Protein AF-A0A225DPH6-F1 (afdb_monomer)

Secondary structure (DSSP, 8-state):
----S--S-S-HHHHHHHHHHHHHS---------S---HHHHHHH-SEEEEEEEEEEETTTTEEEEEEEEEEES--S-SEEEEE-S--HHHHHTTHHHHHHHH--TT-EEEEEEEEETTEEEEEEEETTEEEEEEEEEPTTSS-EEEEEEEE-SS-TTT--S-HHHHHHHHHHHHTTSSPPPPP-TTSPS---PPPPPPS-------------------------S-TT--THHHHHHHH-HHHHHHHHHH-GGGHHHHHHHHHHHHHHHHHHHHTTTS-SSGGGSHHHHHHHHHHHHHHHHHHHHHHHHHHTTT-HHHHSPPPHHHHHHHHHHHHHHHHHHHHHHHHH-TTGGGSTTHHHHHHHHHHHHHHHHHHHHHHHHGGGGB-TTSPBPP---PPPHHHHHHHHHHHHHHHHHHHHS---------TT---S----TT-SS-EEEEEEEEEEETTSSB--SPPEEETTEEEEEEEEEETTEEEEEEEEEETTT--EEEEE-GGGT-----SPPEEETTEEEEE---TT--S-EEEEEETTT--B-SSS-EE-SS---SPPEEETTEEEEEEBTTEEEEEETTT--EEEEEETGGGT-BB-SPPEEETTEEEEEE-BSS-EEEEEETTT--EEEEEE-SSB--SPPEEETTEEEEEEESS-SS-SS-SSPPTTSPPP-S--EEEEEEETTT--EEEEEEESS---S--EE-SSEEEEE-TTSEEEEEETTT--EEEEEE-SS---S--EEEE-TTSSSEEEEEEE-TTSEEEEE-TTT--EEEEEETHHHHSSEEE--SPPEEEESSSSSSEEEEEEEEEEE-TTT--EEEEEEEEEEE---

Nearest PDB structures (foldseek):
  8orr-assembly1_AAA  TM=7.450E-01  e=8.567E-19  Klebsiella pneumoniae
  4xga-assembly1_A  TM=7.742E-01  e=5.014E-17  Escherichia coli K-12
  3q7o-assembly1_A  TM=6.954E-01  e=1.881E-17  Escherichia coli
  5d0o-assembly1_B  TM=7.122E-01  e=1.797E-15  Escherichia coli
  2yms-assembly1_A  TM=8.476E-01  e=2.116E-06  Escherichia coli BL21

Organism: NCBI:txid1908690

pLDDT: mean 80.36, std 19.6, range [22.89, 98.69]

InterPro domains:
  IPR002372 Pyrrolo-quinoline quinone repeat domain [PF13360] (489-618)
  IPR002372 Pyrrolo-quinoline quinone repeat domain [PF13360] (685-810)
  IPR011047 Quinoprotein alcohol dehydrogenase-like superfamily [SSF50998] (460-528)
  IPR011047 Quinoprotein alcohol dehydrogenase-like superfamily [SSF50998] (509-755)
  IPR015943 WD40/YVTN repeat-like-containing domain superfamily [G3DSA:2.130.10.10] (453-668)
  IPR015943 WD40/YVTN repeat-like-containing domain superfamily [G3DSA:2.130.10.10] (679-824)
  IPR018391 Pyrrolo-quinoline quinone beta-propeller repeat [SM00564] (468-506)
  IPR018391 Pyrrolo-quinoline quinone beta-propeller repeat [SM00564] (518-554)
  IPR018391 Pyrrolo-quinoline quinone beta-propeller repeat [SM00564] (564-596)
  IPR018391 Pyrrolo-quinoline quinone beta-propeller repeat [SM00564] (607-641)
  IPR018391 Pyrrolo-quinoline quinone beta-propeller repeat [SM00564] (651-703)
  IPR018391 Pyrrolo-quinoline quinone beta-propeller repeat [SM00564] (712-743)

Sequence (846 aa):
MPRTFLRPGRPAGLVLLAAFATLLVAGPAAAVIKALIPLKEVLNGEEFIFIAQVDAVDAAKPSVVFTFAENLKGKAPFERIAVNLTGDSFAKKDNHTKEMLDRLAAKRQLVFFSSKVGKDYSAFGYMDGTWFQLRGVTDPDGKTVRWAFLHCEPYFRRTFKGTTDELKTVVTECLAGKRKPPEPDEKEPPGYGTKPEKPADGKNSRVVPSGSVPGAASPALFGVIPSFVLIGPLAIIAALFPGVFARLAVGMKRWRAFLTVASTNSTLALAYFWLRSYLPDTFWFSAQAFAIYLLAGTLVGLLWAGRRYRQAAALEPDVSAPPARTEILGLLGVTALTAVSVALTGWWAGWGEVIQMPWKEFTGIGVGLAAATAYALYRAATQRIDVGSDSKPLPIRLSLAGEAVGLSALAVFSATVLTVTWPREHGPVDLAGEVGEAVSTEGDSGPKLVDAKLFFETPDFHEIMSSANVTGDKIYFGASKTTGFRGSGAVFCLDRATGAEAWRFTDDGGLMPVFATPAVAGGQVFAGEGLHTDVERRLFRLDAATGKPSWPAPVATTSHTEGSPRVANGKVYFSAGDDGLFCVNTETGKEAWHLKGSEQKLHIDTPPAVAKGMVFLGSGYLTFAMLGLNAETGAEVWRTPAPYRSFGAPLVIGDKVVYGLGTGNLTTDLATESEPGIPTETKPAGAVVCLEAATGKEVWRYDTPKSVHTATAADARTVYAACRDGFVYALDRKTGKLRWKRSLGSALTAGPAVAAYAGGALSLAVYAVSSEGLVACLSPADGKVLWTRDLRSQTGREVQVLSTPVVVSGDGSGTTRHVFIGSMLTNKNNAAKTAALFRIEDTVGE

Foldseek 3Di:
DDDDDDDPDDDVVVVVVVVVVCVVVVDDPDDQDLDADAVVNLLVVFQWKFKWFWADADPVQGKTKTAGDGTQHHDDLDGIAIERLPAAPVCVVVVQSVVVNLQHDGGDMKMKTWDDDPLKMWIWIDAQQKIFIKIWDQPPVSRDTHIYTYGIFSVCSQNDRGHRVVVVVLSNCVSVVNDPGDGGHPPDDTDGHDGDDDPPDDDDDDDDDDDDDDDDDDDDDDDDDDPCLADDPSSVVCVVPVVLVVCVSVQPPLQSLLSNLLRVLLRLLVVLVVCVVVDDPDPCSDPLVNLVVSLVSLVVSLVVSVVVLVVCVVPPVVNLAQRDPSNLVSLVVVLVVLVVVLVVCCVPVNNVVCCDTPNVSSVLLSQLSVQLNVLSVVSVVCVVVQADPPRDGDDRDPDPRSNSRSSVSSSVSSVVSSVVPPPPPPDPPPPVPPPDPKDQPPPDFAWDFDDKAFQDWDLVFFWFQAAWDDDDQKIWGKTWHDDPPAIFIKIFIAGNPRRHTQDIDGPVVPFGGFNAHWDDDPQKTWTWGDDQPDFFTFIFIARNNYRHTQEPDTHTFGAGFNAHWDDDDQWIWTAGFQQGIFIAGNRHRHTQDGDGNVVVQFTWQEHWDDDDQWIWGFGAARFGWTFIAGNRYRHTQDIDGDPFGFNAHWDDDPQKIKTWGWADALVDQHPPDDHPPDDGDDAAWIKIWMAGNRYRHTQEMDIDRHTQHYYWDDAPFWIWTFAQVQKIFTAGPRHRHTPEIDGPNGGFLAYKDWDDPPVRNGTRWIWGAHQFAWIFTADNRHRDTSIIDRPCVNPVFTKGFNHHWDWDAPPVNNQKIKIKTWIWTADPPPRRIMTTIMIIMIGRDD

Mean predicted aligned error: 20.02 Å

Solvent-accessible surface area (backbone atoms only — not comparable to full-atom values): 44836 Å² total; per-residue (Å²): 132,84,86,83,86,85,83,95,84,72,68,62,69,57,53,49,52,47,47,53,48,46,66,76,61,58,66,86,78,79,78,78,67,79,66,85,57,42,42,58,54,53,66,68,70,35,57,23,30,33,34,31,24,30,67,47,67,39,80,91,62,46,28,38,30,32,36,67,72,46,74,77,35,57,78,67,99,65,67,63,48,52,30,40,34,72,34,38,73,63,9,57,75,73,46,32,42,59,58,48,60,72,60,62,50,74,69,42,69,33,47,35,39,27,31,76,56,88,80,27,34,44,32,40,40,36,46,35,18,27,35,30,39,36,40,28,45,48,42,96,81,74,77,49,60,50,31,35,34,34,36,60,46,74,49,44,31,27,27,56,59,57,45,45,68,55,49,51,51,51,50,54,34,33,77,69,68,76,40,80,64,63,79,50,43,88,82,52,70,75,52,70,35,75,75,68,84,77,78,93,71,94,80,87,77,83,89,80,87,90,83,90,83,84,89,76,94,77,85,89,87,86,90,80,85,69,59,77,46,33,43,48,71,53,32,57,53,34,69,77,39,49,74,64,44,54,52,47,65,70,59,37,73,74,38,50,44,36,41,28,38,48,20,51,45,53,28,52,42,49,51,46,67,72,42,54,89,76,50,66,98,43,68,85,63,30,74,64,40,48,48,49,49,47,35,50,50,33,51,52,31,33,53,47,34,54,52,51,48,60,55,33,63,75,76,38,72,78,72,69,46,67,64,51,71,69,40,50,52,50,40,48,50,55,36,50,51,43,53,51,51,53,49,50,44,24,72,76,65,34,64,72,50,43,70,32,90,54,39,32,60,55,50,34,46,40,51,8,42,45,48,24,37,53,47,40,52,51,43,55,72,46,51,72,75,61,54,52,98,78,83,53,83,60,82,78,73,85,69,77,53,49,30,39,49,12,29,47,46,28,34,50,43,42,48,52,50,47,62,72,68,41,82,69,84,73,61,86,81,80,66,87,81,72,90,63,79,70,50,65,60,87,88,66,92,54,57,39,80,72,50,72,44,85,48,38,74,42,73,91,28,31,21,16,45,7,27,58,35,78,55,93,64,34,34,31,28,14,24,24,28,77,58,90,97,45,60,30,22,33,43,42,33,24,34,60,88,77,42,47,77,74,40,70,33,30,69,96,71,71,28,35,23,12,46,9,28,38,29,76,57,96,66,28,32,34,40,29,19,23,46,99,88,37,61,58,23,37,38,40,44,21,32,60,88,70,47,45,75,67,44,100,61,61,42,74,48,71,16,13,12,41,10,28,40,35,78,57,94,68,29,35,33,34,16,20,24,46,46,10,41,42,31,22,33,66,82,74,54,47,75,74,37,66,41,55,8,63,88,66,48,31,21,17,49,10,18,48,30,76,56,98,63,29,33,29,37,27,12,46,41,87,36,40,28,38,40,33,22,35,57,86,68,50,47,75,73,31,74,32,82,37,99,38,26,19,45,17,30,37,34,77,56,93,66,28,32,34,37,22,16,12,35,35,57,81,88,37,57,46,59,92,69,92,53,86,95,51,81,83,69,87,65,56,28,19,30,42,39,31,22,32,55,88,64,46,48,79,75,33,65,36,81,38,76,24,20,16,52,28,29,46,30,67,60,98,59,33,33,34,37,22,20,45,75,9,31,41,37,33,20,31,61,90,66,37,46,80,75,37,69,38,76,56,87,35,35,21,41,15,18,38,30,73,44,54,43,91,87,68,80,46,74,56,32,32,37,42,41,14,29,60,28,41,33,37,36,22,36,71,88,68,48,47,71,36,26,46,46,55,55,29,79,76,68,80,28,51,37,41,30,43,15,28,52,36,79,46,60,64,72,80,78,59,40,36,31,36,36,36,34,23,16,25,36,32,37,87,89,76,66,52,45,22,18,29,33,34,40,33,32,33,34,39,81,133

Radius of gyration: 41.12 Å; Cα contacts (8 Å, |Δi|>4): 1858; chains: 1; bounding box: 83×79×124 Å

Structure (mmCIF, N/CA/C/O backbone):
data_AF-A0A225DPH6-F1
#
_entry.id   AF-A0A225DPH6-F1
#
loop_
_atom_site.group_PDB
_atom_site.id
_atom_site.type_symbol
_atom_site.label_atom_id
_atom_site.label_alt_id
_atom_site.label_comp_id
_atom_site.label_asym_id
_atom_site.label_entity_id
_atom_site.label_seq_id
_atom_site.pdbx_PDB_ins_code
_atom_site.Cartn_x
_atom_site.Cartn_y
_atom_site.Cartn_z
_atom_site.occupancy
_atom_site.B_iso_or_equiv
_atom_site.auth_seq_id
_atom_site.auth_comp_id
_atom_site.auth_asym_id
_atom_site.auth_atom_id
_atom_site.pdbx_PDB_model_num
ATOM 1 N N . MET A 1 1 ? -10.779 -12.320 -20.821 1.00 30.81 1 MET A N 1
ATOM 2 C CA . MET A 1 1 ? -9.894 -13.321 -21.481 1.00 30.81 1 MET A CA 1
ATOM 3 C C . MET A 1 1 ? -10.050 -13.185 -22.995 1.00 30.81 1 MET A C 1
ATOM 5 O O . MET A 1 1 ? -11.077 -12.631 -23.369 1.00 30.81 1 MET A O 1
ATOM 9 N N . PRO A 1 2 ? -9.100 -13.637 -23.846 1.00 36.00 2 PRO A N 1
ATOM 10 C CA . PRO A 1 2 ? -7.947 -14.521 -23.575 1.00 36.00 2 PRO A CA 1
ATOM 11 C C . PRO A 1 2 ? -6.628 -13.713 -23.536 1.00 36.00 2 PRO A C 1
ATOM 13 O O . PRO A 1 2 ? -6.382 -12.898 -24.410 1.00 36.00 2 PRO A O 1
ATOM 16 N N . ARG A 1 3 ? -5.779 -13.707 -22.494 1.00 38.22 3 ARG A N 1
ATOM 17 C CA . ARG A 1 3 ? -4.947 -14.785 -21.909 1.00 38.22 3 ARG A CA 1
ATOM 18 C C . ARG A 1 3 ? -4.668 -15.954 -22.847 1.00 38.22 3 ARG A C 1
ATOM 20 O O . ARG A 1 3 ? -5.475 -16.865 -22.896 1.00 38.22 3 ARG A O 1
ATOM 27 N N . THR A 1 4 ? -3.506 -15.908 -23.496 1.00 37.56 4 THR A N 1
ATOM 28 C CA . THR A 1 4 ? -2.378 -16.858 -23.368 1.00 37.56 4 THR A CA 1
ATOM 29 C C . THR A 1 4 ? -1.464 -16.649 -24.564 1.00 37.56 4 THR A C 1
ATOM 31 O O . THR A 1 4 ? -1.930 -16.856 -25.667 1.00 37.56 4 THR A O 1
ATOM 34 N N . PHE A 1 5 ? -0.194 -16.297 -24.363 1.00 29.27 5 PHE A N 1
ATOM 35 C CA . PHE A 1 5 ? 0.938 -16.900 -25.075 1.00 29.27 5 PHE A CA 1
ATOM 36 C C . PHE A 1 5 ? 2.228 -16.515 -24.334 1.00 29.27 5 PHE A C 1
ATOM 38 O O . PHE A 1 5 ? 2.439 -15.350 -24.016 1.00 29.27 5 PHE A O 1
ATOM 45 N N . LEU A 1 6 ? 3.058 -17.534 -24.084 1.00 28.00 6 LEU A N 1
ATOM 46 C CA . LEU A 1 6 ? 4.392 -17.540 -23.460 1.00 28.00 6 LEU A CA 1
ATOM 47 C C . LEU A 1 6 ? 4.434 -17.690 -21.922 1.00 28.00 6 LEU A C 1
ATOM 49 O O . LEU A 1 6 ? 4.186 -16.773 -21.146 1.00 28.00 6 LEU A O 1
ATOM 53 N N . ARG A 1 7 ? 4.788 -18.915 -21.504 1.00 29.47 7 ARG A N 1
ATOM 54 C CA . ARG A 1 7 ? 5.154 -19.312 -20.134 1.00 29.47 7 ARG A CA 1
ATOM 55 C C . ARG A 1 7 ? 6.448 -18.595 -19.688 1.00 29.47 7 ARG A C 1
ATOM 57 O O . ARG A 1 7 ? 7.356 -18.466 -20.510 1.00 29.47 7 ARG A O 1
ATOM 64 N N . PRO A 1 8 ? 6.595 -18.202 -18.408 1.00 33.22 8 PRO A N 1
ATOM 65 C CA . PRO A 1 8 ? 7.823 -17.605 -17.896 1.00 33.22 8 PRO A CA 1
ATOM 66 C C . PRO A 1 8 ? 8.813 -18.712 -17.518 1.00 33.22 8 PRO A C 1
ATOM 68 O O . PRO A 1 8 ? 8.580 -19.488 -16.597 1.00 33.22 8 PRO A O 1
ATOM 71 N N . GLY A 1 9 ? 9.911 -18.815 -18.260 1.00 36.34 9 GLY A N 1
ATOM 72 C CA . GLY A 1 9 ? 10.931 -19.827 -17.995 1.00 36.34 9 GLY A CA 1
ATOM 73 C C . GLY A 1 9 ? 12.013 -19.872 -19.063 1.00 36.34 9 GLY A C 1
ATOM 74 O O . GLY A 1 9 ? 12.207 -20.917 -19.672 1.00 36.34 9 GLY A O 1
ATOM 75 N N . ARG A 1 10 ? 12.653 -18.729 -19.349 1.00 37.41 10 ARG A N 1
ATOM 76 C CA . ARG A 1 10 ? 13.943 -18.581 -20.062 1.00 37.41 10 ARG A CA 1
ATOM 77 C C . ARG A 1 10 ? 14.361 -17.098 -20.070 1.00 37.41 10 ARG A C 1
ATOM 79 O O . ARG A 1 10 ? 13.487 -16.238 -19.961 1.00 37.41 10 ARG A O 1
ATOM 86 N N . PRO A 1 11 ? 15.666 -16.769 -20.138 1.00 41.19 11 PRO A N 1
ATOM 87 C CA . PRO A 1 11 ? 16.167 -15.447 -19.776 1.00 41.19 11 PRO A CA 1
ATOM 88 C C . PRO A 1 11 ? 15.852 -14.425 -20.875 1.00 41.19 11 PRO A C 1
ATOM 90 O O . PRO A 1 11 ? 16.607 -14.265 -21.831 1.00 41.19 11 PRO A O 1
ATOM 93 N N . ALA A 1 12 ? 14.745 -13.696 -20.723 1.00 43.38 12 ALA A N 1
ATOM 94 C CA . ALA A 1 12 ? 14.370 -12.592 -21.611 1.00 43.38 12 ALA A CA 1
ATOM 95 C C . ALA A 1 12 ? 15.456 -11.497 -21.680 1.00 43.38 12 ALA A C 1
ATOM 97 O O . ALA A 1 12 ? 15.640 -10.873 -22.722 1.00 43.38 12 ALA A O 1
ATOM 98 N N . GLY A 1 13 ? 16.247 -11.333 -20.611 1.00 41.59 13 GLY A N 1
ATOM 99 C CA . GLY A 1 13 ? 17.402 -10.430 -20.586 1.00 41.59 13 GLY A CA 1
ATOM 100 C C . GLY A 1 13 ? 18.502 -10.811 -21.580 1.00 41.59 13 GLY A C 1
ATOM 101 O O . GLY A 1 13 ? 19.115 -9.928 -22.169 1.00 41.59 13 GLY A O 1
ATOM 102 N N . LEU A 1 14 ? 18.699 -12.108 -21.843 1.00 43.53 14 LEU A N 1
ATOM 103 C CA . LEU A 1 14 ? 19.676 -12.596 -22.821 1.00 43.53 14 LEU A CA 1
ATOM 104 C C . LEU A 1 14 ? 19.153 -12.445 -24.253 1.00 43.53 14 LEU A C 1
ATOM 106 O O . LEU A 1 14 ? 19.941 -12.212 -25.157 1.00 43.53 14 LEU A O 1
ATOM 110 N N . VAL A 1 15 ? 17.831 -12.503 -24.451 1.00 45.12 15 VAL A N 1
ATOM 111 C CA . VAL A 1 15 ? 17.179 -12.252 -25.748 1.00 45.12 15 VAL A CA 1
ATOM 112 C C . VAL A 1 15 ? 17.226 -10.771 -26.115 1.00 45.12 15 VAL A C 1
ATOM 114 O O . VAL A 1 15 ? 17.441 -10.459 -27.276 1.00 45.12 15 VAL A O 1
ATOM 117 N N . LEU A 1 16 ? 17.089 -9.856 -25.150 1.00 42.56 16 LEU A N 1
ATOM 118 C CA . LEU A 1 16 ? 17.218 -8.414 -25.385 1.00 42.56 16 LEU A CA 1
ATOM 119 C C . LEU A 1 16 ? 18.674 -7.968 -25.540 1.00 42.56 16 LEU A C 1
ATOM 121 O O . LEU A 1 16 ? 18.941 -7.175 -26.430 1.00 42.56 16 LEU A O 1
ATOM 125 N N . LEU A 1 17 ? 19.619 -8.515 -24.766 1.00 46.34 17 LEU A N 1
ATOM 126 C CA . LEU A 1 17 ? 21.057 -8.311 -25.004 1.00 46.34 17 LEU A CA 1
ATOM 127 C C . LEU A 1 17 ? 21.501 -8.921 -26.335 1.00 46.34 17 LEU A C 1
ATOM 129 O O . LEU A 1 17 ? 22.262 -8.286 -27.057 1.00 46.34 17 LEU A O 1
ATOM 133 N N . ALA A 1 18 ? 20.984 -10.098 -26.700 1.00 43.34 18 ALA A N 1
ATOM 134 C CA . ALA A 1 18 ? 21.195 -10.679 -28.019 1.00 43.34 18 ALA A CA 1
ATOM 135 C C . ALA A 1 18 ? 20.525 -9.842 -29.108 1.00 43.34 18 ALA A C 1
ATOM 137 O O . ALA A 1 18 ? 21.163 -9.639 -30.122 1.00 43.34 18 ALA A O 1
ATOM 138 N N . ALA A 1 19 ? 19.324 -9.288 -28.898 1.00 39.81 19 ALA A N 1
ATOM 139 C CA . ALA A 1 19 ? 18.645 -8.404 -29.849 1.00 39.81 19 ALA A CA 1
ATOM 140 C C . ALA A 1 19 ? 19.410 -7.086 -30.048 1.00 39.81 19 ALA A C 1
ATOM 142 O O . ALA A 1 19 ? 19.613 -6.661 -31.183 1.00 39.81 19 ALA A O 1
ATOM 143 N N . PHE A 1 20 ? 19.893 -6.478 -28.960 1.00 42.22 20 PHE A N 1
ATOM 144 C CA . PHE A 1 20 ? 20.705 -5.258 -28.954 1.00 42.22 20 PHE A CA 1
ATOM 145 C C . PHE A 1 20 ? 22.072 -5.503 -29.609 1.00 42.22 20 PHE A C 1
ATOM 147 O O . PHE A 1 20 ? 22.499 -4.723 -30.456 1.00 42.22 20 PHE A O 1
ATOM 154 N N . ALA A 1 21 ? 22.714 -6.637 -29.305 1.00 45.72 21 ALA A N 1
ATOM 155 C CA . ALA A 1 21 ? 23.944 -7.071 -29.958 1.00 45.72 21 ALA A CA 1
ATOM 156 C C . ALA A 1 21 ? 23.712 -7.430 -31.433 1.00 45.72 21 ALA A C 1
ATOM 158 O O . ALA A 1 21 ? 24.509 -7.038 -32.269 1.00 45.72 21 ALA A O 1
ATOM 159 N N . THR A 1 22 ? 22.607 -8.081 -31.806 1.00 40.72 22 THR A N 1
ATOM 160 C CA . THR A 1 22 ? 22.278 -8.367 -33.212 1.00 40.72 22 THR A CA 1
ATOM 161 C C . THR A 1 22 ? 21.868 -7.124 -33.989 1.00 40.72 22 THR A C 1
ATOM 163 O O . THR A 1 22 ? 22.067 -7.114 -35.191 1.00 40.72 22 THR A O 1
ATOM 166 N N . LEU A 1 23 ? 21.345 -6.071 -33.348 1.00 40.34 23 LEU A N 1
ATOM 167 C CA . LEU A 1 23 ? 21.057 -4.781 -33.992 1.00 40.34 23 LEU A CA 1
ATOM 168 C C . LEU A 1 23 ? 22.323 -3.925 -34.153 1.00 40.34 23 LEU A C 1
ATOM 170 O O . LEU A 1 23 ? 22.444 -3.202 -35.137 1.00 40.34 23 LEU A O 1
ATOM 174 N N . LEU A 1 24 ? 23.289 -4.052 -33.235 1.00 40.31 24 LEU A N 1
ATOM 175 C CA . LEU A 1 24 ? 24.620 -3.436 -33.335 1.00 40.31 24 LEU A CA 1
ATOM 176 C C . LEU A 1 24 ? 25.585 -4.220 -34.248 1.00 40.31 24 LEU A C 1
ATOM 178 O O . LEU A 1 24 ? 26.537 -3.641 -34.766 1.00 40.31 24 LEU A O 1
ATOM 182 N N . VAL A 1 25 ? 25.336 -5.518 -34.463 1.00 35.38 25 VAL A N 1
ATOM 183 C CA . VAL A 1 25 ? 26.142 -6.441 -35.293 1.00 35.38 25 VAL A CA 1
ATOM 184 C C . VAL A 1 25 ? 25.393 -6.864 -36.570 1.00 35.38 25 VAL A C 1
ATOM 186 O O . VAL A 1 25 ? 25.887 -7.690 -37.336 1.00 35.38 25 VAL A O 1
ATOM 189 N N . ALA A 1 26 ? 24.221 -6.285 -36.859 1.00 34.25 26 ALA A N 1
ATOM 190 C CA . ALA A 1 26 ? 23.497 -6.532 -38.104 1.00 34.25 26 ALA A CA 1
ATOM 191 C C . ALA A 1 26 ? 24.346 -6.050 -39.288 1.00 34.25 26 ALA A C 1
ATOM 193 O O . ALA A 1 26 ? 24.366 -4.869 -39.636 1.00 34.25 26 ALA A O 1
ATOM 194 N N . GLY A 1 27 ? 25.057 -6.983 -39.920 1.00 37.38 27 GLY A N 1
ATOM 195 C CA . GLY A 1 27 ? 25.617 -6.770 -41.245 1.00 37.38 27 GLY A CA 1
ATOM 196 C C . GLY A 1 27 ? 24.495 -6.449 -42.241 1.00 37.38 27 GLY A C 1
ATOM 197 O O . GLY A 1 27 ? 23.340 -6.811 -42.001 1.00 37.38 27 GLY A O 1
ATOM 198 N N . PRO A 1 28 ? 24.805 -5.773 -43.360 1.00 30.19 28 PRO A N 1
ATOM 199 C CA . PRO A 1 28 ? 23.806 -5.419 -44.359 1.00 30.19 28 PRO A CA 1
ATOM 200 C C . PRO A 1 28 ? 23.051 -6.675 -44.808 1.00 30.19 28 PRO A C 1
ATOM 202 O O . PRO A 1 28 ? 23.625 -7.575 -45.422 1.00 30.19 28 PRO A O 1
ATOM 205 N N . ALA A 1 29 ? 21.755 -6.736 -44.498 1.00 31.61 29 ALA A N 1
ATOM 206 C CA . ALA A 1 29 ? 20.856 -7.693 -45.114 1.00 31.61 29 ALA A CA 1
ATOM 207 C C . ALA A 1 29 ? 20.689 -7.261 -46.574 1.00 31.61 29 ALA A C 1
ATOM 209 O O . ALA A 1 29 ? 19.946 -6.331 -46.886 1.00 31.61 29 ALA A O 1
ATOM 210 N N . ALA A 1 30 ? 21.454 -7.886 -47.464 1.00 29.00 30 ALA A N 1
ATOM 211 C CA . ALA A 1 30 ? 21.344 -7.662 -48.892 1.00 29.00 30 ALA A CA 1
ATOM 212 C C . ALA A 1 30 ? 19.977 -8.190 -49.358 1.00 29.00 30 ALA A C 1
ATOM 214 O O . ALA A 1 30 ? 19.722 -9.388 -49.359 1.00 29.00 30 ALA A O 1
ATOM 215 N N . ALA A 1 31 ? 19.049 -7.293 -49.683 1.00 34.34 31 ALA A N 1
ATOM 216 C CA . ALA A 1 31 ? 17.781 -7.670 -50.290 1.00 34.34 31 ALA A CA 1
ATOM 217 C C . ALA A 1 31 ? 18.026 -7.964 -51.775 1.00 34.34 31 ALA A C 1
ATOM 219 O O . ALA A 1 31 ? 18.466 -7.086 -52.516 1.00 34.34 31 ALA A O 1
ATOM 220 N N . VAL A 1 32 ? 17.760 -9.196 -52.207 1.00 37.09 32 VAL A N 1
ATOM 221 C CA . VAL A 1 32 ? 17.850 -9.578 -53.621 1.00 37.09 32 VAL A CA 1
ATOM 222 C C . VAL A 1 32 ? 16.548 -9.181 -54.318 1.00 37.09 32 VAL A C 1
ATOM 224 O O . VAL A 1 32 ? 15.457 -9.502 -53.839 1.00 37.09 32 VAL A O 1
ATOM 227 N N . ILE A 1 33 ? 16.660 -8.452 -55.429 1.00 41.38 33 ILE A N 1
ATOM 228 C CA . ILE A 1 33 ? 15.528 -8.029 -56.261 1.00 41.38 33 ILE A CA 1
ATOM 229 C C . ILE A 1 33 ? 14.873 -9.288 -56.845 1.00 41.38 33 ILE A C 1
ATOM 231 O O . ILE A 1 33 ? 15.482 -9.989 -57.639 1.00 41.38 33 ILE A O 1
ATOM 235 N N . LYS A 1 34 ? 13.629 -9.580 -56.444 1.00 49.44 34 LYS A N 1
ATOM 236 C CA . LYS A 1 34 ? 12.799 -10.661 -57.017 1.00 49.44 34 LYS A CA 1
ATOM 237 C C . LYS A 1 34 ? 11.900 -10.183 -58.167 1.00 49.44 34 LYS A C 1
ATOM 239 O O . LYS A 1 34 ? 11.007 -10.917 -58.587 1.00 49.44 34 LYS A O 1
ATOM 244 N N . ALA A 1 35 ? 12.064 -8.934 -58.605 1.00 58.78 35 ALA A N 1
ATOM 245 C CA . ALA A 1 35 ? 11.275 -8.366 -59.691 1.00 58.78 35 ALA A CA 1
ATOM 246 C C . ALA A 1 35 ? 11.642 -9.049 -61.014 1.00 58.78 35 ALA A C 1
ATOM 248 O O . ALA A 1 35 ? 12.818 -9.282 -61.286 1.00 58.78 35 ALA A O 1
ATOM 249 N N . LEU A 1 36 ? 10.631 -9.376 -61.818 1.00 73.94 36 LEU A N 1
ATOM 250 C CA . LEU A 1 36 ? 10.816 -9.896 -63.167 1.00 73.94 36 LEU A CA 1
ATOM 251 C C . LEU A 1 36 ? 11.442 -8.799 -64.037 1.00 73.94 36 LEU A C 1
ATOM 253 O O . LEU A 1 36 ? 10.844 -7.736 -64.175 1.00 73.94 36 LEU A O 1
ATOM 257 N N . ILE A 1 37 ? 12.618 -9.050 -64.612 1.00 80.31 37 ILE A N 1
ATOM 258 C CA . ILE A 1 37 ? 13.294 -8.103 -65.511 1.00 80.31 37 ILE A CA 1
ATOM 259 C C . ILE A 1 37 ? 13.279 -8.695 -66.930 1.00 80.31 37 ILE A C 1
ATOM 261 O O . ILE A 1 37 ? 13.971 -9.685 -67.178 1.00 80.31 37 ILE A O 1
ATOM 265 N N . PRO A 1 38 ? 12.486 -8.150 -67.872 1.00 86.44 38 PRO A N 1
ATOM 266 C CA . PRO A 1 38 ? 12.449 -8.616 -69.259 1.00 86.44 38 PRO A CA 1
ATOM 267 C C . PRO A 1 38 ? 13.791 -8.430 -69.981 1.00 86.44 38 PRO A C 1
ATOM 269 O O . PRO A 1 38 ? 14.499 -7.451 -69.740 1.00 86.44 38 PRO A O 1
ATOM 272 N N . LEU A 1 39 ? 14.115 -9.294 -70.957 1.00 87.38 39 LEU A N 1
ATOM 273 C CA . LEU A 1 39 ? 15.386 -9.195 -71.698 1.00 87.38 39 LEU A CA 1
ATOM 274 C C . LEU A 1 39 ? 15.507 -7.848 -72.425 1.00 87.38 39 LEU A C 1
ATOM 276 O O . LEU A 1 39 ? 16.593 -7.289 -72.536 1.00 87.38 39 LEU A O 1
ATOM 280 N N . LYS A 1 40 ? 14.377 -7.279 -72.857 1.00 86.31 40 LYS A N 1
ATOM 281 C CA . LYS A 1 40 ? 14.304 -5.933 -73.437 1.00 86.31 40 LYS A CA 1
ATOM 282 C C . LYS A 1 40 ? 14.871 -4.853 -72.507 1.00 86.31 40 LYS A C 1
ATOM 284 O O . LYS A 1 40 ? 15.548 -3.948 -72.983 1.00 86.31 40 LYS A O 1
ATOM 289 N N . GLU A 1 41 ? 14.600 -4.930 -71.205 1.00 83.69 41 GLU A N 1
ATOM 290 C CA . GLU A 1 41 ? 15.107 -3.955 -70.234 1.00 83.69 41 GLU A CA 1
ATOM 291 C C . GLU A 1 41 ? 16.611 -4.117 -70.018 1.00 83.69 41 GLU A C 1
ATOM 293 O O . GLU A 1 41 ? 17.323 -3.115 -70.016 1.00 83.69 41 GLU A O 1
ATOM 298 N N . VAL A 1 42 ? 17.105 -5.360 -69.956 1.00 84.50 42 VAL A N 1
ATOM 299 C CA . VAL A 1 42 ? 18.547 -5.660 -69.881 1.00 84.50 42 VAL A CA 1
ATOM 300 C C . VAL A 1 42 ? 19.275 -5.112 -71.112 1.00 84.50 42 VAL A C 1
ATOM 302 O O . VAL A 1 42 ? 20.267 -4.397 -70.993 1.00 84.50 42 VAL A O 1
ATOM 305 N N . LEU A 1 43 ? 18.748 -5.368 -72.313 1.00 87.25 43 LEU A N 1
ATOM 306 C CA . LEU A 1 43 ? 19.339 -4.873 -73.559 1.00 87.25 43 LEU A CA 1
ATOM 307 C C . LEU A 1 43 ? 19.333 -3.346 -73.652 1.00 87.25 43 LEU A C 1
ATOM 309 O O . LEU A 1 43 ? 20.252 -2.779 -74.239 1.00 87.25 43 LEU A O 1
ATOM 313 N N . ASN A 1 44 ? 18.327 -2.671 -73.094 1.00 83.56 44 ASN A N 1
ATOM 314 C CA . ASN A 1 44 ? 18.240 -1.212 -73.110 1.00 83.56 44 ASN A CA 1
ATOM 315 C C . ASN A 1 44 ? 19.144 -0.562 -72.057 1.00 83.56 44 ASN A C 1
ATOM 317 O O . ASN A 1 44 ? 19.818 0.418 -72.373 1.00 83.56 44 ASN A O 1
ATOM 321 N N . GLY A 1 45 ? 19.154 -1.102 -70.837 1.00 80.19 45 GLY A N 1
ATOM 322 C CA . GLY A 1 45 ? 19.826 -0.513 -69.679 1.00 80.19 45 GLY A CA 1
ATOM 323 C C . GLY A 1 45 ? 21.341 -0.704 -69.659 1.00 80.19 45 GLY A C 1
ATOM 324 O O . GLY A 1 45 ? 22.043 0.123 -69.086 1.00 80.19 45 GLY A O 1
ATOM 325 N N . GLU A 1 46 ? 21.853 -1.757 -70.297 1.00 86.56 46 GLU A N 1
ATOM 326 C CA . GLU A 1 46 ? 23.274 -2.098 -70.211 1.00 86.56 46 GLU A CA 1
ATOM 327 C C . GLU A 1 46 ? 24.095 -1.342 -71.261 1.00 86.56 46 GLU A C 1
ATOM 329 O O . GLU A 1 46 ? 23.742 -1.281 -72.445 1.00 86.56 46 GLU A O 1
ATOM 334 N N . GLU A 1 47 ? 25.185 -0.725 -70.809 1.00 87.56 47 GLU A N 1
ATOM 335 C CA . GLU A 1 47 ? 26.043 0.157 -71.609 1.00 87.56 47 GLU A CA 1
ATOM 336 C C . GLU A 1 47 ? 26.955 -0.653 -72.541 1.00 87.56 47 GLU A C 1
ATOM 338 O O . GLU A 1 47 ? 27.176 -0.282 -73.696 1.00 87.56 47 GLU A O 1
ATOM 343 N N . PHE A 1 48 ? 27.423 -1.800 -72.046 1.00 91.81 48 PHE A N 1
ATOM 344 C CA . PHE A 1 48 ? 28.326 -2.722 -72.712 1.00 91.81 48 PHE A CA 1
ATOM 345 C C . PHE A 1 48 ? 27.728 -4.129 -72.719 1.00 91.81 48 PHE A C 1
ATOM 347 O O . PHE A 1 48 ? 27.391 -4.676 -71.672 1.00 91.81 48 PHE A O 1
ATOM 354 N N . ILE A 1 49 ? 27.634 -4.748 -73.889 1.00 92.81 49 ILE A N 1
ATOM 355 C CA . ILE A 1 49 ? 27.253 -6.153 -74.044 1.00 92.81 49 ILE A CA 1
ATOM 356 C C . ILE A 1 49 ? 28.315 -6.816 -74.898 1.00 92.81 49 ILE A C 1
ATOM 358 O O . ILE A 1 49 ? 28.640 -6.323 -75.979 1.00 92.81 49 ILE A O 1
ATOM 362 N N . PHE A 1 50 ? 28.882 -7.913 -74.416 1.00 93.38 50 PHE A N 1
ATOM 363 C CA . PHE A 1 50 ? 30.024 -8.536 -75.065 1.00 93.38 50 PHE A CA 1
ATOM 364 C C . PHE A 1 50 ? 30.159 -10.012 -74.741 1.00 93.38 50 PHE A C 1
ATOM 366 O O . PHE A 1 50 ? 29.557 -10.532 -73.804 1.00 93.38 50 PHE A O 1
ATOM 373 N N . ILE A 1 51 ? 30.990 -10.680 -75.527 1.00 92.44 51 ILE A N 1
ATOM 374 C CA . ILE A 1 51 ? 31.363 -12.071 -75.337 1.00 92.44 51 ILE A CA 1
ATOM 375 C C . ILE A 1 51 ? 32.790 -12.099 -74.828 1.00 92.44 51 ILE A C 1
ATOM 377 O O . ILE A 1 51 ? 33.681 -11.465 -75.398 1.00 92.44 51 ILE A O 1
ATOM 381 N N . ALA A 1 52 ? 33.005 -12.864 -73.766 1.00 91.19 52 ALA A N 1
ATOM 382 C CA . ALA A 1 52 ? 34.334 -13.163 -73.267 1.00 91.19 52 ALA A CA 1
ATOM 383 C C . ALA A 1 52 ? 34.499 -14.673 -73.102 1.00 91.19 52 ALA A C 1
ATOM 385 O O . ALA A 1 52 ? 33.533 -15.401 -72.868 1.00 91.19 52 ALA A O 1
ATOM 386 N N . GLN A 1 53 ? 35.733 -15.140 -73.242 1.00 91.19 53 GLN A N 1
ATOM 387 C CA . GLN A 1 53 ? 36.095 -16.546 -73.108 1.00 91.19 53 GLN A CA 1
ATOM 388 C C . GLN A 1 53 ? 36.888 -16.782 -71.823 1.00 91.19 53 GLN A C 1
ATOM 390 O O . GLN A 1 53 ? 37.657 -15.922 -71.391 1.00 91.19 53 GLN A O 1
ATOM 395 N N . VAL A 1 54 ? 36.723 -17.955 -71.218 1.00 89.56 54 VAL A N 1
ATOM 396 C CA . VAL A 1 54 ? 37.514 -18.380 -70.058 1.00 89.56 54 VAL A CA 1
ATOM 397 C C . VAL A 1 54 ? 38.957 -18.633 -70.493 1.00 89.56 54 VAL A C 1
ATOM 399 O O . VAL A 1 54 ? 39.229 -19.560 -71.251 1.00 89.56 54 VAL A O 1
ATOM 402 N N . ASP A 1 55 ? 39.884 -17.833 -69.987 1.00 86.88 55 ASP A N 1
ATOM 403 C CA . ASP A 1 55 ? 41.319 -17.974 -70.240 1.00 86.88 55 ASP A CA 1
ATOM 404 C C . ASP A 1 55 ? 41.962 -18.942 -69.234 1.00 86.88 55 ASP A C 1
ATOM 406 O O . ASP A 1 55 ? 42.581 -19.934 -69.611 1.00 86.88 55 ASP A O 1
ATOM 410 N N . ALA A 1 56 ? 41.733 -18.715 -67.937 1.00 84.50 56 ALA A N 1
ATOM 411 C CA . ALA A 1 56 ? 42.268 -19.552 -66.864 1.00 84.50 56 ALA A CA 1
ATOM 412 C C . ALA A 1 56 ? 41.306 -19.645 -65.673 1.00 84.50 56 ALA A C 1
ATOM 414 O O . ALA A 1 56 ? 40.637 -18.669 -65.337 1.00 84.50 56 ALA A O 1
ATOM 415 N N . VAL A 1 57 ? 41.289 -20.804 -65.006 1.00 84.44 57 VAL A N 1
ATOM 416 C CA . VAL A 1 57 ? 40.557 -21.053 -63.752 1.00 84.44 57 VAL A CA 1
ATOM 417 C C . VAL A 1 57 ? 41.532 -21.613 -62.714 1.00 84.44 57 VAL A C 1
ATOM 419 O O . VAL A 1 57 ? 42.248 -22.580 -62.989 1.00 84.44 57 VAL A O 1
ATOM 422 N N . ASP A 1 58 ? 41.543 -21.021 -61.522 1.00 83.94 58 ASP A N 1
ATOM 423 C CA . ASP A 1 58 ? 42.242 -21.539 -60.345 1.00 83.94 58 ASP A CA 1
ATOM 424 C C . ASP A 1 58 ? 41.192 -21.933 -59.299 1.00 83.94 58 ASP A C 1
ATOM 426 O O . ASP A 1 58 ? 40.484 -21.092 -58.744 1.00 83.94 58 ASP A O 1
ATOM 430 N N . ALA A 1 59 ? 41.050 -23.237 -59.060 1.00 80.88 59 ALA A N 1
ATOM 431 C CA . ALA A 1 59 ? 40.118 -23.761 -58.066 1.00 80.88 59 ALA A CA 1
ATOM 432 C C . ALA A 1 59 ? 40.692 -23.723 -56.637 1.00 80.88 59 ALA A C 1
ATOM 434 O O . ALA A 1 59 ? 39.921 -23.694 -55.679 1.00 80.88 59 ALA A O 1
ATOM 435 N N . ALA A 1 60 ? 42.023 -23.709 -56.479 1.00 75.88 60 ALA A N 1
ATOM 436 C CA . ALA A 1 60 ? 42.685 -23.650 -55.174 1.00 75.88 60 ALA A CA 1
ATOM 437 C C . ALA A 1 60 ? 42.629 -22.232 -54.586 1.00 75.88 60 ALA A C 1
ATOM 439 O O . ALA A 1 60 ? 42.445 -22.055 -53.381 1.00 75.88 60 ALA A O 1
ATOM 440 N N . LYS A 1 61 ? 42.735 -21.218 -55.448 1.00 82.56 61 LYS A N 1
ATOM 441 C CA . LYS A 1 61 ? 42.387 -19.827 -55.148 1.00 82.56 61 LYS A CA 1
ATOM 442 C C . LYS A 1 61 ? 41.206 -19.446 -56.035 1.00 82.56 61 LYS A C 1
ATOM 444 O O . LYS A 1 61 ? 41.466 -18.983 -57.143 1.00 82.56 61 LYS A O 1
ATOM 449 N N . PRO A 1 62 ? 39.950 -19.622 -55.574 1.00 84.56 62 PRO A N 1
ATOM 450 C CA . PRO A 1 62 ? 38.754 -19.598 -56.415 1.00 84.56 62 PRO A CA 1
ATOM 451 C C . PRO A 1 62 ? 38.703 -18.309 -57.233 1.00 84.56 62 PRO A C 1
ATOM 453 O O . PRO A 1 62 ? 38.293 -17.258 -56.742 1.00 84.56 62 PRO A O 1
ATOM 456 N N . SER A 1 63 ? 39.178 -18.381 -58.471 1.00 86.12 63 SER A N 1
ATOM 457 C CA . SER A 1 63 ? 39.333 -17.238 -59.361 1.00 86.12 63 SER A CA 1
ATOM 458 C C . SER A 1 63 ? 39.314 -17.685 -60.814 1.00 86.12 63 SER A C 1
ATOM 460 O O . SER A 1 63 ? 39.656 -18.820 -61.150 1.00 86.12 63 SER A O 1
ATOM 462 N N . VAL A 1 64 ? 38.872 -16.781 -61.681 1.00 89.25 64 VAL A N 1
ATOM 463 C CA . VAL A 1 64 ? 38.792 -17.002 -63.124 1.00 89.25 64 VAL A CA 1
ATOM 464 C C . VAL A 1 64 ? 39.220 -15.746 -63.857 1.00 89.25 64 VAL A C 1
ATOM 466 O O . VAL A 1 64 ? 38.978 -14.626 -63.408 1.00 89.25 64 VAL A O 1
ATOM 469 N N . VAL A 1 65 ? 39.859 -15.935 -65.000 1.00 87.31 65 VAL A N 1
ATOM 470 C CA . VAL A 1 65 ? 40.216 -14.864 -65.919 1.00 87.31 65 VAL A CA 1
ATOM 471 C C . VAL A 1 65 ? 39.401 -15.039 -67.188 1.00 87.31 65 VAL A C 1
ATOM 473 O O . VAL A 1 65 ? 39.459 -16.099 -67.808 1.00 87.31 65 VAL A O 1
ATOM 476 N N . PHE A 1 66 ? 38.689 -13.991 -67.592 1.00 89.81 66 PHE A N 1
ATOM 477 C CA . PHE A 1 66 ? 38.055 -13.912 -68.901 1.00 89.81 66 PHE A CA 1
ATOM 478 C C . PHE A 1 66 ? 38.828 -12.962 -69.815 1.00 89.81 66 PHE A C 1
ATOM 480 O O . PHE A 1 66 ? 39.242 -11.876 -69.390 1.00 89.81 66 PHE A O 1
ATOM 487 N N . THR A 1 67 ? 39.002 -13.367 -71.071 1.00 87.31 67 THR A N 1
ATOM 488 C CA . THR A 1 67 ? 39.555 -12.534 -72.144 1.00 87.31 67 THR A CA 1
ATOM 489 C C . THR A 1 67 ? 38.460 -12.165 -73.130 1.00 87.31 67 THR A C 1
ATOM 491 O O . THR A 1 67 ? 37.572 -12.964 -73.429 1.00 87.31 67 THR A O 1
ATOM 494 N N . PHE A 1 68 ? 38.489 -10.922 -73.593 1.00 87.00 68 PHE A N 1
ATOM 495 C CA . PHE A 1 68 ? 37.473 -10.394 -74.491 1.00 87.00 68 PHE A CA 1
ATOM 496 C C . PHE A 1 68 ? 37.506 -11.103 -75.852 1.00 87.00 68 PHE A C 1
ATOM 498 O O . PHE A 1 68 ? 38.584 -11.304 -76.408 1.00 87.00 68 PHE A O 1
ATOM 505 N N . ALA A 1 69 ? 36.341 -11.467 -76.390 1.00 85.94 69 ALA A N 1
ATOM 506 C CA . ALA A 1 69 ? 36.222 -12.126 -77.691 1.00 85.94 69 ALA A CA 1
ATOM 507 C C . ALA A 1 69 ? 35.496 -11.246 -78.721 1.00 85.94 69 ALA A C 1
ATOM 509 O O . ALA A 1 69 ? 35.988 -11.075 -79.832 1.00 85.94 69 ALA A O 1
ATOM 510 N N . GLU A 1 70 ? 34.346 -10.662 -78.368 1.00 89.62 70 GLU A N 1
ATOM 511 C CA . GLU A 1 70 ? 33.490 -9.936 -79.321 1.00 89.62 70 GLU A CA 1
ATOM 512 C C . GLU A 1 70 ? 32.663 -8.844 -78.616 1.00 89.62 70 GLU A C 1
ATOM 514 O O . GLU A 1 70 ? 32.104 -9.095 -77.552 1.00 89.62 70 GLU A O 1
ATOM 519 N N . ASN A 1 71 ? 32.556 -7.636 -79.191 1.00 89.19 71 ASN A N 1
ATOM 520 C CA . ASN A 1 71 ? 31.661 -6.575 -78.693 1.00 89.19 71 ASN A CA 1
ATOM 521 C C . ASN A 1 71 ? 30.314 -6.663 -79.421 1.00 89.19 71 ASN A C 1
ATOM 523 O O . ASN A 1 71 ? 30.291 -6.601 -80.647 1.00 89.19 71 ASN A O 1
ATOM 527 N N . LEU A 1 72 ? 29.206 -6.736 -78.683 1.00 89.00 72 LEU A N 1
ATOM 528 C CA . LEU A 1 72 ? 27.849 -6.751 -79.244 1.00 89.00 72 LEU A CA 1
ATOM 529 C C . LEU A 1 72 ? 27.151 -5.387 -79.109 1.00 89.00 72 LEU A C 1
ATOM 531 O O . LEU A 1 72 ? 26.435 -4.966 -80.013 1.00 89.00 72 LEU A O 1
ATOM 535 N N . LYS A 1 73 ? 27.376 -4.669 -78.000 1.00 90.00 73 LYS A N 1
ATOM 536 C CA . LYS A 1 73 ? 26.866 -3.311 -77.749 1.00 90.00 73 LYS A CA 1
ATOM 537 C C . LYS A 1 73 ? 27.901 -2.520 -76.956 1.00 90.00 73 LYS A C 1
ATOM 539 O O . LYS A 1 73 ? 28.375 -3.011 -75.939 1.00 90.00 73 LYS A O 1
ATOM 544 N N . GLY A 1 74 ? 28.223 -1.302 -77.390 1.00 87.38 74 GLY A N 1
ATOM 545 C CA . GLY A 1 74 ? 29.261 -0.483 -76.751 1.00 87.38 74 GLY A CA 1
ATOM 546 C C . GLY A 1 74 ? 30.662 -1.105 -76.854 1.00 87.38 74 GLY A C 1
ATOM 547 O O . GLY A 1 74 ? 30.830 -2.236 -77.302 1.00 87.38 74 GLY A O 1
ATOM 548 N N . LYS A 1 75 ? 31.695 -0.353 -76.459 1.00 84.62 75 LYS A N 1
ATOM 549 C CA . LYS A 1 75 ? 33.068 -0.869 -76.348 1.00 84.62 75 LYS A CA 1
ATOM 550 C C . LYS A 1 75 ? 33.501 -0.786 -74.893 1.00 84.62 75 LYS A C 1
ATOM 552 O O . LYS A 1 75 ? 33.684 0.316 -74.381 1.00 84.62 75 LYS A O 1
ATOM 557 N N . ALA A 1 76 ? 33.647 -1.937 -74.240 1.00 80.94 76 ALA A N 1
ATOM 558 C CA . ALA 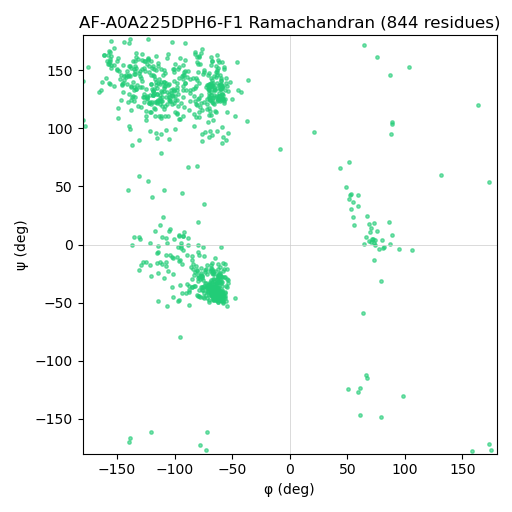A 1 76 ? 34.071 -1.978 -72.845 1.00 80.94 76 ALA A CA 1
ATOM 559 C C . ALA A 1 76 ? 35.483 -1.366 -72.692 1.00 80.94 76 ALA A C 1
ATOM 561 O O . ALA A 1 76 ? 36.364 -1.653 -73.507 1.00 80.94 76 ALA A O 1
ATOM 562 N N . PRO A 1 77 ? 35.740 -0.543 -71.659 1.00 81.38 77 PRO A N 1
ATOM 563 C CA . PRO A 1 77 ? 37.031 0.123 -71.454 1.00 81.38 77 PRO A CA 1
ATOM 564 C C . PRO A 1 77 ? 38.102 -0.787 -70.818 1.00 81.38 77 PRO A C 1
ATOM 566 O O . PRO A 1 77 ? 39.073 -0.300 -70.246 1.00 81.38 77 PRO A O 1
ATOM 569 N N . PHE A 1 78 ? 37.923 -2.107 -70.888 1.00 80.81 78 PHE A N 1
ATOM 570 C CA . PHE A 1 78 ? 38.824 -3.119 -70.342 1.00 80.81 78 PHE A CA 1
ATOM 571 C C . PHE A 1 78 ? 38.858 -4.344 -71.264 1.00 80.81 78 PHE A C 1
ATOM 573 O O . PHE A 1 78 ? 37.835 -4.756 -71.803 1.00 80.81 78 PHE A O 1
ATOM 580 N N . GLU A 1 79 ? 40.035 -4.950 -71.422 1.00 77.19 79 GLU A N 1
ATOM 581 C CA . GLU A 1 79 ? 40.250 -6.103 -72.320 1.00 77.19 79 GLU A CA 1
ATOM 582 C C . GLU A 1 79 ? 40.296 -7.450 -71.572 1.00 77.19 79 GLU A C 1
ATOM 584 O O . GLU A 1 79 ? 40.244 -8.523 -72.177 1.00 77.19 79 GLU A O 1
ATOM 589 N N . ARG A 1 80 ? 40.381 -7.408 -70.235 1.00 83.00 80 ARG A N 1
ATOM 590 C CA . ARG A 1 80 ? 40.522 -8.582 -69.366 1.00 83.00 80 ARG A CA 1
ATOM 591 C C . ARG A 1 80 ? 39.708 -8.425 -68.086 1.00 83.00 80 ARG A C 1
ATOM 593 O O . ARG A 1 80 ? 39.734 -7.372 -67.453 1.00 83.00 80 ARG A O 1
ATOM 600 N N . ILE A 1 81 ? 39.048 -9.503 -67.670 1.00 86.38 81 ILE A N 1
ATOM 601 C CA . ILE A 1 81 ? 38.224 -9.554 -66.457 1.00 86.38 81 ILE A CA 1
ATOM 602 C C . ILE A 1 81 ? 38.779 -10.652 -65.546 1.00 86.38 81 ILE A C 1
ATOM 604 O O . ILE A 1 81 ? 38.508 -11.834 -65.741 1.00 86.38 81 ILE A O 1
ATOM 608 N N . ALA A 1 82 ? 39.589 -10.266 -64.560 1.00 85.88 82 ALA A N 1
ATOM 609 C CA . ALA A 1 82 ? 40.078 -11.176 -63.526 1.00 85.88 82 ALA A CA 1
ATOM 610 C C . ALA A 1 82 ? 39.134 -11.138 -62.319 1.00 85.88 82 ALA A C 1
ATOM 612 O O . ALA A 1 82 ? 39.055 -10.125 -61.622 1.00 85.88 82 ALA A O 1
ATOM 613 N N . VAL A 1 83 ? 38.413 -12.236 -62.097 1.00 89.31 83 VAL A N 1
ATOM 614 C CA . VAL A 1 83 ? 37.340 -12.346 -61.108 1.00 89.31 83 VAL A CA 1
ATOM 615 C C . VAL A 1 83 ? 37.781 -13.198 -59.930 1.00 89.31 83 VAL A C 1
ATOM 617 O O . VAL A 1 83 ? 38.178 -14.352 -60.091 1.00 89.31 83 VAL A O 1
ATOM 620 N N . ASN A 1 84 ? 37.631 -12.656 -58.726 1.00 85.94 84 ASN A N 1
ATOM 621 C CA . ASN A 1 84 ? 37.665 -13.441 -57.497 1.00 85.94 84 ASN A CA 1
ATOM 622 C C . ASN A 1 84 ? 36.297 -14.117 -57.274 1.00 85.94 84 ASN A C 1
ATOM 624 O O . ASN A 1 84 ? 35.290 -13.424 -57.139 1.00 85.94 84 ASN A O 1
ATOM 628 N N . LEU A 1 85 ? 36.266 -15.453 -57.216 1.00 87.56 85 LEU A N 1
ATOM 629 C CA . LEU A 1 85 ? 35.060 -16.286 -57.101 1.00 87.56 85 LEU A CA 1
ATOM 630 C C . LEU A 1 85 ? 34.661 -16.614 -55.653 1.00 87.56 85 LEU A C 1
ATOM 632 O O . LEU A 1 85 ? 33.784 -17.445 -55.444 1.00 87.56 85 LEU A O 1
ATOM 636 N N . THR A 1 86 ? 35.251 -15.977 -54.637 1.00 81.75 86 THR A N 1
ATOM 637 C CA . THR A 1 86 ? 34.897 -16.233 -53.219 1.00 81.75 86 THR A CA 1
ATOM 638 C C . THR A 1 86 ? 33.448 -15.901 -52.857 1.00 81.75 86 THR A C 1
ATOM 640 O O . THR A 1 86 ? 32.940 -16.443 -51.874 1.00 81.75 86 THR A O 1
ATOM 643 N N . GLY A 1 87 ? 32.791 -15.053 -53.651 1.00 79.25 87 GLY A N 1
ATOM 644 C CA . GLY A 1 87 ? 31.369 -14.767 -53.527 1.00 79.25 87 GLY A CA 1
ATOM 645 C C . GLY A 1 87 ? 31.003 -13.842 -52.365 1.00 79.25 87 GLY A C 1
ATOM 646 O O . GLY A 1 87 ? 31.752 -13.662 -51.397 1.00 79.25 87 GLY A O 1
ATOM 647 N N . ASP A 1 88 ? 29.811 -13.260 -52.455 1.00 77.69 88 ASP A N 1
ATOM 648 C CA . ASP A 1 88 ? 29.178 -12.540 -51.357 1.00 77.69 88 ASP A CA 1
ATOM 649 C C . ASP A 1 88 ? 28.549 -13.509 -50.331 1.00 77.69 88 ASP A C 1
ATOM 651 O O . ASP A 1 88 ? 28.755 -14.726 -50.357 1.00 77.69 88 ASP A O 1
ATOM 655 N N . SER A 1 89 ? 27.804 -12.981 -49.360 1.00 75.00 89 SER A N 1
ATOM 656 C CA . SER A 1 89 ? 27.153 -13.804 -48.337 1.00 75.00 89 SER A CA 1
ATOM 657 C C . SER A 1 89 ? 26.142 -14.809 -48.909 1.00 75.00 89 SER A C 1
ATOM 659 O O . SER A 1 89 ? 25.997 -15.886 -48.330 1.00 75.00 89 SER A O 1
ATOM 661 N N . PHE A 1 90 ? 25.486 -14.511 -50.037 1.00 71.50 90 PHE A N 1
ATOM 662 C CA . PHE A 1 90 ? 24.565 -15.439 -50.700 1.00 71.50 90 PHE A CA 1
ATOM 663 C C . PHE A 1 90 ? 25.316 -16.580 -51.363 1.00 71.50 90 PHE A C 1
ATOM 665 O O . PHE A 1 90 ? 24.981 -17.744 -51.147 1.00 71.50 90 PHE A O 1
ATOM 672 N N . ALA A 1 91 ? 26.390 -16.267 -52.087 1.00 80.31 91 ALA A N 1
ATOM 673 C CA . ALA A 1 91 ? 27.229 -17.299 -52.680 1.00 80.31 91 ALA A CA 1
ATOM 674 C C . ALA A 1 91 ? 27.826 -18.258 -51.650 1.00 80.31 91 ALA A C 1
ATOM 676 O O . ALA A 1 91 ? 27.940 -19.451 -51.926 1.00 80.31 91 ALA A O 1
ATOM 677 N N . LYS A 1 92 ? 28.173 -17.762 -50.458 1.00 83.38 92 LYS A N 1
ATOM 678 C CA . LYS A 1 92 ? 28.670 -18.608 -49.365 1.00 83.38 92 LYS A CA 1
ATOM 679 C C . LYS A 1 92 ? 27.579 -19.489 -48.768 1.00 83.38 92 LYS A C 1
ATOM 681 O O . LYS A 1 92 ? 27.846 -20.649 -48.470 1.00 83.38 92 LYS A O 1
ATOM 686 N N . LYS A 1 93 ? 26.370 -18.949 -48.595 1.00 79.38 93 LYS A N 1
ATOM 687 C CA . LYS A 1 93 ? 25.233 -19.676 -48.020 1.00 79.38 93 LYS A CA 1
ATOM 688 C C . LYS A 1 93 ? 24.811 -20.858 -48.895 1.00 79.38 93 LYS A C 1
ATOM 690 O O . LYS A 1 93 ? 24.659 -21.961 -48.383 1.00 79.38 93 LYS A O 1
ATOM 695 N N . ASP A 1 94 ? 24.674 -20.622 -50.196 1.00 76.94 94 ASP A N 1
ATOM 696 C CA . ASP A 1 94 ? 24.125 -21.595 -51.148 1.00 76.94 94 ASP A CA 1
ATOM 697 C C . ASP A 1 94 ? 25.228 -22.254 -52.010 1.00 76.94 94 ASP A C 1
ATOM 699 O O . ASP A 1 94 ? 24.967 -22.935 -52.998 1.00 76.94 94 ASP A O 1
ATOM 703 N N . ASN A 1 95 ? 26.492 -22.079 -51.606 1.00 84.50 95 ASN A N 1
ATOM 704 C CA . ASN A 1 95 ? 27.694 -22.666 -52.206 1.00 84.50 95 ASN A CA 1
ATOM 705 C C . ASN A 1 95 ? 27.866 -22.388 -53.716 1.00 84.50 95 ASN A C 1
ATOM 707 O O . ASN A 1 95 ? 28.365 -23.221 -54.479 1.00 84.50 95 ASN A O 1
ATOM 711 N N . HIS A 1 96 ? 27.488 -21.186 -54.153 1.00 88.56 96 HIS A N 1
ATOM 712 C CA . HIS A 1 96 ? 27.523 -20.771 -55.559 1.00 88.56 96 HIS A CA 1
ATOM 713 C C . HIS A 1 96 ? 28.936 -20.758 -56.153 1.00 88.56 96 HIS A C 1
ATOM 715 O O . HIS A 1 96 ? 29.102 -20.981 -57.348 1.00 88.56 96 HIS A O 1
ATOM 721 N N . THR A 1 97 ? 29.971 -20.534 -55.338 1.00 86.62 97 THR A N 1
ATOM 722 C CA . THR A 1 97 ? 31.370 -20.606 -55.791 1.00 86.62 97 THR A CA 1
ATOM 723 C C . THR A 1 97 ? 31.698 -21.977 -56.373 1.00 86.62 97 THR A C 1
ATOM 725 O O . THR A 1 97 ? 32.297 -22.066 -57.444 1.00 86.62 97 THR A O 1
ATOM 728 N N . LYS A 1 98 ? 31.271 -23.052 -55.698 1.00 87.56 98 LYS A N 1
ATOM 729 C CA . LYS A 1 98 ? 31.458 -24.418 -56.191 1.00 87.56 98 LYS A CA 1
ATOM 730 C C . LYS A 1 98 ? 30.686 -24.634 -57.492 1.00 87.56 98 LYS A C 1
ATOM 732 O O . LYS A 1 98 ? 31.232 -25.192 -58.437 1.00 87.56 98 LYS A O 1
ATOM 737 N N . GLU A 1 99 ? 29.449 -24.148 -57.548 1.00 87.81 99 GLU A N 1
ATOM 738 C CA . GLU A 1 99 ? 28.594 -24.275 -58.728 1.00 87.81 99 GLU A CA 1
ATOM 739 C C . GLU A 1 99 ? 29.177 -23.560 -59.957 1.00 87.81 99 GLU A C 1
ATOM 741 O O . GLU A 1 99 ? 29.139 -24.105 -61.058 1.00 87.81 99 GLU A O 1
ATOM 746 N N . MET A 1 100 ? 29.785 -22.383 -59.775 1.00 87.81 100 MET A N 1
ATOM 747 C CA . MET A 1 100 ? 30.512 -21.689 -60.841 1.00 87.81 100 MET A CA 1
ATOM 748 C C . MET A 1 100 ? 31.754 -22.460 -61.282 1.00 87.81 100 MET A C 1
ATOM 750 O O . MET A 1 100 ? 31.950 -22.660 -62.479 1.00 87.81 100 MET A O 1
ATOM 754 N N . LEU A 1 101 ? 32.581 -22.921 -60.340 1.00 87.62 101 LEU A N 1
ATOM 755 C CA . LEU A 1 101 ? 33.804 -23.667 -60.657 1.00 87.62 101 LEU A CA 1
ATOM 756 C C . LEU A 1 101 ? 33.513 -24.970 -61.414 1.00 87.62 101 LEU A C 1
ATOM 758 O O . LEU A 1 101 ? 34.253 -25.311 -62.329 1.00 87.62 101 LEU A O 1
ATOM 762 N N . ASP A 1 102 ? 32.421 -25.665 -61.088 1.00 84.25 102 ASP A N 1
ATOM 763 C CA . ASP A 1 102 ? 32.008 -26.890 -61.787 1.00 84.25 102 ASP A CA 1
ATOM 764 C C . ASP A 1 102 ? 31.533 -26.641 -63.232 1.00 84.25 102 ASP A C 1
ATOM 766 O O . ASP A 1 102 ? 31.460 -27.586 -64.021 1.00 84.25 102 ASP A O 1
ATOM 770 N N . ARG A 1 103 ? 31.190 -25.396 -63.588 1.00 86.75 103 ARG A N 1
ATOM 771 C CA . ARG A 1 103 ? 30.655 -25.025 -64.910 1.00 86.75 103 ARG A CA 1
ATOM 772 C C . ARG A 1 103 ? 31.665 -24.297 -65.795 1.00 86.75 103 ARG A C 1
ATOM 774 O O . ARG A 1 103 ? 31.517 -24.302 -67.018 1.00 86.75 103 ARG A O 1
ATOM 781 N N . LEU A 1 104 ? 32.678 -23.675 -65.202 1.00 85.94 104 LEU A N 1
ATOM 782 C CA . LEU A 1 104 ? 33.732 -22.988 -65.936 1.00 85.94 104 LEU A CA 1
ATOM 783 C C . LEU A 1 104 ? 34.723 -24.002 -66.520 1.00 85.94 104 LEU A C 1
ATOM 785 O O . LEU A 1 104 ? 35.259 -24.853 -65.818 1.00 85.94 104 LEU A O 1
ATOM 789 N N . ALA A 1 105 ? 34.991 -23.878 -67.816 1.00 80.12 105 ALA A N 1
ATOM 790 C CA . ALA A 1 105 ? 35.999 -24.653 -68.529 1.00 80.12 105 ALA A CA 1
ATOM 791 C C . ALA A 1 105 ? 36.798 -23.713 -69.435 1.00 80.12 105 ALA A C 1
ATOM 793 O O . ALA A 1 105 ? 36.242 -22.741 -69.947 1.00 80.12 105 ALA A O 1
ATOM 794 N N . ALA A 1 106 ? 38.090 -23.990 -69.631 1.00 77.38 106 ALA A N 1
ATOM 795 C CA . ALA A 1 106 ? 38.943 -23.184 -70.503 1.00 77.38 106 ALA A CA 1
ATOM 796 C C . ALA A 1 106 ? 38.346 -23.071 -71.917 1.00 77.38 106 ALA A C 1
ATOM 798 O O . ALA A 1 106 ? 37.763 -24.025 -72.430 1.00 77.38 106 ALA A O 1
ATOM 799 N N . LYS A 1 107 ? 38.503 -21.900 -72.541 1.00 80.75 107 LYS A N 1
ATOM 800 C CA . LYS A 1 107 ? 37.960 -21.513 -73.857 1.00 80.75 107 LYS A CA 1
ATOM 801 C C . LYS A 1 107 ? 36.433 -21.445 -73.963 1.00 80.75 107 LYS A C 1
ATOM 803 O O . LYS A 1 107 ? 35.927 -21.105 -75.029 1.00 80.75 107 LYS A O 1
ATOM 808 N N . ARG A 1 108 ? 35.681 -21.717 -72.892 1.00 85.19 108 ARG A N 1
ATOM 809 C CA . ARG A 1 108 ? 34.222 -21.559 -72.912 1.00 85.19 108 ARG A CA 1
ATOM 810 C C . ARG A 1 108 ? 33.851 -20.088 -73.070 1.00 85.19 108 ARG A C 1
ATOM 812 O O . ARG A 1 108 ? 34.413 -19.248 -72.371 1.00 85.19 108 ARG A O 1
ATOM 819 N N . GLN A 1 109 ? 32.906 -19.795 -73.959 1.00 90.56 109 GLN A N 1
ATOM 820 C CA . GLN A 1 109 ? 32.379 -18.447 -74.172 1.00 90.56 109 GLN A CA 1
ATOM 821 C C . GLN A 1 109 ? 31.185 -18.168 -73.259 1.00 90.56 109 GLN A C 1
ATOM 823 O O . GLN A 1 109 ? 30.402 -19.065 -72.958 1.00 90.56 109 GLN A O 1
ATOM 828 N N . LEU A 1 110 ? 31.081 -16.925 -72.800 1.00 93.25 110 LEU A N 1
ATOM 829 C CA . LEU A 1 110 ? 30.001 -16.418 -71.962 1.00 93.25 110 LEU A CA 1
ATOM 830 C C . LEU A 1 110 ? 29.549 -15.056 -72.490 1.00 93.25 110 LEU A C 1
ATOM 832 O O . LEU A 1 110 ? 30.356 -14.300 -73.038 1.00 93.25 110 LEU A O 1
ATOM 836 N N . VAL A 1 111 ? 28.275 -14.727 -72.274 1.00 93.44 111 VAL A N 1
ATOM 837 C CA . VAL A 1 111 ? 27.721 -13.405 -72.599 1.00 93.44 111 VAL A CA 1
ATOM 838 C C . VAL A 1 111 ? 27.721 -12.546 -71.340 1.00 93.44 111 VAL A C 1
ATOM 840 O O . VAL A 1 111 ? 27.239 -12.975 -70.292 1.00 93.44 111 VAL A O 1
ATOM 843 N N . PHE A 1 112 ? 28.254 -11.334 -71.447 1.00 93.94 112 PHE A N 1
ATOM 844 C CA . PHE A 1 112 ? 28.302 -10.350 -70.376 1.00 93.94 112 PHE A CA 1
ATOM 845 C C . PHE A 1 112 ? 27.488 -9.117 -70.739 1.00 93.94 112 PHE A C 1
ATOM 847 O O . PHE A 1 112 ? 27.541 -8.623 -71.864 1.00 93.94 112 PHE A O 1
ATOM 854 N N . PHE A 1 113 ? 26.789 -8.603 -69.739 1.00 93.31 113 PHE A N 1
ATOM 855 C CA . PHE A 1 113 ? 26.039 -7.360 -69.770 1.00 93.31 113 PHE A CA 1
ATOM 856 C C . PHE A 1 113 ? 26.596 -6.480 -68.662 1.00 93.31 113 PHE A C 1
ATOM 858 O O . PHE A 1 113 ? 26.641 -6.918 -67.515 1.00 93.31 113 PHE A O 1
ATOM 865 N N . SER A 1 114 ? 27.095 -5.294 -68.982 1.00 90.00 114 SER A N 1
ATOM 866 C CA . SER A 1 114 ? 27.763 -4.438 -68.012 1.00 90.00 114 SER A CA 1
ATOM 867 C C . SER A 1 114 ? 27.448 -2.969 -68.227 1.00 90.00 114 SER A C 1
ATOM 869 O O . SER A 1 114 ? 27.339 -2.486 -69.351 1.00 90.00 114 SER A O 1
ATOM 871 N N . SER A 1 115 ? 27.379 -2.236 -67.126 1.00 86.81 115 SER A N 1
ATOM 872 C CA . SER A 1 115 ? 27.135 -0.801 -67.099 1.00 86.81 115 SER A CA 1
ATOM 873 C C . SER A 1 115 ? 27.978 -0.144 -66.018 1.00 86.81 115 SER A C 1
ATOM 875 O O . SER A 1 115 ? 28.301 -0.745 -64.981 1.00 86.81 115 SER A O 1
ATOM 877 N N . LYS A 1 116 ? 28.360 1.111 -66.259 1.00 84.06 116 LYS A N 1
ATOM 878 C CA . LYS A 1 116 ? 29.079 1.901 -65.268 1.00 84.06 116 LYS A CA 1
ATOM 879 C C . LYS A 1 116 ? 28.105 2.462 -64.231 1.00 84.06 116 LYS A C 1
ATOM 881 O O . LYS A 1 116 ? 27.156 3.170 -64.556 1.00 84.06 116 LYS A O 1
ATOM 886 N N . VAL A 1 117 ? 28.369 2.188 -62.956 1.00 74.38 117 VAL A N 1
ATOM 887 C CA . VAL A 1 117 ? 27.590 2.680 -61.814 1.00 74.38 117 VAL A CA 1
ATOM 888 C C . VAL A 1 117 ? 28.489 3.581 -60.968 1.00 74.38 117 VAL A C 1
ATOM 890 O O . VAL A 1 117 ? 29.285 3.132 -60.141 1.00 74.38 117 VAL A O 1
ATOM 893 N N . GLY A 1 118 ? 28.395 4.891 -61.205 1.00 83.00 118 GLY A N 1
ATOM 894 C CA . GLY A 1 118 ? 29.320 5.867 -60.627 1.00 83.00 118 GLY A CA 1
ATOM 895 C C . GLY A 1 118 ? 30.734 5.687 -61.187 1.00 83.00 118 GLY A C 1
ATOM 896 O O . GLY A 1 118 ? 30.967 5.905 -62.374 1.00 83.00 118 GLY A O 1
ATOM 897 N N . LYS A 1 119 ? 31.691 5.298 -60.335 1.00 77.88 119 LYS A N 1
ATOM 898 C CA . LYS A 1 119 ? 33.075 4.982 -60.744 1.00 77.88 119 LYS A CA 1
ATOM 899 C C . LYS A 1 119 ? 33.345 3.484 -60.932 1.00 77.88 119 LYS A C 1
ATOM 901 O O . LYS A 1 119 ? 34.398 3.134 -61.454 1.00 77.88 119 LYS A O 1
ATOM 906 N N . ASP A 1 120 ? 32.416 2.634 -60.509 1.00 84.94 120 ASP A N 1
ATOM 907 C CA . ASP A 1 120 ? 32.520 1.173 -60.541 1.00 84.94 120 ASP A CA 1
ATOM 908 C C . ASP A 1 120 ? 31.694 0.606 -61.710 1.00 84.94 120 ASP A C 1
ATOM 910 O O . ASP A 1 120 ? 30.952 1.331 -62.372 1.00 84.94 120 ASP A O 1
ATOM 914 N N . TYR A 1 121 ? 31.789 -0.699 -61.939 1.00 85.62 121 TYR A N 1
ATOM 915 C CA . TYR A 1 121 ? 30.995 -1.445 -62.910 1.00 85.62 121 TYR A CA 1
ATOM 916 C C . TYR A 1 121 ? 30.081 -2.447 -62.206 1.00 85.62 121 TYR A C 1
ATOM 918 O O . TYR A 1 121 ? 30.491 -3.140 -61.268 1.00 85.62 121 TYR A O 1
ATOM 926 N N . SER A 1 122 ? 28.852 -2.558 -62.698 1.00 87.69 122 SER A N 1
ATOM 927 C CA . SER A 1 122 ? 27.989 -3.714 -62.463 1.00 87.69 122 SER A CA 1
ATOM 928 C C . SER A 1 122 ? 28.040 -4.595 -63.705 1.00 87.69 122 SER A C 1
ATOM 930 O O . SER A 1 122 ? 28.090 -4.072 -64.821 1.00 87.69 122 SER A O 1
ATOM 932 N N . ALA A 1 123 ? 28.062 -5.915 -63.533 1.00 89.31 123 ALA A N 1
ATOM 933 C CA . ALA A 1 123 ? 27.911 -6.822 -64.661 1.00 89.31 123 ALA A CA 1
ATOM 934 C C . ALA A 1 123 ? 27.090 -8.062 -64.308 1.00 89.31 123 ALA A C 1
ATOM 936 O O . ALA A 1 123 ? 27.212 -8.617 -63.217 1.00 89.31 123 ALA A O 1
ATOM 937 N N . PHE A 1 124 ? 26.308 -8.528 -65.272 1.00 92.44 124 PHE A N 1
ATOM 938 C CA . PHE A 1 124 ? 25.672 -9.834 -65.272 1.00 92.44 124 PHE A CA 1
ATOM 939 C C . PHE A 1 124 ? 26.340 -10.710 -66.324 1.00 92.44 124 PHE A C 1
ATOM 941 O O . PHE A 1 124 ? 26.554 -10.283 -67.457 1.00 92.44 124 PHE A O 1
ATOM 948 N N . GLY A 1 125 ? 26.688 -11.930 -65.940 1.00 91.94 125 GLY A N 1
ATOM 949 C CA . GLY A 1 125 ? 27.193 -12.945 -66.849 1.00 91.94 125 GLY A CA 1
ATOM 950 C C . GLY A 1 125 ? 26.172 -14.054 -67.050 1.00 91.94 125 GLY A C 1
ATOM 951 O O . GLY A 1 125 ? 25.379 -14.361 -66.154 1.00 91.94 125 GLY A O 1
ATOM 952 N N . TYR A 1 126 ? 26.214 -14.659 -68.230 1.00 92.81 126 TYR A N 1
ATOM 953 C CA . TYR A 1 126 ? 25.352 -15.765 -68.609 1.00 92.81 126 TYR A CA 1
ATOM 954 C C . TYR A 1 126 ? 26.147 -16.930 -69.186 1.00 92.81 126 TYR A C 1
ATOM 956 O O . TYR A 1 126 ? 27.025 -16.741 -70.033 1.00 92.81 126 TYR A O 1
ATOM 964 N N . MET A 1 127 ? 25.802 -18.136 -68.739 1.00 90.06 127 MET A N 1
ATOM 965 C CA . MET A 1 127 ? 26.365 -19.391 -69.225 1.00 90.06 127 MET A CA 1
ATOM 966 C C . MET A 1 127 ? 25.324 -20.507 -69.121 1.00 90.06 127 MET A C 1
ATOM 968 O O . MET A 1 127 ? 25.009 -20.956 -68.020 1.00 90.06 127 MET A O 1
ATOM 972 N N . ASP A 1 128 ? 24.813 -20.952 -70.268 1.00 86.94 128 ASP A N 1
ATOM 973 C CA . ASP A 1 128 ? 23.958 -22.136 -70.451 1.00 86.94 128 ASP A CA 1
ATOM 974 C C . ASP A 1 128 ? 22.867 -22.271 -69.390 1.00 86.94 128 ASP A C 1
ATOM 976 O O . ASP A 1 128 ? 22.898 -23.164 -68.545 1.00 86.94 128 ASP A O 1
ATOM 980 N N . GLY A 1 129 ? 21.926 -21.327 -69.397 1.00 85.44 129 GLY A N 1
ATOM 981 C CA . GLY A 1 129 ? 20.822 -21.261 -68.445 1.00 85.44 129 GLY A CA 1
ATOM 982 C C . GLY A 1 129 ? 21.184 -20.716 -67.062 1.00 85.44 129 GLY A C 1
ATOM 983 O O . GLY A 1 129 ? 20.287 -20.573 -66.236 1.00 85.44 129 GLY A O 1
ATOM 984 N N . THR A 1 130 ? 22.449 -20.408 -66.776 1.00 90.38 130 THR A N 1
ATOM 985 C CA . THR A 1 130 ? 22.882 -19.885 -65.472 1.00 90.38 130 THR A CA 1
ATOM 986 C C . THR A 1 130 ? 23.276 -18.418 -65.568 1.00 90.38 130 THR A C 1
ATOM 988 O O . THR A 1 130 ? 24.264 -18.070 -66.217 1.00 90.38 130 THR A O 1
ATOM 991 N N . TRP A 1 131 ? 22.536 -17.569 -64.858 1.00 91.44 131 TRP A N 1
ATOM 992 C CA . TRP A 1 131 ? 22.891 -16.170 -64.645 1.00 91.44 131 TRP A CA 1
ATOM 993 C C . TRP A 1 131 ? 23.776 -16.008 -63.411 1.00 91.44 131 TRP A C 1
ATOM 995 O O . TRP A 1 131 ? 23.653 -16.748 -62.435 1.00 91.44 131 TRP A O 1
ATOM 1005 N N . PHE A 1 132 ? 24.656 -15.014 -63.420 1.00 92.19 132 PHE A N 1
ATOM 1006 C CA . PHE A 1 132 ? 25.439 -14.630 -62.251 1.00 92.19 132 PHE A CA 1
ATOM 1007 C C . PHE A 1 132 ? 25.779 -13.146 -62.267 1.00 92.19 132 PHE A C 1
ATOM 1009 O O . PHE A 1 132 ? 25.795 -12.516 -63.321 1.00 92.19 132 PHE A O 1
ATOM 1016 N N . GLN A 1 133 ? 26.074 -12.592 -61.093 1.00 91.88 133 GLN A N 1
ATOM 1017 C CA . GLN A 1 133 ? 26.397 -11.179 -60.948 1.00 91.88 133 GLN A CA 1
ATOM 1018 C C . GLN A 1 133 ? 27.855 -10.968 -60.533 1.00 91.88 133 GLN A C 1
ATOM 1020 O O . GLN A 1 133 ? 28.387 -11.659 -59.659 1.00 91.88 133 GLN A O 1
ATOM 1025 N N . LEU A 1 134 ? 28.483 -9.971 -61.150 1.00 90.12 134 LEU A N 1
ATOM 1026 C CA . LEU A 1 134 ? 29.814 -9.478 -60.843 1.00 90.12 134 LEU A CA 1
ATOM 1027 C C . LEU A 1 134 ? 29.765 -7.989 -60.494 1.00 90.12 134 LEU A C 1
ATOM 1029 O O . LEU A 1 134 ? 28.930 -7.229 -60.987 1.00 90.12 134 LEU A O 1
ATOM 1033 N N . ARG A 1 135 ? 30.737 -7.557 -59.695 1.00 89.19 135 ARG A N 1
ATOM 1034 C CA . ARG A 1 135 ? 31.017 -6.145 -59.447 1.00 89.19 135 ARG A CA 1
ATOM 1035 C C . ARG A 1 135 ? 32.466 -5.837 -59.786 1.00 89.19 135 ARG A C 1
ATOM 1037 O O . ARG A 1 135 ? 33.364 -6.494 -59.267 1.00 89.19 135 ARG A O 1
ATOM 1044 N N . GLY A 1 136 ? 32.684 -4.829 -60.621 1.00 86.06 136 GLY A N 1
ATOM 1045 C CA . GLY A 1 136 ? 34.002 -4.299 -60.945 1.00 86.06 136 GLY A CA 1
ATOM 1046 C C . GLY A 1 136 ? 34.274 -3.039 -60.135 1.00 86.06 136 GLY A C 1
ATOM 1047 O O . GLY A 1 136 ? 33.596 -2.037 -60.323 1.00 86.06 136 GLY A O 1
ATOM 1048 N N . VAL A 1 137 ? 35.248 -3.061 -59.232 1.00 83.44 137 VAL A N 1
ATOM 1049 C CA . VAL A 1 137 ? 35.687 -1.856 -58.516 1.00 83.44 137 VAL A CA 1
ATOM 1050 C C . VAL A 1 137 ? 36.867 -1.264 -59.263 1.00 83.44 137 VAL A C 1
ATOM 1052 O O . VAL A 1 137 ? 37.875 -1.945 -59.462 1.00 83.44 137 VAL A O 1
ATOM 1055 N N . THR A 1 138 ? 36.743 -0.010 -59.685 1.00 80.88 138 THR A N 1
ATOM 1056 C CA . THR A 1 138 ? 37.845 0.682 -60.359 1.00 80.88 138 THR A CA 1
ATOM 1057 C C . THR A 1 138 ? 38.849 1.148 -59.310 1.00 80.88 138 THR A C 1
ATOM 1059 O O . THR A 1 138 ? 38.480 1.826 -58.344 1.00 80.88 138 THR A O 1
ATOM 1062 N N . ASP A 1 139 ? 40.115 0.774 -59.486 1.00 74.62 139 ASP A N 1
ATOM 1063 C CA . ASP A 1 139 ? 41.198 1.205 -58.609 1.00 74.62 139 ASP A CA 1
ATOM 1064 C C . ASP A 1 139 ? 41.366 2.737 -58.645 1.00 74.62 139 ASP A C 1
ATOM 1066 O O . ASP A 1 139 ? 40.943 3.400 -59.598 1.00 74.62 139 ASP A O 1
ATOM 1070 N N . PRO A 1 140 ? 41.985 3.341 -57.613 1.00 70.06 140 PRO A N 1
ATOM 1071 C CA . PRO A 1 140 ? 42.188 4.791 -57.546 1.00 70.06 140 PRO A CA 1
ATOM 1072 C C . PRO A 1 140 ? 42.960 5.381 -58.737 1.00 70.06 140 PRO A C 1
ATOM 1074 O O . PRO A 1 140 ? 42.847 6.575 -58.997 1.00 70.06 140 PRO A O 1
ATOM 1077 N N . ASP A 1 141 ? 43.727 4.555 -59.455 1.00 66.19 141 ASP A N 1
ATOM 1078 C CA . ASP A 1 141 ? 44.465 4.933 -60.663 1.00 66.19 141 ASP A CA 1
ATOM 1079 C C . ASP A 1 141 ? 43.574 5.111 -61.907 1.00 66.19 141 ASP A C 1
ATOM 1081 O O . ASP A 1 141 ? 44.045 5.608 -62.931 1.00 66.19 141 ASP A O 1
ATOM 1085 N N . GLY A 1 142 ? 42.298 4.711 -61.830 1.00 62.88 142 GLY A N 1
ATOM 1086 C CA . GLY A 1 142 ? 41.326 4.783 -62.919 1.00 62.88 142 GLY A CA 1
ATOM 1087 C C . GLY A 1 142 ? 41.592 3.825 -64.085 1.00 62.88 142 GLY A C 1
ATOM 1088 O O . GLY A 1 142 ? 40.864 3.881 -65.075 1.00 62.88 142 GLY A O 1
ATOM 1089 N N . LYS A 1 143 ? 42.621 2.971 -63.996 1.00 62.59 143 LYS A N 1
ATOM 1090 C CA . LYS A 1 143 ? 43.115 2.130 -65.100 1.00 62.59 143 LYS A CA 1
ATOM 1091 C C . LYS A 1 143 ? 42.814 0.650 -64.901 1.00 62.59 143 LYS A C 1
ATOM 1093 O O . LYS A 1 143 ? 42.645 -0.063 -65.887 1.00 62.59 143 LYS A O 1
ATOM 1098 N N . THR A 1 144 ? 42.729 0.190 -63.654 1.00 72.81 144 THR A N 1
ATOM 1099 C CA . THR A 1 144 ? 42.514 -1.230 -63.347 1.00 72.81 144 THR A CA 1
ATOM 1100 C C . THR A 1 144 ? 41.134 -1.453 -62.737 1.00 72.81 144 THR A C 1
ATOM 1102 O O . THR A 1 144 ? 40.745 -0.760 -61.800 1.00 72.81 144 THR A O 1
ATOM 1105 N N . VAL A 1 145 ? 40.388 -2.445 -63.235 1.00 82.69 145 VAL A N 1
ATOM 1106 C CA . VAL A 1 145 ? 39.097 -2.854 -62.655 1.00 82.69 145 VAL A CA 1
ATOM 1107 C C . VAL A 1 145 ? 39.259 -4.209 -61.974 1.00 82.69 145 VAL A C 1
ATOM 1109 O O . VAL A 1 145 ? 39.589 -5.206 -62.619 1.00 82.69 145 VAL A O 1
ATOM 1112 N N . ARG A 1 146 ? 39.017 -4.255 -60.662 1.00 81.56 146 ARG A N 1
ATOM 1113 C CA . ARG A 1 146 ? 39.042 -5.490 -59.870 1.00 81.56 146 ARG A CA 1
ATOM 1114 C C . ARG A 1 146 ? 37.651 -6.090 -59.815 1.00 81.56 146 ARG A C 1
ATOM 1116 O O . ARG A 1 146 ? 36.738 -5.473 -59.268 1.00 81.56 146 ARG A O 1
ATOM 1123 N N . TRP A 1 147 ? 37.497 -7.299 -60.340 1.00 87.62 147 TRP A N 1
ATOM 1124 C CA . TRP A 1 147 ? 36.197 -7.951 -60.402 1.00 87.62 147 TRP A CA 1
ATOM 1125 C C . TRP A 1 147 ? 35.998 -8.929 -59.250 1.00 87.62 147 TRP A C 1
ATOM 1127 O O . TRP A 1 147 ? 36.847 -9.773 -58.953 1.00 87.62 147 TRP A O 1
ATOM 1137 N N . ALA A 1 148 ? 34.840 -8.831 -58.615 1.00 87.00 148 ALA A N 1
ATOM 1138 C CA . ALA A 1 148 ? 34.388 -9.747 -57.587 1.00 87.00 148 ALA A CA 1
ATOM 1139 C C . ALA A 1 148 ? 33.096 -10.423 -58.039 1.00 87.00 148 ALA A C 1
ATOM 1141 O O . ALA A 1 148 ? 32.158 -9.762 -58.489 1.00 87.00 148 ALA A O 1
ATOM 1142 N N . PHE A 1 149 ? 33.055 -11.742 -57.898 1.00 89.00 149 PHE A N 1
ATOM 1143 C CA . PHE A 1 149 ? 31.829 -12.515 -57.995 1.00 89.00 149 PHE A CA 1
ATOM 1144 C C . PHE A 1 149 ? 30.946 -12.236 -56.786 1.00 89.00 149 PHE A C 1
ATOM 1146 O O . PHE A 1 149 ? 31.428 -12.236 -55.652 1.00 89.00 149 PHE A O 1
ATOM 1153 N N . LEU A 1 150 ? 29.662 -11.998 -57.041 1.00 87.19 150 LEU A N 1
ATOM 1154 C CA . LEU A 1 150 ? 28.660 -11.833 -55.998 1.00 87.19 150 LEU A CA 1
ATOM 1155 C C . LEU A 1 150 ? 27.966 -13.170 -55.759 1.00 87.19 150 LEU A C 1
ATOM 1157 O O . LEU A 1 150 ? 28.357 -13.886 -54.845 1.00 87.19 150 LEU A O 1
ATOM 1161 N N . HIS A 1 151 ? 27.011 -13.545 -56.608 1.00 87.44 151 HIS A N 1
ATOM 1162 C CA . HIS A 1 151 ? 26.260 -14.794 -56.502 1.00 87.44 151 HIS A CA 1
ATOM 1163 C C . HIS A 1 151 ? 25.706 -15.244 -57.861 1.00 87.44 151 HIS A C 1
ATOM 1165 O O . HIS A 1 151 ? 25.620 -14.461 -58.812 1.00 87.44 151 HIS A O 1
ATOM 1171 N N . CYS A 1 152 ? 25.340 -16.526 -57.952 1.00 87.69 152 CYS A N 1
ATOM 1172 C CA . CYS A 1 152 ? 24.554 -17.062 -59.056 1.00 87.69 152 CYS A CA 1
ATOM 1173 C C . CYS A 1 152 ? 23.065 -16.768 -58.871 1.00 87.69 152 CYS A C 1
ATOM 1175 O O . CYS A 1 152 ? 22.588 -16.607 -57.751 1.00 87.69 152 CYS A O 1
ATOM 1177 N N . GLU A 1 153 ? 22.354 -16.776 -59.991 1.00 83.38 153 GLU A N 1
ATOM 1178 C CA . GLU A 1 153 ? 20.908 -16.651 -60.118 1.00 83.38 153 GLU A CA 1
ATOM 1179 C C . GLU A 1 153 ? 20.305 -15.441 -59.380 1.00 83.38 153 GLU A C 1
ATOM 1181 O O . GLU A 1 153 ? 19.573 -15.597 -58.401 1.00 83.38 153 GLU A O 1
ATOM 1186 N N . PRO A 1 154 ? 20.543 -14.212 -59.876 1.00 77.31 154 PRO A N 1
ATOM 1187 C CA . PRO A 1 154 ? 19.890 -12.999 -59.382 1.00 77.31 154 PRO A CA 1
ATOM 1188 C C . PRO A 1 154 ? 18.420 -12.891 -59.851 1.00 77.31 154 PRO A C 1
ATOM 1190 O O . PRO A 1 154 ? 17.939 -11.792 -60.106 1.00 77.31 154 PRO A O 1
ATOM 1193 N N . TYR A 1 155 ? 17.703 -14.019 -59.971 1.00 78.31 155 TYR A N 1
ATOM 1194 C CA . TYR A 1 155 ? 16.329 -14.154 -60.492 1.00 78.31 155 TYR A CA 1
ATOM 1195 C C . TYR A 1 155 ? 16.146 -13.862 -61.995 1.00 78.31 155 TYR A C 1
ATOM 1197 O O . TYR A 1 155 ? 15.045 -13.533 -62.439 1.00 78.31 155 TYR A O 1
ATOM 1205 N N . PHE A 1 156 ? 17.206 -14.010 -62.793 1.00 85.25 156 PHE A N 1
ATOM 1206 C CA . PHE A 1 156 ? 17.193 -13.735 -64.238 1.00 85.25 156 PHE A CA 1
ATOM 1207 C C . PHE A 1 156 ? 16.913 -14.978 -65.088 1.00 85.25 156 PHE A C 1
ATOM 1209 O O . PHE A 1 156 ? 16.743 -14.874 -66.301 1.00 85.25 156 PHE A O 1
ATOM 1216 N N . ARG A 1 157 ? 16.778 -16.172 -64.500 1.00 85.38 157 ARG A N 1
ATOM 1217 C CA . ARG A 1 157 ? 16.390 -17.357 -65.281 1.00 85.38 157 ARG A CA 1
ATOM 1218 C C . ARG A 1 157 ? 15.037 -17.195 -65.978 1.00 85.38 157 ARG A C 1
ATOM 1220 O O . ARG A 1 157 ? 14.853 -17.687 -67.088 1.00 85.38 157 ARG A O 1
ATOM 1227 N N . ARG A 1 158 ? 14.125 -16.439 -65.360 1.00 86.81 158 ARG A N 1
ATOM 1228 C CA . ARG A 1 158 ? 12.830 -16.046 -65.940 1.00 86.81 158 ARG A CA 1
ATOM 1229 C C . ARG A 1 158 ? 12.972 -15.110 -67.140 1.00 86.81 158 ARG A C 1
ATOM 1231 O O . ARG A 1 158 ? 12.069 -15.037 -67.963 1.00 86.81 158 ARG A O 1
ATOM 1238 N N . THR A 1 159 ? 14.098 -14.405 -67.246 1.00 85.75 159 THR A N 1
ATOM 1239 C CA . THR A 1 159 ? 14.440 -13.530 -68.372 1.00 85.75 159 THR A CA 1
ATOM 1240 C C . THR A 1 159 ? 14.858 -14.342 -69.593 1.00 85.75 159 THR A C 1
ATOM 1242 O O . THR A 1 159 ? 14.424 -14.047 -70.704 1.00 85.75 159 THR A O 1
ATOM 1245 N N . PHE A 1 160 ? 15.710 -15.354 -69.402 1.00 89.06 160 PHE A N 1
ATOM 1246 C CA . PHE A 1 160 ? 16.148 -16.259 -70.465 1.00 89.06 160 PHE A CA 1
ATOM 1247 C C . PHE A 1 160 ? 16.791 -17.531 -69.883 1.00 89.06 160 PHE A C 1
ATOM 1249 O O . PHE A 1 160 ? 17.672 -17.445 -69.023 1.00 89.06 160 PHE A O 1
ATOM 1256 N N . LYS A 1 161 ? 16.401 -18.710 -70.392 1.00 86.81 161 LYS A N 1
ATOM 1257 C CA . LYS A 1 161 ? 16.830 -20.032 -69.881 1.00 86.81 161 LYS A CA 1
ATOM 1258 C C . LYS A 1 161 ? 17.549 -20.943 -70.888 1.00 86.81 161 LYS A C 1
ATOM 1260 O O . LYS A 1 161 ? 17.862 -22.073 -70.527 1.00 86.81 161 LYS A O 1
ATOM 1265 N N . GLY A 1 162 ? 17.750 -20.479 -72.122 1.00 87.00 162 GLY A N 1
ATOM 1266 C CA . GLY A 1 162 ? 18.326 -21.260 -73.223 1.00 87.00 162 GLY A CA 1
ATOM 1267 C C . GLY A 1 162 ? 19.828 -21.549 -73.097 1.00 87.00 162 GLY A C 1
ATOM 1268 O O . GLY A 1 162 ? 20.422 -21.462 -72.023 1.00 87.00 162 GLY A O 1
ATOM 1269 N N . THR A 1 163 ? 20.471 -21.906 -74.203 1.00 89.06 163 THR A N 1
ATOM 1270 C CA . THR A 1 163 ? 21.936 -22.084 -74.246 1.00 89.06 163 THR A CA 1
ATOM 1271 C C . THR A 1 163 ? 22.663 -20.749 -74.424 1.00 89.06 163 THR A C 1
ATOM 1273 O O . THR A 1 163 ? 22.061 -19.726 -74.766 1.00 89.06 163 THR A O 1
ATOM 1276 N N . THR A 1 164 ? 23.977 -20.728 -74.194 1.00 89.31 164 THR A N 1
ATOM 1277 C CA . THR A 1 164 ? 24.794 -19.524 -74.428 1.00 89.31 164 THR A CA 1
ATOM 1278 C C . THR A 1 164 ? 24.776 -19.107 -75.900 1.00 89.31 164 THR A C 1
ATOM 1280 O O . THR A 1 164 ? 24.676 -17.916 -76.192 1.00 89.31 164 THR A O 1
ATOM 1283 N N . ASP A 1 165 ? 24.797 -20.073 -76.823 1.00 87.56 165 ASP A N 1
ATOM 1284 C CA . ASP A 1 165 ? 24.735 -19.821 -78.268 1.00 87.56 165 ASP A CA 1
ATOM 1285 C C . ASP A 1 165 ? 23.363 -19.286 -78.697 1.00 87.56 165 ASP A C 1
ATOM 1287 O O . ASP A 1 165 ? 23.272 -18.361 -79.508 1.00 87.56 165 ASP A O 1
ATOM 1291 N N . GLU A 1 166 ? 22.284 -19.810 -78.108 1.00 89.88 166 GLU A N 1
ATOM 1292 C CA . GLU A 1 166 ? 20.939 -19.272 -78.315 1.00 89.88 166 GLU A CA 1
ATOM 1293 C C . GLU A 1 166 ? 20.836 -17.834 -77.803 1.00 89.88 166 GLU A C 1
ATOM 1295 O O . GLU A 1 166 ? 20.323 -16.975 -78.524 1.00 89.88 166 GLU A O 1
ATOM 1300 N N . LEU A 1 167 ? 21.352 -17.541 -76.599 1.00 90.94 167 LEU A N 1
ATOM 1301 C CA . LEU A 1 167 ? 21.345 -16.174 -76.076 1.00 90.94 167 LEU A CA 1
ATOM 1302 C C . LEU A 1 167 ? 22.177 -15.248 -76.962 1.00 90.94 167 LEU A C 1
ATOM 1304 O O . LEU A 1 167 ? 21.724 -14.148 -77.263 1.00 90.94 167 LEU A O 1
ATOM 1308 N N . LYS A 1 168 ? 23.359 -15.685 -77.414 1.00 91.38 168 LYS A N 1
ATOM 1309 C CA . LYS A 1 168 ? 24.209 -14.921 -78.336 1.00 91.38 168 LYS A CA 1
ATOM 1310 C C . LYS A 1 168 ? 23.431 -14.534 -79.591 1.00 91.38 168 LYS A C 1
ATOM 1312 O O . LYS A 1 168 ? 23.370 -13.353 -79.924 1.00 91.38 168 LYS A O 1
ATOM 1317 N N . THR A 1 169 ? 22.801 -15.501 -80.255 1.00 90.19 169 THR A N 1
ATOM 1318 C CA . THR A 1 169 ? 22.001 -15.251 -81.463 1.00 90.19 169 THR A CA 1
ATOM 1319 C C . THR A 1 169 ? 20.839 -14.302 -81.172 1.00 90.19 169 THR A C 1
ATOM 1321 O O . THR A 1 169 ? 20.670 -13.310 -81.879 1.00 90.19 169 THR A O 1
ATOM 1324 N N . VAL A 1 170 ? 20.084 -14.541 -80.092 1.00 91.62 170 VAL A N 1
ATOM 1325 C CA . VAL A 1 170 ? 18.955 -13.689 -79.679 1.00 91.62 170 VAL A CA 1
ATOM 1326 C C . VAL A 1 170 ? 19.407 -12.250 -79.437 1.00 91.62 170 VAL A C 1
ATOM 1328 O O . VAL A 1 170 ? 18.788 -11.326 -79.958 1.00 91.62 170 VAL A O 1
ATOM 1331 N N . VAL A 1 171 ? 20.480 -12.045 -78.671 1.00 91.94 171 VAL A N 1
ATOM 1332 C CA . VAL A 1 171 ? 21.020 -10.718 -78.348 1.00 91.94 171 VAL A CA 1
ATOM 1333 C C . VAL A 1 171 ? 21.478 -10.006 -79.619 1.00 91.94 171 VAL A C 1
ATOM 1335 O O . VAL A 1 171 ? 21.077 -8.866 -79.844 1.00 91.94 171 VAL A O 1
ATOM 1338 N N . THR A 1 172 ? 22.241 -10.677 -80.485 1.00 90.62 172 THR A N 1
ATOM 1339 C CA . THR A 1 172 ? 22.729 -10.102 -81.747 1.00 90.62 172 THR A CA 1
ATOM 1340 C C . THR A 1 172 ? 21.582 -9.713 -82.682 1.00 90.62 172 THR A C 1
ATOM 1342 O O . THR A 1 172 ? 21.570 -8.606 -83.221 1.00 90.62 172 THR A O 1
ATOM 1345 N N . GLU A 1 173 ? 20.579 -10.576 -82.854 1.00 90.12 173 GLU A N 1
ATOM 1346 C CA . GLU A 1 173 ? 19.407 -10.285 -83.689 1.00 90.12 173 GLU A CA 1
ATOM 1347 C C . GLU A 1 173 ? 18.539 -9.161 -83.111 1.00 90.12 173 GLU A C 1
ATOM 1349 O O . GLU A 1 173 ? 18.027 -8.335 -83.872 1.00 90.12 173 GLU A O 1
ATOM 1354 N N . CYS A 1 174 ? 18.385 -9.099 -81.783 1.00 90.56 174 CYS A N 1
ATOM 1355 C CA . CYS A 1 174 ? 17.635 -8.037 -81.110 1.00 90.56 174 CYS A CA 1
ATOM 1356 C C . CYS A 1 174 ? 18.333 -6.681 -81.240 1.00 90.56 174 CYS A C 1
ATOM 1358 O O . CYS A 1 174 ? 17.680 -5.688 -81.557 1.00 90.56 174 CYS A O 1
ATOM 1360 N N . LEU A 1 175 ? 19.655 -6.633 -81.046 1.00 88.69 175 LEU A N 1
ATOM 1361 C CA . LEU A 1 175 ? 20.446 -5.409 -81.210 1.00 88.69 175 LEU A CA 1
ATOM 1362 C C . LEU A 1 175 ? 20.475 -4.933 -82.670 1.00 88.69 175 LEU A C 1
ATOM 1364 O O . LEU A 1 175 ? 20.479 -3.731 -82.920 1.00 88.69 175 LEU A O 1
ATOM 1368 N N . ALA A 1 176 ? 20.419 -5.859 -83.633 1.00 87.25 176 ALA A N 1
ATOM 1369 C CA . ALA A 1 176 ? 20.286 -5.550 -85.058 1.00 87.25 176 ALA A CA 1
ATOM 1370 C C . ALA A 1 176 ? 18.844 -5.204 -85.493 1.00 87.25 176 ALA A C 1
ATOM 1372 O O . ALA A 1 176 ? 18.611 -4.967 -86.678 1.00 87.25 176 ALA A O 1
ATOM 1373 N N . GLY A 1 177 ? 17.866 -5.224 -84.578 1.00 85.75 177 GLY A N 1
ATOM 1374 C CA . GLY A 1 177 ? 16.452 -4.961 -84.870 1.00 85.75 177 GLY A CA 1
ATOM 1375 C C . GLY A 1 177 ? 15.746 -6.042 -85.703 1.00 85.75 177 GLY A C 1
ATOM 1376 O O . GLY A 1 177 ? 14.629 -5.821 -86.165 1.00 85.75 177 GLY A O 1
ATOM 1377 N N . LYS A 1 178 ? 16.372 -7.210 -85.902 1.00 86.44 178 LYS A N 1
ATOM 1378 C CA . LYS A 1 178 ? 15.861 -8.320 -86.731 1.00 86.44 178 LYS A CA 1
ATOM 1379 C C . LYS A 1 178 ? 14.881 -9.228 -85.988 1.00 86.44 178 LYS A C 1
ATOM 1381 O O . LYS A 1 178 ? 14.096 -9.931 -86.619 1.00 86.44 178 LYS A O 1
ATOM 1386 N N . ARG A 1 179 ? 14.918 -9.214 -84.654 1.00 87.38 179 ARG A N 1
ATOM 1387 C CA . ARG A 1 179 ? 14.072 -10.032 -83.779 1.00 87.38 179 ARG A CA 1
ATOM 1388 C C . ARG A 1 179 ? 13.618 -9.217 -82.571 1.00 87.38 179 ARG A C 1
ATOM 1390 O O . ARG A 1 179 ? 14.362 -8.380 -82.070 1.00 87.38 179 ARG A O 1
ATOM 1397 N N . LYS A 1 180 ? 12.395 -9.456 -82.088 1.00 85.88 180 LYS A N 1
ATOM 1398 C CA . LYS A 1 180 ? 11.940 -8.900 -80.803 1.00 85.88 180 LYS A CA 1
ATOM 1399 C C . LYS A 1 180 ? 12.483 -9.753 -79.645 1.00 85.88 180 LYS A C 1
ATOM 1401 O O . LYS A 1 180 ? 12.489 -10.979 -79.788 1.00 85.88 180 LYS A O 1
ATOM 1406 N N . PRO A 1 181 ? 12.893 -9.153 -78.510 1.00 87.62 181 PRO A N 1
ATOM 1407 C CA . PRO A 1 181 ? 13.307 -9.918 -77.337 1.00 87.62 181 PRO A CA 1
ATOM 1408 C C . PRO A 1 181 ? 12.197 -10.885 -76.893 1.00 87.62 181 PRO A C 1
ATOM 1410 O O . PRO A 1 181 ? 11.030 -10.494 -76.936 1.00 87.62 181 PRO A O 1
ATOM 1413 N N . PRO A 1 182 ? 12.527 -12.129 -76.497 1.00 87.88 182 PRO A N 1
ATOM 1414 C CA . PRO A 1 182 ? 11.549 -13.058 -75.948 1.00 87.88 182 PRO A CA 1
ATOM 1415 C C . PRO A 1 182 ? 10.903 -12.474 -74.688 1.00 87.88 182 PRO A C 1
ATOM 1417 O O . PRO A 1 182 ? 11.564 -11.798 -73.893 1.00 87.88 182 PRO A O 1
ATOM 1420 N N . GLU A 1 183 ? 9.611 -12.748 -74.520 1.00 84.94 183 GLU A N 1
ATOM 1421 C CA . GLU A 1 183 ? 8.890 -12.405 -73.297 1.00 84.94 183 GLU A CA 1
ATOM 1422 C C . GLU A 1 183 ? 9.390 -13.275 -72.131 1.00 84.94 183 GLU A C 1
ATOM 1424 O O . GLU A 1 183 ? 9.721 -14.449 -72.340 1.00 84.94 183 GLU A O 1
ATOM 1429 N N . PRO A 1 184 ? 9.471 -12.721 -70.912 1.00 85.44 184 PRO A N 1
ATOM 1430 C CA . PRO A 1 184 ? 9.918 -13.468 -69.746 1.00 85.44 184 PRO A CA 1
ATOM 1431 C C . PRO A 1 184 ? 8.885 -14.524 -69.312 1.00 85.44 184 PRO A C 1
ATOM 1433 O O . PRO A 1 184 ? 7.677 -14.319 -69.420 1.00 85.44 184 PRO A O 1
ATOM 1436 N N . ASP A 1 185 ? 9.361 -15.645 -68.770 1.00 85.88 185 ASP A N 1
ATOM 1437 C CA . ASP A 1 185 ? 8.521 -16.728 -68.244 1.00 85.88 185 ASP A CA 1
ATOM 1438 C C . ASP A 1 185 ? 8.413 -16.621 -66.716 1.00 85.88 185 ASP A C 1
ATOM 1440 O O . ASP A 1 185 ? 9.305 -17.037 -65.974 1.00 85.88 185 ASP A O 1
ATOM 1444 N N . GLU A 1 186 ? 7.306 -16.059 -66.226 1.00 80.25 186 GLU A N 1
ATOM 1445 C CA . GLU A 1 186 ? 7.045 -15.904 -64.787 1.00 80.25 186 GLU A CA 1
ATOM 1446 C C . GLU A 1 186 ? 6.964 -17.234 -64.027 1.00 80.25 186 GLU A C 1
ATOM 1448 O O . GLU A 1 186 ? 7.199 -17.264 -62.814 1.00 80.25 186 GLU A O 1
ATOM 1453 N N . LYS A 1 187 ? 6.635 -18.330 -64.725 1.00 82.56 187 LYS A N 1
ATOM 1454 C CA . LYS A 1 187 ? 6.472 -19.661 -64.131 1.00 82.56 187 LYS A CA 1
ATOM 1455 C C . LYS A 1 187 ? 7.796 -20.407 -64.005 1.00 82.56 187 LYS A C 1
ATOM 1457 O O . LYS A 1 187 ? 7.847 -21.404 -63.285 1.00 82.56 187 LYS A O 1
ATOM 1462 N N . GLU A 1 188 ? 8.862 -19.933 -64.651 1.00 82.38 188 GLU A N 1
ATOM 1463 C CA . GLU A 1 188 ? 10.178 -20.552 -64.539 1.00 82.38 188 GLU A CA 1
ATOM 1464 C C . GLU A 1 188 ? 10.722 -20.369 -63.100 1.00 82.38 188 GLU A C 1
ATOM 1466 O O . GLU A 1 188 ? 10.835 -19.241 -62.588 1.00 82.38 188 GLU A O 1
ATOM 1471 N N . PRO A 1 189 ? 11.044 -21.466 -62.391 1.00 79.75 189 PRO A N 1
ATOM 1472 C CA . PRO A 1 189 ? 11.635 -21.374 -61.064 1.00 79.75 189 PRO A CA 1
ATOM 1473 C C . PRO A 1 189 ? 13.078 -20.859 -61.172 1.00 79.75 189 PRO A C 1
ATOM 1475 O O . PRO A 1 189 ? 13.763 -21.201 -62.130 1.00 79.75 189 PRO A O 1
ATOM 1478 N N . PRO A 1 190 ? 13.585 -20.070 -60.207 1.00 78.81 190 PRO A N 1
ATOM 1479 C CA . PRO A 1 190 ? 15.003 -19.720 -60.177 1.00 78.81 190 PRO A CA 1
ATOM 1480 C C . PRO A 1 190 ? 15.852 -20.993 -60.060 1.00 78.81 190 PRO A C 1
ATOM 1482 O O . PRO A 1 190 ? 15.498 -21.924 -59.336 1.00 78.81 190 PRO A O 1
ATOM 1485 N N . GLY A 1 191 ? 16.980 -21.038 -60.762 1.00 82.06 191 GLY A N 1
ATOM 1486 C CA . GLY A 1 191 ? 17.893 -22.172 -60.714 1.00 82.06 191 GLY A CA 1
ATOM 1487 C C . GLY A 1 191 ? 19.026 -22.061 -61.723 1.00 82.06 191 GLY A C 1
ATOM 1488 O O . GLY A 1 191 ? 19.196 -21.046 -62.393 1.00 82.06 191 GLY A O 1
ATOM 1489 N N . TYR A 1 192 ? 19.796 -23.133 -61.853 1.00 84.25 192 TYR A N 1
ATOM 1490 C CA . TYR A 1 192 ? 20.913 -23.209 -62.790 1.00 84.25 192 TYR A CA 1
ATOM 1491 C C . TYR A 1 192 ? 20.518 -23.989 -64.038 1.00 84.25 192 TYR A C 1
ATOM 1493 O O . TYR A 1 192 ? 19.669 -24.880 -63.988 1.00 84.25 192 TYR A O 1
ATOM 1501 N N . GLY A 1 193 ? 21.124 -23.672 -65.182 1.00 80.00 193 GLY A N 1
ATOM 1502 C CA . GLY A 1 193 ? 20.929 -24.488 -66.377 1.00 80.00 193 GLY A CA 1
ATOM 1503 C C . GLY A 1 193 ? 21.662 -25.821 -66.282 1.00 80.00 193 GLY A C 1
ATOM 1504 O O . GLY A 1 193 ? 22.277 -26.154 -65.264 1.00 80.00 193 GLY A O 1
ATOM 1505 N N . THR A 1 194 ? 21.604 -26.620 -67.337 1.00 77.06 194 THR A N 1
ATOM 1506 C CA . THR A 1 194 ? 22.240 -27.942 -67.366 1.00 77.06 194 THR A CA 1
ATOM 1507 C C . THR A 1 194 ? 23.747 -27.825 -67.138 1.00 77.06 194 THR A C 1
ATOM 1509 O O . THR A 1 194 ? 24.403 -26.942 -67.695 1.00 77.06 194 THR A O 1
ATOM 1512 N N . LYS A 1 195 ? 24.314 -28.672 -66.268 1.00 72.88 195 LYS A N 1
ATOM 1513 C CA . LYS A 1 195 ? 25.773 -28.725 -66.101 1.00 72.88 195 LYS A CA 1
ATOM 1514 C C . LYS A 1 195 ? 26.398 -29.271 -67.390 1.00 72.88 195 LYS A C 1
ATOM 1516 O O . LYS A 1 195 ? 25.824 -30.182 -67.980 1.00 72.88 195 LYS A O 1
ATOM 1521 N N . PRO A 1 196 ? 27.550 -28.741 -67.826 1.00 65.06 196 PRO A N 1
ATOM 1522 C CA . PRO A 1 196 ? 28.312 -29.370 -68.900 1.00 65.06 196 PRO A CA 1
ATOM 1523 C C . PRO A 1 196 ? 28.739 -30.786 -68.494 1.00 65.06 196 PRO A C 1
ATOM 1525 O O . PRO A 1 196 ? 29.086 -31.019 -67.332 1.00 65.06 196 PRO A O 1
ATOM 1528 N N . GLU A 1 197 ? 28.786 -31.712 -69.447 1.00 53.06 197 GLU A N 1
ATOM 1529 C CA . GLU A 1 197 ? 29.545 -32.949 -69.265 1.00 53.06 197 GLU A CA 1
ATOM 1530 C C . GLU A 1 197 ? 31.027 -32.581 -69.085 1.00 53.06 197 GLU A C 1
ATOM 1532 O O . GLU A 1 197 ? 31.593 -31.824 -69.878 1.00 53.06 197 GLU A O 1
ATOM 1537 N N . LYS A 1 198 ? 31.655 -33.037 -67.992 1.00 48.41 198 LYS A N 1
ATOM 1538 C CA . LYS A 1 198 ? 33.085 -32.785 -67.757 1.00 48.41 198 LYS A CA 1
ATOM 1539 C C . LYS A 1 198 ? 33.891 -33.515 -68.842 1.00 48.41 198 LYS A C 1
ATOM 1541 O O . LYS A 1 198 ? 33.700 -34.721 -68.987 1.00 48.41 198 LYS A O 1
ATOM 1546 N N . PRO A 1 199 ? 34.823 -32.850 -69.549 1.00 38.69 199 PRO A N 1
ATOM 1547 C CA . PRO A 1 199 ? 35.790 -33.558 -70.374 1.00 38.69 199 PRO A CA 1
ATOM 1548 C C . PRO A 1 199 ? 36.632 -34.461 -69.470 1.00 38.69 199 PRO A C 1
ATOM 1550 O O . PRO A 1 199 ? 37.182 -34.005 -68.462 1.00 38.69 199 PRO A O 1
ATOM 1553 N N . ALA A 1 200 ? 36.717 -35.743 -69.812 1.00 33.50 200 ALA A N 1
ATOM 1554 C CA . ALA A 1 200 ? 37.696 -36.645 -69.233 1.00 33.50 200 ALA A CA 1
ATOM 1555 C C . ALA A 1 200 ? 39.077 -36.200 -69.722 1.00 33.50 200 ALA A C 1
ATOM 1557 O O . ALA A 1 200 ? 39.431 -36.506 -70.847 1.00 33.50 200 ALA A O 1
ATOM 1558 N N . ASP A 1 201 ? 39.780 -35.380 -68.940 1.00 33.06 201 ASP A N 1
ATOM 1559 C CA . ASP A 1 201 ? 41.239 -35.432 -68.806 1.00 33.06 201 ASP A CA 1
ATOM 1560 C C . ASP A 1 201 ? 41.724 -34.364 -67.822 1.00 33.06 201 ASP A C 1
ATOM 1562 O O . ASP A 1 201 ? 41.744 -33.159 -68.078 1.00 33.06 201 ASP A O 1
ATOM 1566 N N . GLY A 1 202 ? 42.124 -34.831 -66.641 1.00 40.09 202 GLY A N 1
ATOM 1567 C CA . GLY A 1 202 ? 42.835 -34.025 -65.668 1.00 40.09 202 GLY A CA 1
ATOM 1568 C C . GLY A 1 202 ? 44.289 -33.860 -66.086 1.00 40.09 202 GLY A C 1
ATOM 1569 O O . GLY A 1 202 ? 45.032 -34.838 -66.083 1.00 40.09 202 GLY A O 1
ATOM 1570 N N . LYS A 1 203 ? 44.702 -32.624 -66.382 1.00 34.12 203 LYS A N 1
ATOM 1571 C CA . LYS A 1 203 ? 46.022 -32.057 -66.044 1.00 34.12 203 LYS A CA 1
ATOM 1572 C C . LYS A 1 203 ? 46.133 -30.611 -66.538 1.00 34.12 203 LYS A C 1
ATOM 1574 O O . LYS A 1 203 ? 45.757 -30.297 -67.658 1.00 34.12 203 LYS A O 1
ATOM 1579 N N . ASN A 1 204 ? 46.769 -29.797 -65.695 1.00 32.56 204 ASN A N 1
ATOM 1580 C CA . ASN A 1 204 ? 47.305 -28.449 -65.925 1.00 32.56 204 ASN A CA 1
ATOM 1581 C C . ASN A 1 204 ? 46.359 -27.254 -65.711 1.00 32.56 204 ASN A C 1
ATOM 1583 O O . ASN A 1 204 ? 45.788 -26.713 -66.651 1.00 32.56 204 ASN A O 1
ATOM 1587 N N . SER A 1 205 ? 46.408 -26.674 -64.509 1.00 30.25 205 SER A N 1
ATOM 1588 C CA . SER A 1 205 ? 46.622 -25.225 -64.415 1.00 30.25 205 SER A CA 1
ATOM 1589 C C . SER A 1 205 ? 47.689 -24.918 -63.357 1.00 30.25 205 SER A C 1
ATOM 1591 O O . SER A 1 205 ? 47.785 -25.546 -62.305 1.00 30.25 205 SER A O 1
ATOM 1593 N N . ARG A 1 206 ? 48.611 -24.044 -63.758 1.00 27.80 206 ARG A N 1
ATOM 1594 C CA . ARG A 1 206 ? 49.934 -23.782 -63.184 1.00 27.80 206 ARG A CA 1
ATOM 1595 C C . ARG A 1 206 ? 49.806 -22.747 -62.059 1.00 27.80 206 ARG A C 1
ATOM 1597 O O . ARG A 1 206 ? 49.183 -21.710 -62.254 1.00 27.80 206 ARG A O 1
ATOM 1604 N N . VAL A 1 207 ? 50.430 -23.020 -60.915 1.00 28.77 207 VAL A N 1
ATOM 1605 C CA . VAL A 1 207 ? 50.521 -22.128 -59.744 1.00 28.77 207 VAL A CA 1
ATOM 1606 C C . VAL A 1 207 ? 51.383 -20.897 -60.059 1.00 28.77 207 VAL A C 1
ATOM 1608 O O . VAL A 1 207 ? 52.472 -21.045 -60.612 1.00 28.77 207 VAL A O 1
ATOM 1611 N N . VAL A 1 208 ? 50.945 -19.699 -59.644 1.00 29.22 208 VAL A N 1
ATOM 1612 C CA . VAL A 1 208 ? 51.783 -18.481 -59.561 1.00 29.22 208 VAL A CA 1
ATOM 1613 C C . VAL A 1 208 ? 51.650 -17.845 -58.154 1.00 29.22 208 VAL A C 1
ATOM 1615 O O . VAL A 1 208 ? 50.553 -17.883 -57.576 1.00 29.22 208 VAL A O 1
ATOM 1618 N N . PRO A 1 209 ? 52.739 -17.324 -57.538 1.00 26.48 209 PRO A N 1
ATOM 1619 C CA . PRO A 1 209 ? 52.824 -17.099 -56.090 1.00 26.48 209 PRO A CA 1
ATOM 1620 C C . PRO A 1 209 ? 52.184 -15.799 -55.584 1.00 26.48 209 PRO A C 1
ATOM 1622 O O . PRO A 1 209 ? 51.900 -14.866 -56.327 1.00 26.48 209 PRO A O 1
ATOM 1625 N N . SER A 1 210 ? 51.967 -15.781 -54.268 1.00 28.64 210 SER A N 1
ATOM 1626 C CA . SER A 1 210 ? 51.344 -14.741 -53.446 1.00 28.64 210 SER A CA 1
ATOM 1627 C C . SER A 1 210 ? 52.172 -13.460 -53.288 1.00 28.64 210 SER A C 1
ATOM 1629 O O . SER A 1 210 ? 53.348 -13.532 -52.944 1.00 28.64 210 SER A O 1
ATOM 1631 N N . GLY A 1 211 ? 51.506 -12.305 -53.367 1.00 24.41 211 GLY A N 1
ATOM 1632 C CA . GLY A 1 211 ? 51.953 -11.042 -52.776 1.00 24.41 211 GLY A CA 1
ATOM 1633 C C . GLY A 1 211 ? 50.858 -10.493 -51.859 1.00 24.41 211 GLY A C 1
ATOM 1634 O O . GLY A 1 211 ? 49.751 -10.210 -52.308 1.00 24.41 211 GLY A O 1
ATOM 1635 N N . SER A 1 212 ? 51.145 -10.417 -50.563 1.00 25.83 212 SER A N 1
ATOM 1636 C CA . SER A 1 212 ? 50.267 -9.912 -49.506 1.00 25.83 212 SER A CA 1
ATOM 1637 C C . SER A 1 212 ? 50.341 -8.388 -49.387 1.00 25.83 212 SER A C 1
ATOM 1639 O O . SER A 1 212 ? 51.441 -7.859 -49.250 1.00 25.83 212 SER A O 1
ATOM 1641 N N . VAL A 1 213 ? 49.195 -7.705 -49.294 1.00 26.39 213 VAL A N 1
ATOM 1642 C CA . VAL A 1 213 ? 49.085 -6.421 -48.575 1.00 26.39 213 VAL A CA 1
ATOM 1643 C C . VAL A 1 213 ? 47.801 -6.439 -47.727 1.00 26.39 213 VAL A C 1
ATOM 1645 O O . VAL A 1 213 ? 46.738 -6.754 -48.270 1.00 26.39 213 VAL A O 1
ATOM 1648 N N . PRO A 1 214 ? 47.864 -6.150 -46.412 1.00 26.66 214 PRO A N 1
ATOM 1649 C CA . PRO A 1 214 ? 46.721 -6.211 -45.508 1.00 26.66 214 PRO A CA 1
ATOM 1650 C C . PRO A 1 214 ? 45.972 -4.877 -45.400 1.00 26.66 214 PRO A C 1
ATOM 1652 O O . PRO A 1 214 ? 46.576 -3.811 -45.393 1.00 26.66 214 PRO A O 1
ATOM 1655 N N . GLY A 1 215 ? 44.662 -4.980 -45.162 1.00 27.11 215 GLY A N 1
ATOM 1656 C CA . GLY A 1 215 ? 43.905 -3.994 -44.391 1.00 27.11 215 GLY A CA 1
ATOM 1657 C C . GLY A 1 215 ? 43.308 -2.828 -45.177 1.00 27.11 215 GLY A C 1
ATOM 1658 O O . GLY A 1 215 ? 43.990 -1.867 -45.494 1.00 27.11 215 GLY A O 1
ATOM 1659 N N . ALA A 1 216 ? 41.992 -2.877 -45.384 1.00 22.89 216 ALA A N 1
ATOM 1660 C CA . ALA A 1 216 ? 41.090 -1.731 -45.243 1.00 22.89 216 ALA A CA 1
ATOM 1661 C C . ALA A 1 216 ? 39.660 -2.216 -45.504 1.00 22.89 216 ALA A C 1
ATOM 1663 O O . ALA A 1 216 ? 39.243 -2.403 -46.646 1.00 22.89 216 ALA A O 1
ATOM 1664 N N . ALA A 1 217 ? 38.895 -2.422 -44.433 1.00 30.55 217 ALA A N 1
ATOM 1665 C CA . ALA A 1 217 ? 37.447 -2.486 -44.538 1.00 30.55 217 ALA A CA 1
ATOM 1666 C C . ALA A 1 217 ? 36.958 -1.173 -45.173 1.00 30.55 217 ALA A C 1
ATOM 1668 O O . ALA A 1 217 ? 37.267 -0.090 -44.677 1.00 30.55 217 ALA A O 1
ATOM 1669 N N . SER A 1 218 ? 36.232 -1.262 -46.287 1.00 23.02 218 SER A N 1
ATOM 1670 C CA . SER A 1 218 ? 35.555 -0.119 -46.899 1.00 23.02 218 SER A CA 1
ATOM 1671 C C . SER A 1 218 ? 34.091 -0.451 -47.182 1.00 23.02 218 SER A C 1
ATOM 1673 O O . SER A 1 218 ? 33.769 -1.599 -47.492 1.00 23.02 218 SER A O 1
ATOM 1675 N N . PRO A 1 219 ? 33.192 0.532 -47.009 1.00 25.86 219 PRO A N 1
ATOM 1676 C CA . PRO A 1 219 ? 31.785 0.301 -46.735 1.00 25.86 219 PRO A CA 1
ATOM 1677 C C . PRO A 1 219 ? 30.973 0.230 -48.029 1.00 25.86 219 PRO A C 1
ATOM 1679 O O . PRO A 1 219 ? 31.174 1.018 -48.953 1.00 25.86 219 PRO A O 1
ATOM 1682 N N . ALA A 1 220 ? 30.024 -0.702 -48.086 1.00 24.95 220 ALA A N 1
ATOM 1683 C CA . ALA A 1 220 ? 29.024 -0.751 -49.142 1.00 24.95 220 ALA A CA 1
ATOM 1684 C C . ALA A 1 220 ? 27.872 0.214 -48.822 1.00 24.95 220 ALA A C 1
ATOM 1686 O O . ALA A 1 220 ? 27.368 0.242 -47.700 1.00 24.95 220 ALA A O 1
ATOM 1687 N N . LEU A 1 221 ? 27.452 0.989 -49.823 1.00 23.56 221 LEU A N 1
ATOM 1688 C CA . LEU A 1 221 ? 26.316 1.902 -49.755 1.00 23.56 221 LEU A CA 1
ATOM 1689 C C . LEU A 1 221 ? 25.545 1.829 -51.082 1.00 23.56 221 LEU A C 1
ATOM 1691 O O . LEU A 1 221 ? 26.000 2.394 -52.063 1.00 23.56 221 LEU A O 1
ATOM 1695 N N . PHE A 1 222 ? 24.416 1.113 -51.095 1.00 23.16 222 PHE A N 1
ATOM 1696 C CA . PHE A 1 222 ? 23.279 1.167 -52.042 1.00 23.16 222 PHE A CA 1
ATOM 1697 C C . PHE A 1 222 ? 22.109 0.439 -51.326 1.00 23.16 222 PHE A C 1
ATOM 1699 O O . PHE A 1 222 ? 22.361 -0.542 -50.643 1.00 23.16 222 PHE A O 1
ATOM 1706 N N . GLY A 1 223 ? 20.826 0.805 -51.339 1.00 27.53 223 GLY A N 1
ATOM 1707 C CA . GLY A 1 223 ? 20.111 1.855 -52.047 1.00 27.53 223 GLY A CA 1
ATOM 1708 C C . GLY A 1 223 ? 18.837 1.351 -52.748 1.00 27.53 223 GLY A C 1
ATOM 1709 O O . GLY A 1 223 ? 18.776 1.544 -53.948 1.00 27.53 223 GLY A O 1
ATOM 1710 N N . VAL A 1 224 ? 17.835 0.772 -52.051 1.00 24.64 224 VAL A N 1
ATOM 1711 C CA . VAL A 1 224 ? 16.394 0.835 -52.436 1.00 24.64 224 VAL A CA 1
ATOM 1712 C C . VAL A 1 224 ? 15.516 0.889 -51.171 1.00 24.64 224 VAL A C 1
ATOM 1714 O O . VAL A 1 224 ? 15.800 0.231 -50.177 1.00 24.64 224 VAL A O 1
ATOM 1717 N N . ILE A 1 225 ? 14.491 1.742 -51.222 1.00 32.88 225 ILE A N 1
ATOM 1718 C CA . ILE A 1 225 ? 13.617 2.232 -50.144 1.00 32.88 225 ILE A CA 1
ATOM 1719 C C . ILE A 1 225 ? 12.660 1.120 -49.664 1.00 32.88 225 ILE A C 1
ATOM 1721 O O . ILE A 1 225 ? 11.756 0.729 -50.395 1.00 32.88 225 ILE A O 1
ATOM 1725 N N . PRO A 1 226 ? 12.770 0.688 -48.402 1.00 30.30 226 PRO A N 1
ATOM 1726 C CA . PRO A 1 226 ? 11.884 1.146 -47.354 1.00 30.30 226 PRO A CA 1
ATOM 1727 C C . PRO A 1 226 ? 12.590 2.318 -46.697 1.00 30.30 226 PRO A C 1
ATOM 1729 O O . PRO A 1 226 ? 13.816 2.345 -46.620 1.00 30.30 226 PRO A O 1
ATOM 1732 N N . SER A 1 227 ? 11.854 3.323 -46.258 1.00 43.19 227 SER A N 1
ATOM 1733 C CA . SER A 1 227 ? 12.439 4.395 -45.471 1.00 43.19 227 SER A CA 1
ATOM 1734 C C . SER A 1 227 ? 13.089 3.788 -44.219 1.00 43.19 227 SER A C 1
ATOM 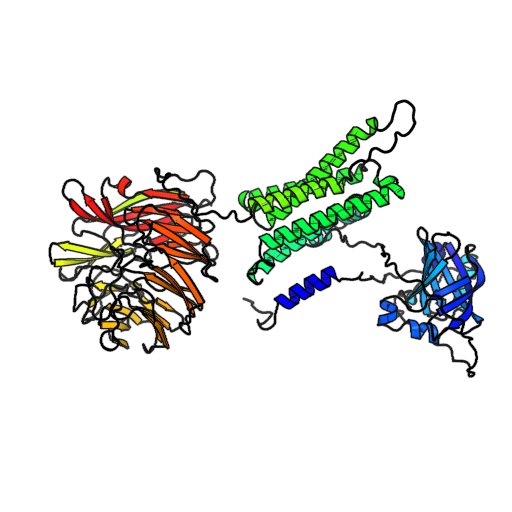1736 O O . SER A 1 227 ? 12.440 3.635 -43.201 1.00 43.19 227 SER A O 1
ATOM 1738 N N . PHE A 1 228 ? 14.386 3.471 -44.273 1.00 38.94 228 PHE A N 1
ATOM 1739 C CA . PHE A 1 228 ? 15.278 3.220 -43.125 1.00 38.94 228 PHE A CA 1
ATOM 1740 C C . PHE A 1 228 ? 15.287 4.420 -42.162 1.00 38.94 228 PHE A C 1
ATOM 1742 O O . PHE A 1 228 ? 15.668 4.320 -41.004 1.00 38.94 228 PHE A O 1
ATOM 1749 N N . VAL A 1 229 ? 14.802 5.550 -42.672 1.00 41.75 229 VAL A N 1
ATOM 1750 C CA . VAL A 1 229 ? 14.423 6.770 -41.975 1.00 41.75 229 VAL A CA 1
ATOM 1751 C C . VAL A 1 229 ? 13.191 6.600 -41.063 1.00 41.75 229 VAL A C 1
ATOM 1753 O O . VAL A 1 229 ? 12.943 7.474 -40.250 1.00 41.75 229 VAL A O 1
ATOM 1756 N N . LEU A 1 230 ? 12.390 5.539 -41.189 1.00 49.97 230 LEU A N 1
ATOM 1757 C CA . LEU A 1 230 ? 11.104 5.377 -40.499 1.00 49.97 230 LEU A CA 1
ATOM 1758 C C . LEU A 1 230 ? 10.982 3.945 -39.966 1.00 49.97 230 LEU A C 1
ATOM 1760 O O . LEU A 1 230 ? 10.424 3.059 -40.602 1.00 49.97 230 LEU A O 1
ATOM 1764 N N . ILE A 1 231 ? 11.531 3.729 -38.783 1.00 47.38 231 ILE A N 1
ATOM 1765 C CA . ILE A 1 231 ? 11.243 2.630 -37.868 1.00 47.38 231 ILE A CA 1
ATOM 1766 C C . ILE A 1 231 ? 10.201 3.134 -36.836 1.00 47.38 231 ILE A C 1
ATOM 1768 O O . ILE A 1 231 ? 10.098 4.339 -36.568 1.00 47.38 231 ILE A O 1
ATOM 1772 N N . GLY A 1 232 ? 9.391 2.232 -36.272 1.00 52.22 232 GLY A N 1
ATOM 1773 C CA . GLY A 1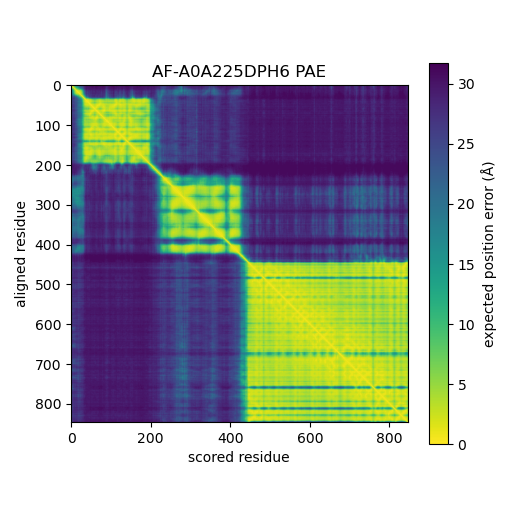 232 ? 8.453 2.550 -35.184 1.00 52.22 232 GLY A CA 1
ATOM 1774 C C . GLY A 1 232 ? 7.153 3.228 -35.656 1.00 52.22 232 GLY A C 1
ATOM 1775 O O . GLY A 1 232 ? 6.700 2.956 -36.766 1.00 52.22 232 GLY A O 1
ATOM 1776 N N . PRO A 1 233 ? 6.518 4.109 -34.856 1.00 50.97 233 PRO A N 1
ATOM 1777 C CA . PRO A 1 233 ? 5.254 4.780 -35.210 1.00 50.97 233 PRO A CA 1
ATOM 1778 C C . PRO A 1 233 ? 5.287 5.511 -36.555 1.00 50.97 233 PRO A C 1
ATOM 1780 O O . PRO A 1 233 ? 4.303 5.534 -37.287 1.00 50.97 233 PRO A O 1
ATOM 1783 N N . LEU A 1 234 ? 6.450 6.048 -36.919 1.00 52.91 234 LEU A N 1
ATOM 1784 C CA . LEU A 1 234 ? 6.697 6.693 -38.204 1.00 52.91 234 LEU A CA 1
ATOM 1785 C C . LEU A 1 234 ? 6.624 5.713 -39.389 1.00 52.91 234 LEU A C 1
ATOM 1787 O O . LEU A 1 234 ? 6.209 6.115 -40.470 1.00 52.91 234 LEU A O 1
ATOM 1791 N N . ALA A 1 235 ? 6.957 4.433 -39.188 1.00 55.62 235 ALA A N 1
ATOM 1792 C CA . ALA A 1 235 ? 6.773 3.374 -40.183 1.00 55.62 235 ALA A CA 1
ATOM 1793 C C . ALA A 1 235 ? 5.286 3.042 -40.390 1.00 55.62 235 ALA A C 1
ATOM 1795 O O . ALA A 1 235 ? 4.852 2.814 -41.516 1.00 55.62 235 ALA A O 1
ATOM 1796 N N . ILE A 1 236 ? 4.500 3.060 -39.306 1.00 55.16 236 ILE A N 1
ATOM 1797 C CA . ILE A 1 236 ? 3.045 2.838 -39.334 1.00 55.16 236 ILE A CA 1
ATOM 1798 C C . ILE A 1 236 ? 2.362 3.989 -40.082 1.00 55.16 236 ILE A C 1
ATOM 1800 O O . ILE A 1 236 ? 1.569 3.756 -40.988 1.00 55.16 236 ILE A O 1
ATOM 1804 N N . ILE A 1 237 ? 2.733 5.236 -39.780 1.00 53.44 237 ILE A N 1
ATOM 1805 C CA . ILE A 1 237 ? 2.232 6.421 -40.491 1.00 53.44 237 ILE A CA 1
ATOM 1806 C C . ILE A 1 237 ? 2.696 6.412 -41.961 1.00 53.44 237 ILE A C 1
ATOM 1808 O O . ILE A 1 237 ? 1.922 6.751 -42.855 1.00 53.44 237 ILE A O 1
ATOM 1812 N N . ALA A 1 238 ? 3.921 5.960 -42.245 1.00 53.78 238 ALA A N 1
ATOM 1813 C CA . ALA A 1 238 ? 4.411 5.806 -43.615 1.00 53.78 238 ALA A CA 1
ATOM 1814 C C . ALA A 1 238 ? 3.666 4.735 -44.416 1.00 53.78 238 ALA A C 1
ATOM 1816 O O . ALA A 1 238 ? 3.463 4.914 -45.616 1.00 53.78 238 ALA A O 1
ATOM 1817 N N . ALA A 1 239 ? 3.228 3.659 -43.759 1.00 55.81 239 ALA A N 1
ATOM 1818 C CA . ALA A 1 239 ? 2.376 2.640 -44.360 1.00 55.81 239 ALA A CA 1
ATOM 1819 C C . ALA A 1 239 ? 0.959 3.166 -44.652 1.00 55.81 239 ALA A C 1
ATOM 1821 O O . ALA A 1 239 ? 0.362 2.768 -45.649 1.00 55.81 239 ALA A O 1
ATOM 1822 N N . LEU A 1 240 ? 0.445 4.088 -43.828 1.00 50.12 240 LEU A N 1
ATOM 1823 C CA . LEU A 1 240 ? -0.856 4.739 -44.035 1.00 50.12 240 LEU A CA 1
ATOM 1824 C C . LEU A 1 240 ? -0.819 5.816 -45.136 1.00 50.12 240 LEU A C 1
ATOM 1826 O O . LEU A 1 240 ? -1.824 6.034 -45.808 1.00 50.12 240 LEU A O 1
ATOM 1830 N N . PHE A 1 241 ? 0.332 6.462 -45.363 1.00 55.81 241 PHE A N 1
ATOM 1831 C CA . PHE A 1 241 ? 0.491 7.546 -46.347 1.00 55.81 241 PHE A CA 1
ATOM 1832 C C . PHE A 1 241 ? 1.708 7.357 -47.286 1.00 55.81 241 PHE A C 1
ATOM 1834 O O . PHE A 1 241 ? 2.581 8.231 -47.369 1.00 55.81 241 PHE A O 1
ATOM 1841 N N . PRO A 1 242 ? 1.787 6.253 -48.055 1.00 49.06 242 PRO A N 1
ATOM 1842 C CA . PRO A 1 242 ? 2.993 5.863 -48.794 1.00 49.06 242 PRO A CA 1
ATOM 1843 C C . PRO A 1 242 ? 3.430 6.880 -49.862 1.00 49.06 242 PRO A C 1
ATOM 1845 O O . PRO A 1 242 ? 4.626 7.076 -50.073 1.00 49.06 242 PRO A O 1
ATOM 1848 N N . GLY A 1 243 ? 2.493 7.598 -50.494 1.00 47.84 243 GLY A N 1
ATOM 1849 C CA . GLY A 1 243 ? 2.805 8.630 -51.495 1.00 47.84 243 GLY A CA 1
ATOM 1850 C C . GLY A 1 243 ? 3.510 9.872 -50.927 1.00 47.84 243 GLY A C 1
ATOM 1851 O O . GLY A 1 243 ? 4.360 10.461 -51.599 1.00 47.84 243 GLY A O 1
ATOM 1852 N N . VAL A 1 244 ? 3.209 10.245 -49.678 1.00 55.12 244 VAL A N 1
ATOM 1853 C CA . VAL A 1 244 ? 3.859 11.366 -48.973 1.00 55.12 244 VAL A CA 1
ATOM 1854 C C . VAL A 1 244 ? 5.286 10.973 -48.589 1.00 55.12 244 VAL A C 1
ATOM 1856 O O . VAL A 1 244 ? 6.236 11.722 -48.830 1.00 55.12 244 VAL A O 1
ATOM 1859 N N . PHE A 1 245 ? 5.462 9.750 -48.084 1.00 55.88 245 PHE A N 1
ATOM 1860 C CA . PHE A 1 245 ? 6.756 9.264 -47.614 1.00 55.88 245 PHE A CA 1
ATOM 1861 C C . PHE A 1 245 ? 7.707 8.802 -48.726 1.00 55.88 245 PHE A C 1
ATOM 1863 O O . PHE A 1 245 ? 8.919 8.970 -48.583 1.00 55.88 245 PHE A O 1
ATOM 1870 N N . ALA A 1 246 ? 7.198 8.333 -49.868 1.00 51.72 246 ALA A N 1
ATOM 1871 C CA . ALA A 1 246 ? 8.012 8.051 -51.053 1.00 51.72 246 ALA A CA 1
ATOM 1872 C C . ALA A 1 246 ? 8.669 9.327 -51.617 1.00 51.72 246 ALA A C 1
ATOM 1874 O O . ALA A 1 246 ? 9.853 9.325 -51.960 1.00 51.72 246 ALA A O 1
ATOM 1875 N N . ARG A 1 247 ? 7.933 10.449 -51.643 1.00 52.72 247 ARG A N 1
ATOM 1876 C CA . ARG A 1 247 ? 8.469 11.761 -52.050 1.00 52.72 247 ARG A CA 1
ATOM 1877 C C . ARG A 1 247 ? 9.457 12.329 -51.022 1.00 52.72 247 ARG A C 1
ATOM 1879 O O . ARG A 1 247 ? 10.482 12.877 -51.419 1.00 52.72 247 ARG A O 1
ATOM 1886 N N . LEU A 1 248 ? 9.207 12.133 -49.724 1.00 57.00 248 LEU A N 1
ATOM 1887 C CA . LEU A 1 248 ? 10.123 12.499 -48.629 1.00 57.00 248 LEU A CA 1
ATOM 1888 C C . LEU A 1 248 ? 11.454 11.717 -48.686 1.00 57.00 248 LEU A C 1
ATOM 1890 O O . LEU A 1 248 ? 12.519 12.317 -48.552 1.00 57.00 248 LEU A O 1
ATOM 1894 N N . ALA A 1 249 ? 11.425 10.402 -48.936 1.00 55.00 249 ALA A N 1
ATOM 1895 C CA . ALA A 1 249 ? 12.619 9.544 -48.956 1.00 55.00 249 ALA A CA 1
ATOM 1896 C C . ALA A 1 249 ? 13.565 9.823 -50.142 1.00 55.00 249 ALA A C 1
ATOM 1898 O O . ALA A 1 249 ? 14.791 9.735 -50.006 1.00 55.00 249 ALA A O 1
ATOM 1899 N N . VAL A 1 250 ? 13.005 10.182 -51.302 1.00 55.38 250 VAL A N 1
ATOM 1900 C CA . VAL A 1 250 ? 13.769 10.539 -52.510 1.00 55.38 250 VAL A CA 1
ATOM 1901 C C . VAL A 1 250 ? 14.191 12.015 -52.491 1.00 55.38 250 VAL A C 1
ATOM 1903 O O . VAL A 1 250 ? 15.304 12.332 -52.914 1.00 55.38 250 VAL A O 1
ATOM 1906 N N . GLY A 1 251 ? 13.335 12.901 -51.967 1.00 57.97 251 GLY A N 1
ATOM 1907 C CA . GLY A 1 251 ? 13.509 14.356 -51.992 1.00 57.97 251 GLY A CA 1
ATOM 1908 C C . GLY A 1 251 ? 14.338 14.957 -50.854 1.00 57.97 251 GLY A C 1
ATOM 1909 O O . GLY A 1 251 ? 14.852 16.052 -51.028 1.00 57.97 251 GLY A O 1
ATOM 1910 N N . MET A 1 252 ? 14.525 14.267 -49.721 1.00 66.88 252 MET A N 1
ATOM 1911 C CA . MET A 1 252 ? 15.261 14.795 -48.556 1.00 66.88 252 MET A CA 1
ATOM 1912 C C . MET A 1 252 ? 16.620 14.114 -48.337 1.00 66.88 252 MET A C 1
ATOM 1914 O O . MET A 1 252 ? 16.982 13.730 -47.221 1.00 66.88 252 MET A O 1
ATOM 1918 N N . LYS A 1 253 ? 17.417 13.956 -49.402 1.00 68.12 253 LYS A N 1
ATOM 1919 C CA . LYS A 1 253 ? 18.763 13.345 -49.318 1.00 68.12 253 LYS A CA 1
ATOM 1920 C C . LYS A 1 253 ? 19.685 14.064 -48.324 1.00 68.12 253 LYS A C 1
ATOM 1922 O O . LYS A 1 253 ? 20.585 13.437 -47.755 1.00 68.12 253 LYS A O 1
ATOM 1927 N N . ARG A 1 254 ? 19.450 15.360 -48.117 1.00 72.44 254 ARG A N 1
ATOM 1928 C CA . ARG A 1 254 ? 20.195 16.228 -47.204 1.00 72.44 254 ARG A CA 1
ATOM 1929 C C . ARG A 1 254 ? 19.904 15.985 -45.723 1.00 72.44 254 ARG A C 1
ATOM 1931 O O . ARG A 1 254 ? 20.750 16.293 -44.900 1.00 72.44 254 ARG A O 1
ATOM 1938 N N . TRP A 1 255 ? 18.741 15.425 -45.393 1.00 76.00 255 TRP A N 1
ATOM 1939 C CA . TRP A 1 255 ? 18.255 15.275 -44.012 1.00 76.00 255 TRP A CA 1
ATOM 1940 C C . TRP A 1 255 ? 18.353 13.841 -43.491 1.00 76.00 255 TRP A C 1
ATOM 1942 O O . TRP A 1 255 ? 17.770 13.492 -42.463 1.00 76.00 255 TRP A O 1
ATOM 1952 N N . ARG A 1 256 ? 19.070 12.983 -44.221 1.00 76.19 256 ARG A N 1
ATOM 1953 C CA . ARG A 1 256 ? 19.137 11.545 -43.956 1.00 76.19 256 ARG A CA 1
ATOM 1954 C C . ARG A 1 256 ? 19.670 11.234 -42.564 1.00 76.19 256 ARG A C 1
ATOM 1956 O O . ARG A 1 256 ? 19.128 10.328 -41.935 1.00 76.19 256 ARG A O 1
ATOM 1963 N N . ALA A 1 257 ? 20.683 11.952 -42.075 1.00 78.56 257 ALA A N 1
ATOM 1964 C CA . ALA A 1 257 ? 21.244 11.654 -40.764 1.00 78.56 257 ALA A CA 1
ATOM 1965 C C . ALA A 1 257 ? 20.272 12.019 -39.643 1.00 78.56 257 ALA A C 1
ATOM 1967 O O . ALA A 1 257 ? 19.978 11.181 -38.792 1.00 78.56 257 ALA A O 1
ATOM 1968 N N . PHE A 1 258 ? 19.701 13.224 -39.705 1.00 81.69 258 PHE A N 1
ATOM 1969 C CA . PHE A 1 258 ? 18.710 13.679 -38.730 1.00 81.69 258 PHE A CA 1
ATOM 1970 C C . PHE A 1 258 ? 17.497 12.745 -38.664 1.00 81.69 258 PHE A C 1
ATOM 1972 O O . PHE A 1 258 ? 17.133 12.277 -37.588 1.00 81.69 258 PHE A O 1
ATOM 1979 N N . LEU A 1 259 ? 16.899 12.420 -39.811 1.00 77.25 259 LEU A N 1
ATOM 1980 C CA . LEU A 1 259 ? 15.662 11.643 -39.834 1.00 77.25 259 LEU A CA 1
ATOM 1981 C C . LEU A 1 259 ? 15.870 10.183 -39.394 1.00 77.25 259 LEU A C 1
ATOM 1983 O O . LEU A 1 259 ? 15.011 9.617 -38.722 1.00 77.25 259 LEU A O 1
ATOM 1987 N N . THR A 1 260 ? 17.030 9.595 -39.703 1.00 78.62 260 THR A N 1
ATOM 1988 C CA . THR A 1 260 ? 17.389 8.242 -39.239 1.00 78.62 260 THR A CA 1
ATOM 1989 C C . THR A 1 260 ? 17.532 8.197 -37.717 1.00 78.62 260 THR A C 1
ATOM 1991 O O . THR A 1 260 ? 17.000 7.298 -37.067 1.00 78.62 260 THR A O 1
ATOM 1994 N N . VAL A 1 261 ? 18.213 9.184 -37.129 1.00 82.38 261 VAL A N 1
ATOM 1995 C CA . VAL A 1 261 ? 18.412 9.280 -35.674 1.00 82.38 261 VAL A CA 1
ATOM 1996 C C . VAL A 1 261 ? 17.089 9.541 -34.962 1.00 82.38 261 VAL A C 1
ATOM 1998 O O . VAL A 1 261 ? 16.768 8.840 -34.006 1.00 82.38 261 VAL A O 1
ATOM 2001 N N . ALA A 1 262 ? 16.298 10.497 -35.456 1.00 78.19 262 ALA A N 1
ATOM 2002 C CA . ALA A 1 262 ? 14.985 10.818 -34.906 1.00 78.19 262 ALA A CA 1
ATOM 2003 C C . ALA A 1 262 ? 14.089 9.573 -34.852 1.00 78.19 262 ALA A C 1
ATOM 2005 O O . ALA A 1 262 ? 13.548 9.236 -33.803 1.00 78.19 262 ALA A O 1
ATOM 2006 N N . SER A 1 263 ? 14.003 8.826 -35.951 1.00 75.25 263 SER A N 1
ATOM 2007 C CA . SER A 1 263 ? 13.174 7.625 -35.997 1.00 75.25 263 SER A CA 1
ATOM 2008 C C . SER A 1 263 ? 13.705 6.464 -35.156 1.00 75.25 263 SER A C 1
ATOM 2010 O O . SER A 1 263 ? 12.916 5.757 -34.518 1.00 75.25 263 SER A O 1
ATOM 2012 N N . THR A 1 264 ? 15.024 6.281 -35.102 1.00 79.00 264 THR A N 1
ATOM 2013 C CA . THR A 1 264 ? 15.644 5.274 -34.232 1.00 79.00 264 THR A CA 1
ATOM 2014 C C . THR A 1 264 ? 15.320 5.574 -32.769 1.00 79.00 264 THR A C 1
ATOM 2016 O O . THR A 1 264 ? 14.823 4.701 -32.058 1.00 79.00 264 THR A O 1
ATOM 2019 N N . ASN A 1 265 ? 15.491 6.828 -32.343 1.00 82.38 265 ASN A N 1
ATOM 2020 C CA . ASN A 1 265 ? 15.185 7.260 -30.982 1.00 82.38 265 ASN A CA 1
ATOM 2021 C C . ASN A 1 265 ? 13.692 7.117 -30.653 1.00 82.38 265 ASN A C 1
ATOM 2023 O O . ASN A 1 265 ? 13.363 6.585 -29.594 1.00 82.38 265 ASN A O 1
ATOM 2027 N N . SER A 1 266 ? 12.786 7.496 -31.564 1.00 75.88 266 SER A N 1
ATOM 2028 C CA . SER A 1 266 ? 11.340 7.273 -31.392 1.00 75.88 266 SER A CA 1
ATOM 2029 C C . SER A 1 266 ? 10.990 5.798 -31.200 1.00 75.88 266 SER A C 1
ATOM 2031 O O . SER A 1 266 ? 10.167 5.453 -30.353 1.00 75.88 266 SER A O 1
ATOM 2033 N N . THR A 1 267 ? 11.606 4.916 -31.988 1.00 77.56 267 THR A N 1
ATOM 2034 C CA . THR A 1 267 ? 11.349 3.471 -31.920 1.00 77.56 267 THR A CA 1
ATOM 2035 C C . THR A 1 267 ? 11.821 2.899 -30.596 1.00 77.56 267 THR A C 1
ATOM 2037 O O . THR A 1 267 ? 11.081 2.167 -29.940 1.00 77.56 267 THR A O 1
ATOM 2040 N N . LEU A 1 268 ? 13.044 3.246 -30.194 1.00 79.12 268 LEU A N 1
ATOM 2041 C CA . LEU A 1 268 ? 13.616 2.800 -28.933 1.00 79.12 268 LEU A CA 1
ATOM 2042 C C . LEU A 1 268 ? 12.783 3.303 -27.753 1.00 79.12 268 LEU A C 1
ATOM 2044 O O . LEU A 1 268 ? 12.527 2.529 -26.835 1.00 79.12 268 LEU A O 1
ATOM 2048 N N . ALA A 1 269 ? 12.326 4.560 -27.785 1.00 77.88 269 ALA A N 1
ATOM 2049 C CA . ALA A 1 269 ? 11.523 5.144 -26.711 1.00 77.88 269 ALA A CA 1
ATOM 2050 C C . ALA A 1 269 ? 10.191 4.408 -26.540 1.00 77.88 269 ALA A C 1
ATOM 2052 O O . ALA A 1 269 ? 9.812 4.059 -25.420 1.00 77.88 269 ALA A O 1
ATOM 2053 N N . LEU A 1 270 ? 9.522 4.086 -27.650 1.00 75.69 270 LEU A N 1
ATOM 2054 C CA . LEU A 1 270 ? 8.297 3.296 -27.619 1.00 75.69 270 LEU A CA 1
ATOM 2055 C C . LEU A 1 270 ? 8.554 1.865 -27.124 1.00 75.69 270 LEU A C 1
ATOM 2057 O O . LEU A 1 270 ? 7.835 1.377 -26.254 1.00 75.69 270 LEU A O 1
ATOM 2061 N N . ALA A 1 271 ? 9.584 1.194 -27.643 1.00 77.75 271 ALA A N 1
ATOM 2062 C CA . ALA A 1 271 ? 9.924 -0.169 -27.237 1.00 77.75 271 ALA A CA 1
ATOM 2063 C C . ALA A 1 271 ? 10.259 -0.245 -25.740 1.00 77.75 271 ALA A C 1
ATOM 2065 O O . ALA A 1 271 ? 9.761 -1.122 -25.035 1.00 77.75 271 ALA A O 1
ATOM 2066 N N . TYR A 1 272 ? 11.046 0.708 -25.236 1.00 80.00 272 TYR A N 1
ATOM 2067 C CA . TYR A 1 272 ? 11.370 0.818 -23.820 1.00 80.00 272 TYR A CA 1
ATOM 2068 C C . TYR A 1 272 ? 10.119 1.066 -22.971 1.00 80.00 272 TYR A C 1
ATOM 2070 O O . TYR A 1 272 ? 9.919 0.379 -21.972 1.00 80.00 272 TYR A O 1
ATOM 2078 N N . PHE A 1 273 ? 9.223 1.968 -23.386 1.00 77.50 273 PHE A N 1
ATOM 2079 C CA . PHE A 1 273 ? 7.966 2.218 -22.676 1.00 77.50 273 PHE A CA 1
ATOM 2080 C C . PHE A 1 273 ? 7.111 0.951 -22.502 1.00 77.50 273 PHE A C 1
ATOM 2082 O O . PHE A 1 273 ? 6.578 0.721 -21.415 1.00 77.50 273 PHE A O 1
ATOM 2089 N N . TRP A 1 274 ? 7.020 0.112 -23.537 1.00 74.88 274 TRP A N 1
ATOM 2090 C CA . TRP A 1 274 ? 6.265 -1.146 -23.499 1.00 74.88 274 TRP A CA 1
ATOM 2091 C C . TRP A 1 274 ? 6.960 -2.253 -22.702 1.00 74.88 274 TRP A C 1
ATOM 2093 O O . TRP A 1 274 ? 6.294 -3.053 -22.044 1.00 74.88 274 TRP A O 1
ATOM 2103 N N . LEU A 1 275 ? 8.291 -2.312 -22.755 1.00 77.81 275 LEU A N 1
ATOM 2104 C CA . LEU A 1 275 ? 9.066 -3.398 -22.158 1.00 77.81 275 LEU A CA 1
ATOM 2105 C C . LEU A 1 275 ? 9.550 -3.105 -20.735 1.00 77.81 275 LEU A C 1
ATOM 2107 O O . LEU A 1 275 ? 9.896 -4.050 -20.032 1.00 77.81 275 LEU A O 1
ATOM 2111 N N . ARG A 1 276 ? 9.549 -1.847 -20.271 1.00 76.12 276 ARG A N 1
ATOM 2112 C CA . ARG A 1 276 ? 10.127 -1.443 -18.971 1.00 76.12 276 ARG A CA 1
ATOM 2113 C C . ARG A 1 276 ? 9.604 -2.223 -17.765 1.00 76.12 276 ARG A C 1
ATOM 2115 O O . ARG A 1 276 ? 10.337 -2.411 -16.806 1.00 76.12 276 ARG A O 1
ATOM 2122 N N . SER A 1 277 ? 8.359 -2.702 -17.796 1.00 65.75 277 SER A N 1
ATOM 2123 C CA . SER A 1 277 ? 7.781 -3.528 -16.724 1.00 65.75 277 SER A CA 1
ATOM 2124 C C . SER A 1 277 ? 8.360 -4.948 -16.659 1.00 65.75 277 SER A C 1
ATOM 2126 O O . SER A 1 277 ? 8.219 -5.610 -15.630 1.00 65.75 277 SER A O 1
ATOM 2128 N N . TYR A 1 278 ? 9.010 -5.398 -17.735 1.00 75.62 278 TYR A N 1
ATOM 2129 C CA . TYR A 1 278 ? 9.617 -6.719 -17.903 1.00 75.62 278 TYR A CA 1
ATOM 2130 C C . TYR A 1 278 ? 11.154 -6.692 -17.857 1.00 75.62 278 TYR A C 1
ATOM 2132 O O . TYR A 1 278 ? 11.778 -7.755 -17.855 1.00 75.62 278 TYR A O 1
ATOM 2140 N N . LEU A 1 279 ? 11.773 -5.506 -17.852 1.00 75.81 279 LEU A N 1
ATOM 2141 C CA . LEU A 1 279 ? 13.227 -5.356 -17.799 1.00 75.81 279 LEU A CA 1
ATOM 2142 C C . LEU A 1 279 ? 13.760 -5.522 -16.360 1.00 75.81 279 LEU A C 1
ATOM 2144 O O . LEU A 1 279 ? 13.055 -5.184 -15.405 1.00 75.81 279 LEU A O 1
ATOM 2148 N N . PRO A 1 280 ? 14.993 -6.042 -16.181 1.00 66.81 280 PRO A N 1
ATOM 2149 C CA . PRO A 1 280 ? 15.649 -6.100 -14.875 1.00 66.81 280 PRO A CA 1
ATOM 2150 C C . PRO A 1 280 ? 15.820 -4.703 -14.271 1.00 66.81 280 PRO A C 1
ATOM 2152 O O . PRO A 1 280 ? 16.185 -3.773 -14.983 1.00 66.81 280 PRO A O 1
ATOM 2155 N N . ASP A 1 281 ? 15.633 -4.568 -12.958 1.00 63.44 281 ASP A N 1
ATOM 2156 C CA . ASP A 1 281 ? 15.817 -3.296 -12.246 1.00 63.44 281 ASP A CA 1
ATOM 2157 C C . ASP A 1 281 ? 17.305 -3.035 -11.956 1.00 63.44 281 ASP A C 1
ATOM 2159 O O . ASP A 1 281 ? 17.794 -3.130 -10.830 1.00 63.44 281 ASP A O 1
ATOM 2163 N N . THR A 1 282 ? 18.065 -2.800 -13.024 1.00 71.50 282 THR A N 1
ATOM 2164 C CA . THR A 1 282 ? 19.474 -2.406 -12.970 1.00 71.50 282 THR A CA 1
ATOM 2165 C C . THR A 1 282 ? 19.652 -1.063 -13.658 1.00 71.50 282 THR A C 1
ATOM 2167 O O . THR A 1 282 ? 18.850 -0.680 -14.511 1.00 71.50 282 THR A O 1
ATOM 2170 N N . PHE A 1 283 ? 20.737 -0.356 -13.324 1.00 77.81 283 PHE A N 1
ATOM 2171 C CA . PHE A 1 283 ? 21.063 0.927 -13.950 1.00 77.81 283 PHE A CA 1
ATOM 2172 C C . PHE A 1 283 ? 20.956 0.859 -15.478 1.00 77.81 283 PHE A C 1
ATOM 2174 O O . PHE A 1 283 ? 20.291 1.693 -16.068 1.00 77.81 283 PHE A O 1
ATOM 2181 N N . TRP A 1 284 ? 21.508 -0.182 -16.110 1.00 78.12 284 TRP A N 1
ATOM 2182 C CA . TRP A 1 284 ? 21.537 -0.338 -17.569 1.00 78.12 284 TRP A CA 1
ATOM 2183 C C . TRP A 1 284 ? 20.158 -0.437 -18.244 1.00 78.12 284 TRP A C 1
ATOM 2185 O O . TRP A 1 284 ? 20.070 -0.243 -19.456 1.00 78.12 284 TRP A O 1
ATOM 2195 N N . PHE A 1 285 ? 19.090 -0.711 -17.494 1.00 80.62 285 PHE A N 1
ATOM 2196 C CA . PHE A 1 285 ? 17.712 -0.725 -17.994 1.00 80.62 285 PHE A CA 1
ATOM 2197 C C . PHE A 1 285 ? 16.830 0.341 -17.333 1.00 80.62 285 PHE A C 1
ATOM 2199 O O . PHE A 1 285 ? 15.612 0.306 -17.490 1.00 80.62 285 PHE A O 1
ATOM 2206 N N . SER A 1 286 ? 17.422 1.282 -16.595 1.00 75.12 286 SER A N 1
ATOM 2207 C CA . SER A 1 286 ? 16.693 2.381 -15.977 1.00 75.12 286 SER A CA 1
ATOM 2208 C C . SER A 1 286 ? 16.330 3.461 -17.000 1.00 75.12 286 SER A C 1
ATOM 2210 O O . SER A 1 286 ? 16.905 3.551 -18.089 1.00 75.12 286 SER A O 1
ATOM 2212 N N . ALA A 1 287 ? 15.400 4.350 -16.633 1.00 75.62 287 ALA A N 1
ATOM 2213 C CA . ALA A 1 287 ? 15.036 5.480 -17.487 1.00 75.62 287 ALA A CA 1
ATOM 2214 C C . ALA A 1 287 ? 16.227 6.428 -17.723 1.00 75.62 287 ALA A C 1
ATOM 2216 O O . ALA A 1 287 ? 16.315 7.041 -18.786 1.00 75.62 287 ALA A O 1
ATOM 2217 N N . GLN A 1 288 ? 17.157 6.516 -16.762 1.00 77.25 288 GLN A N 1
ATOM 2218 C CA . GLN A 1 288 ? 18.369 7.328 -16.883 1.00 77.25 288 GLN A CA 1
ATOM 2219 C C . GLN A 1 288 ? 19.352 6.734 -17.892 1.00 77.25 288 GLN A C 1
ATOM 2221 O O . GLN A 1 288 ? 19.797 7.448 -18.789 1.00 77.25 288 GLN A O 1
ATOM 2226 N N . ALA A 1 289 ? 19.664 5.436 -17.799 1.00 81.19 289 ALA A N 1
ATOM 2227 C CA . ALA A 1 289 ? 20.523 4.798 -18.796 1.00 81.19 289 ALA A CA 1
ATOM 2228 C C . ALA A 1 289 ? 19.885 4.841 -20.182 1.00 81.19 289 ALA A C 1
ATOM 2230 O O . ALA A 1 289 ? 20.570 5.102 -21.166 1.00 81.19 289 ALA A O 1
ATOM 2231 N N . PHE A 1 290 ? 18.562 4.692 -20.257 1.00 84.06 290 PHE A N 1
ATOM 2232 C CA . PHE A 1 290 ? 17.845 4.836 -21.511 1.00 84.06 290 PHE A CA 1
ATOM 2233 C C . PHE A 1 290 ? 17.984 6.245 -22.118 1.00 84.06 290 PHE A C 1
ATOM 2235 O O . PHE A 1 290 ? 18.294 6.376 -23.302 1.00 84.06 290 PHE A O 1
ATOM 2242 N N . ALA A 1 291 ? 17.856 7.303 -21.313 1.00 81.06 291 ALA A N 1
ATOM 2243 C CA . ALA A 1 291 ? 18.110 8.673 -21.760 1.00 81.06 291 ALA A CA 1
ATOM 2244 C C . ALA A 1 291 ? 19.575 8.890 -22.196 1.00 81.06 291 ALA A C 1
ATOM 2246 O O . ALA A 1 291 ? 19.819 9.558 -23.203 1.00 81.06 291 ALA A O 1
ATOM 2247 N N . ILE A 1 292 ? 20.546 8.269 -21.511 1.00 84.56 292 ILE A N 1
ATOM 2248 C CA . ILE A 1 292 ? 21.957 8.251 -21.934 1.00 84.56 292 ILE A CA 1
ATOM 2249 C C . ILE A 1 292 ? 22.105 7.572 -23.302 1.00 84.56 292 ILE A C 1
ATOM 2251 O O . ILE A 1 292 ? 22.820 8.093 -24.155 1.00 84.56 292 ILE A O 1
ATOM 2255 N N . TYR A 1 293 ? 21.418 6.452 -23.553 1.00 86.81 293 TYR A N 1
ATOM 2256 C CA . TYR A 1 293 ? 21.472 5.763 -24.846 1.00 86.81 293 TYR A CA 1
ATOM 2257 C C . TYR A 1 293 ? 20.910 6.620 -25.981 1.00 86.81 293 TYR A C 1
ATOM 2259 O O . TYR A 1 293 ? 21.526 6.698 -27.044 1.00 86.81 293 TYR A O 1
ATOM 2267 N N . LEU A 1 294 ? 19.780 7.299 -25.757 1.00 86.12 294 LEU A N 1
ATOM 2268 C CA . LEU A 1 294 ? 19.195 8.209 -26.747 1.00 86.12 294 LEU A CA 1
ATOM 2269 C C . LEU A 1 294 ? 20.111 9.407 -27.032 1.00 86.12 294 LEU A C 1
ATOM 2271 O O . LEU A 1 294 ? 20.305 9.783 -28.193 1.00 86.12 294 LEU A O 1
ATOM 2275 N N . LEU A 1 295 ? 20.717 9.987 -25.992 1.00 88.19 295 LEU A N 1
ATOM 2276 C CA . LEU A 1 295 ? 21.688 11.071 -26.140 1.00 88.19 295 LEU A CA 1
ATOM 2277 C C . LEU A 1 295 ? 22.934 10.598 -26.902 1.00 88.19 295 LEU A C 1
ATOM 2279 O O . LEU A 1 295 ? 23.348 11.251 -27.858 1.00 88.19 295 LEU A O 1
ATOM 2283 N N . ALA A 1 296 ? 23.490 9.439 -26.543 1.00 87.69 296 ALA A N 1
ATOM 2284 C CA . ALA A 1 296 ? 24.637 8.845 -27.223 1.00 87.69 296 ALA A CA 1
ATOM 2285 C C . ALA A 1 296 ? 24.335 8.563 -28.703 1.00 87.69 296 ALA A C 1
ATOM 2287 O O . ALA A 1 296 ? 25.124 8.938 -29.571 1.00 87.69 296 ALA A O 1
ATOM 2288 N N . GLY A 1 297 ? 23.166 7.990 -29.010 1.00 86.31 297 GLY A N 1
ATOM 2289 C CA . GLY A 1 297 ? 22.703 7.785 -30.384 1.00 86.31 297 GLY A CA 1
ATOM 2290 C C . GLY A 1 297 ? 22.587 9.096 -31.166 1.00 86.31 297 GLY A C 1
ATOM 2291 O O . GLY A 1 297 ? 23.005 9.172 -32.323 1.00 86.31 297 GLY A O 1
ATOM 2292 N N . THR A 1 298 ? 22.117 10.163 -30.515 1.00 89.19 298 THR A N 1
ATOM 2293 C CA . THR A 1 298 ? 22.031 11.504 -31.115 1.00 89.19 298 THR A CA 1
ATOM 2294 C C . THR A 1 298 ? 23.409 12.101 -31.404 1.00 89.19 298 THR A C 1
ATOM 2296 O O . THR A 1 298 ? 23.626 12.641 -32.489 1.00 89.19 298 THR A O 1
ATOM 2299 N N . LEU A 1 299 ? 24.369 11.960 -30.485 1.00 88.75 299 LEU A N 1
ATOM 2300 C CA . LEU A 1 299 ? 25.746 12.436 -30.664 1.00 88.75 299 LEU A CA 1
ATOM 2301 C C . LEU A 1 299 ? 26.489 11.664 -31.764 1.00 88.75 299 LEU A C 1
ATOM 2303 O O . LEU A 1 299 ? 27.174 12.271 -32.588 1.00 88.75 299 LEU A O 1
ATOM 2307 N N . VAL A 1 300 ? 26.309 10.341 -31.839 1.00 88.62 300 VAL A N 1
ATOM 2308 C CA . VAL A 1 300 ? 26.825 9.518 -32.948 1.00 88.62 300 VAL A CA 1
ATOM 2309 C C . VAL A 1 300 ? 26.212 9.968 -34.274 1.00 88.62 300 VAL A C 1
ATOM 2311 O O . VAL A 1 300 ? 26.925 10.141 -35.263 1.00 88.62 300 VAL A O 1
ATOM 2314 N N . GLY A 1 301 ? 24.905 10.232 -34.281 1.00 85.88 301 GLY A N 1
ATOM 2315 C CA . GLY A 1 301 ? 24.196 10.817 -35.411 1.00 85.88 301 GLY A CA 1
ATOM 2316 C C . GLY A 1 301 ? 24.778 12.154 -35.864 1.00 85.88 301 GLY A C 1
ATOM 2317 O O . GLY A 1 301 ? 24.975 12.371 -37.058 1.00 85.88 301 GLY A O 1
ATOM 2318 N N . LEU A 1 302 ? 25.103 13.037 -34.918 1.00 86.19 302 LEU A N 1
ATOM 2319 C CA . LEU A 1 302 ? 25.694 14.349 -35.185 1.00 86.19 302 LEU A CA 1
ATOM 2320 C C . LEU A 1 302 ? 27.097 14.224 -35.799 1.00 86.19 302 LEU A C 1
ATOM 2322 O O . LEU A 1 302 ? 27.417 14.916 -36.769 1.00 86.19 302 LEU A O 1
ATOM 2326 N N . LEU A 1 303 ? 27.919 13.300 -35.292 1.00 83.50 303 LEU A N 1
ATOM 2327 C CA . LEU A 1 303 ? 29.230 12.986 -35.869 1.00 83.50 303 LEU A CA 1
ATOM 2328 C C . LEU A 1 303 ? 29.101 12.413 -37.285 1.00 83.50 303 LEU A C 1
ATOM 2330 O O . LEU A 1 303 ? 29.863 12.792 -38.181 1.00 83.50 303 LEU A O 1
ATOM 2334 N N . TRP A 1 304 ? 28.119 11.534 -37.506 1.00 84.69 304 TRP A N 1
ATOM 2335 C CA . TRP A 1 304 ? 27.823 10.986 -38.825 1.00 84.69 304 TRP A CA 1
ATOM 2336 C C . TRP A 1 304 ? 27.382 12.076 -39.806 1.00 84.69 304 TRP A C 1
ATOM 2338 O O . TRP A 1 304 ? 27.953 12.156 -40.895 1.00 84.69 304 TRP A O 1
ATOM 2348 N N . ALA A 1 305 ? 26.465 12.961 -39.407 1.00 83.62 305 ALA A N 1
ATOM 2349 C CA . ALA A 1 305 ? 26.037 14.120 -40.191 1.00 83.62 305 ALA A CA 1
ATOM 2350 C C . ALA A 1 305 ? 27.229 15.020 -40.560 1.00 83.62 305 ALA A C 1
ATOM 2352 O O . ALA A 1 305 ? 27.422 15.371 -41.722 1.00 83.62 305 ALA A O 1
ATOM 2353 N N . GLY A 1 306 ? 28.102 15.325 -39.595 1.00 78.69 306 GLY A N 1
ATOM 2354 C CA . GLY A 1 306 ? 29.296 16.141 -39.824 1.00 78.69 306 GLY A CA 1
ATOM 2355 C C . GLY A 1 306 ? 30.320 15.496 -40.768 1.00 78.69 306 GLY A C 1
ATOM 2356 O O . GLY A 1 306 ? 30.921 16.189 -41.593 1.00 78.69 306 GLY A O 1
ATOM 2357 N N . ARG A 1 307 ? 30.527 14.175 -40.677 1.00 79.75 307 ARG A N 1
ATOM 2358 C CA . ARG A 1 307 ? 31.413 13.426 -41.589 1.00 79.75 307 ARG A CA 1
ATOM 2359 C C . ARG A 1 307 ? 30.813 13.330 -42.990 1.00 79.75 307 ARG A C 1
ATOM 2361 O O . ARG A 1 307 ? 31.524 13.564 -43.965 1.00 79.75 307 ARG A O 1
ATOM 2368 N N . ARG A 1 308 ? 29.512 13.038 -43.082 1.00 76.81 308 ARG A N 1
ATOM 2369 C CA . ARG A 1 308 ? 28.747 12.988 -44.334 1.00 76.81 308 ARG A CA 1
ATOM 2370 C C . ARG A 1 308 ? 28.790 14.333 -45.047 1.00 76.81 308 ARG A C 1
ATOM 2372 O O . ARG A 1 308 ? 29.100 14.362 -46.231 1.00 76.81 308 ARG A O 1
ATOM 2379 N N . TYR A 1 309 ? 28.549 15.428 -44.331 1.00 74.88 309 TYR A N 1
ATOM 2380 C CA . TYR A 1 309 ? 28.599 16.774 -44.891 1.00 74.88 309 TYR A CA 1
ATOM 2381 C C . TYR A 1 309 ? 29.987 17.116 -45.440 1.00 74.88 309 TYR A C 1
ATOM 2383 O O . TYR A 1 309 ? 30.094 17.576 -46.570 1.00 74.88 309 TYR A O 1
ATOM 2391 N N . ARG A 1 310 ? 31.062 16.815 -44.697 1.00 71.88 310 ARG A N 1
ATOM 2392 C CA . ARG A 1 310 ? 32.443 17.040 -45.165 1.00 71.88 310 ARG A CA 1
ATOM 2393 C C . ARG A 1 310 ? 32.808 16.211 -46.398 1.00 71.88 310 ARG A C 1
ATOM 2395 O O . ARG A 1 310 ? 33.500 16.711 -47.275 1.00 71.88 310 ARG A O 1
ATOM 2402 N N . GLN A 1 311 ? 32.349 14.962 -46.472 1.00 70.25 311 GLN A N 1
ATOM 2403 C CA . GLN A 1 311 ? 32.579 14.094 -47.632 1.00 70.25 311 GLN A CA 1
ATOM 2404 C C . GLN A 1 311 ? 31.755 14.531 -48.851 1.00 70.25 311 GLN A C 1
ATOM 2406 O O . GLN A 1 311 ? 32.268 14.533 -49.965 1.00 70.25 311 GLN A O 1
ATOM 2411 N N . ALA A 1 312 ? 30.500 14.932 -48.640 1.00 64.38 312 ALA A N 1
ATOM 2412 C CA . ALA A 1 312 ? 29.607 15.384 -49.701 1.00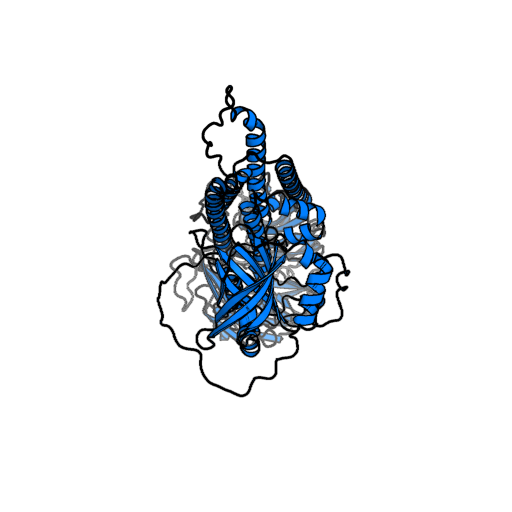 64.38 312 ALA A CA 1
ATOM 2413 C C . ALA A 1 312 ? 29.988 16.772 -50.233 1.00 64.38 312 ALA A C 1
ATOM 2415 O O . ALA A 1 312 ? 29.947 16.982 -51.437 1.00 64.38 312 ALA A O 1
ATOM 2416 N N . ALA A 1 313 ? 30.460 17.685 -49.379 1.00 63.22 313 ALA A N 1
ATOM 2417 C CA . ALA A 1 313 ? 30.928 19.011 -49.790 1.00 63.22 313 ALA A CA 1
ATOM 2418 C C . ALA A 1 313 ? 32.110 18.967 -50.782 1.00 63.22 313 ALA A C 1
ATOM 2420 O O . ALA A 1 313 ? 32.346 19.948 -51.480 1.00 63.22 313 ALA A O 1
ATOM 2421 N N . ALA A 1 314 ? 32.832 17.842 -50.861 1.00 56.84 314 ALA A N 1
ATOM 2422 C CA . ALA A 1 314 ? 33.934 17.630 -51.800 1.00 56.84 314 ALA A CA 1
ATOM 2423 C C . ALA A 1 314 ? 33.534 16.885 -53.093 1.00 56.84 314 ALA A C 1
ATOM 2425 O O . ALA A 1 314 ? 34.325 16.852 -54.031 1.00 56.84 314 ALA A O 1
ATOM 2426 N N . LEU A 1 315 ? 32.349 16.259 -53.146 1.00 52.25 315 LEU A N 1
ATOM 2427 C CA . LEU A 1 315 ? 31.960 15.311 -54.207 1.00 52.25 315 LEU A CA 1
ATOM 2428 C C . LEU A 1 315 ? 30.579 15.593 -54.835 1.00 52.25 315 LEU A C 1
ATOM 2430 O O . LEU A 1 315 ? 30.331 15.157 -55.954 1.00 52.25 315 LEU A O 1
ATOM 2434 N N . GLU A 1 316 ? 29.685 16.313 -54.146 1.00 59.44 316 GLU A N 1
ATOM 2435 C CA . GLU A 1 316 ? 28.295 16.578 -54.551 1.00 59.44 316 GLU A CA 1
ATOM 2436 C C . GLU A 1 316 ? 27.906 18.051 -54.257 1.00 59.44 316 GLU A C 1
ATOM 2438 O O . GLU A 1 316 ? 27.545 18.377 -53.120 1.00 59.44 316 GLU A O 1
ATOM 2443 N N . PRO A 1 317 ? 27.928 18.956 -55.260 1.00 58.28 317 PRO A N 1
ATOM 2444 C CA . PRO A 1 317 ? 27.604 20.382 -55.082 1.00 58.28 317 PRO A CA 1
ATOM 2445 C C . PRO A 1 317 ? 26.191 20.648 -54.530 1.00 58.28 317 PRO A C 1
ATOM 2447 O O . PRO A 1 317 ? 25.956 21.634 -53.833 1.00 58.28 317 PRO A O 1
ATOM 2450 N N . ASP A 1 318 ? 25.245 19.744 -54.788 1.00 58.12 318 ASP A N 1
ATOM 2451 C CA . ASP A 1 318 ? 23.841 19.875 -54.375 1.00 58.12 318 ASP A CA 1
ATOM 2452 C C . ASP A 1 318 ? 23.634 19.781 -52.852 1.00 58.12 318 ASP A C 1
ATOM 2454 O O . ASP A 1 318 ? 22.605 20.216 -52.325 1.00 58.12 318 ASP A O 1
ATOM 2458 N N . VAL A 1 319 ? 24.594 19.209 -52.115 1.00 57.56 319 VAL A N 1
ATOM 2459 C CA . VAL A 1 319 ? 24.508 19.041 -50.652 1.00 57.56 319 VAL A CA 1
ATOM 2460 C C . VAL A 1 319 ? 24.931 20.313 -49.907 1.00 57.56 319 VAL A C 1
ATOM 2462 O O . VAL A 1 319 ? 24.444 20.559 -48.801 1.00 57.56 319 VAL A O 1
ATOM 2465 N N . SER A 1 320 ? 25.786 21.139 -50.516 1.00 60.53 320 SER A N 1
ATOM 2466 C CA . SER A 1 320 ? 26.234 22.437 -49.987 1.00 60.53 320 SER A CA 1
ATOM 2467 C C . SER A 1 320 ? 25.421 23.631 -50.514 1.00 60.53 320 SER A C 1
ATOM 2469 O O . SER A 1 320 ? 25.488 24.719 -49.938 1.00 60.53 320 SER A O 1
ATOM 2471 N N . ALA A 1 321 ? 24.611 23.439 -51.561 1.00 66.69 321 ALA A N 1
ATOM 2472 C CA . ALA A 1 321 ? 23.663 24.436 -52.061 1.00 66.69 321 ALA A CA 1
ATOM 2473 C C . ALA A 1 321 ? 22.570 24.786 -51.022 1.00 66.69 321 ALA A C 1
ATOM 2475 O O . ALA A 1 321 ? 22.339 24.020 -50.087 1.00 66.69 321 ALA A O 1
ATOM 2476 N N . PRO A 1 322 ? 21.831 25.903 -51.148 1.00 69.50 322 PRO A N 1
ATOM 2477 C CA . PRO A 1 322 ? 20.640 26.165 -50.332 1.00 69.50 322 PRO A CA 1
ATOM 2478 C C . PRO A 1 322 ? 19.578 25.047 -50.453 1.00 69.50 322 PRO A C 1
ATOM 2480 O O . PRO A 1 322 ? 19.551 24.353 -51.471 1.00 69.50 322 PRO A O 1
ATOM 2483 N N . PRO A 1 323 ? 18.728 24.817 -49.430 1.00 74.50 323 PRO A N 1
ATOM 2484 C CA . PRO A 1 323 ? 17.688 23.788 -49.495 1.00 74.50 323 PRO A CA 1
ATOM 2485 C C . PRO A 1 323 ? 16.670 24.082 -50.600 1.00 74.50 323 PRO A C 1
ATOM 2487 O O . PRO A 1 323 ? 16.241 25.227 -50.765 1.00 74.50 323 PRO A O 1
ATOM 2490 N N . ALA A 1 324 ? 16.247 23.055 -51.335 1.00 75.69 324 ALA A N 1
ATOM 2491 C CA . ALA A 1 324 ? 15.241 23.216 -52.381 1.00 75.69 324 ALA A CA 1
ATOM 2492 C C . ALA A 1 324 ? 13.861 23.546 -51.781 1.00 75.69 324 ALA A C 1
ATOM 2494 O O . ALA A 1 324 ? 13.534 23.145 -50.662 1.00 75.69 324 ALA A O 1
ATOM 2495 N N . ARG A 1 325 ? 12.988 24.219 -52.547 1.00 76.75 325 ARG A N 1
ATOM 2496 C CA . ARG A 1 325 ? 11.610 24.534 -52.103 1.00 76.75 325 ARG A CA 1
ATOM 2497 C C . ARG A 1 325 ? 10.834 23.290 -51.659 1.00 76.75 325 ARG A C 1
ATOM 2499 O O . ARG A 1 325 ? 10.073 23.350 -50.700 1.00 76.75 325 ARG A O 1
ATOM 2506 N N . THR A 1 326 ? 11.045 22.164 -52.334 1.00 72.56 326 THR A N 1
ATOM 2507 C CA . THR A 1 326 ? 10.437 20.871 -51.996 1.00 72.56 326 THR A CA 1
ATOM 2508 C C . THR A 1 326 ? 10.936 20.317 -50.660 1.00 72.56 326 THR A C 1
ATOM 2510 O O . THR A 1 326 ? 10.141 19.758 -49.910 1.00 72.56 326 THR A O 1
ATOM 2513 N N . GLU A 1 327 ? 12.213 20.516 -50.320 1.00 72.88 327 GLU A N 1
ATOM 2514 C CA . GLU A 1 327 ? 12.778 20.125 -49.021 1.00 72.88 327 GLU A CA 1
ATOM 2515 C C . GLU A 1 327 ? 12.209 20.984 -47.887 1.00 72.88 327 GLU A C 1
ATOM 2517 O O . GLU A 1 327 ? 11.846 20.459 -46.837 1.00 72.88 327 GLU A O 1
ATOM 2522 N N . ILE A 1 328 ? 12.076 22.293 -48.114 1.00 79.06 328 ILE A N 1
ATOM 2523 C CA . ILE A 1 328 ? 11.512 23.235 -47.137 1.00 79.06 328 ILE A CA 1
ATOM 2524 C C . ILE A 1 328 ? 10.039 22.916 -46.867 1.00 79.06 328 ILE A C 1
ATOM 2526 O O . ILE A 1 328 ? 9.631 22.847 -45.711 1.00 79.06 328 ILE A O 1
ATOM 2530 N N . LEU A 1 329 ? 9.247 22.671 -47.917 1.00 77.12 329 LEU A N 1
ATOM 2531 C CA . LEU A 1 329 ? 7.845 22.267 -47.777 1.00 77.12 329 LEU A CA 1
ATOM 2532 C C . LEU A 1 329 ? 7.707 20.914 -47.066 1.00 77.12 329 LEU A C 1
ATOM 2534 O O . LEU A 1 329 ? 6.802 20.747 -46.251 1.00 77.12 329 LEU A O 1
ATOM 2538 N N . GLY A 1 330 ? 8.620 19.971 -47.322 1.00 74.12 330 GLY A N 1
ATOM 2539 C CA . GLY A 1 330 ? 8.676 18.694 -46.608 1.00 74.12 330 GLY A CA 1
ATOM 2540 C C . GLY A 1 330 ? 8.934 18.873 -45.110 1.00 74.12 330 GLY A C 1
ATOM 2541 O O . GLY A 1 330 ? 8.184 18.349 -44.291 1.00 74.12 330 GLY A O 1
ATOM 2542 N N . LEU A 1 331 ? 9.945 19.663 -44.743 1.00 76.69 331 LEU A N 1
ATOM 2543 C CA . LEU A 1 331 ? 10.271 19.969 -43.347 1.00 76.69 331 LEU A CA 1
ATOM 2544 C C . LEU A 1 331 ? 9.147 20.721 -42.623 1.00 76.69 331 LEU A C 1
ATOM 2546 O O . LEU A 1 331 ? 8.803 20.368 -41.494 1.00 76.69 331 LEU A O 1
ATOM 2550 N N . LEU A 1 332 ? 8.531 21.708 -43.282 1.00 78.88 332 LEU A N 1
ATOM 2551 C CA . LEU A 1 332 ? 7.366 22.427 -42.759 1.00 78.88 332 LEU A CA 1
ATOM 2552 C C . LEU A 1 332 ? 6.191 21.480 -42.506 1.00 78.88 332 LEU A C 1
ATOM 2554 O O . LEU A 1 332 ? 5.578 21.549 -41.444 1.00 78.88 332 LEU A O 1
ATOM 2558 N N . GLY A 1 333 ? 5.913 20.567 -43.440 1.00 76.75 333 GLY A N 1
ATOM 2559 C CA . GLY A 1 333 ? 4.844 19.581 -43.301 1.00 76.75 333 GLY A CA 1
ATOM 2560 C C . GLY A 1 333 ? 5.049 18.651 -42.104 1.00 76.75 333 GLY A C 1
ATOM 2561 O O . GLY A 1 333 ? 4.135 18.472 -41.302 1.00 76.75 333 GLY A O 1
ATOM 2562 N N . VAL A 1 334 ? 6.255 18.100 -41.930 1.00 73.38 334 VAL A N 1
ATOM 2563 C CA . VAL A 1 334 ? 6.548 17.206 -40.792 1.00 73.38 334 VAL A CA 1
ATOM 2564 C C . VAL A 1 334 ? 6.577 17.988 -39.468 1.00 73.38 334 VAL A C 1
ATOM 2566 O O . VAL A 1 334 ? 6.124 17.476 -38.443 1.00 73.38 334 VAL A O 1
ATOM 2569 N N . THR A 1 335 ? 7.038 19.244 -39.474 1.00 80.94 335 THR A N 1
ATOM 2570 C CA . THR A 1 335 ? 7.025 20.117 -38.284 1.00 80.94 335 THR A CA 1
ATOM 2571 C C . THR A 1 335 ? 5.602 20.441 -37.852 1.00 80.94 335 THR A C 1
ATOM 2573 O O . THR A 1 335 ? 5.270 20.273 -36.680 1.00 80.94 335 THR A O 1
ATOM 2576 N N . ALA A 1 336 ? 4.739 20.827 -38.794 1.00 77.69 336 ALA A N 1
ATOM 2577 C CA . ALA A 1 336 ? 3.328 21.086 -38.531 1.00 77.69 336 ALA A CA 1
ATOM 2578 C C . ALA A 1 336 ? 2.612 19.830 -38.021 1.00 77.69 336 ALA A C 1
ATOM 2580 O O . ALA A 1 336 ? 1.899 19.897 -37.025 1.00 77.69 336 ALA A O 1
ATOM 2581 N N . LEU A 1 337 ? 2.858 18.668 -38.636 1.00 74.44 337 LEU A N 1
ATOM 2582 C CA . LEU A 1 337 ? 2.288 17.396 -38.185 1.00 74.44 337 LEU A CA 1
ATOM 2583 C C . LEU A 1 337 ? 2.707 17.054 -36.748 1.00 74.44 337 LEU A C 1
ATOM 2585 O O . LEU A 1 337 ? 1.884 16.602 -35.953 1.00 74.44 337 LEU A O 1
ATOM 2589 N N . THR A 1 338 ? 3.973 17.295 -36.402 1.00 73.69 338 THR A N 1
ATOM 2590 C CA . THR A 1 338 ? 4.487 17.055 -35.047 1.00 73.69 338 THR A CA 1
ATOM 2591 C C . THR A 1 338 ? 3.856 18.021 -34.044 1.00 73.69 338 THR A C 1
ATOM 2593 O O . THR A 1 338 ? 3.409 17.586 -32.987 1.00 73.69 338 THR A O 1
ATOM 2596 N N . ALA A 1 339 ? 3.740 19.307 -34.389 1.00 77.50 339 ALA A N 1
ATOM 2597 C CA . ALA A 1 339 ? 3.090 20.312 -33.548 1.00 77.50 339 ALA A CA 1
ATOM 2598 C C . ALA A 1 339 ? 1.603 20.000 -33.313 1.00 77.50 339 ALA A C 1
ATOM 2600 O O . ALA A 1 339 ? 1.136 20.072 -32.180 1.00 77.50 339 ALA A O 1
ATOM 2601 N N . VAL A 1 340 ? 0.877 19.584 -34.357 1.00 78.75 340 VAL A N 1
ATOM 2602 C CA . VAL A 1 340 ? -0.520 19.136 -34.248 1.00 78.75 340 VAL A CA 1
ATOM 2603 C C . VAL A 1 340 ? -0.623 17.886 -33.380 1.00 78.75 340 VAL A C 1
ATOM 2605 O O . VAL A 1 340 ? -1.500 17.819 -32.531 1.00 78.75 340 VAL A O 1
ATOM 2608 N N . SER A 1 341 ? 0.287 16.923 -33.535 1.00 71.12 341 SER A N 1
ATOM 2609 C CA . SER A 1 341 ? 0.293 15.709 -32.707 1.00 71.12 341 SER A CA 1
ATOM 2610 C C . SER A 1 341 ? 0.513 16.039 -31.228 1.00 71.12 341 SER A C 1
ATOM 2612 O O . SER A 1 341 ? -0.218 15.542 -30.381 1.00 71.12 341 SER A O 1
ATOM 2614 N N . VAL A 1 342 ? 1.460 16.930 -30.914 1.00 74.56 342 VAL A N 1
ATOM 2615 C CA . VAL A 1 342 ? 1.707 17.406 -29.542 1.00 74.56 342 VAL A CA 1
ATOM 2616 C C . VAL A 1 342 ? 0.497 18.161 -28.987 1.00 74.56 342 VAL A C 1
ATOM 2618 O O . VAL A 1 342 ? 0.105 17.918 -27.850 1.00 74.56 342 VAL A O 1
ATOM 2621 N N . ALA A 1 343 ? -0.122 19.036 -29.783 1.00 77.00 343 ALA A N 1
ATOM 2622 C CA . ALA A 1 343 ? -1.304 19.790 -29.374 1.00 77.00 343 ALA A CA 1
ATOM 2623 C C . ALA A 1 343 ? -2.525 18.886 -29.146 1.00 77.00 343 ALA A C 1
ATOM 2625 O O . ALA A 1 343 ? -3.242 19.077 -28.171 1.00 77.00 343 ALA A O 1
ATOM 2626 N N . LEU A 1 344 ? -2.738 17.878 -29.997 1.00 72.12 344 LEU A N 1
ATOM 2627 C CA . LEU A 1 344 ? -3.796 16.882 -29.821 1.00 72.12 344 LEU A CA 1
ATOM 2628 C C . LEU A 1 344 ? -3.561 16.032 -28.572 1.00 72.12 344 LEU A C 1
ATOM 2630 O O . LEU A 1 344 ? -4.503 15.810 -27.821 1.00 72.12 344 LEU A O 1
ATOM 2634 N N . THR A 1 345 ? -2.321 15.608 -28.307 1.00 69.00 345 THR A N 1
ATOM 2635 C CA . THR A 1 345 ? -1.981 14.913 -27.057 1.00 69.00 345 THR A CA 1
ATOM 2636 C C . THR A 1 345 ? -2.209 15.818 -25.847 1.00 69.00 345 THR A C 1
ATOM 2638 O O . THR A 1 345 ? -2.816 15.379 -24.879 1.00 69.00 345 THR A O 1
ATOM 2641 N N . GLY A 1 346 ? -1.798 17.087 -25.902 1.00 71.44 346 GLY A N 1
ATOM 2642 C CA . GLY A 1 346 ? -2.038 18.050 -24.825 1.00 71.44 346 GLY A CA 1
ATOM 2643 C C . GLY A 1 346 ? -3.523 18.341 -24.591 1.00 71.44 346 GLY A C 1
ATOM 2644 O O . GLY A 1 346 ? -3.943 18.492 -23.449 1.00 71.44 346 GLY A O 1
ATOM 2645 N N . TRP A 1 347 ? -4.326 18.375 -25.656 1.00 73.19 347 TRP A N 1
ATOM 2646 C CA . TRP A 1 347 ? -5.771 18.596 -25.587 1.00 73.19 347 TRP A CA 1
ATOM 2647 C C . TRP A 1 347 ? -6.539 17.372 -25.074 1.00 73.19 347 TRP A C 1
ATOM 2649 O O . TRP A 1 347 ? -7.445 17.523 -24.263 1.00 73.19 347 TRP A O 1
ATOM 2659 N N . TRP A 1 348 ? -6.175 16.168 -25.521 1.00 57.44 348 TRP A N 1
ATOM 2660 C CA . TRP A 1 348 ? -6.883 14.929 -25.184 1.00 57.44 348 TRP A CA 1
ATOM 2661 C C . TRP A 1 348 ? -6.394 14.265 -23.888 1.00 57.44 348 TRP A C 1
ATOM 2663 O O . TRP A 1 348 ? -7.195 13.684 -23.166 1.00 57.44 348 TRP A O 1
ATOM 2673 N N . ALA A 1 349 ? -5.093 14.336 -23.594 1.00 61.91 349 ALA A N 1
ATOM 2674 C CA . ALA A 1 349 ? -4.464 13.675 -22.446 1.00 61.91 349 ALA A CA 1
ATOM 2675 C C . ALA A 1 349 ? -3.892 14.659 -21.406 1.00 61.91 349 ALA A C 1
ATOM 2677 O O . ALA A 1 349 ? -3.360 14.232 -20.387 1.00 61.91 349 ALA A O 1
ATOM 2678 N N . GLY A 1 350 ? -3.998 15.971 -21.641 1.00 74.38 350 GLY A N 1
ATOM 2679 C CA . GLY A 1 350 ? -3.451 17.010 -20.769 1.00 74.38 350 GLY A CA 1
ATOM 2680 C C . GLY A 1 350 ? -1.990 17.363 -21.076 1.00 74.38 350 GLY A C 1
ATOM 2681 O O . GLY A 1 350 ? -1.165 16.525 -21.442 1.00 74.38 350 GLY A O 1
ATOM 2682 N N . TRP A 1 351 ? -1.629 18.637 -20.892 1.00 76.12 351 TRP A N 1
ATOM 2683 C CA . TRP A 1 351 ? -0.277 19.145 -21.181 1.00 76.12 351 TRP A CA 1
ATOM 2684 C C . TRP A 1 351 ? 0.823 18.539 -20.295 1.00 76.12 351 TRP A C 1
ATOM 2686 O O . TRP A 1 351 ? 1.982 18.497 -20.707 1.00 76.12 351 TRP A O 1
ATOM 2696 N N . GLY A 1 352 ? 0.471 18.020 -19.115 1.00 69.81 352 GLY A N 1
ATOM 2697 C CA . GLY A 1 352 ? 1.394 17.285 -18.246 1.00 69.81 352 GLY A CA 1
ATOM 2698 C C . GLY A 1 352 ? 1.855 15.947 -18.838 1.00 69.81 352 GLY A C 1
ATOM 2699 O O . GLY A 1 352 ? 2.988 15.534 -18.606 1.00 69.81 352 GLY A O 1
ATOM 2700 N N . GLU A 1 353 ? 1.037 15.297 -19.668 1.00 68.25 353 GLU A N 1
ATOM 2701 C CA . GLU A 1 353 ? 1.387 14.014 -20.293 1.00 68.25 353 GLU A CA 1
ATOM 2702 C C . GLU A 1 353 ? 2.377 14.179 -21.452 1.00 68.25 353 GLU A C 1
ATOM 2704 O O . GLU A 1 353 ? 3.210 13.305 -21.695 1.00 68.25 353 GLU A O 1
ATOM 2709 N N . VAL A 1 354 ? 2.374 15.340 -22.119 1.00 69.50 354 VAL A N 1
ATOM 2710 C CA . VAL A 1 354 ? 3.307 15.684 -23.213 1.00 69.50 354 VAL A CA 1
ATOM 2711 C C . VAL A 1 354 ? 4.773 15.646 -22.758 1.00 69.50 354 VAL A C 1
ATOM 2713 O O . VAL A 1 354 ? 5.675 15.397 -23.564 1.00 69.50 354 VAL A O 1
ATOM 2716 N N . ILE A 1 355 ? 5.018 15.874 -21.465 1.00 67.62 355 ILE A N 1
ATOM 2717 C CA . ILE A 1 355 ? 6.352 15.890 -20.850 1.00 67.62 355 ILE A CA 1
ATOM 2718 C C . ILE A 1 355 ? 6.702 14.587 -20.105 1.00 67.62 355 ILE A C 1
ATOM 2720 O O . ILE A 1 355 ? 7.793 14.479 -19.540 1.00 67.62 355 ILE A O 1
ATOM 2724 N N . GLN A 1 356 ? 5.842 13.564 -20.156 1.00 65.75 356 GLN A N 1
ATOM 2725 C CA . GLN A 1 356 ? 6.107 12.221 -19.623 1.00 65.75 356 GLN A CA 1
ATOM 2726 C C . GLN A 1 356 ? 6.623 11.265 -20.714 1.00 65.75 356 GLN A C 1
ATOM 2728 O O . GLN A 1 356 ? 6.453 11.507 -21.906 1.00 65.75 356 GLN A O 1
ATOM 2733 N N . MET A 1 357 ? 7.279 10.158 -20.335 1.00 58.56 357 MET A N 1
ATOM 2734 C CA . MET A 1 357 ? 7.661 9.109 -21.305 1.00 58.56 357 MET A CA 1
ATOM 2735 C C . MET A 1 357 ? 6.416 8.370 -21.825 1.00 58.56 357 MET A C 1
ATOM 2737 O O . MET A 1 357 ? 5.611 7.942 -20.995 1.00 58.56 357 MET A O 1
ATOM 2741 N N . PRO A 1 358 ? 6.290 8.105 -23.142 1.00 63.56 358 PRO A N 1
ATOM 2742 C CA . PRO A 1 358 ? 7.282 8.327 -24.205 1.00 63.56 358 PRO A CA 1
ATOM 2743 C C . PRO A 1 358 ? 7.116 9.671 -24.950 1.00 63.56 358 PRO A C 1
ATOM 2745 O O . PRO A 1 358 ? 7.821 9.940 -25.921 1.00 63.56 358 PRO A O 1
ATOM 2748 N N . TRP A 1 359 ? 6.138 10.493 -24.560 1.00 68.25 359 TRP A N 1
ATOM 2749 C CA . TRP A 1 359 ? 5.737 11.720 -25.258 1.00 68.25 359 TRP A CA 1
ATOM 2750 C C . TRP A 1 359 ? 6.809 12.808 -25.243 1.00 68.25 359 TRP A C 1
ATOM 2752 O O . TRP A 1 359 ? 7.021 13.468 -26.260 1.00 68.25 359 TRP A O 1
ATOM 2762 N N . LYS A 1 360 ? 7.569 12.931 -24.153 1.00 72.69 360 LYS A N 1
ATOM 2763 C CA . LYS A 1 360 ? 8.669 13.899 -24.054 1.00 72.69 360 LYS A CA 1
ATOM 2764 C C . LYS A 1 360 ? 9.776 13.657 -25.082 1.00 72.69 360 LYS A C 1
ATOM 2766 O O . LYS A 1 360 ? 10.371 14.614 -25.575 1.00 72.69 360 LYS A O 1
ATOM 2771 N N . GLU A 1 361 ? 10.037 12.402 -25.452 1.00 73.38 361 GLU A N 1
ATOM 2772 C CA . GLU A 1 361 ? 11.002 12.063 -26.500 1.00 73.38 361 GLU A CA 1
ATOM 2773 C C . GLU A 1 361 ? 10.498 12.501 -27.886 1.00 73.38 361 GLU A C 1
ATOM 2775 O O . GLU A 1 361 ? 11.279 13.015 -28.690 1.00 73.38 361 GLU A O 1
ATOM 2780 N N . PHE A 1 362 ? 9.192 12.378 -28.153 1.00 73.38 362 PHE A N 1
ATOM 2781 C CA . PHE A 1 362 ? 8.574 12.899 -29.379 1.00 73.38 362 PHE A CA 1
ATOM 2782 C C . PHE A 1 362 ? 8.605 14.432 -29.428 1.00 73.38 362 PHE A C 1
ATOM 2784 O O . PHE A 1 362 ? 8.921 15.004 -30.473 1.00 73.38 362 PHE A O 1
ATOM 2791 N N . THR A 1 363 ? 8.374 15.097 -28.294 1.00 76.56 363 THR A N 1
ATOM 2792 C CA . THR A 1 363 ? 8.508 16.555 -28.154 1.00 76.56 363 THR A CA 1
ATOM 2793 C C . THR A 1 363 ? 9.936 17.015 -28.461 1.00 76.56 363 THR A C 1
ATOM 2795 O O . THR A 1 363 ? 10.127 17.956 -29.233 1.00 76.56 363 THR A O 1
ATOM 2798 N N . GLY A 1 364 ? 10.953 16.309 -27.954 1.00 79.44 364 GLY A N 1
ATOM 2799 C CA . GLY A 1 364 ? 12.358 16.600 -28.256 1.00 79.44 364 GLY A CA 1
ATOM 2800 C C . GLY A 1 364 ? 12.704 16.485 -29.740 1.00 79.44 364 GLY A C 1
ATOM 2801 O O . GLY A 1 364 ? 13.386 17.347 -30.297 1.00 79.44 364 GLY A O 1
ATOM 2802 N N . ILE A 1 365 ? 12.186 15.454 -30.410 1.00 81.12 365 ILE A N 1
ATOM 2803 C CA . ILE A 1 365 ? 12.329 15.290 -31.864 1.00 81.12 365 ILE A CA 1
ATOM 2804 C C . ILE A 1 365 ? 11.644 16.439 -32.612 1.00 81.12 365 ILE A C 1
ATOM 2806 O O . ILE A 1 365 ? 12.213 16.962 -33.573 1.00 81.12 365 ILE A O 1
ATOM 2810 N N . GLY A 1 366 ? 10.477 16.882 -32.138 1.00 81.25 366 GLY A N 1
ATOM 2811 C CA . GLY A 1 366 ? 9.786 18.065 -32.652 1.00 81.25 366 GLY A CA 1
ATOM 2812 C C . GLY A 1 366 ? 10.625 19.340 -32.552 1.00 81.25 366 GLY A C 1
ATOM 2813 O O . GLY A 1 366 ? 10.717 20.080 -33.530 1.00 81.25 366 GLY A O 1
ATOM 2814 N N . VAL A 1 367 ? 11.312 19.563 -31.426 1.00 84.12 367 VAL A N 1
ATOM 2815 C CA . VAL A 1 367 ? 12.243 20.695 -31.246 1.00 84.12 367 VAL A CA 1
ATOM 2816 C C . VAL A 1 367 ? 13.398 20.629 -32.250 1.00 84.12 367 VAL A C 1
ATOM 2818 O O . VAL A 1 367 ? 13.711 21.626 -32.903 1.00 84.12 367 VAL A O 1
ATOM 2821 N N . GLY A 1 368 ? 13.999 19.449 -32.431 1.00 85.00 368 GLY A N 1
ATOM 2822 C CA . GLY A 1 368 ? 15.052 19.243 -33.430 1.00 85.00 368 GLY A CA 1
ATOM 2823 C C . GLY A 1 368 ? 14.581 19.538 -34.858 1.00 85.00 368 GLY A C 1
ATOM 2824 O O . GLY A 1 368 ? 15.290 20.177 -35.638 1.00 85.00 368 GLY A O 1
ATOM 2825 N N . LEU A 1 369 ? 13.358 19.128 -35.194 1.00 83.19 369 LEU A N 1
ATOM 2826 C CA . LEU A 1 369 ? 12.766 19.331 -36.512 1.00 83.19 369 LEU A CA 1
ATOM 2827 C C . LEU A 1 369 ? 12.378 20.801 -36.758 1.00 83.19 369 LEU A C 1
ATOM 2829 O O . LEU A 1 369 ? 12.591 21.325 -37.854 1.00 83.19 369 LEU A O 1
ATOM 2833 N N . ALA A 1 370 ? 11.881 21.497 -35.735 1.00 84.62 370 ALA A N 1
ATOM 2834 C CA . ALA A 1 370 ? 11.608 22.929 -35.797 1.00 84.62 370 ALA A CA 1
ATOM 2835 C C . ALA A 1 370 ? 12.898 23.736 -36.024 1.00 84.62 370 ALA A C 1
ATOM 2837 O O . ALA A 1 370 ? 12.936 24.603 -36.897 1.00 84.62 370 ALA A O 1
ATOM 2838 N N . ALA A 1 371 ? 13.982 23.400 -35.314 1.00 86.50 371 ALA A N 1
ATOM 2839 C CA . ALA A 1 371 ? 15.290 24.033 -35.497 1.00 86.50 371 ALA A CA 1
ATOM 2840 C C . ALA A 1 371 ? 15.857 23.800 -36.910 1.00 86.50 371 ALA A C 1
ATOM 2842 O O . ALA A 1 371 ? 16.335 24.733 -37.559 1.00 86.50 371 ALA A O 1
ATOM 2843 N N . ALA A 1 372 ? 15.745 22.569 -37.418 1.00 84.31 372 ALA A N 1
ATOM 2844 C CA . ALA A 1 372 ? 16.087 22.216 -38.794 1.00 84.31 372 ALA A CA 1
ATOM 2845 C C . ALA A 1 372 ? 15.301 23.046 -39.827 1.00 84.31 372 ALA A C 1
ATOM 2847 O O . ALA A 1 372 ? 15.879 23.581 -40.777 1.00 84.31 372 ALA A O 1
ATOM 2848 N N . THR A 1 373 ? 13.993 23.191 -39.619 1.00 84.62 373 THR A N 1
ATOM 2849 C CA . THR A 1 373 ? 13.092 23.945 -40.502 1.00 84.62 373 THR A CA 1
ATOM 2850 C C . THR A 1 373 ? 13.406 25.438 -40.492 1.00 84.62 373 THR A C 1
ATOM 2852 O O . THR A 1 373 ? 13.530 26.049 -41.555 1.00 84.62 373 THR A O 1
ATOM 2855 N N . ALA A 1 374 ? 13.611 26.022 -39.309 1.00 85.44 374 ALA A N 1
ATOM 2856 C CA . ALA A 1 374 ? 14.003 27.420 -39.157 1.00 85.44 374 ALA A CA 1
ATOM 2857 C C . ALA A 1 374 ? 15.335 27.711 -39.867 1.00 85.44 374 ALA A C 1
ATOM 2859 O O . ALA A 1 374 ? 15.454 28.699 -40.594 1.00 85.44 374 ALA A O 1
ATOM 2860 N N . TYR A 1 375 ? 16.316 26.812 -39.736 1.00 84.75 375 TYR A N 1
ATOM 2861 C CA . TYR A 1 375 ? 17.595 26.939 -40.431 1.00 84.75 375 TYR A CA 1
ATOM 2862 C C . TYR A 1 375 ? 17.450 26.856 -41.957 1.00 84.75 375 TYR A C 1
ATOM 2864 O O . TYR A 1 375 ? 18.080 27.625 -42.689 1.00 84.75 375 TYR A O 1
ATOM 2872 N N . ALA A 1 376 ? 16.600 25.953 -42.451 1.00 82.88 376 ALA A N 1
ATOM 2873 C CA . ALA A 1 376 ? 16.344 25.820 -43.880 1.00 82.88 376 ALA A CA 1
ATOM 2874 C C . ALA A 1 376 ? 15.707 27.090 -44.472 1.00 82.88 376 ALA A C 1
ATOM 2876 O O . ALA A 1 376 ? 16.149 27.568 -45.519 1.00 82.88 376 ALA A O 1
ATOM 2877 N N . LEU A 1 377 ? 14.726 27.674 -43.773 1.00 83.88 377 LEU A N 1
ATOM 2878 C CA . LEU A 1 377 ? 14.099 28.948 -44.141 1.00 83.88 377 LEU A CA 1
ATOM 2879 C C . LEU A 1 377 ? 15.103 30.105 -44.126 1.00 83.88 377 LEU A C 1
ATOM 2881 O O . LEU A 1 377 ? 15.153 30.889 -45.073 1.00 83.88 377 LEU A O 1
ATOM 2885 N N . TYR A 1 378 ? 15.950 30.172 -43.097 1.00 83.94 378 TYR A N 1
ATOM 2886 C CA . TYR A 1 378 ? 17.016 31.167 -43.001 1.00 83.94 378 TYR A CA 1
ATOM 2887 C C . TYR A 1 378 ? 17.981 31.098 -44.195 1.00 83.94 378 TYR A C 1
ATOM 2889 O O . TYR A 1 378 ? 18.265 32.123 -44.822 1.00 83.94 378 TYR A O 1
ATOM 2897 N N . ARG A 1 379 ? 18.455 29.901 -44.571 1.00 79.31 379 ARG A N 1
ATOM 2898 C CA . ARG A 1 379 ? 19.350 29.731 -45.734 1.00 79.31 379 ARG A CA 1
ATOM 2899 C C . ARG A 1 379 ? 18.658 30.061 -47.056 1.00 79.31 379 ARG A C 1
ATOM 2901 O O . ARG A 1 379 ? 19.280 30.658 -47.929 1.00 79.31 379 ARG A O 1
ATOM 2908 N N . ALA A 1 380 ? 17.374 29.741 -47.198 1.00 78.25 380 ALA A N 1
ATOM 2909 C CA . ALA A 1 380 ? 16.601 30.108 -48.384 1.00 78.25 380 ALA A CA 1
ATOM 2910 C C . ALA A 1 380 ? 16.391 31.629 -48.514 1.00 78.25 380 ALA A C 1
ATOM 2912 O O . ALA A 1 380 ? 16.424 32.162 -49.625 1.00 78.25 380 ALA A O 1
ATOM 2913 N N . ALA A 1 381 ? 16.208 32.337 -47.396 1.00 80.25 381 ALA A N 1
ATOM 2914 C CA . ALA A 1 381 ? 16.057 33.792 -47.374 1.00 80.25 381 ALA A CA 1
ATOM 2915 C C . ALA A 1 381 ? 17.383 34.531 -47.633 1.00 80.25 381 ALA A C 1
ATOM 2917 O O . ALA A 1 381 ? 17.395 35.582 -48.270 1.00 80.25 381 ALA A O 1
ATOM 2918 N N . THR A 1 382 ? 18.508 33.967 -47.182 1.00 72.81 382 THR A N 1
ATOM 2919 C CA . THR A 1 382 ? 19.837 34.602 -47.260 1.00 72.81 382 THR A CA 1
ATOM 2920 C C . THR A 1 382 ? 20.649 34.237 -48.504 1.00 72.81 382 THR A C 1
ATOM 2922 O O . THR A 1 382 ? 21.686 34.846 -48.741 1.00 72.81 382 THR A O 1
ATOM 2925 N N . GLN A 1 383 ? 20.160 33.333 -49.361 1.00 70.31 383 GLN A N 1
ATOM 2926 C CA . GLN A 1 383 ? 20.866 32.885 -50.575 1.00 70.31 383 GLN A CA 1
ATOM 2927 C C . GLN A 1 383 ? 21.293 34.017 -51.530 1.00 70.31 383 GLN A C 1
ATOM 2929 O O . GLN A 1 383 ? 22.286 33.888 -52.234 1.00 70.31 383 GLN A O 1
ATOM 2934 N N . ARG A 1 384 ? 20.555 35.138 -51.565 1.00 61.97 384 ARG A N 1
ATOM 2935 C CA . ARG A 1 384 ? 20.873 36.291 -52.429 1.00 61.97 384 ARG A CA 1
ATOM 2936 C C . ARG A 1 384 ? 22.094 37.077 -51.949 1.00 61.97 384 ARG A C 1
ATOM 2938 O O . ARG A 1 384 ? 22.694 37.789 -52.738 1.00 61.97 384 ARG A O 1
ATOM 2945 N N . ILE A 1 385 ? 22.444 36.941 -50.671 1.00 62.44 385 ILE A N 1
ATOM 2946 C CA . ILE A 1 385 ? 23.598 37.591 -50.039 1.00 62.44 385 ILE A CA 1
ATOM 2947 C C . ILE A 1 385 ? 24.889 36.803 -50.345 1.00 62.44 385 ILE A C 1
ATOM 2949 O O . ILE A 1 385 ? 25.984 37.350 -50.256 1.00 62.44 385 ILE A O 1
ATOM 2953 N N . ASP A 1 386 ? 24.765 35.534 -50.759 1.00 57.28 386 ASP A N 1
ATOM 2954 C CA . ASP A 1 386 ? 25.892 34.655 -51.100 1.00 57.28 386 ASP A CA 1
ATOM 2955 C C . ASP A 1 386 ? 26.458 34.921 -52.524 1.00 57.28 386 ASP A C 1
ATOM 2957 O O . ASP A 1 386 ? 27.502 34.374 -52.882 1.00 57.28 386 ASP A O 1
ATOM 2961 N N . VAL A 1 387 ? 25.820 35.787 -53.330 1.00 53.84 387 VAL A N 1
ATOM 2962 C CA . VAL A 1 387 ? 26.281 36.201 -54.672 1.00 53.84 387 VAL A CA 1
ATOM 2963 C C . VAL A 1 387 ? 26.772 37.654 -54.610 1.00 53.84 387 VAL A C 1
ATOM 2965 O O . VAL A 1 387 ? 25.977 38.570 -54.420 1.00 53.84 387 VAL A O 1
ATOM 2968 N N . GLY A 1 388 ? 28.084 37.880 -54.744 1.00 51.16 388 GLY A N 1
ATOM 2969 C CA . GLY A 1 388 ? 28.650 39.234 -54.848 1.00 51.16 388 GLY A CA 1
ATOM 2970 C C . GLY A 1 388 ? 28.249 39.931 -56.157 1.00 51.16 388 GLY A C 1
ATOM 2971 O O . GLY A 1 388 ? 27.928 39.257 -57.136 1.00 51.16 388 GLY A O 1
ATOM 2972 N N . SER A 1 389 ? 28.305 41.271 -56.191 1.00 51.50 389 SER A N 1
ATOM 2973 C CA . SER A 1 389 ? 27.868 42.111 -57.330 1.00 51.50 389 SER A CA 1
ATOM 2974 C C . SER A 1 389 ? 28.504 41.760 -58.681 1.00 51.50 389 SER A C 1
ATOM 2976 O O . SER A 1 389 ? 27.926 42.073 -59.715 1.00 51.50 389 SER A O 1
ATOM 2978 N N . ASP A 1 390 ? 29.650 41.073 -58.678 1.00 50.78 390 ASP A N 1
ATOM 2979 C CA . ASP A 1 390 ? 30.495 40.880 -59.862 1.00 50.78 390 ASP A CA 1
ATOM 2980 C C . ASP A 1 390 ? 30.510 39.439 -60.392 1.00 50.78 390 ASP A C 1
ATOM 2982 O O . ASP A 1 390 ? 31.444 39.025 -61.080 1.00 50.78 390 ASP A O 1
ATOM 2986 N N . SER A 1 391 ? 29.477 38.636 -60.119 1.00 49.44 391 SER A N 1
ATOM 2987 C CA . SER A 1 391 ? 29.307 37.296 -60.722 1.00 49.44 391 SER A CA 1
ATOM 2988 C C . SER A 1 391 ? 30.499 36.328 -60.547 1.00 49.44 391 SER A C 1
ATOM 2990 O O . SER A 1 391 ? 30.643 35.366 -61.299 1.00 49.44 391 SER A O 1
ATOM 2992 N N . LYS A 1 392 ? 31.339 36.526 -59.520 1.00 45.69 392 LYS A N 1
ATOM 2993 C CA . LYS A 1 392 ? 32.307 35.520 -59.053 1.00 45.69 392 LYS A CA 1
ATOM 2994 C C . LYS A 1 392 ? 31.747 34.809 -57.817 1.00 45.69 392 LYS A C 1
ATOM 2996 O O . LYS A 1 392 ? 31.361 35.494 -56.868 1.00 45.69 392 LYS A O 1
ATOM 3001 N N . PRO A 1 393 ? 31.702 33.463 -57.789 1.00 49.94 393 PRO A N 1
ATOM 3002 C CA . PRO A 1 393 ? 31.288 32.738 -56.595 1.00 49.94 393 PRO A CA 1
ATOM 3003 C C . PRO A 1 393 ? 32.281 33.021 -55.460 1.00 49.94 393 PRO A C 1
ATOM 3005 O O . PRO A 1 393 ? 33.486 32.815 -55.616 1.00 49.94 393 PRO A O 1
ATOM 3008 N N . LEU A 1 394 ? 31.785 33.523 -54.326 1.00 50.41 394 LEU A N 1
ATOM 3009 C CA . LEU A 1 394 ? 32.588 33.680 -53.113 1.00 50.41 394 LEU A CA 1
ATOM 3010 C C . LEU A 1 394 ? 33.061 32.300 -52.620 1.00 50.41 394 LEU A C 1
ATOM 3012 O O . LEU A 1 394 ? 32.343 31.310 -52.801 1.00 50.41 394 LEU A O 1
ATOM 3016 N N . PRO A 1 395 ? 34.243 32.206 -51.978 1.00 47.72 395 PRO A N 1
ATOM 3017 C CA . PRO A 1 395 ? 34.693 30.964 -51.368 1.00 47.72 395 PRO A CA 1
ATOM 3018 C C . PRO A 1 395 ? 33.636 30.485 -50.371 1.00 47.72 395 PRO A C 1
ATOM 3020 O O . PRO A 1 395 ? 33.206 31.231 -49.491 1.00 47.72 395 PRO A O 1
ATOM 3023 N N . ILE A 1 396 ? 33.199 29.243 -50.581 1.00 50.34 396 ILE A N 1
ATOM 3024 C CA . ILE A 1 396 ? 32.148 28.518 -49.864 1.00 50.34 396 ILE A CA 1
ATOM 3025 C C . ILE A 1 396 ? 32.187 28.879 -48.371 1.00 50.34 396 ILE A C 1
ATOM 3027 O O . ILE A 1 396 ? 33.067 28.414 -47.644 1.00 50.34 396 ILE A O 1
ATOM 3031 N N . ARG A 1 397 ? 31.233 29.688 -47.877 1.00 45.81 397 ARG A N 1
ATOM 3032 C CA . ARG A 1 397 ? 31.004 29.744 -46.426 1.00 45.81 397 ARG A CA 1
ATOM 3033 C C . ARG A 1 397 ? 30.674 28.315 -46.007 1.00 45.81 397 ARG A C 1
ATOM 3035 O O . ARG A 1 397 ? 29.749 27.727 -46.564 1.00 45.81 397 ARG A O 1
ATOM 3042 N N . LEU A 1 398 ? 31.406 27.755 -45.040 1.00 47.59 398 LEU A N 1
ATOM 3043 C CA . LEU A 1 398 ? 30.999 26.522 -44.366 1.00 47.59 398 LEU A CA 1
ATOM 3044 C C . LEU A 1 398 ? 29.632 26.774 -43.712 1.00 47.59 398 LEU A C 1
ATOM 3046 O O . LEU A 1 398 ? 29.549 27.185 -42.557 1.00 47.59 398 LEU A O 1
ATOM 3050 N N . SER A 1 399 ? 28.539 26.575 -44.450 1.00 54.88 399 SER A N 1
ATOM 3051 C CA . SER A 1 399 ? 27.221 26.535 -43.838 1.00 54.88 399 SER A CA 1
ATOM 3052 C C . SER A 1 399 ? 27.167 25.267 -42.998 1.00 54.88 399 SER A C 1
ATOM 3054 O O . SER A 1 399 ? 27.565 24.202 -43.468 1.00 54.88 399 SER A O 1
ATOM 3056 N N . LEU A 1 400 ? 26.723 25.365 -41.749 1.00 62.56 400 LEU A N 1
ATOM 3057 C CA . LEU A 1 400 ? 26.413 24.181 -40.953 1.00 62.56 400 LEU A CA 1
ATOM 3058 C C . LEU A 1 400 ? 25.414 23.314 -41.734 1.00 62.56 400 LEU A C 1
ATOM 3060 O O . LEU A 1 400 ? 24.466 23.829 -42.323 1.00 62.56 400 LEU A O 1
ATOM 3064 N N . ALA A 1 401 ? 25.619 21.997 -41.763 1.00 71.56 401 ALA A N 1
ATOM 3065 C CA . ALA A 1 401 ? 24.625 21.106 -42.348 1.00 71.56 401 ALA A CA 1
ATOM 3066 C C . ALA A 1 401 ? 23.301 21.301 -41.594 1.00 71.56 401 ALA A C 1
ATOM 3068 O O . ALA A 1 401 ? 23.288 21.235 -40.365 1.00 71.56 401 ALA A O 1
ATOM 3069 N N . GLY A 1 402 ? 22.188 21.526 -42.295 1.00 72.25 402 GLY A N 1
ATOM 3070 C CA . GLY A 1 402 ? 20.890 21.717 -41.636 1.00 72.25 402 GLY A CA 1
ATOM 3071 C C . GLY A 1 402 ? 20.522 20.550 -40.712 1.00 72.25 402 GLY A C 1
ATOM 3072 O O . GLY A 1 402 ? 20.012 20.767 -39.614 1.00 72.25 402 GLY A O 1
ATOM 3073 N N . GLU A 1 403 ? 20.881 19.318 -41.092 1.00 77.50 403 GLU A N 1
ATOM 3074 C CA . GLU A 1 403 ? 20.721 18.131 -40.242 1.00 77.50 403 GLU A CA 1
ATOM 3075 C C . GLU A 1 403 ? 21.560 18.190 -38.955 1.00 77.50 403 GLU A C 1
ATOM 3077 O O . GLU A 1 403 ? 21.108 17.716 -37.917 1.00 77.50 403 GLU A O 1
ATOM 3082 N N . ALA A 1 404 ? 22.734 18.830 -38.978 1.00 83.31 404 ALA A N 1
ATOM 3083 C CA . ALA A 1 404 ? 23.546 19.043 -37.783 1.00 83.31 404 ALA A CA 1
ATOM 3084 C C . ALA A 1 404 ? 22.916 20.075 -36.839 1.00 83.31 404 ALA A C 1
ATOM 3086 O O . ALA A 1 404 ? 22.997 19.902 -35.628 1.00 83.31 404 ALA A O 1
ATOM 3087 N N . VAL A 1 405 ? 22.246 21.108 -37.362 1.00 84.44 405 VAL A N 1
ATOM 3088 C CA . VAL A 1 405 ? 21.489 22.071 -36.539 1.00 84.44 405 VAL A CA 1
ATOM 3089 C C . VAL A 1 405 ? 20.328 21.376 -35.824 1.00 84.44 405 VAL A C 1
ATOM 3091 O O . VAL A 1 405 ? 20.197 21.506 -34.607 1.00 84.44 405 VAL A O 1
ATOM 3094 N N . GLY A 1 406 ? 19.542 20.568 -36.544 1.00 84.94 406 GLY A N 1
ATOM 3095 C CA . GLY A 1 406 ? 18.447 19.799 -35.943 1.00 84.94 406 GLY A CA 1
ATOM 3096 C C . GLY A 1 406 ? 18.925 18.764 -34.918 1.00 84.94 406 GLY A C 1
ATOM 3097 O O . GLY A 1 406 ? 18.357 18.658 -33.832 1.00 84.94 406 GLY A O 1
ATOM 3098 N N . LEU A 1 407 ? 20.009 18.039 -35.219 1.00 86.12 407 LEU A N 1
ATOM 3099 C CA . LEU A 1 407 ? 20.611 17.073 -34.291 1.00 86.12 407 LEU A CA 1
ATOM 3100 C C . LEU A 1 407 ? 21.232 17.748 -33.065 1.00 86.12 407 LEU A C 1
ATOM 3102 O O . LEU A 1 407 ? 21.171 17.188 -31.976 1.00 86.12 407 LEU A O 1
ATOM 3106 N N . SER A 1 408 ? 21.794 18.948 -33.218 1.00 86.31 408 SER A N 1
ATOM 3107 C CA . SER A 1 408 ? 22.350 19.714 -32.098 1.00 86.31 408 SER A CA 1
ATOM 3108 C C . SER A 1 408 ? 21.242 20.193 -31.165 1.00 86.31 408 SER A C 1
ATOM 3110 O O . SER A 1 408 ? 21.362 20.038 -29.956 1.00 86.31 408 SER A O 1
ATOM 3112 N N . ALA A 1 409 ? 20.129 20.694 -31.710 1.00 87.38 409 ALA A N 1
ATOM 3113 C CA . ALA A 1 409 ? 18.954 21.052 -30.916 1.00 87.38 409 ALA A CA 1
ATOM 3114 C C . ALA A 1 409 ? 18.365 19.833 -30.179 1.00 87.38 409 ALA A C 1
ATOM 3116 O O . ALA A 1 409 ? 18.063 19.922 -28.991 1.00 87.38 409 ALA A O 1
ATOM 3117 N N . LEU A 1 410 ? 18.283 18.673 -30.842 1.00 85.56 410 LEU A N 1
ATOM 3118 C CA . LEU A 1 410 ? 17.842 17.420 -30.218 1.00 85.56 410 LEU A CA 1
ATOM 3119 C C . LEU A 1 410 ? 18.816 16.920 -29.139 1.00 85.56 410 LEU A C 1
ATOM 3121 O O . LEU A 1 410 ? 18.376 16.409 -28.109 1.00 85.56 410 LEU A O 1
ATOM 3125 N N . ALA A 1 411 ? 20.126 17.072 -29.349 1.00 87.00 411 ALA A N 1
ATOM 3126 C CA . ALA A 1 411 ? 21.151 16.697 -28.379 1.00 87.00 411 ALA A CA 1
ATOM 3127 C C . ALA A 1 411 ? 21.102 17.606 -27.146 1.00 87.00 411 ALA A C 1
ATOM 3129 O O . ALA A 1 411 ? 21.137 17.101 -26.029 1.00 87.00 411 ALA A O 1
ATOM 3130 N N . VAL A 1 412 ? 20.955 18.921 -27.342 1.00 86.38 412 VAL A N 1
ATOM 3131 C CA . VAL A 1 412 ? 20.768 19.888 -26.251 1.00 86.38 412 VAL A CA 1
ATOM 3132 C C . VAL A 1 412 ? 19.496 19.562 -25.482 1.00 86.38 412 VAL A C 1
ATOM 3134 O O . VAL A 1 412 ? 19.560 19.427 -24.269 1.00 86.38 412 VAL A O 1
ATOM 3137 N N . PHE A 1 413 ? 18.372 19.333 -26.165 1.00 83.62 413 PHE A N 1
ATOM 3138 C CA . PHE A 1 413 ? 17.127 18.940 -25.506 1.00 83.62 413 PHE A CA 1
ATOM 3139 C C . PHE A 1 413 ? 17.291 17.643 -24.703 1.00 83.62 413 PHE A C 1
ATOM 3141 O O . PHE A 1 413 ? 16.940 17.594 -23.529 1.00 83.62 413 PHE A O 1
ATOM 3148 N N . SER A 1 414 ? 17.879 16.605 -25.305 1.00 82.25 414 SER A N 1
ATOM 3149 C CA . SER A 1 414 ? 18.135 15.321 -24.638 1.00 82.25 414 SER A CA 1
ATOM 3150 C C . SER A 1 414 ? 19.049 15.480 -23.420 1.00 82.25 414 SER A C 1
ATOM 3152 O O . SER A 1 414 ? 18.796 14.874 -22.382 1.00 82.25 414 SER A O 1
ATOM 3154 N N . ALA A 1 415 ? 20.079 16.324 -23.517 1.00 82.81 415 ALA A N 1
ATOM 3155 C CA . ALA A 1 415 ? 20.978 16.635 -22.415 1.00 82.81 415 ALA A CA 1
ATOM 3156 C C . ALA A 1 415 ? 20.274 17.436 -21.310 1.00 82.81 415 ALA A C 1
ATOM 3158 O O . ALA A 1 415 ? 20.446 17.113 -20.143 1.00 82.81 415 ALA A O 1
ATOM 3159 N N . THR A 1 416 ? 19.442 18.423 -21.653 1.00 78.62 416 THR A N 1
ATOM 3160 C CA . THR A 1 416 ? 18.630 19.185 -20.691 1.00 78.62 416 THR A CA 1
ATOM 3161 C C . THR A 1 416 ? 17.622 18.289 -19.980 1.00 78.62 416 THR A C 1
ATOM 3163 O O . THR A 1 416 ? 17.482 18.364 -18.765 1.00 78.62 416 THR A O 1
ATOM 3166 N N . VAL A 1 417 ? 16.946 17.391 -20.699 1.00 71.25 417 VAL A N 1
ATOM 3167 C CA . VAL A 1 417 ? 16.060 16.400 -20.076 1.00 71.25 417 VAL A CA 1
ATOM 3168 C C . VAL A 1 417 ? 16.863 15.497 -19.150 1.00 71.25 417 VAL A C 1
ATOM 3170 O O . VAL A 1 417 ? 16.446 15.282 -18.016 1.00 71.25 417 VAL A O 1
ATOM 3173 N N . LEU A 1 418 ? 18.026 15.005 -19.584 1.00 75.88 418 LEU A N 1
ATOM 3174 C CA . LEU A 1 418 ? 18.886 14.166 -18.755 1.00 75.88 418 LEU A CA 1
ATOM 3175 C C . LEU A 1 418 ? 19.356 14.897 -17.492 1.00 75.88 418 LEU A C 1
ATOM 3177 O O . LEU A 1 418 ? 19.362 14.279 -16.439 1.00 75.88 418 LEU A O 1
ATOM 3181 N N . THR A 1 419 ? 19.700 16.185 -17.558 1.00 73.69 419 THR A N 1
ATOM 3182 C CA . THR A 1 419 ? 20.159 16.959 -16.391 1.00 73.69 419 THR A CA 1
ATOM 3183 C C . THR A 1 419 ? 19.027 17.351 -15.447 1.00 73.69 419 THR A C 1
ATOM 3185 O O . THR A 1 419 ? 19.222 17.325 -14.236 1.00 73.69 419 THR A O 1
ATOM 3188 N N . VAL A 1 420 ? 17.844 17.681 -15.972 1.00 65.12 420 VAL A N 1
ATOM 3189 C CA . VAL A 1 420 ? 16.655 18.014 -15.167 1.00 65.12 420 VAL A CA 1
ATOM 3190 C C . VAL A 1 420 ? 16.054 16.767 -14.514 1.00 65.12 420 VAL A C 1
ATOM 3192 O O . VAL A 1 420 ? 15.533 16.848 -13.407 1.00 65.12 420 VAL A O 1
ATOM 3195 N N . THR A 1 421 ? 16.133 15.612 -15.180 1.00 58.66 421 THR A N 1
ATOM 3196 C CA . THR A 1 421 ? 15.604 14.332 -14.669 1.00 58.66 421 THR A CA 1
ATOM 3197 C C . THR A 1 421 ? 16.656 13.452 -13.999 1.00 58.66 421 THR A C 1
ATOM 3199 O O . THR A 1 421 ? 16.319 12.381 -13.486 1.00 58.66 421 THR A O 1
ATOM 3202 N N . TRP A 1 422 ? 17.923 13.882 -13.983 1.00 58.75 422 TRP A N 1
ATOM 3203 C CA . TRP A 1 422 ? 18.949 13.236 -13.175 1.00 58.75 422 TRP A CA 1
ATOM 3204 C C . TRP A 1 422 ? 18.495 13.299 -11.720 1.00 58.75 422 TRP A C 1
ATOM 3206 O O . TRP A 1 422 ? 18.056 14.369 -11.289 1.00 58.75 422 TRP A O 1
ATOM 3216 N N . PRO A 1 423 ? 18.601 12.208 -10.942 1.00 44.16 423 PRO A N 1
ATOM 3217 C CA . PRO A 1 423 ? 18.419 12.311 -9.511 1.00 44.16 423 PRO A CA 1
ATOM 3218 C C . PRO A 1 423 ? 19.470 13.299 -9.010 1.00 44.16 423 PRO A C 1
ATOM 3220 O O . PRO A 1 423 ? 20.647 12.966 -8.882 1.00 44.16 423 PRO A O 1
ATOM 3223 N N . ARG A 1 424 ? 19.065 14.544 -8.745 1.00 40.78 424 ARG A N 1
ATOM 3224 C CA . ARG A 1 424 ? 19.758 15.303 -7.720 1.00 40.78 424 ARG A CA 1
ATOM 3225 C C . ARG A 1 424 ? 19.600 14.437 -6.487 1.00 40.78 424 ARG A C 1
ATOM 3227 O O . ARG A 1 424 ? 18.480 14.031 -6.173 1.00 40.78 424 ARG A O 1
ATOM 3234 N N . GLU A 1 425 ? 20.710 14.088 -5.849 1.00 31.50 425 GLU A N 1
ATOM 3235 C CA . GLU A 1 425 ? 20.654 13.689 -4.454 1.00 31.50 425 GLU A CA 1
ATOM 3236 C C . GLU A 1 425 ? 19.984 14.851 -3.727 1.00 31.50 425 GLU A C 1
ATOM 3238 O O . GLU A 1 425 ? 20.608 15.837 -3.341 1.00 31.50 425 GLU A O 1
ATOM 3243 N N . HIS A 1 426 ? 18.663 14.787 -3.633 1.00 32.75 426 HIS A N 1
ATOM 3244 C CA . HIS A 1 426 ? 17.943 15.547 -2.657 1.00 32.75 426 HIS A CA 1
ATOM 3245 C C . HIS A 1 426 ? 18.320 14.858 -1.354 1.00 32.75 426 HIS A C 1
ATOM 3247 O O . HIS A 1 426 ? 17.712 13.869 -0.946 1.00 32.75 426 HIS A O 1
ATOM 3253 N N . GLY A 1 427 ? 19.371 15.385 -0.720 1.00 30.69 427 GLY A N 1
ATOM 3254 C CA . GLY A 1 427 ? 19.480 15.310 0.728 1.00 30.69 427 GLY A CA 1
ATOM 3255 C C . GLY A 1 427 ? 18.131 15.698 1.345 1.00 30.69 427 GLY A C 1
ATOM 3256 O O . GLY A 1 427 ? 17.317 16.338 0.670 1.00 30.69 427 GLY A O 1
ATOM 3257 N N . PRO A 1 428 ? 17.850 15.272 2.587 1.00 28.56 428 PRO A N 1
ATOM 3258 C CA . PRO A 1 428 ? 16.572 15.539 3.233 1.00 28.56 428 PRO A CA 1
ATOM 3259 C C . PRO A 1 428 ? 16.233 17.019 3.064 1.00 28.56 428 PRO A C 1
ATOM 3261 O O . PRO A 1 428 ? 16.925 17.890 3.582 1.00 28.56 428 PRO A O 1
ATOM 3264 N N . VAL A 1 429 ? 15.214 17.293 2.251 1.00 30.91 429 VAL A N 1
ATOM 3265 C CA . VAL A 1 429 ? 14.698 18.641 2.092 1.00 30.91 429 VAL A CA 1
ATOM 3266 C C . VAL A 1 429 ? 13.936 18.908 3.378 1.00 30.91 429 VAL A C 1
ATOM 3268 O O . VAL A 1 429 ? 12.811 18.441 3.562 1.00 30.91 429 VAL A O 1
ATOM 3271 N N . ASP A 1 430 ? 14.618 19.570 4.303 1.00 31.58 430 ASP A N 1
ATOM 3272 C CA . ASP A 1 430 ? 14.041 20.053 5.542 1.00 31.58 430 ASP A CA 1
ATOM 3273 C C . ASP A 1 430 ? 13.213 21.302 5.220 1.00 31.58 430 ASP A C 1
ATOM 3275 O O . ASP A 1 430 ? 13.714 22.421 5.170 1.00 31.58 430 ASP A O 1
ATOM 3279 N N . LEU A 1 431 ? 11.936 21.087 4.895 1.00 39.53 431 LEU A N 1
ATOM 3280 C CA . LEU A 1 431 ? 10.931 22.145 4.740 1.00 39.53 431 LEU A CA 1
ATOM 3281 C C . LEU A 1 431 ? 10.176 22.348 6.058 1.00 39.53 431 LEU A C 1
ATOM 3283 O O . LEU A 1 431 ? 8.956 22.493 6.067 1.00 39.53 431 LEU A O 1
ATOM 3287 N N . ALA A 1 432 ? 10.896 22.386 7.182 1.00 32.09 432 ALA A N 1
ATOM 3288 C CA . ALA A 1 432 ? 10.338 22.724 8.492 1.00 32.09 432 ALA A CA 1
ATOM 3289 C C . ALA A 1 432 ? 9.705 24.138 8.558 1.00 32.09 432 ALA A C 1
ATOM 3291 O O . ALA A 1 432 ? 9.160 24.509 9.593 1.00 32.09 432 ALA A O 1
ATOM 3292 N N . GLY A 1 433 ? 9.759 24.929 7.477 1.00 31.41 433 GLY A N 1
ATOM 3293 C CA . GLY A 1 433 ? 9.283 26.314 7.431 1.00 31.41 433 GLY A CA 1
ATOM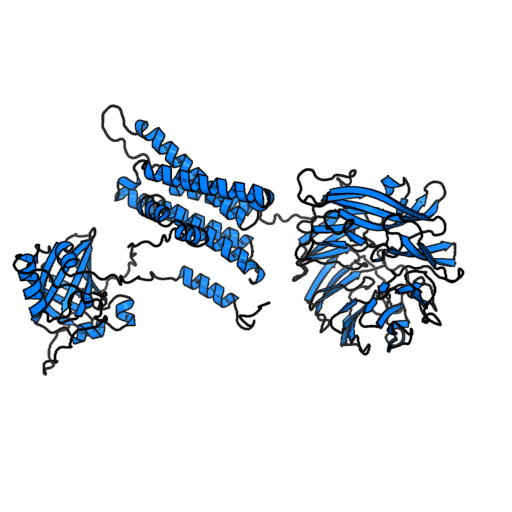 3294 C C . GLY A 1 433 ? 7.946 26.578 6.726 1.00 31.41 433 GLY A C 1
ATOM 3295 O O . GLY A 1 433 ? 7.455 27.694 6.839 1.00 31.41 433 GLY A O 1
ATOM 3296 N N . GLU A 1 434 ? 7.335 25.619 6.020 1.00 35.38 434 GLU A N 1
ATOM 3297 C CA . GLU A 1 434 ? 6.122 25.881 5.207 1.00 35.38 434 GLU A CA 1
ATOM 3298 C C . GLU A 1 434 ? 4.896 25.066 5.648 1.00 35.38 434 GLU A C 1
ATOM 3300 O O . GLU A 1 434 ? 4.112 24.585 4.833 1.00 35.38 434 GLU A O 1
ATOM 3305 N N . VAL A 1 435 ? 4.685 24.921 6.958 1.00 35.75 435 VAL A N 1
ATOM 3306 C CA . VAL A 1 435 ? 3.380 24.486 7.487 1.00 35.75 435 VAL A CA 1
ATOM 3307 C C . VAL A 1 435 ? 2.514 25.732 7.700 1.00 35.75 435 VAL A C 1
ATOM 3309 O O . VAL A 1 435 ? 2.244 26.147 8.823 1.00 35.75 435 VAL A O 1
ATOM 3312 N N . GLY A 1 436 ? 2.165 26.381 6.588 1.00 34.06 436 GLY A N 1
ATOM 3313 C CA . GLY A 1 436 ? 1.210 27.487 6.517 1.00 34.06 436 GLY A CA 1
ATOM 3314 C C . GLY A 1 436 ? -0.163 27.008 6.038 1.00 34.06 436 GLY A C 1
ATOM 3315 O O . GLY A 1 436 ? -0.266 25.968 5.390 1.00 34.06 436 GLY A O 1
ATOM 3316 N N . GLU A 1 437 ? -1.201 27.756 6.414 1.00 33.66 437 GLU A N 1
ATOM 3317 C CA . GLU A 1 437 ? -2.635 27.522 6.176 1.00 33.66 437 GLU A CA 1
ATOM 3318 C C . GLU A 1 437 ? -2.984 26.893 4.821 1.00 33.66 437 GLU A C 1
ATOM 3320 O O . GLU A 1 437 ? -2.403 27.262 3.814 1.00 33.66 437 GLU A O 1
ATOM 3325 N N . ALA A 1 438 ? -3.974 25.987 4.821 1.00 37.59 438 ALA A N 1
ATOM 3326 C CA . ALA A 1 438 ? -4.588 25.302 3.674 1.00 37.59 438 ALA A CA 1
ATOM 3327 C C . ALA A 1 438 ? -4.170 25.823 2.280 1.00 37.59 438 ALA A C 1
ATOM 3329 O O . ALA A 1 438 ? -4.902 26.576 1.640 1.00 37.59 438 ALA A O 1
ATOM 3330 N N . VAL A 1 439 ? -3.012 25.376 1.785 1.00 43.19 439 VAL A N 1
ATOM 3331 C CA . VAL A 1 439 ? -2.562 25.690 0.426 1.00 43.19 439 VAL A CA 1
ATOM 3332 C C . VAL A 1 439 ? -2.958 24.530 -0.477 1.00 43.19 439 VAL A C 1
ATOM 3334 O O . VAL A 1 439 ? -2.376 23.447 -0.409 1.00 43.19 439 VAL A O 1
ATOM 3337 N N . SER A 1 440 ? -3.953 24.738 -1.337 1.00 46.25 440 SER A N 1
ATOM 3338 C CA . SER A 1 440 ? -4.013 23.993 -2.594 1.00 46.25 440 SER A CA 1
ATOM 3339 C C . SER A 1 440 ? -2.950 24.581 -3.514 1.00 46.25 440 SER A C 1
ATOM 3341 O O . SER A 1 440 ? -2.986 25.783 -3.783 1.00 46.25 440 SER A O 1
ATOM 3343 N N . THR A 1 441 ? -2.005 23.783 -4.001 1.00 45.59 441 THR A N 1
ATOM 3344 C CA . THR A 1 441 ? -1.050 24.287 -4.991 1.00 45.59 441 THR A CA 1
ATOM 3345 C C . THR A 1 441 ? -1.784 24.527 -6.316 1.00 45.59 441 THR A C 1
ATOM 3347 O O . THR A 1 441 ? -2.267 23.597 -6.966 1.00 45.59 441 THR A O 1
ATOM 3350 N N . GLU A 1 442 ? -1.936 25.796 -6.712 1.00 38.28 442 GLU A N 1
ATOM 3351 C CA . GLU A 1 442 ? -2.526 26.145 -8.007 1.00 38.28 442 GLU A CA 1
ATOM 3352 C C . GLU A 1 442 ? -1.677 25.555 -9.146 1.00 38.28 442 GLU A C 1
ATOM 3354 O O . GLU A 1 442 ? -0.472 25.789 -9.229 1.00 38.28 442 GLU A O 1
ATOM 3359 N N . GLY A 1 443 ? -2.313 24.780 -10.031 1.00 43.56 443 GLY A N 1
ATOM 3360 C CA . GLY A 1 443 ? -1.701 24.254 -11.258 1.00 43.56 443 GLY A CA 1
ATOM 3361 C C . GLY A 1 443 ? -1.347 22.762 -11.267 1.00 43.56 443 GLY A C 1
ATOM 3362 O O . GLY A 1 443 ? -0.969 22.262 -12.325 1.00 43.56 443 GLY A O 1
ATOM 3363 N N . ASP A 1 444 ? -1.502 22.029 -10.159 1.00 52.12 444 ASP A N 1
ATOM 3364 C CA . ASP A 1 444 ? -1.227 20.585 -10.134 1.00 52.12 444 ASP A CA 1
ATOM 3365 C C . ASP A 1 444 ? -2.459 19.729 -10.467 1.00 52.12 444 ASP A C 1
ATOM 3367 O O . ASP A 1 444 ? -3.574 19.971 -10.000 1.00 52.12 444 ASP A O 1
ATOM 3371 N N . SER A 1 445 ? -2.246 18.679 -11.263 1.00 63.19 445 SER A N 1
ATOM 3372 C CA . SER A 1 445 ? -3.217 17.607 -11.483 1.00 63.19 445 SER A CA 1
ATOM 3373 C C . SER A 1 445 ? -3.350 16.754 -10.217 1.00 63.19 445 SER A C 1
ATOM 3375 O O . SER A 1 445 ? -2.378 16.116 -9.807 1.00 63.19 445 SER A O 1
ATOM 3377 N N . GLY A 1 446 ? -4.534 16.710 -9.604 1.00 75.88 446 GLY A N 1
ATOM 3378 C CA . GLY A 1 446 ? -4.796 15.862 -8.443 1.00 75.88 446 GLY A CA 1
ATOM 3379 C C . GLY A 1 446 ? -5.987 16.312 -7.586 1.00 75.88 446 GLY A C 1
ATOM 3380 O O . GLY A 1 446 ? -6.670 17.273 -7.939 1.00 75.88 446 GLY A O 1
ATOM 3381 N N . PRO A 1 447 ? -6.240 15.598 -6.474 1.00 87.81 447 PRO A N 1
ATOM 3382 C CA . PRO A 1 447 ? -7.174 15.985 -5.421 1.00 87.81 447 PRO A CA 1
ATOM 3383 C C . PRO A 1 447 ? -7.116 17.467 -5.046 1.00 87.81 447 PRO A C 1
ATOM 3385 O O . PRO A 1 447 ? -6.046 17.977 -4.716 1.00 87.81 447 PRO A O 1
ATOM 3388 N N . LYS A 1 448 ? -8.274 18.120 -4.987 1.00 91.12 448 LYS A N 1
ATOM 3389 C CA . LYS A 1 448 ? -8.453 19.467 -4.448 1.00 91.12 448 LYS A CA 1
ATOM 3390 C C . LYS A 1 448 ? -9.403 19.421 -3.267 1.00 91.12 448 LYS A C 1
ATOM 3392 O O . LYS A 1 448 ? -10.491 18.862 -3.363 1.00 91.12 448 LYS A O 1
ATOM 3397 N N . LEU A 1 449 ? -8.974 20.009 -2.159 1.00 92.69 449 LEU A N 1
ATOM 3398 C CA . LEU A 1 449 ? -9.778 20.114 -0.951 1.00 92.69 449 LEU A CA 1
ATOM 3399 C C . LEU A 1 449 ? -11.032 20.954 -1.221 1.00 92.69 449 LEU A C 1
ATOM 3401 O O . LEU A 1 449 ? -10.923 22.072 -1.719 1.00 92.69 449 LEU A O 1
ATOM 3405 N N . VAL A 1 450 ? -12.199 20.417 -0.873 1.00 92.69 450 VAL A N 1
ATOM 3406 C CA . VAL A 1 450 ? -13.500 21.083 -1.029 1.00 92.69 450 VAL A CA 1
ATOM 3407 C C . VAL A 1 450 ? -14.031 21.537 0.321 1.00 92.69 450 VAL A C 1
ATOM 3409 O O . VAL A 1 450 ? -14.340 22.711 0.501 1.00 92.69 450 VAL A O 1
ATOM 3412 N N . ASP A 1 451 ? -14.106 20.619 1.281 1.00 90.94 451 ASP A N 1
ATOM 3413 C CA . ASP A 1 451 ? -14.685 20.874 2.599 1.00 90.94 451 ASP A CA 1
ATOM 3414 C C . ASP A 1 451 ? -13.924 20.096 3.676 1.00 90.94 451 ASP A C 1
ATOM 3416 O O . ASP A 1 451 ? -13.310 19.063 3.418 1.00 90.94 451 ASP A O 1
ATOM 3420 N N . ALA A 1 452 ? -13.959 20.587 4.905 1.00 93.12 452 ALA A N 1
ATOM 3421 C CA . ALA A 1 452 ? -13.482 19.868 6.072 1.00 93.12 452 ALA A CA 1
ATOM 3422 C C . ALA A 1 452 ? -14.311 20.304 7.268 1.00 93.12 452 ALA A C 1
ATOM 3424 O O . ALA A 1 452 ? -14.254 21.465 7.657 1.00 93.12 452 ALA A O 1
ATOM 3425 N N . LYS A 1 453 ? -15.048 19.372 7.871 1.00 93.12 453 LYS A N 1
ATOM 3426 C CA . LYS A 1 453 ? -15.947 19.693 8.978 1.00 93.12 453 LYS A CA 1
ATOM 3427 C C . LYS A 1 453 ? -15.915 18.660 10.086 1.00 93.12 453 LYS A C 1
ATOM 3429 O O . LYS A 1 453 ? -15.656 17.474 9.864 1.00 93.12 453 LYS A O 1
ATOM 3434 N N . LEU A 1 454 ? -16.238 19.133 11.284 1.00 95.69 454 LEU A N 1
ATOM 3435 C CA . LEU A 1 454 ? -16.609 18.276 12.396 1.00 95.69 454 LEU A CA 1
ATOM 3436 C C . LEU A 1 454 ? -17.964 17.639 12.072 1.00 95.69 454 LEU A C 1
ATOM 3438 O O . LEU A 1 454 ? -18.968 18.335 11.941 1.00 95.69 454 LEU A O 1
ATOM 3442 N N . PHE A 1 455 ? -17.962 16.329 11.847 1.00 96.56 455 PHE A N 1
ATOM 3443 C CA . PHE A 1 455 ? -19.108 15.602 11.305 1.00 96.56 455 PHE A CA 1
ATOM 3444 C C . PHE A 1 455 ? -19.976 14.984 12.400 1.00 96.56 455 PHE A C 1
ATOM 3446 O O . PHE A 1 455 ? -21.194 14.944 12.268 1.00 96.56 455 PHE A O 1
ATOM 3453 N N . PHE A 1 456 ? -19.344 14.536 13.482 1.00 97.94 456 PHE A N 1
ATOM 3454 C CA . PHE A 1 456 ? -20.002 14.040 14.682 1.00 97.94 456 PHE A CA 1
ATOM 3455 C C . PHE A 1 456 ? -19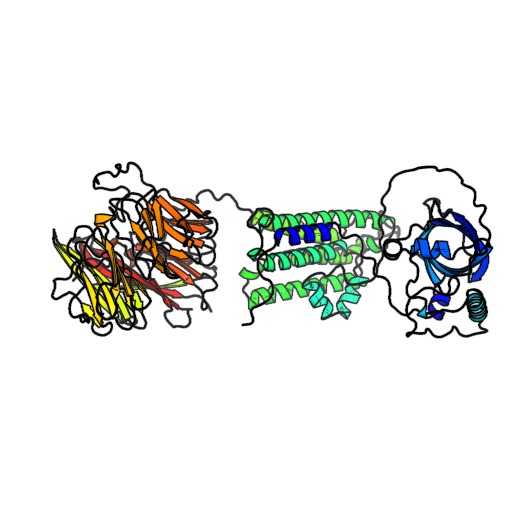.148 14.385 15.901 1.00 97.94 456 PHE A C 1
ATOM 3457 O O . PHE A 1 456 ? -17.919 14.317 15.845 1.00 97.94 456 PHE A O 1
ATOM 3464 N N . GLU A 1 457 ? -19.801 14.736 17.002 1.00 97.31 457 GLU A N 1
ATOM 3465 C CA . GLU A 1 457 ? -19.168 14.971 18.293 1.00 97.31 457 GLU A CA 1
ATOM 3466 C C . GLU A 1 457 ? -20.106 14.497 19.401 1.00 97.31 457 GLU A C 1
ATOM 3468 O O . GLU A 1 457 ? -21.311 14.746 19.347 1.00 97.31 457 GLU A O 1
ATOM 3473 N N . THR A 1 458 ? -19.552 13.854 20.426 1.00 96.94 458 THR A N 1
ATOM 3474 C CA . THR A 1 458 ? -20.287 13.555 21.654 1.00 96.94 458 THR A CA 1
ATOM 3475 C C . THR A 1 458 ? -19.444 13.859 22.895 1.00 96.94 458 THR A C 1
ATOM 3477 O O . THR A 1 458 ? -18.267 13.485 22.943 1.00 96.94 458 THR A O 1
ATOM 3480 N N . PRO A 1 459 ? -20.019 14.514 23.922 1.00 95.62 459 PRO A N 1
ATOM 3481 C CA . PRO A 1 459 ? -19.370 14.687 25.218 1.00 95.62 459 PRO A CA 1
ATOM 3482 C C . PRO A 1 459 ? -19.457 13.435 26.102 1.00 95.62 459 PRO A C 1
ATOM 3484 O O . PRO A 1 459 ? -18.824 13.381 27.158 1.00 95.62 459 PRO A O 1
ATOM 3487 N N . ASP A 1 460 ? -20.235 12.426 25.695 1.00 95.06 460 ASP A N 1
ATOM 3488 C CA . ASP A 1 460 ? -20.424 11.199 26.472 1.00 95.06 460 ASP A CA 1
ATOM 3489 C C . ASP A 1 460 ? -19.135 10.378 26.554 1.00 95.06 460 ASP A C 1
ATOM 3491 O O . ASP A 1 460 ? -18.948 9.646 27.527 1.00 95.06 460 ASP A O 1
ATOM 3495 N N . PHE A 1 461 ? -18.243 10.541 25.571 1.00 96.56 461 PHE A N 1
ATOM 3496 C CA . PHE A 1 461 ? -16.954 9.867 25.440 1.00 96.56 461 PHE A CA 1
ATOM 3497 C C . PHE A 1 461 ? -15.829 10.874 25.212 1.00 96.56 461 PHE A C 1
ATOM 3499 O O . PHE A 1 461 ? -16.067 12.003 24.788 1.00 96.56 461 PHE A O 1
ATOM 3506 N N . HIS A 1 462 ? -14.592 10.475 25.506 1.00 95.62 462 HIS A N 1
ATOM 3507 C CA . HIS A 1 462 ? -13.436 11.362 25.396 1.00 95.62 462 HIS A CA 1
ATOM 3508 C C . HIS A 1 462 ? -12.799 11.317 24.009 1.00 95.62 462 HIS A C 1
ATOM 3510 O O . HIS A 1 462 ? -12.308 12.344 23.555 1.00 95.62 462 HIS A O 1
ATOM 3516 N N . GLU A 1 463 ? -12.798 10.166 23.336 1.00 95.75 463 GLU A N 1
ATOM 3517 C CA . GLU A 1 463 ? -12.037 9.999 22.097 1.00 95.75 463 GLU A CA 1
ATOM 3518 C C . GLU A 1 463 ? -12.565 8.872 21.195 1.00 95.75 463 GLU A C 1
ATOM 3520 O O . GLU A 1 463 ? -13.224 7.934 21.649 1.00 95.75 463 GLU A O 1
ATOM 3525 N N . ILE A 1 464 ? -12.245 8.968 19.901 1.00 97.62 464 ILE A N 1
ATOM 3526 C CA . ILE A 1 464 ? -12.409 7.901 18.903 1.00 97.62 464 ILE A CA 1
ATOM 3527 C C . ILE A 1 464 ? -11.004 7.453 18.485 1.00 97.62 464 ILE A C 1
ATOM 3529 O O . ILE A 1 464 ? -10.377 8.080 17.629 1.00 97.62 464 ILE A O 1
ATOM 3533 N N . MET A 1 465 ? -10.490 6.399 19.125 1.00 92.88 465 MET A N 1
ATOM 3534 C CA . MET A 1 465 ? -9.158 5.843 18.822 1.00 92.88 465 MET A CA 1
ATOM 3535 C C . MET A 1 465 ? -9.205 4.889 17.631 1.00 92.88 465 MET A C 1
ATOM 3537 O O . MET A 1 465 ? -8.274 4.833 16.828 1.00 92.88 465 MET A O 1
ATOM 3541 N N . SER A 1 466 ? -10.308 4.150 17.519 1.00 94.69 466 SER A N 1
ATOM 3542 C CA . SER A 1 466 ? -10.531 3.233 16.415 1.00 94.69 466 SER A CA 1
ATOM 3543 C C . SER A 1 466 ? -10.631 3.983 15.085 1.00 94.69 466 SER A C 1
ATOM 3545 O O . SER A 1 466 ? -11.120 5.111 15.005 1.00 94.69 466 SER A O 1
ATOM 3547 N N . SER A 1 467 ? -10.194 3.336 14.009 1.00 96.00 467 SER A N 1
ATOM 3548 C CA . SER A 1 467 ? -10.484 3.822 12.656 1.00 96.00 467 SER A CA 1
ATOM 3549 C C . SER A 1 467 ? -11.941 3.534 12.295 1.00 96.00 467 SER A C 1
ATOM 3551 O O . SER A 1 467 ? -12.490 2.517 12.722 1.00 96.00 467 SER A O 1
ATOM 3553 N N . ALA A 1 468 ? -12.558 4.393 11.484 1.00 96.31 468 ALA A N 1
ATOM 3554 C CA . ALA A 1 468 ? -13.942 4.213 11.053 1.00 96.31 468 ALA A CA 1
ATOM 3555 C C . ALA A 1 468 ? -14.088 3.071 10.030 1.00 96.31 468 ALA A C 1
ATOM 3557 O O . ALA A 1 468 ? -13.348 2.996 9.055 1.00 96.31 468 ALA A O 1
ATOM 3558 N N . ASN A 1 469 ? -15.092 2.213 10.182 1.00 97.31 469 ASN A N 1
ATOM 3559 C CA . ASN A 1 469 ? -15.506 1.273 9.146 1.00 97.31 469 ASN A CA 1
ATOM 3560 C C . ASN A 1 469 ? -16.700 1.856 8.384 1.00 97.31 469 ASN A C 1
ATOM 3562 O O . ASN A 1 469 ? -17.780 2.020 8.946 1.00 97.31 469 ASN A O 1
ATOM 3566 N N . VAL A 1 470 ? -16.507 2.188 7.108 1.00 95.69 470 VAL A N 1
ATOM 3567 C CA . VAL A 1 470 ? -17.548 2.792 6.269 1.00 95.69 470 VAL A CA 1
ATOM 3568 C C . VAL A 1 470 ? -18.075 1.747 5.293 1.00 95.69 470 VAL A C 1
ATOM 3570 O O . VAL A 1 470 ? -17.370 1.348 4.367 1.00 95.69 470 VAL A O 1
ATOM 3573 N N . THR A 1 471 ? -19.320 1.315 5.486 1.00 92.00 471 THR A N 1
ATOM 3574 C CA . THR A 1 471 ? -19.967 0.296 4.650 1.00 92.00 471 THR A CA 1
ATOM 3575 C C . THR A 1 471 ? -21.350 0.783 4.235 1.00 92.00 471 THR A C 1
ATOM 3577 O O . THR A 1 471 ? -22.210 1.027 5.077 1.00 92.00 471 THR A O 1
ATOM 3580 N N . GLY A 1 472 ? -21.569 0.924 2.925 1.00 89.94 472 GLY A N 1
ATOM 3581 C CA . GLY A 1 472 ? -22.831 1.433 2.386 1.00 89.94 472 GLY A CA 1
ATOM 3582 C C . GLY A 1 472 ? -23.130 2.859 2.861 1.00 89.94 472 GLY A C 1
ATOM 3583 O O . GLY A 1 472 ? -22.323 3.774 2.658 1.00 89.94 472 GLY A O 1
ATOM 3584 N N . ASP A 1 473 ? -24.296 3.025 3.480 1.00 93.38 473 ASP A N 1
ATOM 3585 C CA . ASP A 1 473 ? -24.808 4.263 4.069 1.00 93.38 473 ASP A CA 1
ATOM 3586 C C . ASP A 1 473 ? -24.461 4.412 5.561 1.00 93.38 473 ASP A C 1
ATOM 3588 O O . ASP A 1 473 ? -24.944 5.348 6.193 1.00 93.38 473 ASP A O 1
ATOM 3592 N N . LYS A 1 474 ? -23.634 3.526 6.136 1.00 96.75 474 LYS A N 1
ATOM 3593 C CA . LYS A 1 474 ? -23.293 3.530 7.567 1.00 96.75 474 LYS A CA 1
ATOM 3594 C C . LYS A 1 474 ? -21.803 3.708 7.840 1.00 96.75 474 LYS A C 1
ATOM 3596 O O . LYS A 1 474 ? -20.944 3.317 7.043 1.00 96.75 474 LYS A O 1
ATOM 3601 N N . ILE A 1 475 ? -21.511 4.289 9.001 1.00 98.19 475 ILE A N 1
ATOM 3602 C CA . ILE A 1 475 ? -20.168 4.436 9.569 1.00 98.19 475 ILE A CA 1
ATOM 3603 C C . ILE A 1 475 ? -20.163 3.799 10.955 1.00 98.19 475 ILE A C 1
ATOM 3605 O O . ILE A 1 475 ? -20.960 4.192 11.800 1.00 98.19 475 ILE A O 1
ATOM 3609 N N . TYR A 1 476 ? -19.242 2.871 11.204 1.00 98.62 476 TYR A N 1
ATOM 3610 C CA . TYR A 1 476 ? -19.082 2.190 12.487 1.00 98.62 476 TYR A CA 1
ATOM 3611 C C . TYR A 1 476 ? -17.731 2.520 13.113 1.00 98.62 476 TYR A C 1
ATOM 3613 O O . TYR A 1 476 ? -16.716 2.505 12.418 1.00 98.62 476 TYR A O 1
ATOM 3621 N N . PHE A 1 477 ? -17.688 2.786 14.413 1.00 98.56 477 PHE A N 1
ATOM 3622 C CA . PHE A 1 477 ? -16.433 3.003 15.140 1.00 98.56 477 PHE A CA 1
ATOM 3623 C C . PHE A 1 477 ? -16.599 2.730 16.634 1.00 98.56 477 PHE A C 1
ATOM 3625 O O . PHE A 1 477 ? -17.695 2.814 17.183 1.00 98.56 477 PHE A O 1
ATOM 3632 N N . GLY A 1 478 ? -15.489 2.404 17.283 1.00 98.00 478 GLY A N 1
ATOM 3633 C CA . GLY A 1 478 ? -15.341 2.367 18.730 1.00 98.00 478 GLY A CA 1
ATOM 3634 C C . GLY A 1 478 ? -14.952 3.725 19.313 1.00 98.00 478 GLY A C 1
ATOM 3635 O O . GLY A 1 478 ? -14.158 4.459 18.716 1.00 98.00 478 GLY A O 1
ATOM 3636 N N . ALA A 1 479 ? -15.495 4.039 20.484 1.00 97.25 479 ALA A N 1
ATOM 3637 C CA . ALA A 1 479 ? -15.137 5.199 21.288 1.00 97.25 479 ALA A CA 1
ATOM 3638 C C . ALA A 1 479 ? -14.764 4.775 22.711 1.00 97.25 479 ALA A C 1
ATOM 3640 O O . ALA A 1 479 ? -15.186 3.721 23.199 1.00 97.25 479 ALA A O 1
ATOM 3641 N N . SER A 1 480 ? -13.998 5.623 23.389 1.00 95.25 480 SER A N 1
ATOM 3642 C CA . SER A 1 480 ? -13.533 5.385 24.752 1.00 95.25 480 SER A CA 1
ATOM 3643 C C . SER A 1 480 ? -13.710 6.611 25.639 1.00 95.25 480 SER A C 1
ATOM 3645 O O . SER A 1 480 ? -13.711 7.772 25.214 1.00 95.25 480 SER A O 1
ATOM 3647 N N . LYS A 1 481 ? -13.881 6.331 26.926 1.00 93.38 481 LYS A N 1
ATOM 3648 C CA . LYS A 1 481 ? -13.887 7.293 28.013 1.00 93.38 481 LYS A CA 1
ATOM 3649 C C . LYS A 1 481 ? -13.057 6.732 29.146 1.00 93.38 481 LYS A C 1
ATOM 3651 O O . LYS A 1 481 ? -13.376 5.678 29.677 1.00 93.38 481 LYS A O 1
ATOM 3656 N N . THR A 1 482 ? -12.052 7.483 29.566 1.00 83.94 482 THR A N 1
ATOM 3657 C CA . THR A 1 482 ? -11.207 7.114 30.706 1.00 83.94 482 THR A CA 1
ATOM 3658 C C . THR A 1 482 ? -11.364 8.152 31.806 1.00 83.94 482 THR A C 1
ATOM 3660 O O . THR A 1 482 ? -11.032 9.323 31.611 1.00 83.94 482 THR A O 1
ATOM 3663 N N . THR A 1 483 ? -11.884 7.734 32.959 1.00 73.25 483 THR A N 1
ATOM 3664 C CA . THR A 1 483 ? -12.072 8.569 34.155 1.00 73.25 483 THR A CA 1
ATOM 3665 C C . THR A 1 483 ? -11.387 7.919 35.355 1.00 73.25 483 THR A C 1
ATOM 3667 O O . THR A 1 483 ? -11.864 6.915 35.887 1.00 73.25 483 THR A O 1
ATOM 3670 N N . GLY A 1 484 ? -10.263 8.491 35.798 1.00 68.00 484 GLY A N 1
ATOM 3671 C CA . GLY A 1 484 ? -9.441 7.890 36.853 1.00 68.00 484 GLY A CA 1
ATOM 3672 C C . GLY A 1 484 ? -8.949 6.497 36.445 1.00 68.00 484 GLY A C 1
ATOM 3673 O O . GLY A 1 484 ? -8.401 6.339 35.361 1.00 68.00 484 GLY A O 1
ATOM 3674 N N . PHE A 1 485 ? -9.186 5.494 37.295 1.00 63.34 485 PHE A N 1
ATOM 3675 C CA . PHE A 1 485 ? -8.820 4.089 37.053 1.00 63.34 485 PHE A CA 1
ATOM 3676 C C . PHE A 1 485 ? -9.894 3.273 36.312 1.00 63.34 485 PHE A C 1
ATOM 3678 O O . PHE A 1 485 ? -9.772 2.056 36.222 1.00 63.34 485 PHE A O 1
ATOM 3685 N N . ARG A 1 486 ? -10.988 3.896 35.850 1.00 70.56 486 ARG A N 1
ATOM 3686 C CA . ARG A 1 486 ? -12.078 3.196 35.156 1.00 70.56 486 ARG A CA 1
ATOM 3687 C C . ARG A 1 486 ? -12.250 3.728 33.740 1.00 70.56 486 ARG A C 1
ATOM 3689 O O . ARG A 1 486 ? -12.394 4.938 33.543 1.00 70.56 486 ARG A O 1
ATOM 3696 N N . GLY A 1 487 ? -12.260 2.808 32.783 1.00 86.31 487 GLY A N 1
ATOM 3697 C CA . GLY A 1 487 ? -12.634 3.062 31.400 1.00 86.31 487 GLY A CA 1
ATOM 3698 C C . GLY A 1 487 ? -14.064 2.604 31.110 1.00 86.31 487 GLY A C 1
ATOM 3699 O O . GLY A 1 487 ? -14.544 1.657 31.726 1.00 86.31 487 GLY A O 1
ATOM 3700 N N . SER A 1 488 ? -14.729 3.256 30.164 1.00 94.06 488 SER A N 1
ATOM 3701 C CA . SER A 1 488 ? -15.928 2.751 29.493 1.00 94.06 488 SER A CA 1
ATOM 3702 C C . SER A 1 488 ? -15.830 3.010 27.991 1.00 94.06 488 SER A C 1
ATOM 3704 O O . SER A 1 488 ? -15.072 3.876 27.543 1.00 94.06 488 SER A O 1
ATOM 3706 N N . GLY A 1 489 ? -16.579 2.256 27.197 1.00 96.12 489 GLY A N 1
ATOM 3707 C CA . GLY A 1 489 ? -16.578 2.375 25.746 1.00 96.12 489 GLY A CA 1
ATOM 3708 C C . GLY A 1 489 ? -17.960 2.262 25.126 1.00 96.12 489 GLY A C 1
ATOM 3709 O O . GLY A 1 489 ? -18.964 1.997 25.790 1.00 96.12 489 GLY A O 1
ATOM 3710 N N . ALA A 1 490 ? -17.996 2.507 23.823 1.00 98.00 490 ALA A N 1
ATOM 3711 C CA . ALA A 1 490 ? -19.174 2.324 22.991 1.00 98.00 490 ALA A CA 1
ATOM 3712 C C . ALA A 1 490 ? -18.773 1.917 21.578 1.00 98.00 490 ALA A C 1
ATOM 3714 O O . ALA A 1 490 ? -17.750 2.368 21.063 1.00 98.00 490 ALA A O 1
ATOM 3715 N N . VAL A 1 491 ? -19.633 1.136 20.930 1.00 98.56 491 VAL A N 1
ATOM 3716 C CA . VAL A 1 491 ? -19.636 0.981 19.473 1.00 98.56 491 VAL A CA 1
ATOM 3717 C C . VAL A 1 491 ? -20.746 1.861 18.915 1.00 98.56 491 VAL A C 1
ATOM 3719 O O . VAL A 1 491 ? -21.909 1.701 19.281 1.00 98.56 491 VAL A O 1
ATOM 3722 N N . PHE A 1 492 ? -20.393 2.785 18.032 1.00 98.56 492 PHE A N 1
ATOM 3723 C CA . PHE A 1 492 ? -21.326 3.678 17.356 1.00 98.56 492 PHE A CA 1
ATOM 3724 C C . PHE A 1 492 ? -21.621 3.199 15.940 1.00 98.56 492 PHE A C 1
ATOM 3726 O O . PHE A 1 492 ? -20.748 2.655 15.262 1.00 98.56 492 PHE A O 1
ATOM 3733 N N . CYS A 1 493 ? -22.838 3.484 15.484 1.00 98.56 493 CYS A N 1
ATOM 3734 C CA . CYS A 1 493 ? -23.232 3.461 14.087 1.00 98.56 493 CYS A CA 1
ATOM 3735 C C . CYS A 1 493 ? -23.867 4.802 13.726 1.00 98.56 493 CYS A C 1
ATOM 3737 O O . CYS A 1 493 ? -24.856 5.211 14.338 1.00 98.56 493 CYS A O 1
ATOM 3739 N N . LEU A 1 494 ? -23.313 5.474 12.722 1.00 98.50 494 LEU A N 1
ATOM 3740 C CA . LEU A 1 494 ? -23.845 6.723 12.191 1.00 98.50 494 LEU A CA 1
ATOM 3741 C C . LEU A 1 494 ? -24.385 6.527 10.779 1.00 98.50 494 LEU A C 1
ATOM 3743 O O . LEU A 1 494 ? -23.865 5.728 9.997 1.00 98.50 494 LEU A O 1
ATOM 3747 N N . ASP A 1 495 ? -25.382 7.329 10.427 1.00 97.06 495 ASP A N 1
ATOM 3748 C CA . ASP A 1 495 ? -25.747 7.573 9.042 1.00 97.06 495 ASP A CA 1
ATOM 3749 C C . ASP A 1 495 ? -24.631 8.352 8.330 1.00 97.06 495 ASP A C 1
ATOM 3751 O O . ASP A 1 495 ? -24.205 9.425 8.760 1.00 97.06 495 ASP A O 1
ATOM 3755 N N . ARG A 1 496 ? -24.136 7.808 7.220 1.00 94.31 496 ARG A N 1
ATOM 3756 C CA . ARG A 1 496 ? -22.975 8.337 6.498 1.00 94.31 496 ARG A CA 1
ATOM 3757 C C . ARG A 1 496 ? -23.244 9.687 5.836 1.00 94.31 496 ARG A C 1
ATOM 3759 O O . ARG A 1 496 ? -22.310 10.472 5.663 1.00 94.31 496 ARG A O 1
ATOM 3766 N N . ALA A 1 497 ? -24.481 9.950 5.424 1.00 92.12 497 ALA A N 1
ATOM 3767 C CA . ALA A 1 497 ? -24.828 11.187 4.736 1.00 92.12 497 ALA A CA 1
ATOM 3768 C C . ALA A 1 497 ? -24.965 12.349 5.728 1.00 92.12 497 ALA A C 1
ATOM 3770 O O . ALA A 1 497 ? -24.433 13.439 5.493 1.00 92.12 497 ALA A O 1
ATOM 3771 N N . THR A 1 498 ? -25.649 12.094 6.843 1.00 94.38 498 THR A N 1
ATOM 3772 C CA . THR A 1 498 ? -26.082 13.117 7.803 1.00 94.38 498 THR A CA 1
ATOM 3773 C C . THR A 1 498 ? -25.208 13.213 9.049 1.00 94.38 498 THR A C 1
ATOM 3775 O O . THR A 1 498 ? -25.158 14.276 9.658 1.00 94.38 498 THR A O 1
ATOM 3778 N N . GLY A 1 499 ? -24.520 12.134 9.430 1.00 95.06 499 GLY A N 1
ATOM 3779 C CA . GLY A 1 499 ? -23.772 12.036 10.687 1.00 95.06 499 GLY A CA 1
ATOM 3780 C C . GLY A 1 499 ? -24.651 11.730 11.900 1.00 95.06 499 GLY A C 1
ATOM 3781 O O . GLY A 1 499 ? -24.144 11.675 13.018 1.00 95.06 499 GLY A O 1
ATOM 3782 N N . ALA A 1 500 ? -25.955 11.516 11.696 1.00 96.88 500 ALA A N 1
ATOM 3783 C CA . ALA A 1 500 ? -26.882 11.185 12.768 1.00 96.88 500 ALA A CA 1
ATOM 3784 C C . ALA A 1 500 ? -26.578 9.801 13.358 1.00 96.88 500 ALA A C 1
ATOM 3786 O O . ALA A 1 500 ? -26.318 8.848 12.622 1.00 96.88 500 ALA A O 1
ATOM 3787 N N . GLU A 1 501 ? -26.650 9.681 14.684 1.00 97.81 501 GLU A N 1
ATOM 3788 C CA . GLU A 1 501 ? -26.535 8.396 15.376 1.00 97.81 501 GLU A CA 1
ATOM 3789 C C . GLU A 1 501 ? -27.719 7.497 15.002 1.00 97.81 501 GLU A C 1
ATOM 3791 O O . GLU A 1 501 ? -28.870 7.808 15.304 1.00 97.81 501 GLU A O 1
ATOM 3796 N N . ALA A 1 502 ? -27.433 6.383 14.327 1.00 97.56 502 ALA A N 1
ATOM 3797 C CA . ALA A 1 502 ? -28.423 5.356 14.025 1.00 97.56 502 ALA A CA 1
ATOM 3798 C C . ALA A 1 502 ? -28.635 4.443 15.239 1.00 97.56 502 ALA A C 1
ATOM 3800 O O . ALA A 1 502 ? -29.769 4.109 15.577 1.00 97.56 502 ALA A O 1
ATOM 3801 N N . TRP A 1 503 ? -27.540 4.053 15.894 1.00 98.44 503 TRP A N 1
ATOM 3802 C CA . TRP A 1 503 ? -27.547 3.346 17.170 1.00 98.44 503 TRP A CA 1
ATOM 3803 C C . TRP A 1 503 ? -26.182 3.456 17.858 1.00 98.44 503 TRP A C 1
ATOM 3805 O O . TRP A 1 503 ? -25.160 3.725 17.219 1.00 98.44 503 TRP A O 1
ATOM 3815 N N . ARG A 1 504 ? -26.160 3.169 19.162 1.00 97.94 504 ARG A N 1
ATOM 3816 C CA . ARG A 1 504 ? -24.941 2.931 19.943 1.00 97.94 504 ARG A CA 1
ATOM 3817 C C . ARG A 1 504 ? -25.101 1.692 20.824 1.00 97.94 504 ARG A C 1
ATOM 3819 O O . ARG A 1 504 ? -26.195 1.428 21.319 1.00 97.94 504 ARG A O 1
ATOM 3826 N N . PHE A 1 505 ? -24.015 0.958 21.036 1.00 98.50 505 PHE A N 1
ATOM 3827 C CA . PHE A 1 505 ? -23.951 -0.207 21.918 1.00 98.50 505 PHE A CA 1
ATOM 3828 C C . PHE A 1 505 ? -22.937 0.032 23.039 1.00 98.50 505 PHE A C 1
ATOM 3830 O O . PHE A 1 505 ? -21.797 0.404 22.764 1.00 98.50 505 PHE A O 1
ATOM 3837 N N . THR A 1 506 ? -23.351 -0.190 24.289 1.00 97.50 506 THR A N 1
ATOM 3838 C CA . THR A 1 506 ? -22.547 0.046 25.504 1.00 97.50 506 THR A CA 1
ATOM 3839 C C . THR A 1 506 ? -22.527 -1.148 26.460 1.00 97.50 506 THR A C 1
ATOM 3841 O O . THR A 1 506 ? -21.994 -1.016 27.559 1.00 97.50 506 THR A O 1
ATOM 3844 N N . ASP A 1 507 ? -23.122 -2.286 26.081 1.00 96.62 507 ASP A N 1
ATOM 3845 C CA . ASP A 1 507 ? -23.313 -3.454 26.962 1.00 96.62 507 ASP A CA 1
ATOM 3846 C C . ASP A 1 507 ? -23.917 -3.065 28.327 1.00 96.62 507 ASP A C 1
ATOM 3848 O O . ASP A 1 507 ? -23.348 -3.343 29.378 1.00 96.62 507 ASP A O 1
ATOM 3852 N N . ASP A 1 508 ? -25.009 -2.290 28.310 1.00 93.81 508 ASP A N 1
ATOM 3853 C CA . ASP A 1 508 ? -25.647 -1.710 29.506 1.00 93.81 508 ASP A CA 1
ATOM 3854 C C . ASP A 1 508 ? -24.685 -0.903 30.408 1.00 93.81 508 ASP A C 1
ATOM 3856 O O . ASP A 1 508 ? -24.853 -0.799 31.622 1.00 93.81 508 ASP A O 1
ATOM 3860 N N . GLY A 1 509 ? -23.664 -0.294 29.795 1.00 91.56 509 GLY A N 1
ATOM 3861 C CA . GLY A 1 509 ? -22.603 0.456 30.473 1.00 91.56 509 GLY A CA 1
ATOM 3862 C C . GLY A 1 509 ? -21.414 -0.400 30.926 1.00 91.56 509 GLY A C 1
ATOM 3863 O O . GLY A 1 509 ? -20.480 0.145 31.511 1.00 91.56 509 GLY A O 1
ATOM 3864 N N . GLY A 1 510 ? -21.441 -1.708 30.663 1.00 92.81 510 GLY A N 1
ATOM 3865 C CA . GLY A 1 510 ? -20.377 -2.662 30.974 1.00 92.81 510 GLY A CA 1
ATOM 3866 C C . GLY A 1 510 ? -19.273 -2.761 29.920 1.00 92.81 510 GLY A C 1
ATOM 3867 O O . GLY A 1 510 ? -18.250 -3.388 30.191 1.00 92.81 510 GLY A O 1
ATOM 3868 N N . LEU A 1 511 ? -19.451 -2.150 28.744 1.00 95.38 511 LEU A N 1
ATOM 3869 C CA . LEU A 1 511 ? -18.453 -2.191 27.679 1.00 95.38 511 LEU A CA 1
ATOM 3870 C C . LEU A 1 511 ? -17.225 -1.354 28.061 1.00 95.38 511 LEU A C 1
ATOM 3872 O O . LEU A 1 511 ? -17.338 -0.171 28.396 1.00 95.38 511 LEU A O 1
ATOM 3876 N N . MET A 1 512 ? -16.046 -1.961 27.972 1.00 95.12 512 MET A N 1
ATOM 3877 C CA . MET A 1 512 ? -14.758 -1.292 28.174 1.00 95.12 512 MET A CA 1
ATOM 3878 C C . MET A 1 512 ? -14.357 -0.432 26.966 1.00 95.12 512 MET A C 1
ATOM 3880 O O . MET A 1 512 ? -14.987 -0.536 25.912 1.00 95.12 512 MET A O 1
ATOM 3884 N N . PRO A 1 513 ? -13.325 0.433 27.081 1.00 95.19 513 PRO A N 1
ATOM 3885 C CA . PRO A 1 513 ? -12.826 1.230 25.961 1.00 95.19 513 PRO A CA 1
ATOM 3886 C C . PRO A 1 513 ? -12.661 0.418 24.671 1.00 95.19 513 PRO A C 1
ATOM 3888 O O . PRO A 1 513 ? -12.100 -0.674 24.687 1.00 95.19 513 PRO A O 1
ATOM 3891 N N . VAL A 1 514 ? -13.145 0.953 23.548 1.00 95.88 514 VAL A N 1
ATOM 3892 C CA . VAL A 1 514 ? -13.096 0.265 22.250 1.00 95.88 514 VAL A CA 1
ATOM 3893 C C . VAL A 1 514 ? -12.010 0.896 21.379 1.00 95.88 514 VAL A C 1
ATOM 3895 O O . VAL A 1 514 ? -12.262 1.856 20.648 1.00 95.88 514 VAL A O 1
ATOM 3898 N N . PHE A 1 515 ? -10.790 0.358 21.470 1.00 93.62 515 PHE A N 1
ATOM 3899 C CA . PHE A 1 515 ? -9.664 0.749 20.611 1.00 93.62 515 PHE A CA 1
ATOM 3900 C C . PHE A 1 515 ? -9.744 0.102 19.220 1.00 93.62 515 PHE A C 1
ATOM 3902 O O . PHE A 1 515 ? -9.472 0.743 18.203 1.00 93.62 515 PHE A O 1
ATOM 3909 N N . ALA A 1 516 ? -10.160 -1.165 19.171 1.00 94.00 516 ALA A N 1
ATOM 3910 C CA . ALA A 1 516 ? -10.273 -1.952 17.951 1.00 94.00 516 ALA A CA 1
ATOM 3911 C C . ALA A 1 516 ? -11.249 -1.320 16.943 1.00 94.00 516 ALA A C 1
ATOM 3913 O O . ALA A 1 516 ? -12.379 -0.967 17.284 1.00 94.00 516 ALA A O 1
ATOM 3914 N N . THR A 1 517 ? -10.860 -1.244 15.666 1.00 96.94 517 THR A N 1
ATOM 3915 C CA . THR A 1 517 ? -11.795 -0.921 14.581 1.00 96.94 517 THR A CA 1
ATOM 3916 C C . THR A 1 517 ? -12.808 -2.051 14.415 1.00 96.94 517 THR A C 1
ATOM 3918 O O . THR A 1 517 ? -12.396 -3.178 14.123 1.00 96.94 517 THR A O 1
ATOM 3921 N N . PRO A 1 518 ? -14.123 -1.778 14.530 1.00 97.62 518 PRO A N 1
ATOM 3922 C CA . PRO A 1 518 ? -15.137 -2.799 14.313 1.00 97.62 518 PRO A CA 1
ATOM 3923 C C . PRO A 1 518 ? -15.077 -3.371 12.890 1.00 97.62 518 PRO A C 1
ATOM 3925 O O . PRO A 1 518 ? -15.010 -2.638 11.896 1.00 97.62 518 PRO A O 1
ATOM 3928 N N . ALA A 1 519 ? -15.135 -4.696 12.774 1.00 97.75 519 ALA A N 1
ATOM 3929 C CA . ALA A 1 519 ? -15.217 -5.372 11.486 1.00 97.75 519 ALA A CA 1
ATOM 3930 C C . ALA A 1 519 ? -16.676 -5.572 11.086 1.00 97.75 519 ALA A C 1
ATOM 3932 O O . ALA A 1 519 ? -17.472 -6.063 11.879 1.00 97.75 519 ALA A O 1
ATOM 3933 N N . VAL A 1 520 ? -17.021 -5.238 9.844 1.00 96.81 520 VAL A N 1
ATOM 3934 C CA . VAL A 1 520 ? -18.392 -5.353 9.334 1.00 96.81 520 VAL A CA 1
ATOM 3935 C C . VAL A 1 520 ? -18.426 -6.355 8.190 1.00 96.81 520 VAL A C 1
ATOM 3937 O O . VAL A 1 520 ? -17.699 -6.208 7.209 1.00 96.81 520 VAL A O 1
ATOM 3940 N N . ALA A 1 521 ? -19.250 -7.394 8.315 1.00 94.12 521 ALA A N 1
ATOM 3941 C CA . ALA A 1 521 ? -19.414 -8.419 7.289 1.00 94.12 521 ALA A CA 1
ATOM 3942 C C . ALA A 1 521 ? -20.765 -9.126 7.429 1.00 94.12 521 ALA A C 1
ATOM 3944 O O . ALA A 1 521 ? -21.191 -9.440 8.536 1.00 94.12 521 ALA A O 1
ATOM 3945 N N . GLY A 1 522 ? -21.435 -9.398 6.305 1.00 91.56 522 GLY A N 1
ATOM 3946 C CA . GLY A 1 522 ? -22.686 -10.170 6.300 1.00 91.56 522 GLY A CA 1
ATOM 3947 C C . GLY A 1 522 ? -23.811 -9.554 7.141 1.00 91.56 522 GLY A C 1
ATOM 3948 O O . GLY A 1 522 ? -24.581 -10.288 7.748 1.00 91.56 522 GLY A O 1
ATOM 3949 N N . GLY A 1 523 ? -23.878 -8.220 7.228 1.00 94.69 523 GLY A N 1
ATOM 3950 C CA . GLY A 1 523 ? -24.861 -7.522 8.066 1.00 94.69 523 GLY A CA 1
ATOM 3951 C C . GLY A 1 523 ? -24.576 -7.603 9.569 1.00 94.69 523 GLY A C 1
ATOM 3952 O O . GLY A 1 523 ? -25.477 -7.377 10.367 1.00 94.69 523 GLY A O 1
ATOM 3953 N N . GLN A 1 524 ? -23.346 -7.935 9.967 1.00 97.62 524 GLN A N 1
ATOM 3954 C CA . GLN A 1 524 ? -22.929 -8.067 11.363 1.00 97.62 524 GLN A CA 1
ATOM 3955 C C . GLN A 1 524 ? -21.700 -7.201 11.641 1.00 97.62 524 GLN A C 1
ATOM 3957 O O . GLN A 1 524 ? -20.867 -7.007 10.754 1.00 97.62 524 GLN A O 1
ATOM 3962 N N . VAL A 1 525 ? -21.589 -6.714 12.873 1.00 98.44 525 VAL A N 1
ATOM 3963 C CA . VAL A 1 525 ? -20.463 -5.937 13.398 1.00 98.44 525 VAL A CA 1
ATOM 3964 C C . VAL A 1 525 ? -19.757 -6.770 14.461 1.00 98.44 525 VAL A C 1
ATOM 3966 O O . VAL A 1 525 ? -20.397 -7.252 15.391 1.00 98.44 525 VAL A O 1
ATOM 3969 N N . PHE A 1 526 ? -18.444 -6.923 14.342 1.00 98.44 526 PHE A N 1
ATOM 3970 C CA . PHE A 1 526 ? -17.598 -7.606 15.316 1.00 98.44 526 PHE A CA 1
ATOM 3971 C C . PHE A 1 526 ? -16.689 -6.583 15.987 1.00 98.44 526 PHE A C 1
ATOM 3973 O O . PHE A 1 526 ? -15.956 -5.875 15.292 1.00 98.44 526 PHE A O 1
ATOM 3980 N N . ALA A 1 527 ? -16.744 -6.493 17.313 1.00 97.81 527 ALA A N 1
ATOM 3981 C CA . ALA A 1 527 ? -16.016 -5.485 18.080 1.00 97.81 527 ALA A CA 1
ATOM 3982 C C . ALA A 1 527 ? -15.427 -6.094 19.354 1.00 97.81 527 ALA A C 1
ATOM 3984 O O . ALA A 1 527 ? -16.135 -6.776 20.097 1.00 97.81 527 ALA A O 1
ATOM 3985 N N . GLY A 1 528 ? -14.131 -5.864 19.567 1.00 96.00 528 GLY A N 1
ATOM 3986 C CA . GLY A 1 528 ? -13.435 -6.184 20.811 1.00 96.00 528 GLY A CA 1
ATOM 3987 C C . GLY A 1 528 ? -13.460 -5.000 21.774 1.00 96.00 528 GLY A C 1
ATOM 3988 O O . GLY A 1 528 ? -13.664 -3.859 21.360 1.00 96.00 528 GLY A O 1
ATOM 3989 N N . GLU A 1 529 ? -13.257 -5.278 23.053 1.00 94.31 529 GLU A N 1
ATOM 3990 C CA . GLU A 1 529 ? -13.163 -4.283 24.119 1.00 94.31 529 GLU A CA 1
ATOM 3991 C C . GLU A 1 529 ? -11.830 -4.374 24.890 1.00 94.31 529 GLU A C 1
ATOM 3993 O O . GLU A 1 529 ? -11.163 -5.417 24.910 1.00 94.31 529 GLU A O 1
ATOM 3998 N N . GLY A 1 530 ? -11.496 -3.284 25.581 1.00 92.44 530 GLY A N 1
ATOM 3999 C CA . GLY A 1 530 ? -10.412 -3.192 26.558 1.00 92.44 530 GLY A CA 1
ATOM 4000 C C . GLY A 1 530 ? -9.150 -2.479 26.078 1.00 92.44 530 GLY A C 1
ATOM 4001 O O . GLY A 1 530 ? -8.871 -2.462 24.890 1.00 92.44 530 GLY A O 1
ATOM 4002 N N . LEU A 1 531 ? -8.462 -1.912 27.072 1.00 89.00 531 LEU A N 1
ATOM 4003 C CA . LEU A 1 531 ? -7.057 -1.520 27.275 1.00 89.00 531 LEU A CA 1
ATOM 4004 C C . LEU A 1 531 ? -6.001 -2.635 27.247 1.00 89.00 531 LEU A C 1
ATOM 4006 O O . LEU A 1 531 ? -6.309 -3.686 27.788 1.00 89.00 531 LEU A O 1
ATOM 4010 N N . HIS A 1 532 ? -4.739 -2.399 26.877 1.00 84.19 532 HIS A N 1
ATOM 4011 C CA . HIS A 1 532 ? -3.629 -3.337 27.147 1.00 84.19 532 HIS A CA 1
ATOM 4012 C C . HIS A 1 532 ? -3.437 -3.648 28.646 1.00 84.19 532 HIS A C 1
ATOM 4014 O O . HIS A 1 532 ? -2.754 -4.596 29.024 1.00 84.19 532 HIS A O 1
ATOM 4020 N N . THR A 1 533 ? -4.028 -2.823 29.514 1.00 82.94 533 THR A N 1
ATOM 4021 C CA . THR A 1 533 ? -4.069 -2.999 30.970 1.00 82.94 533 THR A CA 1
ATOM 4022 C C . THR A 1 533 ? -5.268 -3.814 31.457 1.00 82.94 533 THR A C 1
ATOM 4024 O O . THR A 1 533 ? -5.359 -4.109 32.648 1.00 82.94 533 THR A O 1
ATOM 4027 N N . ASP A 1 534 ? -6.221 -4.120 30.578 1.00 89.19 534 ASP A N 1
ATOM 4028 C CA . ASP A 1 534 ? -7.441 -4.840 30.917 1.00 89.19 534 ASP A CA 1
ATOM 4029 C C . ASP A 1 534 ? -7.262 -6.350 30.701 1.00 89.19 534 ASP A C 1
ATOM 4031 O O . ASP A 1 534 ? -6.600 -6.813 29.779 1.00 89.19 534 ASP A O 1
ATOM 4035 N N . VAL A 1 535 ? -7.904 -7.147 31.549 1.00 91.56 535 VAL A N 1
ATOM 4036 C CA . VAL A 1 535 ? -7.895 -8.619 31.470 1.00 91.56 535 VAL A CA 1
ATOM 4037 C C . VAL A 1 535 ? -9.315 -9.145 31.375 1.00 91.56 535 VAL A C 1
ATOM 4039 O O . VAL A 1 535 ? -10.237 -8.440 31.770 1.00 91.56 535 VAL A O 1
ATOM 4042 N N . GLU A 1 536 ? -9.519 -10.365 30.890 1.00 94.56 536 GLU A N 1
ATOM 4043 C CA . GLU A 1 536 ? -10.857 -10.978 30.777 1.00 94.56 536 GLU A CA 1
ATOM 4044 C C . GLU A 1 536 ? -11.843 -10.188 29.893 1.00 94.56 536 GLU A C 1
ATOM 4046 O O . GLU A 1 536 ? -13.000 -9.959 30.259 1.00 94.56 536 GLU A O 1
ATOM 4051 N N . ARG A 1 537 ? -11.378 -9.694 28.741 1.00 96.00 537 ARG A N 1
ATOM 4052 C CA . ARG A 1 537 ? -12.215 -8.930 27.806 1.00 96.00 537 ARG A CA 1
ATOM 4053 C C . ARG A 1 537 ? -12.870 -9.839 26.771 1.00 96.00 537 ARG A C 1
ATOM 4055 O O . ARG A 1 537 ? -12.669 -11.053 26.748 1.00 96.00 537 ARG A O 1
ATOM 4062 N N . ARG A 1 538 ? -13.761 -9.260 25.965 1.00 97.00 538 ARG A N 1
ATOM 4063 C CA . ARG A 1 538 ? -14.692 -10.025 25.135 1.00 97.00 538 ARG A CA 1
ATOM 4064 C C . ARG A 1 538 ? -14.763 -9.503 23.704 1.00 97.00 538 ARG A C 1
ATOM 4066 O O . ARG A 1 538 ? -14.673 -8.302 23.458 1.00 97.00 538 ARG A O 1
ATOM 4073 N N . LEU A 1 539 ? -15.033 -10.414 22.769 1.00 98.19 539 LEU A N 1
ATOM 4074 C CA . LEU A 1 539 ? -15.459 -10.088 21.409 1.00 98.19 539 LEU A CA 1
ATOM 4075 C C . LEU A 1 539 ? -16.983 -10.199 21.287 1.00 98.19 539 LEU A C 1
ATOM 4077 O O . LEU A 1 539 ? -17.572 -11.263 21.500 1.00 98.19 539 LEU A O 1
ATOM 4081 N N . PHE A 1 540 ? -17.611 -9.117 20.843 1.00 98.12 540 PHE A N 1
ATOM 4082 C CA . PHE A 1 540 ? -19.038 -9.055 20.556 1.00 98.12 540 PHE A CA 1
ATOM 4083 C C . PHE A 1 540 ? -19.333 -9.272 19.075 1.00 98.12 540 PHE A C 1
ATOM 4085 O O . PHE A 1 540 ? -18.554 -8.877 18.206 1.00 98.12 540 PHE A O 1
ATOM 4092 N N . ARG A 1 541 ? -20.521 -9.819 18.799 1.00 98.19 541 ARG A N 1
ATOM 4093 C CA . ARG A 1 541 ? -21.173 -9.772 17.488 1.00 98.19 541 ARG A CA 1
ATOM 4094 C C . ARG A 1 541 ? -22.502 -9.048 17.631 1.00 98.19 541 ARG A C 1
ATOM 4096 O O . ARG A 1 541 ? -23.346 -9.462 18.425 1.00 98.19 541 ARG A O 1
ATOM 4103 N N . LEU A 1 542 ? -22.667 -7.981 16.863 1.00 98.56 542 LEU A N 1
ATOM 4104 C CA . LEU A 1 542 ? -23.845 -7.126 16.862 1.00 98.56 542 LEU A CA 1
ATOM 4105 C C . LEU A 1 542 ? -24.508 -7.168 15.486 1.00 98.56 542 LEU A C 1
ATOM 4107 O O . LEU A 1 542 ? -23.830 -7.211 14.458 1.00 98.56 542 LEU A O 1
ATOM 4111 N N . ASP A 1 543 ? -25.830 -7.098 15.453 1.00 98.12 543 ASP A N 1
ATOM 4112 C CA . ASP A 1 543 ? -26.570 -6.860 14.220 1.00 98.12 543 ASP A CA 1
ATOM 4113 C C . ASP A 1 543 ? -26.264 -5.451 13.679 1.00 98.12 543 ASP A C 1
ATOM 4115 O O . ASP A 1 543 ? -26.392 -4.457 14.393 1.00 98.12 543 ASP A O 1
ATOM 4119 N N . ALA A 1 544 ? -25.851 -5.339 12.415 1.00 97.19 544 ALA A N 1
ATOM 4120 C CA . ALA A 1 544 ? -25.368 -4.069 11.867 1.00 97.19 544 ALA A CA 1
ATOM 4121 C C . ALA A 1 544 ? -26.468 -3.008 11.701 1.00 97.19 544 ALA A C 1
ATOM 4123 O O . ALA A 1 544 ? -26.164 -1.810 11.668 1.00 97.19 544 ALA A O 1
ATOM 4124 N N . ALA A 1 545 ? -27.732 -3.430 11.603 1.00 96.31 545 ALA A N 1
ATOM 4125 C CA . ALA A 1 545 ? -28.870 -2.531 11.467 1.00 96.31 545 ALA A CA 1
ATOM 4126 C C . ALA A 1 545 ? -29.333 -1.975 12.821 1.00 96.31 545 ALA A C 1
ATOM 4128 O O . ALA A 1 545 ? -29.730 -0.815 12.892 1.00 96.31 545 ALA A O 1
ATOM 4129 N N . THR A 1 546 ? -29.267 -2.779 13.885 1.00 97.69 546 THR A N 1
ATOM 4130 C CA . THR A 1 546 ? -29.871 -2.453 15.190 1.00 97.69 546 THR A CA 1
ATOM 4131 C C . THR A 1 546 ? -28.875 -2.259 16.331 1.00 97.69 546 THR A C 1
ATOM 4133 O O . THR A 1 546 ? -29.265 -1.746 17.378 1.00 97.69 546 THR A O 1
ATOM 4136 N N . GLY A 1 547 ? -27.624 -2.697 16.176 1.00 97.56 547 GLY A N 1
ATOM 4137 C CA . GLY A 1 547 ? -26.595 -2.645 17.219 1.00 97.56 547 GLY A CA 1
ATOM 4138 C C . GLY A 1 547 ? -26.790 -3.651 18.353 1.00 97.56 547 GLY A C 1
ATOM 4139 O O . GLY A 1 547 ? -26.046 -3.624 19.331 1.00 97.56 547 GLY A O 1
ATOM 4140 N N . LYS A 1 548 ? -27.787 -4.536 18.255 1.00 97.81 548 LYS A N 1
ATOM 4141 C CA . LYS A 1 548 ? -28.095 -5.514 19.304 1.00 97.81 548 LYS A CA 1
ATOM 4142 C C . LYS A 1 548 ? -27.176 -6.734 19.210 1.00 97.81 548 LYS A C 1
ATOM 4144 O O . LYS A 1 548 ? -26.902 -7.173 18.091 1.00 97.81 548 LYS A O 1
ATOM 4149 N N . PRO A 1 549 ? -26.754 -7.328 20.342 1.00 97.38 549 PRO A N 1
ATOM 4150 C CA . PRO A 1 549 ? -26.023 -8.591 20.339 1.00 97.38 549 PRO A CA 1
ATOM 4151 C C . PRO A 1 549 ? -26.773 -9.682 19.568 1.00 97.38 549 PRO A C 1
ATOM 4153 O O . PRO A 1 549 ? -27.973 -9.874 19.769 1.00 97.38 549 PRO A O 1
ATOM 4156 N N . SER A 1 550 ? -26.070 -10.388 18.682 1.00 95.06 550 SER A N 1
ATOM 4157 C CA . SER A 1 550 ? -26.642 -11.443 17.833 1.00 95.06 550 SER A CA 1
ATOM 4158 C C . SER A 1 550 ? -26.093 -12.844 18.127 1.00 95.06 550 SER A C 1
ATOM 4160 O O . SER A 1 550 ? -26.607 -13.831 17.598 1.00 95.06 550 SER A O 1
ATOM 4162 N N . TRP A 1 551 ? -25.084 -12.964 18.994 1.00 96.31 551 TRP A N 1
ATOM 4163 C CA . TRP A 1 551 ? -24.707 -14.238 19.615 1.00 96.31 551 TRP A CA 1
ATOM 4164 C C . TRP A 1 551 ? -25.409 -14.437 20.965 1.00 96.31 551 TRP A C 1
ATOM 4166 O O . TRP A 1 551 ? -25.730 -13.451 21.626 1.00 96.31 551 TRP A O 1
ATOM 4176 N N . PRO A 1 552 ? -25.600 -15.696 21.420 1.00 91.94 552 PRO A N 1
ATOM 4177 C CA . PRO A 1 552 ? -26.127 -15.975 22.758 1.00 91.94 552 PRO A CA 1
ATOM 4178 C C . PRO A 1 552 ? -25.261 -15.397 23.886 1.00 91.94 552 PRO A C 1
ATOM 4180 O O . PRO A 1 552 ? -25.783 -15.020 24.929 1.00 91.94 552 PRO A O 1
ATOM 4183 N N . ALA A 1 553 ? -23.945 -15.350 23.672 1.00 94.44 553 ALA A N 1
ATOM 4184 C CA . ALA A 1 553 ? -22.968 -14.729 24.554 1.00 94.44 553 ALA A CA 1
ATOM 4185 C C . ALA A 1 553 ? -21.778 -14.221 23.719 1.00 94.44 553 ALA A C 1
ATOM 4187 O O . ALA A 1 553 ? -21.486 -14.807 22.669 1.00 94.44 553 ALA A O 1
ATOM 4188 N N . PRO A 1 554 ? -21.091 -13.151 24.152 1.00 96.88 554 PRO A N 1
ATOM 4189 C CA . PRO A 1 554 ? -19.839 -12.736 23.534 1.00 96.88 554 PRO A CA 1
ATOM 4190 C C . PRO A 1 554 ? -18.731 -13.768 23.801 1.00 96.88 554 PRO A C 1
ATOM 4192 O O . PRO A 1 554 ? -18.802 -14.545 24.756 1.00 96.88 554 PRO A O 1
ATOM 4195 N N . VAL A 1 555 ? -17.697 -13.777 22.961 1.00 97.94 555 VAL A N 1
ATOM 4196 C CA . VAL A 1 555 ? -16.547 -14.676 23.139 1.00 97.94 555 VAL A CA 1
ATOM 4197 C C . VAL A 1 555 ? -15.639 -14.083 24.207 1.00 97.94 555 VAL A C 1
ATOM 4199 O O . VAL A 1 555 ? -15.087 -13.006 23.999 1.00 97.94 555 VAL A O 1
ATOM 4202 N N . ALA A 1 556 ? -15.511 -14.763 25.343 1.00 96.69 556 ALA A N 1
ATOM 4203 C CA . ALA A 1 556 ? -14.631 -14.351 26.431 1.00 96.69 556 ALA A CA 1
ATOM 4204 C C . ALA A 1 556 ? -13.192 -14.826 26.192 1.00 96.69 556 ALA A C 1
ATOM 4206 O O . ALA A 1 556 ? -12.980 -15.934 25.700 1.00 96.69 556 ALA A O 1
ATOM 4207 N N . THR A 1 557 ? -12.229 -13.996 26.576 1.00 97.00 557 THR A N 1
ATOM 4208 C CA . THR A 1 557 ? -10.793 -14.308 26.590 1.00 97.00 557 THR A CA 1
ATOM 4209 C C . THR A 1 557 ? -10.248 -14.105 28.003 1.00 97.00 557 THR A C 1
ATOM 4211 O O . THR A 1 557 ? -10.981 -13.683 28.897 1.00 97.00 557 THR A O 1
ATOM 4214 N N . THR A 1 558 ? -8.970 -14.394 28.238 1.00 95.44 558 THR A N 1
ATOM 4215 C CA . THR A 1 558 ? -8.304 -14.097 29.520 1.00 95.44 558 THR A CA 1
ATOM 4216 C C . THR A 1 558 ? -7.567 -12.754 29.528 1.00 95.44 558 THR A C 1
ATOM 4218 O O . THR A 1 558 ? -7.001 -12.372 30.548 1.00 95.44 558 THR A O 1
ATOM 4221 N N . SER A 1 559 ? -7.560 -12.014 28.418 1.00 94.69 559 SER A N 1
ATOM 4222 C CA . SER A 1 559 ? -6.780 -10.778 28.220 1.00 94.69 559 SER A CA 1
ATOM 4223 C C . SER A 1 559 ? -7.613 -9.728 27.461 1.00 94.69 559 SER A C 1
ATOM 4225 O O . SER A 1 559 ? -8.827 -9.888 27.339 1.00 94.69 559 SER A O 1
ATOM 4227 N N . HIS A 1 560 ? -7.027 -8.622 27.006 1.00 93.38 560 HIS A N 1
ATOM 4228 C CA . HIS A 1 560 ? -7.726 -7.571 26.255 1.00 93.38 560 HIS A CA 1
ATOM 4229 C C . HIS A 1 560 ? -7.903 -7.913 24.780 1.00 93.38 560 HIS A C 1
ATOM 4231 O O . HIS A 1 560 ? -7.194 -8.758 24.254 1.00 93.38 560 HIS A O 1
ATOM 4237 N N . THR A 1 561 ? -8.833 -7.243 24.091 1.00 95.75 561 THR A N 1
ATOM 4238 C CA . THR A 1 561 ? -9.138 -7.493 22.666 1.00 95.75 561 THR A CA 1
ATOM 4239 C C . THR A 1 561 ? -8.980 -6.228 21.810 1.00 95.75 561 THR A C 1
ATOM 4241 O O . THR A 1 561 ? -9.895 -5.800 21.108 1.00 95.75 561 THR A O 1
ATOM 4244 N N . GLU A 1 562 ? -7.800 -5.605 21.891 1.00 90.88 562 GLU A N 1
ATOM 4245 C CA . GLU A 1 562 ? -7.482 -4.324 21.229 1.00 90.88 562 GLU A CA 1
ATOM 4246 C C . GLU A 1 562 ? -7.213 -4.429 19.724 1.00 90.88 562 GLU A C 1
ATOM 4248 O O . GLU A 1 562 ? -7.431 -3.466 18.978 1.00 90.88 562 GLU A O 1
ATOM 4253 N N . GLY A 1 563 ? -6.740 -5.582 19.248 1.00 92.25 563 GLY A N 1
ATOM 4254 C CA . GLY A 1 563 ? -6.468 -5.770 17.830 1.00 92.25 563 GLY A CA 1
ATOM 4255 C C . GLY A 1 563 ? -7.761 -5.836 17.027 1.00 92.25 563 GLY A C 1
ATOM 4256 O O . GLY A 1 563 ? -8.688 -6.585 17.335 1.00 92.25 563 GLY A O 1
ATOM 4257 N N . SER A 1 564 ? -7.817 -5.056 15.947 1.00 96.06 564 SER A N 1
ATOM 4258 C CA . SER A 1 564 ? -9.012 -4.977 15.101 1.00 96.06 564 SER A CA 1
ATOM 4259 C C . SER A 1 564 ? -9.349 -6.351 14.500 1.00 96.06 564 SER A C 1
ATOM 4261 O O . SER A 1 564 ? -8.493 -6.927 13.821 1.00 96.06 564 SER A O 1
ATOM 4263 N N . PRO A 1 565 ? -10.565 -6.891 14.708 1.00 97.44 565 PRO A N 1
ATOM 4264 C CA . PRO A 1 565 ? -10.932 -8.207 14.201 1.00 97.44 565 PRO A CA 1
ATOM 4265 C C . PRO A 1 565 ? -10.931 -8.248 12.667 1.00 97.44 565 PRO A C 1
ATOM 4267 O O . PRO A 1 565 ? -11.170 -7.254 11.980 1.00 97.44 565 PRO A O 1
ATOM 4270 N N . ARG A 1 566 ? -10.714 -9.437 12.102 1.00 97.44 566 ARG A N 1
ATOM 4271 C CA . ARG A 1 566 ? -10.761 -9.687 10.659 1.00 97.44 566 ARG A CA 1
ATOM 4272 C C . ARG A 1 566 ? -11.760 -10.787 10.345 1.00 97.44 566 ARG A C 1
ATOM 4274 O O . ARG A 1 566 ? -11.654 -11.885 10.874 1.00 97.44 566 ARG A O 1
ATOM 4281 N N . VAL A 1 567 ? -12.690 -10.525 9.429 1.00 96.38 567 VAL A N 1
ATOM 4282 C CA . VAL A 1 567 ? -13.652 -11.532 8.955 1.00 96.38 567 VAL A CA 1
ATOM 4283 C C . VAL A 1 567 ? -13.217 -12.070 7.595 1.00 96.38 567 VAL A C 1
ATOM 4285 O O . VAL A 1 567 ? -12.966 -11.296 6.670 1.00 96.38 567 VAL A O 1
ATOM 4288 N N . ALA A 1 568 ? -13.129 -13.393 7.457 1.00 92.88 568 ALA A N 1
ATOM 4289 C CA . ALA A 1 568 ? -12.864 -14.061 6.185 1.00 92.88 568 ALA A CA 1
ATOM 4290 C C . ALA A 1 568 ? -13.388 -15.503 6.203 1.00 92.88 568 ALA A C 1
ATOM 4292 O O . ALA A 1 568 ? -13.189 -16.223 7.176 1.00 92.88 568 ALA A O 1
ATOM 4293 N N . ASN A 1 569 ? -14.008 -15.946 5.104 1.00 89.25 569 ASN A N 1
ATOM 4294 C CA . ASN A 1 569 ? -14.448 -17.337 4.902 1.00 89.25 569 ASN A CA 1
ATOM 4295 C C . ASN A 1 569 ? -15.323 -17.902 6.045 1.00 89.25 569 ASN A C 1
ATOM 4297 O O . ASN A 1 569 ? -15.110 -19.026 6.488 1.00 89.25 569 ASN A O 1
ATOM 4301 N N . GLY A 1 570 ? -16.279 -17.117 6.556 1.00 91.88 570 GLY A N 1
ATOM 4302 C CA . GLY A 1 570 ? -17.156 -17.544 7.661 1.00 91.88 570 GLY A CA 1
ATOM 4303 C C . GLY A 1 570 ? -16.456 -17.661 9.023 1.00 91.88 570 GLY A C 1
ATOM 4304 O O . GLY A 1 570 ? -17.002 -18.257 9.953 1.00 91.88 570 GLY A O 1
ATOM 4305 N N . LYS A 1 571 ? -15.246 -17.104 9.148 1.00 96.25 571 LYS A N 1
ATOM 4306 C CA . LYS A 1 571 ? -14.447 -17.064 10.376 1.00 96.25 571 LYS A CA 1
ATOM 4307 C C . LYS A 1 571 ? -14.119 -15.621 10.762 1.00 96.25 571 LYS A C 1
ATOM 4309 O O . LYS A 1 571 ? -13.956 -14.765 9.888 1.00 96.25 571 LYS A O 1
ATOM 4314 N N . VAL A 1 572 ? -14.011 -15.372 12.062 1.00 98.00 572 VAL A N 1
ATOM 4315 C CA . VAL A 1 572 ? -13.499 -14.130 12.648 1.00 98.00 572 VAL A CA 1
ATOM 4316 C C . VAL A 1 572 ? -12.183 -14.440 13.335 1.00 98.00 572 VAL A C 1
ATOM 4318 O O . VAL A 1 572 ? -12.131 -15.308 14.202 1.00 98.00 572 VAL A O 1
ATOM 4321 N N . TYR A 1 573 ? -11.141 -13.725 12.941 1.00 98.31 573 TYR A N 1
ATOM 4322 C CA . TYR A 1 573 ? -9.817 -13.779 13.540 1.00 98.31 573 TYR A CA 1
ATOM 4323 C C . TYR A 1 573 ? -9.655 -12.524 14.384 1.00 98.31 573 TYR A C 1
ATOM 4325 O O . TYR A 1 573 ? -9.819 -11.422 13.858 1.00 98.31 573 TYR A O 1
ATOM 4333 N N . PHE A 1 574 ? -9.361 -12.664 15.668 1.00 98.12 574 PHE A N 1
ATOM 4334 C CA . PHE A 1 574 ? -9.183 -11.514 16.549 1.00 98.12 574 PHE A CA 1
ATOM 4335 C C . PHE A 1 574 ? -8.086 -11.786 17.563 1.00 98.12 574 PHE A C 1
ATOM 4337 O O . PHE A 1 574 ? -7.879 -12.928 17.983 1.00 98.12 574 PHE A O 1
ATOM 4344 N N . SER A 1 575 ? -7.346 -10.733 17.886 1.00 96.69 575 SER A N 1
ATOM 4345 C CA . SER A 1 575 ? -6.229 -10.821 18.805 1.00 96.69 575 SER A CA 1
ATOM 4346 C C . SER A 1 575 ? -6.687 -10.531 20.228 1.00 96.69 575 SER A C 1
ATOM 4348 O O . SER A 1 575 ? -7.650 -9.791 20.447 1.00 96.69 575 SER A O 1
ATOM 4350 N N . ALA A 1 576 ? -6.023 -11.176 21.176 1.00 96.19 576 ALA A N 1
ATOM 4351 C CA . ALA A 1 576 ? -6.424 -11.212 22.565 1.00 96.19 576 ALA A CA 1
ATOM 4352 C C . ALA A 1 576 ? -5.207 -11.109 23.503 1.00 96.19 576 ALA A C 1
ATOM 4354 O O . ALA A 1 576 ? -5.062 -11.948 24.387 1.00 96.19 576 ALA A O 1
ATOM 4355 N N . GLY A 1 577 ? -4.281 -10.173 23.261 1.00 94.31 577 GLY A N 1
ATOM 4356 C CA . GLY A 1 577 ? -3.111 -9.937 24.117 1.00 94.31 577 GLY A CA 1
ATOM 4357 C C . GLY A 1 577 ? -2.323 -11.218 24.420 1.00 94.31 577 GLY A C 1
ATOM 4358 O O . GLY A 1 577 ? -1.939 -11.955 23.504 1.00 94.31 577 GLY A O 1
ATOM 4359 N N . ASP A 1 578 ? -2.130 -11.515 25.708 1.00 93.88 578 ASP A N 1
ATOM 4360 C CA . ASP A 1 578 ? -1.450 -12.728 26.198 1.00 93.88 578 ASP A CA 1
ATOM 4361 C C . ASP A 1 578 ? -2.224 -14.025 25.921 1.00 93.88 578 ASP A C 1
ATOM 4363 O O . ASP A 1 578 ? -1.649 -15.115 25.917 1.00 93.88 578 ASP A O 1
ATOM 4367 N N . ASP A 1 579 ? -3.533 -13.942 25.686 1.00 96.06 579 ASP A N 1
ATOM 4368 C CA . ASP A 1 579 ? -4.335 -15.101 25.296 1.00 96.06 579 ASP A CA 1
ATOM 4369 C C . ASP A 1 579 ? -4.044 -15.483 23.831 1.00 96.06 579 ASP A C 1
ATOM 4371 O O . ASP A 1 579 ? -4.147 -16.642 23.444 1.00 96.06 579 ASP A O 1
ATOM 4375 N N . GLY A 1 580 ? -3.525 -14.557 23.020 1.00 96.31 580 GLY A N 1
ATOM 4376 C CA . GLY A 1 580 ? -2.990 -14.831 21.687 1.00 96.31 580 GLY A CA 1
ATOM 4377 C C . GLY A 1 580 ? -3.972 -14.523 20.559 1.00 96.31 580 GLY A C 1
ATOM 4378 O O . GLY A 1 580 ? -4.497 -13.416 20.489 1.00 96.31 580 GLY A O 1
ATOM 4379 N N . LEU A 1 581 ? -4.174 -15.452 19.617 1.00 97.94 581 LEU A N 1
ATOM 4380 C CA . LEU A 1 581 ? -5.061 -15.241 18.460 1.00 97.94 581 LEU A CA 1
ATOM 4381 C C . LEU A 1 581 ? -6.177 -16.285 18.420 1.00 97.94 581 LEU A C 1
ATOM 4383 O O . LEU A 1 581 ? -5.916 -17.479 18.272 1.00 97.94 581 LEU A O 1
ATOM 4387 N N . PHE A 1 582 ? -7.420 -15.818 18.431 1.00 98.38 582 PHE A N 1
ATOM 4388 C CA . PHE A 1 582 ? -8.599 -16.657 18.268 1.00 98.38 582 PHE A CA 1
ATOM 4389 C C . PHE A 1 582 ? -9.078 -16.675 16.822 1.00 98.38 582 PHE A C 1
ATOM 4391 O O . PHE A 1 582 ? -9.083 -15.651 16.135 1.00 98.38 582 PHE A O 1
ATOM 4398 N N . CYS A 1 583 ? -9.564 -17.835 16.389 1.00 98.31 583 CYS A N 1
ATOM 4399 C CA . CYS A 1 583 ? -10.374 -17.989 15.194 1.00 98.31 583 CYS A CA 1
ATOM 4400 C C . CYS A 1 583 ? -11.720 -18.597 15.583 1.00 98.31 583 CYS A C 1
ATOM 4402 O O . CYS A 1 583 ? -11.790 -19.762 15.971 1.00 98.31 583 CYS A O 1
ATOM 4404 N N . VAL A 1 584 ? -12.802 -17.840 15.423 1.00 98.38 584 VAL A N 1
ATOM 4405 C CA . VAL A 1 584 ? -14.162 -18.277 15.774 1.00 98.38 584 VAL A CA 1
ATOM 4406 C C . VAL A 1 584 ? -15.074 -18.294 14.553 1.00 98.38 584 VAL A C 1
ATOM 4408 O O . VAL A 1 584 ? -14.871 -17.563 13.585 1.00 98.38 584 VAL A O 1
ATOM 4411 N N . ASN A 1 585 ? -16.102 -19.132 14.578 1.00 96.75 585 ASN A N 1
ATOM 4412 C CA . ASN A 1 585 ? -17.125 -19.168 13.539 1.00 96.75 585 ASN A CA 1
ATOM 4413 C C . ASN A 1 585 ? -18.013 -17.908 13.596 1.00 96.75 585 ASN A C 1
ATOM 4415 O O . ASN A 1 585 ? -18.512 -17.553 14.663 1.00 96.75 585 ASN A O 1
ATOM 4419 N N . THR A 1 586 ? -18.266 -17.264 12.448 1.00 95.56 586 THR A N 1
ATOM 4420 C CA . THR A 1 586 ? -19.036 -16.003 12.385 1.00 95.56 586 THR A CA 1
ATOM 4421 C C . THR A 1 586 ? -20.467 -16.137 12.892 1.00 95.56 586 THR A C 1
ATOM 4423 O O . THR A 1 586 ? -21.001 -15.184 13.449 1.00 95.56 586 THR A O 1
ATOM 4426 N N . GLU A 1 587 ? -21.098 -17.299 12.718 1.00 94.62 587 GLU A N 1
ATOM 4427 C CA . GLU A 1 587 ? -22.505 -17.497 13.078 1.00 94.62 587 GLU A CA 1
ATOM 4428 C C . GLU A 1 587 ? -22.699 -17.862 14.542 1.00 94.62 587 GLU A C 1
ATOM 4430 O O . GLU A 1 587 ? -23.653 -17.409 15.168 1.00 94.62 587 GLU A O 1
ATOM 4435 N N . THR A 1 588 ? -21.790 -18.655 15.101 1.00 94.44 588 THR A N 1
ATOM 4436 C CA . THR A 1 588 ? -21.983 -19.269 16.424 1.00 94.44 588 THR A CA 1
ATOM 4437 C C . THR A 1 588 ? -21.071 -18.717 17.512 1.00 94.44 588 THR A C 1
ATOM 4439 O O . THR A 1 588 ? -21.328 -18.991 18.680 1.00 94.44 588 THR A O 1
ATOM 4442 N N . GLY A 1 589 ? -19.991 -18.016 17.154 1.00 95.19 589 GLY A N 1
ATOM 4443 C CA . GLY A 1 589 ? -18.967 -17.565 18.103 1.00 95.19 589 GLY A CA 1
ATOM 4444 C C . GLY A 1 589 ? -18.112 -18.699 18.670 1.00 95.19 589 GLY A C 1
ATOM 4445 O O . GLY A 1 589 ? -17.232 -18.459 19.487 1.00 95.19 589 GLY A O 1
ATOM 4446 N N . LYS A 1 590 ? -18.336 -19.946 18.234 1.00 96.38 590 LYS A N 1
ATOM 4447 C CA . LYS A 1 590 ? -17.550 -21.094 18.684 1.00 96.38 590 LYS A CA 1
ATOM 4448 C C . LYS A 1 590 ? -16.144 -21.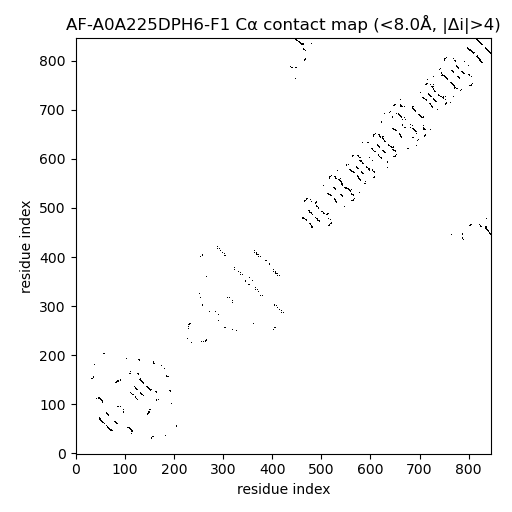041 18.107 1.00 96.38 590 LYS A C 1
ATOM 4450 O O . LYS A 1 590 ? -15.970 -20.775 16.916 1.00 96.38 590 LYS A O 1
ATOM 4455 N N . GLU A 1 591 ? -15.169 -21.350 18.951 1.00 97.44 591 GLU A N 1
ATOM 4456 C CA . GLU A 1 591 ? -13.772 -21.505 18.567 1.00 97.44 591 GLU A CA 1
ATOM 4457 C C . GLU A 1 591 ? -13.615 -22.598 17.503 1.00 97.44 591 GLU A C 1
ATOM 4459 O O . GLU A 1 591 ? -14.085 -23.725 17.663 1.00 97.44 591 GLU A O 1
ATOM 4464 N N . ALA A 1 592 ? -12.978 -22.237 16.391 1.00 97.12 592 ALA A N 1
ATOM 4465 C CA . ALA A 1 592 ? -12.495 -23.170 15.382 1.00 97.12 592 ALA A CA 1
ATOM 4466 C C . ALA A 1 592 ? -11.057 -23.605 15.698 1.00 97.12 592 ALA A C 1
ATOM 4468 O O . ALA A 1 592 ? -10.728 -24.779 15.555 1.00 97.12 592 ALA A O 1
ATOM 4469 N N . TRP A 1 593 ? -10.220 -22.655 16.121 1.00 98.25 593 TRP A N 1
ATOM 4470 C CA . TRP A 1 593 ? -8.895 -22.890 16.688 1.00 98.25 593 TRP A CA 1
ATOM 4471 C C . TRP A 1 593 ? -8.423 -21.653 17.462 1.00 98.25 593 TRP A C 1
ATOM 4473 O O . TRP A 1 593 ? -8.925 -20.543 17.256 1.00 98.25 593 TRP A O 1
ATOM 4483 N N . HIS A 1 594 ? -7.407 -21.842 18.302 1.00 97.62 594 HIS A N 1
ATOM 4484 C CA . HIS A 1 594 ? -6.808 -20.807 19.141 1.00 97.62 594 HIS A CA 1
ATOM 4485 C C . HIS A 1 594 ? -5.286 -20.969 19.191 1.00 97.62 594 HIS A C 1
ATOM 4487 O O . HIS A 1 594 ? -4.763 -22.023 19.557 1.00 97.62 594 HIS A O 1
ATOM 4493 N N . LEU A 1 595 ? -4.561 -19.917 18.803 1.00 97.38 595 LEU A N 1
ATOM 4494 C CA . LEU A 1 595 ? -3.130 -19.799 19.060 1.00 97.38 595 LEU A CA 1
ATOM 4495 C C . LEU A 1 595 ? -2.945 -19.257 20.477 1.00 97.38 595 LEU A C 1
ATOM 4497 O O . LEU A 1 595 ? -3.068 -18.053 20.692 1.00 97.38 595 LEU A O 1
ATOM 4501 N N . LYS A 1 596 ? -2.606 -20.140 21.412 1.00 96.56 596 LYS A N 1
ATOM 4502 C CA . LYS A 1 596 ? -2.417 -19.794 22.822 1.00 96.56 596 LYS A CA 1
ATOM 4503 C C . LYS A 1 596 ? -1.152 -18.965 23.042 1.00 96.56 596 LYS A C 1
ATOM 4505 O O . LYS A 1 596 ? -0.041 -19.500 22.994 1.00 96.56 596 LYS A O 1
ATOM 4510 N N . GLY A 1 597 ? -1.324 -17.665 23.284 1.00 93.88 597 GLY A N 1
ATOM 4511 C CA . GLY A 1 597 ? -0.221 -16.712 23.437 1.00 93.88 597 GLY A CA 1
ATOM 4512 C C . GLY A 1 597 ? 0.686 -17.043 24.625 1.00 93.88 597 GLY A C 1
ATOM 4513 O O . GLY A 1 597 ? 1.899 -17.191 24.464 1.00 93.88 597 GLY A O 1
ATOM 4514 N N . SER A 1 598 ? 0.086 -17.278 25.790 1.00 89.06 598 SER A N 1
ATOM 4515 C CA . SER A 1 598 ? 0.764 -17.587 27.054 1.00 89.06 598 SER A CA 1
ATOM 4516 C C . SER A 1 598 ? 1.666 -18.824 26.980 1.00 89.06 598 SER A C 1
ATOM 4518 O O . SER A 1 598 ? 2.808 -18.786 27.443 1.00 89.06 598 SER A O 1
ATOM 4520 N N . GLU A 1 599 ? 1.213 -19.897 26.323 1.00 91.69 599 GLU A N 1
ATOM 4521 C CA . GLU A 1 599 ? 2.004 -21.121 26.115 1.00 91.69 599 GLU A CA 1
ATOM 4522 C C . GLU A 1 599 ? 3.225 -20.879 25.206 1.00 91.69 599 GLU A C 1
ATOM 4524 O O . GLU A 1 599 ? 4.238 -21.572 25.314 1.00 91.69 599 GLU A O 1
ATOM 4529 N N . GLN A 1 600 ? 3.157 -19.870 24.334 1.00 89.94 600 GLN A N 1
ATOM 4530 C CA . GLN A 1 600 ? 4.191 -19.545 23.348 1.00 89.94 600 GLN A CA 1
ATOM 4531 C C . GLN A 1 600 ? 4.986 -18.276 23.676 1.00 89.94 600 GLN A C 1
ATOM 4533 O O . GLN A 1 600 ? 5.823 -17.864 22.869 1.00 89.94 600 GLN A O 1
ATOM 4538 N N . LYS A 1 601 ? 4.745 -17.669 24.848 1.00 92.00 601 LYS A N 1
ATOM 4539 C CA . LYS A 1 601 ? 5.322 -16.379 25.267 1.00 92.00 601 LYS A CA 1
ATOM 4540 C C . LYS A 1 601 ? 5.094 -15.277 24.228 1.00 92.00 601 LYS A C 1
ATOM 4542 O O . LYS A 1 601 ? 6.019 -14.540 23.880 1.00 92.00 601 LYS A O 1
ATOM 4547 N N . LEU A 1 602 ? 3.882 -15.226 23.691 1.00 93.12 602 LEU A N 1
ATOM 4548 C CA . LEU A 1 602 ? 3.436 -14.259 22.700 1.00 93.12 602 LEU A CA 1
ATOM 4549 C C . LEU A 1 602 ? 2.360 -13.357 23.289 1.00 93.12 602 LEU A C 1
ATOM 4551 O O . LEU A 1 602 ? 1.468 -13.839 23.982 1.00 93.12 602 LEU A O 1
ATOM 4555 N N . HIS A 1 603 ? 2.421 -12.086 22.910 1.00 92.94 603 HIS A N 1
ATOM 4556 C CA . HIS A 1 603 ? 1.408 -11.088 23.212 1.00 92.94 603 HIS A CA 1
ATOM 4557 C C . HIS A 1 603 ? 0.945 -10.446 21.906 1.00 92.94 603 HIS A C 1
ATOM 4559 O O . HIS A 1 603 ? 1.722 -9.759 21.230 1.00 92.94 603 HIS A O 1
ATOM 4565 N N . ILE A 1 604 ? -0.292 -10.728 21.502 1.00 94.56 604 ILE A N 1
ATOM 4566 C CA . ILE A 1 604 ? -0.796 -10.376 20.176 1.00 94.56 604 ILE A CA 1
ATOM 4567 C C . ILE A 1 604 ? -1.801 -9.223 20.274 1.00 94.56 604 ILE A C 1
ATOM 4569 O O . ILE A 1 604 ? -2.995 -9.430 20.484 1.00 94.56 604 ILE A O 1
ATOM 4573 N N . ASP A 1 605 ? -1.316 -8.012 20.004 1.00 91.12 605 ASP A N 1
ATOM 4574 C CA . ASP A 1 605 ? -2.147 -6.804 19.816 1.00 91.12 605 ASP A CA 1
ATOM 4575 C C . ASP A 1 605 ? -2.321 -6.434 18.345 1.00 91.12 605 ASP A C 1
ATOM 4577 O O . ASP A 1 605 ? -3.125 -5.578 17.976 1.00 91.12 605 ASP A O 1
ATOM 4581 N N . THR A 1 606 ? -1.542 -7.079 17.476 1.00 93.44 606 THR A N 1
ATOM 4582 C CA . THR A 1 606 ? -1.574 -6.798 16.046 1.00 93.44 606 THR A CA 1
ATOM 4583 C C . THR A 1 606 ? -2.901 -7.251 15.440 1.00 93.44 606 THR A C 1
ATOM 4585 O O . THR A 1 606 ? -3.284 -8.419 15.580 1.00 93.44 606 THR A O 1
ATOM 4588 N N . PRO A 1 607 ? -3.596 -6.380 14.686 1.00 95.62 607 PRO A N 1
ATOM 4589 C CA . PRO A 1 607 ? -4.730 -6.818 13.889 1.00 95.62 607 PRO A CA 1
ATOM 4590 C C . PRO A 1 607 ? -4.290 -7.901 12.884 1.00 95.62 607 PRO A C 1
ATOM 4592 O O . PRO A 1 607 ? -3.324 -7.681 12.141 1.00 95.62 607 PRO A O 1
ATOM 4595 N N . PRO A 1 608 ? -4.976 -9.057 12.809 1.00 96.62 608 PRO A N 1
ATOM 4596 C CA . PRO A 1 608 ? -4.579 -10.142 11.922 1.00 96.62 608 PRO A CA 1
ATOM 4597 C C . PRO A 1 608 ? -4.852 -9.808 10.452 1.00 96.62 608 PRO A C 1
ATOM 4599 O O . PRO A 1 608 ? -5.937 -9.354 10.073 1.00 96.62 608 PRO A O 1
ATOM 4602 N N . ALA A 1 609 ? -3.896 -10.131 9.583 1.00 97.19 609 ALA A N 1
ATOM 4603 C CA . ALA A 1 609 ? -4.064 -10.035 8.138 1.00 97.19 609 ALA A CA 1
ATOM 4604 C C . ALA A 1 609 ? -4.278 -11.421 7.526 1.00 97.19 609 ALA A C 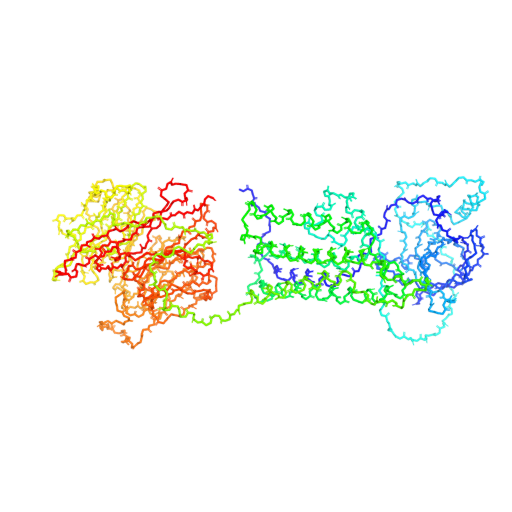1
ATOM 4606 O O . ALA A 1 609 ? -3.449 -12.312 7.672 1.00 97.19 609 ALA A O 1
ATOM 4607 N N . VAL A 1 610 ? -5.388 -11.609 6.809 1.00 95.94 610 VAL A N 1
ATOM 4608 C CA . VAL A 1 610 ? -5.773 -12.918 6.257 1.00 95.94 610 VAL A CA 1
ATOM 4609 C C . VAL A 1 610 ? -5.758 -12.878 4.737 1.00 95.94 610 VAL A C 1
ATOM 4611 O O . VAL A 1 610 ? -6.459 -12.069 4.124 1.00 95.94 610 VAL A O 1
ATOM 4614 N N . ALA A 1 611 ? -4.975 -13.759 4.118 1.00 93.50 611 ALA A N 1
ATOM 4615 C CA . ALA A 1 611 ? -4.868 -13.853 2.667 1.00 93.50 611 ALA A CA 1
ATOM 4616 C C . ALA A 1 611 ? -4.330 -15.218 2.227 1.00 93.50 611 ALA A C 1
ATOM 4618 O O . ALA A 1 611 ? -3.428 -15.767 2.847 1.00 93.50 611 ALA A O 1
ATOM 4619 N N . LYS A 1 612 ? -4.841 -15.743 1.104 1.00 89.81 612 LYS A N 1
ATOM 4620 C CA . LYS A 1 612 ? -4.335 -16.972 0.456 1.00 89.81 612 LYS A CA 1
ATOM 4621 C C . LYS A 1 612 ? -4.198 -18.181 1.403 1.00 89.81 612 LYS A C 1
ATOM 4623 O O . LYS A 1 612 ? -3.244 -18.942 1.297 1.00 89.81 612 LYS A O 1
ATOM 4628 N N . GLY A 1 613 ? -5.151 -18.354 2.320 1.00 93.44 613 GLY A N 1
ATOM 4629 C CA . GLY A 1 613 ? -5.136 -19.460 3.286 1.00 93.44 613 GLY A CA 1
ATOM 4630 C C . GLY A 1 613 ? -4.138 -19.288 4.435 1.00 93.44 613 GLY A C 1
ATOM 4631 O O . GLY A 1 613 ? -3.912 -20.239 5.174 1.00 93.44 613 GLY A O 1
ATOM 4632 N N . MET A 1 614 ? -3.569 -18.093 4.599 1.00 97.12 614 MET A N 1
ATOM 4633 C CA . MET A 1 614 ? -2.650 -17.740 5.677 1.00 97.12 614 MET A CA 1
ATOM 4634 C C . MET A 1 614 ? -3.229 -16.623 6.550 1.00 97.12 614 MET A C 1
ATOM 4636 O O . MET A 1 614 ? -3.966 -15.764 6.053 1.00 97.12 614 MET A O 1
ATOM 4640 N N . VAL A 1 615 ? -2.848 -16.620 7.825 1.00 98.38 615 VAL A N 1
ATOM 4641 C CA . VAL A 1 615 ? -3.048 -15.521 8.777 1.00 98.38 615 VAL A CA 1
ATOM 4642 C C . VAL A 1 615 ? -1.678 -14.988 9.175 1.00 98.38 615 VAL A C 1
ATOM 4644 O O . VAL A 1 615 ? -0.802 -15.761 9.550 1.00 98.38 615 VAL A O 1
ATOM 4647 N N . PHE A 1 616 ? -1.494 -13.679 9.092 1.00 98.44 616 PHE A N 1
ATOM 4648 C CA . PHE A 1 616 ? -0.260 -12.991 9.440 1.00 98.44 616 PHE A CA 1
ATOM 4649 C C . PHE A 1 616 ? -0.498 -12.076 10.630 1.00 98.44 616 PHE A C 1
ATOM 4651 O O . PHE A 1 616 ? -1.486 -11.340 10.657 1.00 98.44 616 PHE A O 1
ATOM 4658 N N . LEU A 1 617 ? 0.421 -12.114 11.587 1.00 97.25 617 LEU A N 1
ATOM 4659 C CA . LEU A 1 617 ? 0.370 -11.323 12.814 1.00 97.25 617 LEU A CA 1
ATOM 4660 C C . LEU A 1 617 ? 1.785 -11.059 13.338 1.00 97.25 617 LEU A C 1
ATOM 4662 O O . LEU A 1 617 ? 2.760 -11.629 12.839 1.00 97.25 617 LEU A O 1
ATOM 4666 N N . GLY A 1 618 ? 1.892 -10.174 14.317 1.00 95.75 618 GLY A N 1
ATOM 4667 C CA . GLY A 1 618 ? 3.117 -9.871 15.044 1.00 95.75 618 GLY A CA 1
ATOM 4668 C C . GLY A 1 618 ? 2.892 -9.820 16.555 1.00 95.75 618 GLY A C 1
ATOM 4669 O O . GLY A 1 618 ? 1.763 -9.689 17.028 1.00 95.75 618 GLY A O 1
ATOM 4670 N N . SER A 1 619 ? 3.987 -9.941 17.295 1.00 93.81 619 SER A N 1
ATOM 4671 C CA . SER A 1 619 ? 4.034 -9.864 18.753 1.00 93.81 619 SER A CA 1
ATOM 4672 C C . SER A 1 619 ? 4.978 -8.745 19.166 1.00 93.81 619 SER A C 1
ATOM 4674 O O . SER A 1 619 ? 6.109 -8.667 18.672 1.00 93.81 619 SER A O 1
ATOM 4676 N N . GLY A 1 620 ? 4.494 -7.861 20.035 1.00 89.12 620 GLY A N 1
ATOM 4677 C CA . GLY A 1 620 ? 5.209 -6.661 20.471 1.00 89.12 620 GLY A CA 1
ATOM 4678 C C . GLY A 1 620 ? 5.585 -6.637 21.952 1.00 89.12 620 GLY A C 1
ATOM 4679 O O . GLY A 1 620 ? 6.337 -5.752 22.345 1.00 89.12 620 GLY A O 1
ATOM 4680 N N . TYR A 1 621 ? 5.124 -7.610 22.737 1.00 89.19 621 TYR A N 1
ATOM 4681 C CA . TYR A 1 621 ? 5.521 -7.854 24.129 1.00 89.19 621 TYR A CA 1
ATOM 4682 C C . TYR A 1 621 ? 5.925 -9.325 24.295 1.00 89.19 621 TYR A C 1
ATOM 4684 O O . TYR A 1 621 ? 5.616 -10.150 23.428 1.00 89.19 621 TYR A O 1
ATOM 4692 N N . LEU A 1 622 ? 6.623 -9.652 25.389 1.00 88.81 622 LEU A N 1
ATOM 4693 C CA . LEU A 1 622 ? 7.144 -10.988 25.749 1.00 88.81 622 LEU A CA 1
ATOM 4694 C C . LEU A 1 622 ? 8.193 -11.569 24.781 1.00 88.81 622 LEU A C 1
ATOM 4696 O O . LEU A 1 622 ? 9.312 -11.877 25.185 1.00 88.81 622 LEU A O 1
ATOM 4700 N N . THR A 1 623 ? 7.840 -11.728 23.507 1.00 91.75 623 THR A N 1
ATOM 4701 C CA . THR A 1 623 ? 8.718 -12.153 22.413 1.00 91.75 623 THR A CA 1
ATOM 4702 C C . THR A 1 623 ? 8.424 -11.307 21.182 1.00 91.75 623 THR A C 1
ATOM 4704 O O . THR A 1 623 ? 7.295 -11.291 20.692 1.00 91.75 623 THR A O 1
ATOM 4707 N N . PHE A 1 624 ? 9.440 -10.643 20.629 1.00 94.31 624 PHE A N 1
ATOM 4708 C CA . PHE A 1 624 ? 9.291 -9.877 19.390 1.00 94.31 624 PHE A CA 1
ATOM 4709 C C . PHE A 1 624 ? 9.374 -10.812 18.187 1.00 94.31 624 PHE A C 1
ATOM 4711 O O . PHE A 1 624 ? 10.429 -11.373 17.875 1.00 94.31 624 PHE A O 1
ATOM 4718 N N . ALA A 1 625 ? 8.247 -11.008 17.510 1.00 95.88 625 ALA A N 1
ATOM 4719 C CA . ALA A 1 625 ? 8.150 -11.956 16.409 1.00 95.88 625 ALA A CA 1
ATOM 4720 C C . ALA A 1 625 ? 7.110 -11.531 15.373 1.00 95.88 625 ALA A C 1
ATOM 4722 O O . ALA A 1 625 ? 6.109 -10.898 15.694 1.00 95.88 625 ALA A O 1
ATOM 4723 N N . MET A 1 626 ? 7.344 -11.937 14.128 1.00 98.00 626 MET A N 1
ATOM 4724 C CA . MET A 1 626 ? 6.372 -11.931 13.037 1.00 98.00 626 MET A CA 1
ATOM 4725 C C . MET A 1 626 ? 6.011 -13.383 12.732 1.00 98.00 626 MET A C 1
ATOM 4727 O O . MET A 1 626 ? 6.896 -14.241 12.687 1.00 98.00 626 MET A O 1
ATOM 4731 N N . LEU A 1 627 ? 4.728 -13.664 12.529 1.00 98.12 627 LEU A N 1
ATOM 4732 C CA . LEU A 1 627 ? 4.213 -15.021 12.378 1.00 98.12 627 LEU A CA 1
ATOM 4733 C C . LEU A 1 627 ? 3.329 -15.151 11.140 1.00 98.12 627 LEU A C 1
ATOM 4735 O O . LEU A 1 627 ? 2.560 -14.243 10.808 1.00 98.12 627 LEU A O 1
ATOM 4739 N N . GLY A 1 628 ? 3.412 -16.321 1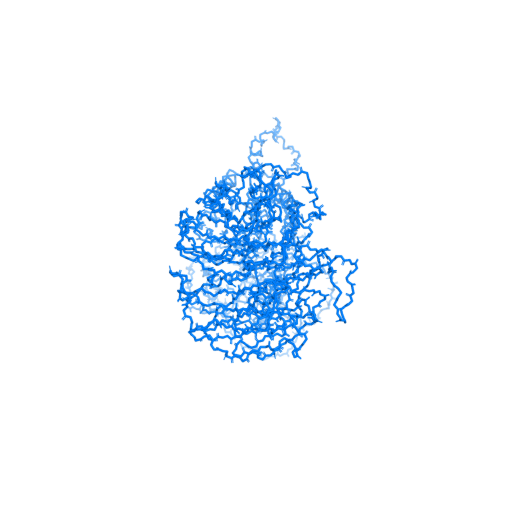0.506 1.00 98.19 628 GLY A N 1
ATOM 4740 C CA . GLY A 1 628 ? 2.489 -16.790 9.483 1.00 98.19 628 GLY A CA 1
ATOM 4741 C C . GLY A 1 628 ? 1.878 -18.122 9.900 1.00 98.19 628 GLY A C 1
ATOM 4742 O O . GLY A 1 628 ? 2.594 -19.098 10.122 1.00 98.19 628 GLY A O 1
ATOM 4743 N N . LEU A 1 629 ? 0.554 -18.170 9.984 1.00 98.50 629 LEU A N 1
ATOM 4744 C CA . LEU A 1 629 ? -0.220 -19.342 10.382 1.00 98.50 629 LEU A CA 1
ATOM 4745 C C . LEU A 1 629 ? -1.072 -19.843 9.221 1.00 98.50 629 LEU A C 1
ATOM 4747 O O . LEU A 1 629 ? -1.515 -19.063 8.378 1.00 98.50 629 LEU A O 1
ATOM 4751 N N . ASN A 1 630 ? -1.383 -21.133 9.221 1.00 97.94 630 ASN A N 1
ATOM 4752 C CA . ASN A 1 630 ? -2.413 -21.688 8.360 1.00 97.94 630 ASN A CA 1
ATOM 4753 C C . ASN A 1 630 ? -3.792 -21.190 8.826 1.00 97.94 630 ASN A C 1
ATOM 4755 O O . ASN A 1 630 ? -4.171 -21.393 9.976 1.00 97.94 630 ASN A O 1
ATOM 4759 N N . ALA A 1 631 ? -4.564 -20.563 7.939 1.00 96.25 631 ALA A N 1
ATOM 4760 C CA . ALA A 1 631 ? -5.862 -19.985 8.297 1.00 96.25 631 ALA A CA 1
ATOM 4761 C C . ALA A 1 631 ? -6.924 -21.028 8.669 1.00 96.25 631 ALA A C 1
ATOM 4763 O O . ALA A 1 631 ? -7.873 -20.722 9.393 1.00 96.25 631 ALA A O 1
ATOM 4764 N N . GLU A 1 632 ? -6.786 -22.260 8.180 1.00 95.81 632 GLU A N 1
ATOM 4765 C CA . GLU A 1 632 ? -7.745 -23.316 8.473 1.00 95.81 632 GLU A CA 1
ATOM 4766 C C . GLU A 1 632 ? -7.518 -23.924 9.852 1.00 95.81 632 GLU A C 1
ATOM 4768 O O . GLU A 1 632 ? -8.488 -24.103 10.583 1.00 95.81 632 GLU A O 1
ATOM 4773 N N . THR A 1 633 ? -6.262 -24.203 10.203 1.00 96.69 633 THR A N 1
ATOM 4774 C CA . THR A 1 633 ? -5.910 -24.985 11.398 1.00 96.69 633 THR A CA 1
ATOM 4775 C C . THR A 1 633 ? -5.305 -24.169 12.536 1.00 96.69 633 THR A C 1
ATOM 4777 O O . THR A 1 633 ? -5.165 -24.695 13.634 1.00 96.69 633 THR A O 1
ATOM 4780 N N . GLY A 1 634 ? -4.871 -22.932 12.278 1.00 96.25 634 GLY A N 1
ATOM 4781 C CA . GLY A 1 634 ? -4.118 -22.120 13.239 1.00 96.25 634 GLY A CA 1
ATOM 4782 C C . GLY A 1 634 ? -2.668 -22.563 13.434 1.00 96.25 634 GLY A C 1
ATOM 4783 O O . GLY A 1 634 ? -1.939 -21.943 14.204 1.00 96.25 634 GLY A O 1
ATOM 4784 N N . ALA A 1 635 ? -2.225 -23.616 12.737 1.00 96.94 635 ALA A N 1
ATOM 4785 C CA . ALA A 1 635 ? -0.865 -24.123 12.862 1.00 96.94 635 ALA A CA 1
ATOM 4786 C C . ALA A 1 635 ? 0.151 -23.101 12.338 1.00 96.94 635 ALA A C 1
ATOM 4788 O O . ALA A 1 635 ? -0.004 -22.568 11.235 1.00 96.94 635 ALA A O 1
ATOM 4789 N N . GLU A 1 636 ? 1.210 -22.866 13.109 1.00 97.44 636 GLU A N 1
ATOM 4790 C CA . GLU A 1 636 ? 2.330 -22.035 12.683 1.00 97.44 636 GLU A CA 1
ATOM 4791 C C . GLU A 1 636 ? 3.025 -22.654 11.467 1.00 97.44 636 GLU A C 1
ATOM 4793 O O . GLU A 1 636 ? 3.441 -23.812 11.486 1.00 97.44 636 GLU A O 1
ATOM 4798 N N . VAL A 1 637 ? 3.135 -21.872 10.394 1.00 98.25 637 VAL A N 1
ATOM 4799 C CA . VAL A 1 637 ? 3.885 -22.236 9.185 1.00 98.25 637 VAL A CA 1
ATOM 4800 C C . VAL A 1 637 ? 5.305 -21.698 9.283 1.00 98.25 637 VAL A C 1
ATOM 4802 O O . VAL A 1 637 ? 6.257 -22.385 8.919 1.00 98.25 637 VAL A O 1
ATOM 4805 N N . TRP A 1 638 ? 5.445 -20.466 9.770 1.00 98.50 638 TRP A N 1
ATOM 4806 C CA . TRP A 1 638 ? 6.735 -19.842 10.013 1.00 98.50 638 TRP A CA 1
ATOM 4807 C C . TRP A 1 638 ? 6.646 -18.804 11.130 1.00 98.50 638 TRP A C 1
ATOM 4809 O O . TRP A 1 638 ? 5.605 -18.177 11.356 1.00 98.50 638 TRP A O 1
ATOM 4819 N N . ARG A 1 639 ? 7.795 -18.578 11.767 1.00 97.75 639 ARG A N 1
ATOM 4820 C CA . ARG A 1 639 ? 8.040 -17.509 12.729 1.00 97.75 639 ARG A CA 1
ATOM 4821 C C . ARG A 1 639 ? 9.396 -16.888 12.453 1.00 97.75 639 ARG A C 1
ATOM 4823 O O . ARG A 1 639 ? 10.414 -17.578 12.419 1.00 97.75 639 ARG A O 1
ATOM 4830 N N . THR A 1 640 ? 9.396 -15.573 12.308 1.00 98.19 640 THR A N 1
ATOM 4831 C CA . THR A 1 640 ? 10.595 -14.776 12.061 1.00 98.19 640 THR A CA 1
ATOM 4832 C C . THR A 1 640 ? 10.818 -13.853 13.257 1.00 98.19 640 THR A C 1
ATOM 4834 O O . THR A 1 640 ? 9.921 -13.066 13.574 1.00 98.19 640 THR A O 1
ATOM 4837 N N . PRO A 1 641 ? 11.978 -13.920 13.939 1.00 96.44 641 PRO A N 1
ATOM 4838 C CA . PRO A 1 641 ? 12.308 -12.982 15.008 1.00 96.44 641 PRO A CA 1
ATOM 4839 C C . PRO A 1 641 ? 12.243 -11.538 14.508 1.00 96.44 641 PRO A C 1
ATOM 4841 O O . PRO A 1 641 ? 12.782 -11.224 13.444 1.00 96.44 641 PRO A O 1
ATOM 4844 N N . ALA A 1 642 ? 11.589 -10.662 15.266 1.00 95.31 642 ALA A N 1
ATOM 4845 C CA . ALA A 1 642 ? 11.512 -9.246 14.939 1.00 95.31 642 ALA A CA 1
ATOM 4846 C C . ALA A 1 642 ? 12.575 -8.467 15.734 1.00 95.31 642 ALA A C 1
ATOM 4848 O O . ALA A 1 642 ? 12.735 -8.704 16.931 1.00 95.31 642 ALA A O 1
ATOM 4849 N N . PRO A 1 643 ? 13.309 -7.529 15.106 1.00 92.06 643 PRO A N 1
ATOM 4850 C CA . PRO A 1 643 ? 14.302 -6.712 15.808 1.00 92.06 643 PRO A CA 1
ATOM 4851 C C . PRO A 1 643 ? 13.673 -5.730 16.806 1.00 92.06 643 PRO A C 1
ATOM 4853 O O . PRO A 1 643 ? 14.355 -5.272 17.718 1.00 92.06 643 PRO A O 1
ATOM 4856 N N . TYR A 1 644 ? 12.394 -5.401 16.617 1.00 95.38 644 TYR A N 1
ATOM 4857 C CA . TYR A 1 644 ? 11.629 -4.472 17.440 1.00 95.38 644 TYR A CA 1
ATOM 4858 C C . TYR A 1 644 ? 10.181 -4.953 17.579 1.00 95.38 644 TYR A C 1
ATOM 4860 O O . TYR A 1 644 ? 9.773 -5.913 16.918 1.00 95.38 644 TYR A O 1
ATOM 4868 N N . ARG A 1 645 ? 9.400 -4.250 18.402 1.00 94.50 645 ARG A N 1
ATOM 4869 C CA . ARG A 1 645 ? 7.989 -4.549 18.663 1.00 94.50 645 ARG A CA 1
ATOM 4870 C C . ARG A 1 645 ? 7.161 -4.409 17.392 1.00 94.50 645 ARG A C 1
ATOM 4872 O O . ARG A 1 645 ? 7.435 -3.538 16.566 1.00 94.50 645 ARG A O 1
ATOM 4879 N N . SER A 1 646 ? 6.139 -5.249 17.258 1.00 95.06 646 SER A N 1
ATOM 4880 C CA . SER A 1 646 ? 5.177 -5.213 16.157 1.00 95.06 646 SER A CA 1
ATOM 4881 C C . SER A 1 646 ? 3.773 -4.999 16.716 1.00 95.06 646 SER A C 1
ATOM 4883 O O . SER A 1 646 ? 3.271 -5.869 17.419 1.00 95.06 646 SER A O 1
ATOM 4885 N N . PHE A 1 647 ? 3.163 -3.851 16.402 1.00 93.19 647 PHE A N 1
ATOM 4886 C CA . PHE A 1 647 ? 1.792 -3.494 16.814 1.00 93.19 647 PHE A CA 1
ATOM 4887 C C . PHE A 1 647 ? 0.854 -3.219 15.629 1.00 93.19 647 PHE A C 1
ATOM 4889 O O . PHE A 1 647 ? -0.352 -3.440 15.713 1.00 93.19 647 PHE A O 1
ATOM 4896 N N . GLY A 1 648 ? 1.402 -2.790 14.490 1.00 92.56 648 GLY A N 1
ATOM 4897 C CA . GLY A 1 648 ? 0.624 -2.487 13.293 1.00 92.56 648 GLY A CA 1
ATOM 4898 C C . GLY A 1 648 ? 0.120 -3.737 12.570 1.00 92.56 648 GLY A C 1
ATOM 4899 O O . GLY A 1 648 ? 0.776 -4.780 12.562 1.00 92.56 648 GLY A O 1
ATOM 4900 N N . ALA A 1 649 ? -1.025 -3.611 11.895 1.00 95.19 649 ALA A N 1
ATOM 4901 C CA . ALA A 1 649 ? -1.556 -4.680 11.054 1.00 95.19 649 ALA A CA 1
ATOM 4902 C C . ALA A 1 649 ? -0.575 -5.008 9.906 1.00 95.19 649 ALA A C 1
ATOM 4904 O O . ALA A 1 649 ? -0.155 -4.086 9.190 1.00 95.19 649 ALA A O 1
ATOM 4905 N N . PRO A 1 650 ? -0.232 -6.287 9.671 1.00 97.25 650 PRO A N 1
ATOM 4906 C CA . PRO A 1 650 ? 0.620 -6.666 8.550 1.00 97.25 650 PRO A CA 1
ATOM 4907 C C . PRO A 1 650 ? -0.082 -6.416 7.212 1.00 97.25 650 PRO A C 1
ATOM 4909 O O . PRO A 1 650 ? -1.253 -6.745 7.024 1.00 97.25 650 PRO A O 1
ATOM 4912 N N . LEU A 1 651 ? 0.639 -5.880 6.234 1.00 97.31 651 LEU A N 1
ATOM 4913 C CA . LEU A 1 651 ? 0.099 -5.622 4.904 1.00 97.31 651 LEU A CA 1
ATOM 4914 C C . LEU A 1 651 ? 0.471 -6.759 3.949 1.00 97.31 651 LEU A C 1
ATOM 4916 O O . LEU A 1 651 ? 1.635 -6.920 3.584 1.00 97.31 651 LEU A O 1
ATOM 4920 N N . VAL A 1 652 ? -0.518 -7.534 3.496 1.00 96.62 652 VAL A N 1
ATOM 4921 C CA . VAL A 1 652 ? -0.285 -8.610 2.520 1.00 96.62 652 VAL A CA 1
ATOM 4922 C C . VAL A 1 652 ? -0.350 -8.077 1.095 1.00 96.62 652 VAL A C 1
ATOM 4924 O O . VAL A 1 652 ? -1.359 -7.533 0.651 1.00 96.62 652 VAL A O 1
ATOM 4927 N N . ILE A 1 653 ? 0.724 -8.296 0.343 1.00 91.62 653 ILE A N 1
ATOM 4928 C CA . ILE A 1 653 ? 0.915 -7.770 -0.998 1.00 91.62 653 ILE A CA 1
ATOM 4929 C C . ILE A 1 653 ? 1.356 -8.886 -1.949 1.00 91.62 653 ILE A C 1
ATOM 4931 O O . ILE A 1 653 ? 2.541 -9.124 -2.187 1.00 91.62 653 ILE A O 1
ATOM 4935 N N . GLY A 1 654 ? 0.386 -9.558 -2.566 1.00 89.62 654 GLY A N 1
ATOM 4936 C CA . GLY A 1 654 ? 0.678 -10.659 -3.480 1.00 89.62 654 GLY A CA 1
ATOM 4937 C C . GLY A 1 654 ? 1.301 -11.844 -2.739 1.00 89.62 654 GLY A C 1
ATOM 4938 O O . GLY A 1 654 ? 0.598 -12.553 -2.028 1.00 89.62 654 GLY A O 1
ATOM 4939 N N . ASP A 1 655 ? 2.571 -12.132 -2.997 1.00 94.56 655 ASP A N 1
ATOM 4940 C CA . ASP A 1 655 ? 3.376 -13.194 -2.371 1.00 94.56 655 ASP A CA 1
ATOM 4941 C C . ASP A 1 655 ? 4.232 -12.692 -1.194 1.00 94.56 655 ASP A C 1
ATOM 4943 O O . ASP A 1 655 ? 5.069 -13.430 -0.683 1.00 94.56 655 ASP A O 1
ATOM 4947 N N . LYS A 1 656 ? 4.036 -11.441 -0.770 1.00 97.00 656 LYS A N 1
ATOM 4948 C CA . LYS A 1 656 ? 4.798 -10.786 0.297 1.00 97.00 656 LYS A CA 1
ATOM 4949 C C . LYS A 1 656 ? 3.887 -10.298 1.410 1.00 97.00 656 LYS A C 1
ATOM 4951 O O . LYS A 1 656 ? 2.699 -10.069 1.183 1.00 97.00 656 LYS A O 1
ATOM 4956 N N . VAL A 1 657 ? 4.464 -10.094 2.582 1.00 98.50 657 VAL A N 1
ATOM 4957 C CA . VAL A 1 657 ? 3.825 -9.456 3.732 1.00 98.50 657 VAL A CA 1
ATOM 4958 C C . VAL A 1 657 ? 4.769 -8.400 4.302 1.00 98.50 657 VAL A C 1
ATOM 4960 O O . VAL A 1 657 ? 5.975 -8.626 4.371 1.00 98.50 657 VAL A O 1
ATOM 4963 N N . VAL A 1 658 ? 4.237 -7.231 4.650 1.00 98.56 658 VAL A N 1
ATOM 4964 C CA . VAL A 1 658 ? 5.009 -6.083 5.137 1.00 98.56 658 VAL A CA 1
ATOM 4965 C C . VAL A 1 658 ? 4.584 -5.726 6.556 1.00 98.56 658 VAL A C 1
ATOM 4967 O O . VAL A 1 658 ? 3.392 -5.615 6.834 1.00 98.56 658 VAL A O 1
ATOM 4970 N N . TYR A 1 659 ? 5.562 -5.507 7.428 1.00 98.38 659 TYR A N 1
ATOM 4971 C CA . TYR A 1 659 ? 5.391 -5.166 8.836 1.00 98.38 659 TYR A CA 1
ATOM 4972 C C . TYR A 1 659 ? 6.035 -3.814 9.139 1.00 98.38 659 TYR A C 1
ATOM 4974 O O . TYR A 1 659 ? 7.146 -3.535 8.684 1.00 98.38 659 TYR A O 1
ATOM 4982 N N . GLY A 1 660 ? 5.341 -2.996 9.929 1.00 97.81 660 GLY A N 1
ATOM 4983 C CA . GLY A 1 660 ? 5.929 -1.861 10.633 1.00 97.81 660 GLY A CA 1
ATOM 4984 C C . GLY A 1 660 ? 6.369 -2.294 12.031 1.00 97.81 660 GLY A C 1
ATOM 4985 O O . GLY A 1 660 ? 5.643 -3.035 12.699 1.00 97.81 660 GLY A O 1
ATOM 4986 N N . LEU A 1 661 ? 7.565 -1.869 12.440 1.00 97.62 661 LEU A N 1
ATOM 4987 C CA . LEU A 1 661 ? 8.187 -2.230 13.710 1.00 97.62 661 LEU A CA 1
ATOM 4988 C C . LEU A 1 661 ? 8.784 -1.001 14.413 1.00 97.62 661 LEU A C 1
ATOM 4990 O O . LEU A 1 661 ? 9.177 -0.025 13.760 1.00 97.62 661 LEU A O 1
ATOM 4994 N N . GLY A 1 662 ? 8.961 -1.079 15.732 1.00 96.69 662 GLY A N 1
ATOM 4995 C CA . GLY A 1 662 ? 9.838 -0.149 16.443 1.00 96.69 662 GLY A CA 1
ATOM 4996 C C . GLY A 1 662 ? 9.865 -0.260 17.960 1.00 96.69 662 GLY A C 1
ATOM 4997 O O . GLY A 1 662 ? 9.275 -1.160 18.547 1.00 96.69 662 GLY A O 1
ATOM 4998 N N . THR A 1 663 ? 10.620 0.639 18.577 1.00 95.94 663 THR A N 1
ATOM 4999 C CA . THR A 1 663 ? 10.718 0.796 20.033 1.00 95.94 663 THR A CA 1
ATOM 5000 C C . THR A 1 663 ? 9.514 1.555 20.589 1.00 95.94 663 THR A C 1
ATOM 5002 O O . THR A 1 663 ? 8.792 2.236 19.851 1.00 95.94 663 THR A O 1
ATOM 5005 N N . GLY A 1 664 ? 9.296 1.453 21.895 1.00 93.25 664 GLY A N 1
ATOM 5006 C CA . GLY A 1 664 ? 8.192 2.101 22.589 1.00 93.25 664 GLY A CA 1
ATOM 5007 C C . GLY A 1 664 ? 6.836 1.644 22.085 1.00 93.25 664 GLY A C 1
ATOM 5008 O O . GLY A 1 664 ? 6.673 0.501 21.675 1.00 93.25 664 GLY A O 1
ATOM 5009 N N . ASN A 1 665 ? 5.862 2.544 22.102 1.00 89.88 665 ASN A N 1
ATOM 5010 C CA . ASN A 1 665 ? 4.489 2.276 21.688 1.00 89.88 665 ASN A CA 1
ATOM 5011 C C . ASN A 1 665 ? 3.935 3.455 20.863 1.00 89.88 665 ASN A C 1
ATOM 5013 O O . ASN A 1 665 ? 4.681 4.318 20.385 1.00 89.88 665 ASN A O 1
ATOM 5017 N N . LEU A 1 666 ? 2.617 3.494 20.654 1.00 86.50 666 LEU A N 1
ATOM 5018 C CA . LEU A 1 666 ? 1.969 4.550 19.871 1.00 86.50 666 LEU A CA 1
ATOM 5019 C C . LEU A 1 666 ? 2.183 5.961 20.454 1.00 86.50 666 LEU A C 1
ATOM 5021 O O . LEU A 1 666 ? 2.144 6.926 19.698 1.00 86.50 666 LEU A O 1
ATOM 5025 N N . THR A 1 667 ? 2.452 6.108 21.755 1.00 84.94 667 THR A N 1
ATOM 5026 C CA . THR A 1 667 ? 2.545 7.412 22.438 1.00 84.94 667 THR A CA 1
ATOM 5027 C C . THR A 1 667 ? 3.945 7.733 22.965 1.00 84.94 667 THR A C 1
ATOM 5029 O O . THR A 1 667 ? 4.347 8.899 22.958 1.00 84.94 667 THR A O 1
ATOM 5032 N N . THR A 1 668 ? 4.797 6.737 23.237 1.00 91.00 668 THR A N 1
ATOM 5033 C CA . THR A 1 668 ? 6.205 6.918 23.655 1.00 91.00 668 THR A CA 1
ATOM 5034 C C . THR A 1 668 ? 7.224 6.301 22.686 1.00 91.00 668 THR A C 1
ATOM 5036 O O . THR A 1 668 ? 6.965 5.285 22.050 1.00 91.00 668 THR A O 1
ATOM 5039 N N . ASP A 1 669 ? 8.390 6.936 22.531 1.00 93.69 669 ASP A N 1
ATOM 5040 C CA . ASP A 1 669 ? 9.442 6.456 21.614 1.00 93.69 669 ASP A CA 1
ATOM 5041 C C . ASP A 1 669 ? 10.234 5.262 22.181 1.00 93.69 669 ASP A C 1
ATOM 5043 O O . ASP A 1 669 ? 10.896 4.538 21.435 1.00 93.69 669 ASP A O 1
ATOM 5047 N N . LEU A 1 670 ? 10.182 5.086 23.502 1.00 93.50 670 LEU A N 1
ATOM 5048 C CA . LEU A 1 670 ? 10.806 4.011 24.268 1.00 93.50 670 LEU A CA 1
ATOM 5049 C C . LEU A 1 670 ? 9.765 3.387 25.193 1.00 93.50 670 LEU A C 1
ATOM 5051 O O . LEU A 1 670 ? 8.844 4.074 25.650 1.00 93.50 670 LEU A O 1
ATOM 5055 N N . ALA A 1 671 ? 9.918 2.098 25.470 1.00 87.75 671 ALA A N 1
ATOM 5056 C CA . ALA A 1 671 ? 9.080 1.387 26.418 1.00 87.75 671 ALA A CA 1
ATOM 5057 C C . ALA A 1 671 ? 9.250 1.997 27.815 1.00 87.75 671 ALA A C 1
ATOM 5059 O O . ALA A 1 671 ? 10.366 2.153 28.311 1.00 87.75 671 ALA A O 1
ATOM 5060 N N . THR A 1 672 ? 8.134 2.370 28.436 1.00 79.94 672 THR A N 1
ATOM 5061 C CA . THR A 1 672 ? 8.107 2.945 29.789 1.00 79.94 672 THR A CA 1
ATOM 5062 C C . THR A 1 672 ? 8.105 1.879 30.877 1.00 79.94 672 THR A C 1
ATOM 5064 O O . THR A 1 672 ? 8.405 2.180 32.029 1.00 79.94 672 THR A O 1
ATOM 5067 N N . GLU A 1 673 ? 7.780 0.639 30.516 1.00 76.88 673 GLU A N 1
ATOM 5068 C CA . GLU A 1 673 ? 7.651 -0.484 31.434 1.00 76.88 673 GLU A CA 1
ATOM 5069 C C . GLU A 1 673 ? 8.764 -1.504 31.200 1.00 76.88 673 GLU A C 1
ATOM 5071 O O . GLU A 1 673 ? 9.162 -1.786 30.068 1.00 76.88 673 GLU A O 1
ATOM 5076 N N . SER A 1 674 ? 9.294 -2.040 32.299 1.00 77.25 674 SER A N 1
ATOM 5077 C CA . SER A 1 674 ? 10.300 -3.097 32.267 1.00 77.25 674 SER A CA 1
ATOM 5078 C C . SER A 1 674 ? 9.620 -4.444 32.058 1.00 77.25 674 SER A C 1
ATOM 5080 O O . SER A 1 674 ? 8.854 -4.884 32.912 1.00 77.25 674 SER A O 1
ATOM 5082 N N . GLU A 1 675 ? 9.983 -5.146 30.990 1.00 82.62 675 GLU A N 1
ATOM 5083 C CA . GLU A 1 675 ? 9.498 -6.496 30.709 1.00 82.62 675 GLU A CA 1
ATOM 5084 C C . GLU A 1 675 ? 10.531 -7.565 31.093 1.00 82.62 675 GLU A C 1
ATOM 5086 O O . GLU A 1 675 ? 11.706 -7.457 30.723 1.00 82.62 675 GLU A O 1
ATOM 5091 N N . PRO A 1 676 ? 10.126 -8.635 31.799 1.00 78.88 676 PRO A N 1
ATOM 5092 C CA . PRO A 1 676 ? 11.026 -9.734 32.127 1.00 78.88 676 PRO A CA 1
ATOM 5093 C C . PRO A 1 676 ? 11.649 -10.365 30.874 1.00 78.88 676 PRO A C 1
ATOM 5095 O O . PRO A 1 676 ? 10.953 -10.879 30.004 1.00 78.88 676 PRO A O 1
ATOM 5098 N N . GLY A 1 677 ? 12.981 -10.373 30.800 1.00 80.69 677 GLY A N 1
ATOM 5099 C CA . GLY A 1 677 ? 13.721 -11.001 29.699 1.00 80.69 677 GLY A CA 1
ATOM 5100 C C . GLY A 1 677 ? 13.840 -10.161 28.422 1.00 80.69 677 GLY A C 1
ATOM 5101 O O . GLY A 1 677 ? 14.549 -10.581 27.509 1.00 80.69 677 GLY A O 1
ATOM 5102 N N . ILE A 1 678 ? 13.231 -8.972 28.371 1.00 85.44 678 ILE A N 1
ATOM 5103 C CA . ILE A 1 678 ? 13.393 -8.016 27.272 1.00 85.44 678 ILE A CA 1
ATOM 5104 C C . ILE A 1 678 ? 14.398 -6.932 27.692 1.00 85.44 678 ILE A C 1
ATOM 5106 O O . ILE A 1 678 ? 14.208 -6.285 28.724 1.00 85.44 678 ILE A O 1
ATOM 5110 N N . PRO A 1 679 ? 15.485 -6.709 26.928 1.00 84.88 679 PRO A N 1
ATOM 5111 C CA . PRO A 1 679 ? 16.423 -5.631 27.218 1.00 84.88 679 PRO A CA 1
ATOM 5112 C C . PRO A 1 679 ? 15.738 -4.262 27.200 1.00 84.88 679 PRO A C 1
ATOM 5114 O O . PRO A 1 679 ? 14.965 -3.962 26.291 1.00 84.88 679 PRO A O 1
ATOM 5117 N N . THR A 1 680 ? 16.076 -3.406 28.167 1.00 89.12 680 THR A N 1
ATOM 5118 C CA . THR A 1 680 ? 15.591 -2.023 28.196 1.00 89.12 680 THR A CA 1
ATOM 5119 C C . THR A 1 680 ? 15.994 -1.288 26.921 1.00 89.12 680 THR A C 1
ATOM 5121 O O . THR A 1 680 ? 17.165 -1.258 26.533 1.00 89.12 680 THR A O 1
ATOM 5124 N N . GLU A 1 681 ? 15.017 -0.661 26.279 1.00 92.38 681 GLU A N 1
ATOM 5125 C CA . GLU A 1 681 ? 15.244 0.149 25.092 1.00 92.38 681 GLU A CA 1
ATOM 5126 C C . GLU A 1 681 ? 15.959 1.448 25.482 1.00 92.38 681 GLU A C 1
ATOM 5128 O O . GLU A 1 681 ? 15.503 2.196 26.342 1.00 92.38 681 GLU A O 1
ATOM 5133 N N . THR A 1 682 ? 17.099 1.729 24.851 1.00 92.38 682 THR A N 1
ATOM 5134 C CA . THR A 1 682 ? 17.931 2.898 25.196 1.00 92.38 682 THR A CA 1
ATOM 5135 C C . THR A 1 682 ? 17.879 4.011 24.158 1.00 92.38 682 THR A C 1
ATOM 5137 O O . THR A 1 682 ? 18.267 5.142 24.451 1.00 92.38 682 THR A O 1
ATOM 5140 N N . LYS A 1 683 ? 17.437 3.708 22.931 1.00 95.44 683 LYS A N 1
ATOM 5141 C CA . LYS A 1 683 ? 17.366 4.658 21.816 1.00 95.44 683 LYS A CA 1
ATOM 5142 C C . LYS A 1 683 ? 16.163 4.357 20.925 1.00 95.44 683 LYS A C 1
ATOM 5144 O O . LYS A 1 683 ? 15.946 3.181 20.632 1.00 95.44 683 LYS A O 1
ATOM 5149 N N . PRO A 1 684 ? 15.424 5.390 20.479 1.00 96.62 684 PRO A N 1
ATOM 5150 C CA . PRO A 1 684 ? 14.351 5.208 19.517 1.00 96.62 684 PRO A CA 1
ATOM 5151 C C . PRO A 1 684 ? 14.868 4.568 18.229 1.00 96.62 684 PRO A C 1
ATOM 5153 O O . PRO A 1 684 ? 15.932 4.949 17.734 1.00 96.62 684 PRO A O 1
ATOM 5156 N N . ALA A 1 685 ? 14.124 3.598 17.708 1.00 96.81 685 ALA A N 1
ATOM 5157 C CA . ALA A 1 685 ? 14.403 2.958 16.430 1.00 96.81 685 ALA A CA 1
ATOM 5158 C C . ALA A 1 685 ? 13.129 2.343 15.841 1.00 96.81 685 ALA A C 1
ATOM 5160 O O . ALA A 1 685 ? 12.173 2.034 16.556 1.00 96.81 685 ALA A O 1
ATOM 5161 N N . GLY A 1 686 ? 13.116 2.139 14.529 1.00 97.69 686 GLY A N 1
ATOM 5162 C CA . GLY A 1 686 ? 12.059 1.403 13.854 1.00 97.69 686 GLY A CA 1
ATOM 5163 C C . GLY A 1 686 ? 12.514 0.802 12.540 1.00 97.69 686 GLY A C 1
ATOM 5164 O O . GLY A 1 686 ? 13.648 0.993 12.100 1.00 97.69 686 GLY A O 1
ATOM 5165 N N . ALA A 1 687 ? 11.620 0.038 11.928 1.00 98.19 687 ALA A N 1
ATOM 5166 C CA . ALA A 1 687 ? 11.853 -0.529 10.613 1.00 98.19 687 ALA A CA 1
ATOM 5167 C C . ALA A 1 687 ? 10.538 -0.818 9.890 1.00 98.19 687 ALA A C 1
ATOM 5169 O O . ALA A 1 687 ? 9.514 -1.106 10.509 1.00 98.19 687 ALA A O 1
ATOM 5170 N N . VAL A 1 688 ? 10.604 -0.821 8.562 1.00 98.69 688 VAL A N 1
ATOM 5171 C CA . VAL A 1 688 ? 9.627 -1.478 7.696 1.00 98.69 688 VAL A CA 1
ATOM 5172 C C . VAL A 1 688 ? 10.288 -2.725 7.127 1.00 98.69 688 VAL A C 1
ATOM 5174 O O . VAL A 1 688 ? 11.320 -2.635 6.459 1.00 98.69 688 VAL A O 1
ATOM 5177 N N . VAL A 1 689 ? 9.706 -3.889 7.394 1.00 98.50 689 VAL A N 1
ATOM 5178 C CA . VAL A 1 689 ? 10.258 -5.189 6.998 1.00 98.50 689 VAL A CA 1
ATOM 5179 C C . VAL A 1 689 ? 9.290 -5.881 6.055 1.00 98.50 689 VAL A C 1
ATOM 5181 O O . VAL A 1 689 ? 8.105 -6.001 6.349 1.00 98.50 689 VAL A O 1
ATOM 5184 N N . CYS A 1 690 ? 9.791 -6.364 4.923 1.00 98.50 690 CYS A N 1
ATOM 5185 C CA . CYS A 1 690 ? 9.030 -7.172 3.984 1.00 98.50 690 CYS A CA 1
ATOM 5186 C C . CYS A 1 690 ? 9.542 -8.604 3.986 1.00 98.50 690 CYS A C 1
ATOM 5188 O O . CYS A 1 690 ? 10.720 -8.853 3.729 1.00 98.50 690 CYS A O 1
ATOM 5190 N N . LEU A 1 691 ? 8.629 -9.547 4.182 1.00 98.62 691 LEU A N 1
ATOM 5191 C CA . LEU A 1 691 ? 8.897 -10.976 4.170 1.00 98.62 691 LEU A CA 1
ATOM 5192 C C . LEU A 1 691 ? 8.181 -11.650 2.995 1.00 98.62 691 LEU A C 1
ATOM 5194 O O . LEU A 1 691 ? 7.168 -11.162 2.485 1.00 98.62 691 LEU A O 1
ATOM 5198 N N . GLU A 1 692 ? 8.691 -12.798 2.570 1.00 98.06 692 GLU A N 1
ATOM 5199 C CA . GLU A 1 692 ? 7.964 -13.721 1.709 1.00 98.06 692 GLU A CA 1
ATOM 5200 C C . GLU A 1 692 ? 6.811 -14.343 2.508 1.00 98.06 692 GLU A C 1
ATOM 5202 O O . GLU A 1 692 ? 7.019 -14.963 3.548 1.00 98.06 692 GLU A O 1
ATOM 5207 N N . ALA A 1 693 ? 5.581 -14.212 2.010 1.00 97.38 693 ALA A N 1
ATOM 5208 C CA . ALA A 1 693 ? 4.379 -14.630 2.730 1.00 97.38 693 ALA A CA 1
ATOM 5209 C C . ALA A 1 693 ? 4.336 -16.147 3.000 1.00 97.38 693 ALA A C 1
ATOM 5211 O O . ALA A 1 693 ? 3.753 -16.588 3.986 1.00 97.38 693 ALA A O 1
ATOM 5212 N N . ALA A 1 694 ? 4.950 -16.953 2.132 1.00 96.69 694 ALA A N 1
ATOM 5213 C CA . ALA A 1 694 ? 4.946 -18.408 2.259 1.00 96.69 694 ALA A CA 1
ATOM 5214 C C . ALA A 1 694 ? 5.967 -18.939 3.279 1.00 96.69 694 ALA A C 1
ATOM 5216 O O . ALA A 1 694 ? 5.740 -20.000 3.852 1.00 96.69 694 ALA A O 1
ATOM 5217 N N . THR A 1 695 ? 7.083 -18.234 3.490 1.00 97.69 695 THR A N 1
ATOM 5218 C CA . THR A 1 695 ? 8.248 -18.771 4.221 1.00 97.69 695 THR A CA 1
ATOM 5219 C C . THR A 1 695 ? 8.687 -17.915 5.406 1.00 97.69 695 THR A C 1
ATOM 5221 O O . THR A 1 695 ? 9.487 -18.376 6.214 1.00 97.69 695 THR A O 1
ATOM 5224 N N . GLY A 1 696 ? 8.230 -16.663 5.495 1.00 97.75 696 GLY A N 1
ATOM 5225 C CA . GLY A 1 696 ? 8.689 -15.705 6.502 1.00 97.75 696 GLY A CA 1
ATOM 5226 C C . GLY A 1 696 ? 10.093 -15.157 6.242 1.00 97.75 696 GLY A C 1
ATOM 5227 O O . GLY A 1 696 ? 10.611 -14.391 7.055 1.00 97.75 696 GLY A O 1
ATOM 5228 N N . LYS A 1 697 ? 10.733 -15.515 5.121 1.00 98.06 697 LYS A N 1
ATOM 5229 C CA . LYS A 1 697 ? 12.084 -15.050 4.799 1.00 98.06 697 LYS A CA 1
ATOM 5230 C C . LYS A 1 697 ? 12.083 -13.568 4.437 1.00 98.06 697 LYS A C 1
ATOM 5232 O O . LYS A 1 697 ? 11.285 -13.135 3.608 1.00 98.06 697 LYS A O 1
ATOM 5237 N N . GLU A 1 698 ? 13.020 -12.810 5.000 1.00 98.25 698 GLU A N 1
ATOM 5238 C CA . GLU A 1 698 ? 13.197 -11.396 4.669 1.00 98.25 698 GLU A CA 1
ATOM 5239 C C . GLU A 1 698 ? 13.546 -11.201 3.186 1.00 98.25 698 GLU A C 1
ATOM 5241 O O . GLU A 1 698 ? 14.460 -11.830 2.646 1.00 98.25 698 GLU A O 1
ATOM 5246 N N . VAL A 1 699 ? 12.778 -10.331 2.527 1.00 97.81 699 VAL A N 1
ATOM 5247 C CA . VAL A 1 699 ? 12.978 -9.899 1.139 1.00 97.81 699 VAL A CA 1
ATOM 5248 C C . VAL A 1 699 ? 13.733 -8.577 1.119 1.00 97.81 699 VAL A C 1
ATOM 5250 O O . VAL A 1 699 ? 14.694 -8.425 0.368 1.00 97.81 699 VAL A O 1
ATOM 5253 N N . TRP A 1 700 ? 13.280 -7.618 1.926 1.00 98.31 700 TRP A N 1
ATOM 5254 C CA . TRP A 1 700 ? 13.935 -6.332 2.117 1.00 98.31 700 TRP A CA 1
ATOM 5255 C C . TRP A 1 700 ? 13.548 -5.732 3.467 1.00 98.31 700 TRP A C 1
ATOM 5257 O O . TRP A 1 700 ? 12.500 -6.052 4.035 1.00 98.31 700 TRP A O 1
ATOM 5267 N N . ARG A 1 701 ? 14.378 -4.801 3.933 1.00 97.81 701 ARG A N 1
ATOM 5268 C CA . ARG A 1 701 ? 14.171 -4.008 5.142 1.00 97.81 701 ARG A CA 1
ATOM 5269 C C . ARG A 1 701 ? 14.579 -2.561 4.891 1.00 97.81 701 ARG A C 1
ATOM 5271 O O . ARG A 1 701 ? 15.536 -2.301 4.163 1.00 97.81 701 ARG A O 1
ATOM 5278 N N . TYR A 1 702 ? 13.854 -1.638 5.512 1.00 98.56 702 TYR A N 1
ATOM 5279 C CA . TYR A 1 702 ? 14.203 -0.225 5.576 1.00 98.56 702 TYR A CA 1
ATOM 5280 C C . TYR A 1 702 ? 14.140 0.254 7.026 1.00 98.56 702 TYR A C 1
ATOM 5282 O O . TYR A 1 702 ? 13.076 0.209 7.640 1.00 98.56 702 TYR A O 1
ATOM 5290 N N . ASP A 1 703 ? 15.269 0.701 7.570 1.00 98.38 703 ASP A N 1
ATOM 5291 C CA . ASP A 1 703 ? 15.349 1.211 8.939 1.00 98.38 703 ASP A CA 1
ATOM 5292 C C . ASP A 1 703 ? 14.885 2.665 9.027 1.00 98.38 703 ASP A C 1
ATOM 5294 O O . ASP A 1 703 ? 15.250 3.507 8.202 1.00 98.38 703 ASP A O 1
ATOM 5298 N N . THR A 1 704 ? 14.097 2.965 10.057 1.00 97.75 704 THR A N 1
ATOM 5299 C CA . THR A 1 704 ? 13.588 4.305 10.355 1.00 97.75 704 THR A CA 1
ATOM 5300 C C . THR A 1 704 ? 14.141 4.809 11.692 1.00 97.75 704 THR A C 1
ATOM 5302 O O . THR A 1 704 ? 14.396 4.016 12.601 1.00 97.75 704 THR A O 1
ATOM 5305 N N . PRO A 1 705 ? 14.316 6.135 11.865 1.00 96.50 705 PRO A N 1
ATOM 5306 C CA . PRO A 1 705 ? 14.837 6.697 13.115 1.00 96.50 705 PRO A CA 1
ATOM 5307 C C . PRO A 1 705 ? 13.948 6.443 14.338 1.00 96.50 705 PRO A C 1
ATOM 5309 O O . PRO A 1 705 ? 14.432 6.452 15.464 1.00 96.50 705 PRO A O 1
ATOM 5312 N N . LYS A 1 706 ? 12.643 6.258 14.124 1.00 97.19 706 LYS A N 1
ATOM 5313 C CA . LYS A 1 706 ? 11.650 5.958 15.159 1.00 97.19 706 LYS A CA 1
ATOM 5314 C C . LYS A 1 706 ? 10.674 4.901 14.662 1.00 97.19 706 LYS A C 1
ATOM 5316 O O . LYS A 1 706 ? 10.760 4.455 13.517 1.00 97.19 706 LYS A O 1
ATOM 5321 N N . SER A 1 707 ? 9.765 4.502 15.536 1.00 97.06 707 SER A N 1
ATOM 5322 C CA . SER A 1 707 ? 8.841 3.407 15.304 1.00 97.06 707 SER A CA 1
ATOM 5323 C C . SER A 1 707 ? 7.828 3.653 14.185 1.00 97.06 707 SER A C 1
ATOM 5325 O O . SER A 1 707 ? 7.323 4.762 13.986 1.00 97.06 707 SER A O 1
ATOM 5327 N N . VAL A 1 708 ? 7.505 2.564 13.484 1.00 97.75 708 VAL A N 1
ATOM 5328 C CA . VAL A 1 708 ? 6.376 2.448 12.555 1.00 97.75 708 VAL A CA 1
ATOM 5329 C C . VAL A 1 708 ? 5.380 1.475 13.184 1.00 97.75 708 VAL A C 1
ATOM 5331 O O . VAL A 1 708 ? 5.360 0.294 12.860 1.00 97.75 708 VAL A O 1
ATOM 5334 N N . HIS A 1 709 ? 4.589 1.952 14.144 1.00 94.50 709 HIS A N 1
ATOM 5335 C CA . HIS A 1 709 ? 3.669 1.106 14.928 1.00 94.50 709 HIS A CA 1
ATOM 5336 C C . HIS A 1 709 ? 2.282 0.933 14.308 1.00 94.50 709 HIS A C 1
ATOM 5338 O O . HIS A 1 709 ? 1.434 0.242 14.861 1.00 94.50 709 HIS A O 1
ATOM 5344 N N . THR A 1 710 ? 2.037 1.557 13.161 1.00 93.56 710 THR A N 1
ATOM 5345 C CA . THR A 1 710 ? 0.743 1.545 12.478 1.00 93.56 710 THR A CA 1
ATOM 5346 C C . THR A 1 710 ? 0.776 0.633 11.257 1.00 93.56 710 THR A C 1
ATOM 5348 O O . THR A 1 710 ? 1.839 0.233 10.773 1.00 93.56 710 THR A O 1
ATOM 5351 N N . ALA A 1 711 ? -0.405 0.274 10.749 1.00 93.81 711 ALA A N 1
ATOM 5352 C CA . ALA A 1 711 ? -0.502 -0.468 9.500 1.00 93.81 711 ALA A CA 1
ATOM 5353 C C . ALA A 1 711 ? 0.153 0.328 8.357 1.00 93.81 711 ALA A C 1
ATOM 5355 O O . ALA A 1 711 ? -0.077 1.529 8.210 1.00 93.81 711 ALA A O 1
ATOM 5356 N N . THR A 1 712 ? 0.946 -0.350 7.528 1.00 97.31 712 THR A N 1
ATOM 5357 C CA . THR A 1 712 ? 1.429 0.238 6.271 1.00 97.31 712 THR A CA 1
ATOM 5358 C C . THR A 1 712 ? 0.333 0.165 5.208 1.00 97.31 712 THR A C 1
ATOM 5360 O O . THR A 1 712 ? -0.542 -0.700 5.259 1.00 97.31 712 THR A O 1
ATOM 5363 N N . ALA A 1 713 ? 0.386 1.054 4.218 1.00 96.19 713 ALA A N 1
ATOM 5364 C CA . ALA A 1 713 ? -0.469 0.993 3.033 1.00 96.19 713 ALA A CA 1
ATOM 5365 C C . ALA A 1 713 ? 0.383 0.782 1.782 1.00 96.19 713 ALA A C 1
ATOM 5367 O O . ALA A 1 713 ? 1.586 1.021 1.801 1.00 96.19 713 ALA A O 1
ATOM 5368 N N . ALA A 1 714 ? -0.202 0.340 0.673 1.00 94.25 714 ALA A N 1
ATOM 5369 C CA . ALA A 1 714 ? 0.554 0.203 -0.564 1.00 94.25 714 ALA A CA 1
ATOM 5370 C C . ALA A 1 714 ? -0.295 0.416 -1.804 1.00 94.25 714 ALA A C 1
ATOM 5372 O O . ALA A 1 714 ? -1.513 0.255 -1.797 1.00 94.25 714 ALA A O 1
ATOM 5373 N N . ASP A 1 715 ? 0.407 0.694 -2.893 1.00 89.31 715 ASP A N 1
ATOM 5374 C CA . ASP A 1 715 ? -0.129 0.669 -4.238 1.00 89.31 715 ASP A CA 1
ATOM 5375 C C . ASP A 1 715 ? 0.620 -0.332 -5.142 1.00 89.31 715 ASP A C 1
ATOM 5377 O O . ASP A 1 715 ? 1.293 -1.273 -4.695 1.00 89.31 715 ASP A O 1
ATOM 5381 N N . ALA A 1 716 ? 0.486 -0.172 -6.460 1.00 84.19 716 ALA A N 1
ATOM 5382 C CA . ALA A 1 716 ? 1.152 -1.023 -7.439 1.00 84.19 716 ALA A CA 1
ATOM 5383 C C . ALA A 1 716 ? 2.696 -1.001 -7.349 1.00 84.19 716 ALA A C 1
ATOM 5385 O O . ALA A 1 716 ? 3.339 -1.971 -7.752 1.00 84.19 716 ALA A O 1
ATOM 5386 N N . ARG A 1 717 ? 3.298 0.080 -6.843 1.00 87.75 717 ARG A N 1
ATOM 5387 C CA . ARG A 1 717 ? 4.744 0.360 -6.873 1.00 87.75 717 ARG A CA 1
ATOM 5388 C C . ARG A 1 717 ? 5.349 0.726 -5.517 1.00 87.75 717 ARG A C 1
ATOM 5390 O O . ARG A 1 717 ? 6.567 0.679 -5.386 1.00 87.75 717 ARG A O 1
ATOM 5397 N N . THR A 1 718 ? 4.547 1.104 -4.535 1.00 93.88 718 THR A N 1
ATOM 5398 C CA . THR A 1 718 ? 5.007 1.802 -3.334 1.00 93.88 718 THR A CA 1
ATOM 5399 C C . THR A 1 718 ? 4.366 1.216 -2.089 1.00 93.88 718 THR A C 1
ATOM 5401 O O . THR A 1 718 ? 3.175 0.921 -2.100 1.00 93.88 718 THR A O 1
ATOM 5404 N N . VAL A 1 719 ? 5.146 1.080 -1.022 1.00 98.00 719 VAL A N 1
ATOM 5405 C CA . VAL A 1 719 ? 4.676 0.894 0.353 1.00 98.00 719 VAL A CA 1
ATOM 5406 C C . VAL A 1 719 ? 4.811 2.232 1.070 1.00 98.00 719 VAL A C 1
ATOM 5408 O O . VAL A 1 719 ? 5.875 2.844 1.042 1.00 98.00 719 VAL A O 1
ATOM 5411 N N . TYR A 1 720 ? 3.741 2.675 1.711 1.00 98.25 720 TYR A N 1
ATOM 5412 C CA . TYR A 1 720 ? 3.668 3.883 2.514 1.00 98.25 720 TYR A CA 1
ATOM 5413 C C . TYR A 1 720 ? 3.655 3.514 3.993 1.00 98.25 720 TYR A C 1
ATOM 5415 O O . TYR A 1 720 ? 2.822 2.719 4.433 1.00 98.25 720 TYR A O 1
ATOM 5423 N N . ALA A 1 721 ? 4.567 4.103 4.755 1.00 98.44 721 ALA A N 1
ATOM 5424 C CA . ALA A 1 721 ? 4.698 3.892 6.188 1.00 98.44 721 ALA A CA 1
ATOM 5425 C C . ALA A 1 721 ? 4.626 5.228 6.926 1.00 98.44 721 ALA A C 1
ATOM 5427 O O . ALA A 1 721 ? 5.275 6.197 6.529 1.00 98.44 721 ALA A O 1
ATOM 5428 N N . ALA A 1 722 ? 3.836 5.271 7.992 1.00 97.62 722 ALA A N 1
ATOM 5429 C CA . ALA A 1 722 ? 3.718 6.423 8.871 1.00 97.62 722 ALA A CA 1
ATOM 5430 C C . ALA A 1 722 ? 4.625 6.215 10.088 1.00 97.62 722 ALA A C 1
ATOM 5432 O O . ALA A 1 722 ? 4.478 5.233 10.813 1.00 97.62 722 ALA A O 1
ATOM 5433 N N . CYS A 1 723 ? 5.591 7.111 10.275 1.00 97.62 723 CYS A N 1
ATOM 5434 C CA . CYS A 1 723 ? 6.600 6.986 11.315 1.00 97.62 723 CYS A CA 1
ATOM 5435 C C . CYS A 1 723 ? 6.397 8.026 12.419 1.00 97.62 723 CYS A C 1
ATOM 5437 O O . CYS A 1 723 ? 6.025 9.182 12.191 1.00 97.62 723 CYS A O 1
ATOM 5439 N N . ARG A 1 724 ? 6.725 7.626 13.644 1.00 96.12 724 ARG A N 1
ATOM 5440 C CA . ARG A 1 724 ? 6.708 8.484 14.830 1.00 96.12 724 ARG A CA 1
ATOM 5441 C C . ARG A 1 724 ? 7.706 9.639 14.811 1.00 96.12 724 ARG A C 1
ATOM 5443 O O . ARG A 1 724 ? 7.606 10.539 15.641 1.00 96.12 724 ARG A O 1
ATOM 5450 N N . ASP A 1 725 ? 8.641 9.648 13.867 1.00 94.62 725 ASP A N 1
ATOM 5451 C CA . ASP A 1 725 ? 9.514 10.798 13.600 1.00 94.62 725 ASP A CA 1
ATOM 5452 C C . ASP A 1 725 ? 8.804 11.946 12.861 1.00 94.62 725 ASP A C 1
ATOM 5454 O O . ASP A 1 725 ? 9.414 12.983 12.617 1.00 94.62 725 ASP A O 1
ATOM 5458 N N . GLY A 1 726 ? 7.526 11.761 12.520 1.00 93.81 726 GLY A N 1
ATOM 5459 C CA . GLY A 1 726 ? 6.693 12.738 11.835 1.00 93.81 726 GLY A CA 1
ATOM 5460 C C . GLY A 1 726 ? 6.759 12.663 10.315 1.00 93.81 726 GLY A C 1
ATOM 5461 O O . GLY A 1 726 ? 6.197 13.529 9.643 1.00 93.81 726 GLY A O 1
ATOM 5462 N N . PHE A 1 727 ? 7.407 11.638 9.755 1.00 97.19 727 PHE A N 1
ATOM 5463 C CA . PHE A 1 727 ? 7.492 11.437 8.314 1.00 97.19 727 PHE A CA 1
ATOM 5464 C C . PHE A 1 727 ? 6.575 10.317 7.814 1.00 97.19 727 PHE A C 1
ATOM 5466 O O . PHE A 1 727 ? 6.524 9.214 8.361 1.00 97.19 727 PHE A O 1
ATOM 5473 N N . VAL A 1 728 ? 5.928 10.574 6.676 1.00 98.31 728 VAL A N 1
ATOM 5474 C CA . VAL A 1 728 ? 5.439 9.528 5.773 1.00 98.31 728 VAL A CA 1
ATOM 5475 C C . VAL A 1 728 ? 6.604 9.085 4.899 1.00 98.31 728 VAL A C 1
ATOM 5477 O O . VAL A 1 728 ? 7.192 9.903 4.191 1.00 98.31 728 VAL A O 1
ATOM 5480 N N . TYR A 1 729 ? 6.918 7.797 4.916 1.00 98.44 729 TYR A N 1
ATOM 5481 C CA . TYR A 1 729 ? 7.927 7.163 4.074 1.00 98.44 729 TYR A CA 1
ATOM 5482 C C . TYR A 1 729 ? 7.258 6.453 2.903 1.00 98.44 729 TYR A C 1
ATOM 5484 O O . TYR A 1 729 ? 6.329 5.677 3.103 1.00 98.44 729 TYR A O 1
ATOM 5492 N N . ALA A 1 730 ? 7.757 6.673 1.689 1.00 97.75 730 ALA A N 1
ATOM 5493 C CA . ALA A 1 730 ? 7.353 5.950 0.493 1.00 97.75 730 ALA A CA 1
ATOM 5494 C C . ALA A 1 730 ? 8.507 5.076 0.011 1.00 97.75 730 ALA A C 1
ATOM 5496 O O . ALA A 1 730 ? 9.529 5.574 -0.465 1.00 97.75 730 ALA A O 1
ATOM 5497 N N . LEU A 1 731 ? 8.342 3.768 0.137 1.00 98.00 731 LEU A N 1
ATOM 5498 C CA . LEU A 1 731 ? 9.347 2.762 -0.173 1.00 98.00 731 LEU A CA 1
ATOM 5499 C C . LEU A 1 731 ? 8.956 2.028 -1.450 1.00 98.00 731 LEU A C 1
ATOM 5501 O O . LEU A 1 731 ? 7.791 1.698 -1.659 1.00 98.00 731 LEU A O 1
ATOM 5505 N N . ASP A 1 732 ? 9.916 1.754 -2.323 1.00 93.75 732 ASP A N 1
ATOM 5506 C CA . ASP A 1 732 ? 9.686 0.902 -3.479 1.00 93.75 732 ASP A CA 1
ATOM 5507 C C . ASP A 1 732 ? 9.243 -0.491 -3.019 1.00 93.75 732 ASP A C 1
ATOM 5509 O O . ASP A 1 732 ? 9.926 -1.172 -2.257 1.00 93.75 732 ASP A O 1
ATOM 5513 N N . ARG A 1 733 ? 8.088 -0.936 -3.508 1.00 90.25 733 ARG A N 1
ATOM 5514 C CA . ARG A 1 733 ? 7.441 -2.173 -3.060 1.00 90.25 733 ARG A CA 1
ATOM 5515 C C . ARG A 1 733 ? 8.282 -3.427 -3.331 1.00 90.25 733 ARG A C 1
ATOM 5517 O O . ARG A 1 733 ? 8.105 -4.439 -2.652 1.00 90.25 733 ARG A O 1
ATOM 5524 N N . LYS A 1 734 ? 9.151 -3.408 -4.349 1.00 91.12 734 LYS A N 1
ATOM 5525 C CA . LYS A 1 734 ? 9.971 -4.570 -4.724 1.00 91.12 734 LYS A CA 1
ATOM 5526 C C . LYS A 1 734 ? 11.286 -4.615 -3.957 1.00 91.12 734 LYS A C 1
ATOM 5528 O O . LYS A 1 734 ? 11.727 -5.706 -3.614 1.00 91.12 734 LYS A O 1
ATOM 5533 N N . THR A 1 735 ? 11.906 -3.460 -3.742 1.00 91.62 735 THR A N 1
ATOM 5534 C CA . THR A 1 735 ? 13.291 -3.351 -3.266 1.00 91.62 735 THR A CA 1
ATOM 5535 C C . THR A 1 735 ? 13.419 -2.780 -1.857 1.00 91.62 735 THR A C 1
ATOM 5537 O O . THR A 1 735 ? 14.500 -2.858 -1.285 1.00 91.62 735 THR A O 1
ATOM 5540 N N . GLY A 1 736 ? 12.365 -2.168 -1.313 1.00 93.94 736 GLY A N 1
ATOM 5541 C CA . GLY A 1 736 ? 12.393 -1.467 -0.027 1.00 93.94 736 GLY A CA 1
ATOM 5542 C C . GLY A 1 736 ? 13.123 -0.124 -0.059 1.00 93.94 736 GLY A C 1
ATOM 5543 O O . GLY A 1 736 ? 13.226 0.543 0.967 1.00 93.94 736 GLY A O 1
ATOM 5544 N N . LYS A 1 737 ? 13.643 0.305 -1.217 1.00 94.31 737 LYS A N 1
ATOM 5545 C CA . LYS A 1 737 ? 14.400 1.557 -1.329 1.00 94.31 737 LYS A CA 1
ATOM 5546 C C . LYS A 1 737 ? 13.494 2.766 -1.140 1.00 94.31 737 LYS A C 1
ATOM 5548 O O . LYS A 1 737 ? 12.409 2.825 -1.714 1.00 94.31 737 LYS A O 1
ATOM 5553 N N . LEU A 1 738 ? 13.979 3.763 -0.404 1.00 95.81 738 LEU A N 1
ATOM 5554 C CA . LEU A 1 738 ? 13.290 5.041 -0.264 1.00 95.81 738 LEU A CA 1
ATOM 5555 C C . LEU A 1 738 ? 13.088 5.696 -1.635 1.00 95.81 738 LEU A C 1
ATOM 5557 O O . LEU A 1 738 ? 14.047 5.911 -2.374 1.00 95.81 738 LEU A O 1
ATOM 5561 N N . ARG A 1 739 ? 11.840 6.039 -1.948 1.00 90.94 739 ARG A N 1
ATOM 5562 C CA . ARG A 1 739 ? 11.469 6.838 -3.120 1.00 90.94 739 ARG A CA 1
ATOM 5563 C C . ARG A 1 739 ? 11.317 8.304 -2.752 1.00 90.94 739 ARG A C 1
ATOM 5565 O O . ARG A 1 739 ? 11.866 9.162 -3.431 1.00 90.94 739 ARG A O 1
ATOM 5572 N N . TRP A 1 740 ? 10.591 8.576 -1.674 1.00 93.88 740 TRP A N 1
ATOM 5573 C CA . TRP A 1 740 ? 10.446 9.903 -1.085 1.00 93.88 740 TRP A CA 1
ATOM 5574 C C . TRP A 1 740 ? 10.025 9.778 0.382 1.00 93.88 740 TRP A C 1
ATOM 5576 O O . TRP A 1 740 ? 9.545 8.730 0.814 1.00 93.88 740 TRP A O 1
ATOM 5586 N N . LYS A 1 741 ? 10.189 10.854 1.154 1.00 94.94 741 LYS A N 1
ATOM 5587 C CA . LYS A 1 741 ? 9.551 11.006 2.467 1.00 94.94 741 LYS A CA 1
ATOM 5588 C C . LYS A 1 741 ? 9.017 12.423 2.646 1.00 94.94 741 LYS A C 1
ATOM 5590 O O . LYS A 1 741 ? 9.568 13.354 2.058 1.00 94.94 741 LYS A O 1
ATOM 5595 N N . ARG A 1 742 ? 7.968 12.589 3.451 1.00 95.06 742 ARG A N 1
ATOM 5596 C CA . ARG A 1 742 ? 7.330 13.888 3.711 1.00 95.06 742 ARG A CA 1
ATOM 5597 C C . ARG A 1 742 ? 7.056 14.076 5.197 1.00 95.06 742 ARG A C 1
ATOM 5599 O O . ARG A 1 742 ? 6.419 13.217 5.792 1.00 95.06 742 ARG A O 1
ATOM 5606 N N . SER A 1 743 ? 7.525 15.188 5.761 1.00 91.94 743 SER A N 1
ATOM 5607 C CA . SER A 1 743 ? 7.237 15.574 7.147 1.00 91.94 743 SER A CA 1
ATOM 5608 C C . SER A 1 743 ? 5.837 16.178 7.267 1.00 91.94 743 SER A C 1
ATOM 5610 O O . SER A 1 743 ? 5.438 16.965 6.407 1.00 91.94 743 SER A O 1
ATOM 5612 N N . LEU A 1 744 ? 5.120 15.822 8.332 1.00 89.94 744 LEU A N 1
ATOM 5613 C CA . LEU A 1 744 ? 3.875 16.460 8.778 1.00 89.94 744 LEU A CA 1
ATOM 5614 C C . LEU A 1 744 ? 4.074 17.189 10.125 1.00 89.94 744 LEU A C 1
ATOM 5616 O O . LEU A 1 744 ? 3.111 17.505 10.819 1.00 89.94 744 LEU A O 1
ATOM 5620 N N . GLY A 1 745 ? 5.326 17.444 10.517 1.00 84.31 745 GLY A N 1
ATOM 5621 C CA . GLY A 1 745 ? 5.690 18.272 11.674 1.00 84.31 745 GLY A CA 1
ATOM 5622 C C . GLY A 1 745 ? 5.584 17.593 13.043 1.00 84.31 745 GLY A C 1
ATOM 5623 O O . GLY A 1 745 ? 6.390 17.894 13.918 1.00 84.31 745 GLY A O 1
ATOM 5624 N N . SER A 1 746 ? 4.658 16.651 13.233 1.00 88.81 746 SER A N 1
ATOM 5625 C CA . SER A 1 746 ? 4.505 15.886 14.478 1.00 88.81 746 SER A CA 1
ATOM 5626 C C . SER A 1 746 ? 4.342 14.390 14.219 1.00 88.81 746 SER A C 1
ATOM 5628 O O . SER A 1 746 ? 4.133 13.968 13.081 1.00 88.81 746 SER A O 1
ATOM 5630 N N . ALA A 1 747 ? 4.507 13.581 15.271 1.00 92.56 747 ALA A N 1
ATOM 5631 C CA . ALA A 1 747 ? 4.542 12.123 15.187 1.00 92.56 747 ALA A CA 1
ATOM 5632 C C . ALA A 1 747 ? 3.326 11.556 14.442 1.00 92.56 747 ALA A C 1
ATOM 5634 O O . ALA A 1 747 ? 2.199 12.006 14.639 1.00 92.56 747 ALA A O 1
ATOM 5635 N N . LEU A 1 748 ? 3.542 10.537 13.608 1.00 96.06 748 LEU A N 1
ATOM 5636 C CA . LEU A 1 748 ? 2.440 9.838 12.958 1.00 96.06 748 LEU A CA 1
ATOM 5637 C C . LEU A 1 748 ? 2.072 8.596 13.763 1.00 96.06 748 LEU A C 1
ATOM 5639 O O . LEU A 1 748 ? 2.811 7.614 13.803 1.00 96.06 748 LEU A O 1
ATOM 5643 N N . THR A 1 749 ? 0.920 8.671 14.414 1.00 94.25 749 THR A N 1
ATOM 5644 C CA . THR A 1 749 ? 0.345 7.628 15.277 1.00 94.25 749 THR A CA 1
ATOM 5645 C C . THR A 1 749 ? -0.847 6.925 14.629 1.00 94.25 749 THR A C 1
ATOM 5647 O O . THR A 1 749 ? -1.421 6.011 15.209 1.00 94.25 749 THR A O 1
ATOM 5650 N N . ALA A 1 750 ? -1.175 7.325 13.401 1.00 94.62 750 ALA A N 1
ATOM 5651 C CA . ALA A 1 750 ? -2.191 6.752 12.533 1.00 94.62 750 ALA A CA 1
ATOM 5652 C C . ALA A 1 750 ? -1.539 6.268 11.223 1.00 94.62 750 ALA A C 1
ATOM 5654 O O . ALA A 1 750 ? -0.560 6.858 10.756 1.00 94.62 750 ALA A O 1
ATOM 5655 N N . GLY A 1 751 ? -2.047 5.179 10.640 1.00 95.31 751 GLY A N 1
ATOM 5656 C CA . GLY A 1 751 ? -1.538 4.657 9.368 1.00 95.31 751 GLY A CA 1
ATOM 5657 C C . GLY A 1 751 ? -1.853 5.593 8.192 1.00 95.31 751 GLY A C 1
ATOM 5658 O O . GLY A 1 751 ? -2.743 6.440 8.294 1.00 95.31 751 GLY A O 1
ATOM 5659 N N . PRO A 1 752 ? -1.151 5.472 7.053 1.00 96.94 752 PRO A N 1
ATOM 5660 C CA . PRO A 1 752 ? -1.541 6.160 5.831 1.00 96.94 752 PRO A CA 1
ATOM 5661 C C . PRO A 1 752 ? -2.710 5.441 5.139 1.00 96.94 752 PRO A C 1
ATOM 5663 O O . PRO A 1 752 ? -2.868 4.227 5.254 1.00 96.94 752 PRO A O 1
ATOM 5666 N N . ALA A 1 753 ? -3.484 6.173 4.340 1.00 95.88 753 ALA A N 1
ATOM 5667 C CA . ALA A 1 753 ? -4.527 5.622 3.476 1.00 95.88 753 ALA A CA 1
ATOM 5668 C C . ALA A 1 753 ? -4.255 5.957 2.010 1.00 95.88 753 ALA A C 1
ATOM 5670 O O . ALA A 1 753 ? -3.861 7.071 1.681 1.00 95.88 753 ALA A O 1
ATOM 5671 N N . VAL A 1 754 ? -4.469 5.001 1.108 1.00 93.12 754 VAL A N 1
ATOM 5672 C CA . VAL A 1 754 ? -4.209 5.181 -0.327 1.00 93.12 754 VAL A CA 1
ATOM 5673 C C . VAL A 1 754 ? -5.530 5.197 -1.082 1.00 93.12 754 VAL A C 1
ATOM 5675 O O . VAL A 1 754 ? -6.289 4.232 -1.025 1.00 93.12 754 VAL A O 1
ATOM 5678 N N . ALA A 1 755 ? -5.783 6.271 -1.828 1.00 88.50 755 ALA A N 1
ATOM 5679 C CA . ALA A 1 755 ? -6.854 6.317 -2.815 1.00 88.50 755 ALA A CA 1
ATOM 5680 C C . ALA A 1 755 ? -6.326 5.905 -4.190 1.00 88.50 755 ALA A C 1
ATOM 5682 O O . ALA A 1 755 ? -5.219 6.278 -4.582 1.00 88.50 755 ALA A O 1
ATOM 5683 N N . ALA A 1 756 ? -7.149 5.185 -4.947 1.00 78.69 756 ALA A N 1
ATOM 5684 C CA . ALA A 1 756 ? -6.880 4.795 -6.325 1.00 78.69 756 ALA A CA 1
ATOM 5685 C C . ALA A 1 756 ? -8.010 5.273 -7.245 1.00 78.69 756 ALA A C 1
ATOM 5687 O O . ALA A 1 756 ? -9.141 5.455 -6.795 1.00 78.69 756 ALA A O 1
ATOM 5688 N N . TYR A 1 757 ? -7.705 5.449 -8.531 1.00 70.31 757 TYR A N 1
ATOM 5689 C CA . TYR A 1 757 ? -8.721 5.702 -9.554 1.00 70.31 757 TYR A CA 1
ATOM 5690 C C . TYR A 1 757 ? -9.704 4.527 -9.664 1.00 70.31 757 TYR A C 1
ATOM 5692 O O . TYR A 1 757 ? -9.362 3.381 -9.344 1.00 70.31 757 TYR A O 1
ATOM 5700 N N . ALA A 1 758 ? -10.909 4.796 -10.177 1.00 56.91 758 ALA A N 1
ATOM 5701 C CA . ALA A 1 758 ? -11.882 3.760 -10.507 1.00 56.91 758 ALA A CA 1
ATOM 5702 C C . ALA A 1 758 ? -11.223 2.661 -11.372 1.00 56.91 758 ALA A C 1
ATOM 5704 O O . ALA A 1 758 ? -10.583 2.940 -12.384 1.00 56.91 758 ALA A O 1
ATOM 5705 N N . GLY A 1 759 ? -11.313 1.401 -10.929 1.00 51.16 759 GLY A N 1
ATOM 5706 C CA . GLY A 1 759 ? -10.625 0.259 -11.552 1.00 51.16 759 GLY A CA 1
ATOM 5707 C C . GLY A 1 759 ? -9.272 -0.125 -10.929 1.00 51.16 759 GLY A C 1
ATOM 5708 O O . GLY A 1 759 ? -8.696 -1.138 -11.321 1.00 51.16 759 GLY A O 1
ATOM 5709 N N . GLY A 1 760 ? -8.770 0.630 -9.943 1.00 53.31 760 GLY A N 1
ATOM 5710 C CA . GLY A 1 760 ? -7.690 0.219 -9.029 1.00 53.31 760 GLY A CA 1
ATOM 5711 C C . GLY A 1 760 ? -6.281 0.119 -9.629 1.00 53.31 760 GLY A C 1
ATOM 5712 O O . GLY A 1 760 ? -5.358 -0.319 -8.945 1.00 53.31 760 GLY A O 1
ATOM 5713 N N . ALA A 1 761 ? -6.089 0.500 -10.895 1.00 53.22 761 ALA A N 1
ATOM 5714 C CA . ALA A 1 761 ? -4.812 0.329 -11.593 1.00 53.22 761 ALA A CA 1
ATOM 5715 C C . ALA A 1 761 ? -3.760 1.400 -11.246 1.00 53.22 761 ALA A C 1
ATOM 5717 O O . ALA A 1 761 ? -2.560 1.133 -11.354 1.00 53.22 761 ALA A O 1
ATOM 5718 N N . LEU A 1 762 ? -4.191 2.600 -10.842 1.00 67.69 762 LEU A N 1
ATOM 5719 C CA . LEU A 1 762 ? -3.322 3.741 -10.554 1.00 67.69 762 LEU A CA 1
ATOM 5720 C C . LEU A 1 762 ? -3.711 4.400 -9.230 1.00 67.69 762 LEU A C 1
ATOM 5722 O O . LEU A 1 762 ? -4.888 4.657 -8.973 1.00 67.69 762 LEU A O 1
ATOM 5726 N N . SER A 1 763 ? -2.705 4.686 -8.410 1.00 81.19 763 SER A N 1
ATOM 5727 C CA . SER A 1 763 ? -2.835 5.467 -7.182 1.00 81.19 763 SER A CA 1
ATOM 5728 C C . SER A 1 763 ? -3.114 6.916 -7.529 1.00 81.19 763 SER A C 1
ATOM 5730 O O . SER A 1 763 ? -2.460 7.496 -8.394 1.00 81.19 763 SER A O 1
ATOM 5732 N N . LEU A 1 764 ? -4.058 7.495 -6.811 1.00 84.94 764 LEU A N 1
ATOM 5733 C CA . LEU A 1 764 ? -4.492 8.868 -6.973 1.00 84.94 764 LEU A CA 1
ATOM 5734 C C . LEU A 1 764 ? -3.884 9.763 -5.892 1.00 84.94 764 LEU A C 1
ATOM 5736 O O . LEU A 1 764 ? -3.378 10.838 -6.194 1.00 84.94 764 LEU A O 1
ATOM 5740 N N . ALA A 1 765 ? -3.914 9.310 -4.638 1.00 91.75 765 ALA A N 1
ATOM 5741 C CA . ALA A 1 765 ? -3.453 10.090 -3.496 1.00 91.75 765 ALA A CA 1
ATOM 5742 C C . ALA A 1 765 ? -3.077 9.208 -2.307 1.00 91.75 765 ALA A C 1
ATOM 5744 O O . ALA A 1 765 ? -3.604 8.103 -2.155 1.00 91.75 765 ALA A O 1
ATOM 5745 N N . VAL A 1 766 ? -2.208 9.732 -1.447 1.00 95.38 766 VAL A N 1
ATOM 5746 C CA . VAL A 1 766 ? -1.907 9.177 -0.126 1.00 95.38 766 VAL A CA 1
ATOM 5747 C C . VAL A 1 766 ? -2.356 10.177 0.929 1.00 95.38 766 VAL A C 1
ATOM 5749 O O . VAL A 1 766 ? -1.914 11.321 0.919 1.00 95.38 766 VAL A O 1
ATOM 5752 N N . TYR A 1 767 ? -3.210 9.747 1.845 1.00 97.00 767 TYR A N 1
ATOM 5753 C CA . TYR A 1 767 ? -3.677 10.536 2.975 1.00 97.00 767 TYR A CA 1
ATOM 5754 C C . TYR A 1 767 ? -2.923 10.120 4.223 1.00 97.00 767 TYR A C 1
ATOM 5756 O O . TYR A 1 767 ? -2.784 8.930 4.507 1.00 97.00 767 TYR A O 1
ATOM 5764 N N . ALA A 1 768 ? -2.455 11.103 4.973 1.00 97.69 768 ALA A N 1
ATOM 5765 C CA . ALA A 1 768 ? -1.833 10.898 6.267 1.00 97.69 768 ALA A CA 1
ATOM 5766 C C . ALA A 1 768 ? -2.293 11.989 7.229 1.00 97.69 768 ALA A C 1
ATOM 5768 O O . ALA A 1 768 ? -2.663 13.087 6.810 1.00 97.69 768 ALA A O 1
ATOM 5769 N N . VAL A 1 769 ? -2.273 11.674 8.518 1.00 97.06 769 VAL A N 1
ATOM 5770 C CA . VAL A 1 769 ? -2.633 12.605 9.583 1.00 97.06 769 VAL A CA 1
ATOM 5771 C C . VAL A 1 769 ? -1.607 12.507 10.699 1.00 97.06 769 VAL A C 1
ATOM 5773 O O . VAL A 1 769 ? -1.215 11.406 11.090 1.00 97.06 769 VAL A O 1
ATOM 5776 N N . SER A 1 770 ? -1.134 13.654 11.174 1.00 95.44 770 SER A N 1
ATOM 5777 C CA . SER A 1 770 ? -0.261 13.707 12.341 1.00 95.44 770 SER A CA 1
ATOM 5778 C C . SER A 1 770 ? -1.049 13.566 13.638 1.00 95.44 770 SER A C 1
ATOM 5780 O O . SER A 1 770 ? -2.256 13.816 13.678 1.00 95.44 770 SER A O 1
ATOM 5782 N N . SER A 1 771 ? -0.364 13.213 14.725 1.00 93.69 771 SER A N 1
ATOM 5783 C CA . SER A 1 771 ? -0.978 13.059 16.045 1.00 93.69 771 SER A CA 1
ATOM 5784 C C . SER A 1 771 ? -1.676 14.329 16.532 1.00 93.69 771 SER A C 1
ATOM 5786 O O . SER A 1 771 ? -2.572 14.235 17.358 1.00 93.69 771 SER A O 1
ATOM 5788 N N . GLU A 1 772 ? -1.294 15.502 16.016 1.00 90.94 772 GLU A N 1
ATOM 5789 C CA . GLU A 1 772 ? -1.880 16.807 16.360 1.00 90.94 772 GLU A CA 1
ATOM 5790 C C . GLU A 1 772 ? -2.962 17.285 15.375 1.00 90.94 772 GLU A C 1
ATOM 5792 O O . GLU A 1 772 ? -3.424 18.424 15.459 1.00 90.94 772 GLU A O 1
ATOM 5797 N N . GLY A 1 773 ? -3.370 16.438 14.426 1.00 92.69 773 GLY A N 1
ATOM 5798 C CA . GLY A 1 773 ? -4.476 16.730 13.518 1.00 92.69 773 GLY A CA 1
ATOM 5799 C C . GLY A 1 773 ? -4.103 17.512 12.257 1.00 92.69 773 GLY A C 1
ATOM 5800 O O . GLY A 1 773 ? -5.000 18.067 11.622 1.00 92.69 773 GLY A O 1
ATOM 5801 N N . LEU A 1 774 ? -2.826 17.548 11.848 1.00 95.00 774 LEU A N 1
ATOM 5802 C CA . LEU A 1 774 ? -2.477 18.005 10.500 1.00 95.00 774 LEU A CA 1
ATOM 5803 C C . LEU A 1 774 ? -2.751 16.876 9.506 1.00 95.00 774 LEU A C 1
ATOM 5805 O O . LEU A 1 774 ? -2.033 15.877 9.479 1.00 95.00 774 LEU A O 1
ATOM 5809 N N . VAL A 1 775 ? -3.774 17.048 8.678 1.00 96.62 775 VAL A N 1
ATOM 5810 C CA . VAL A 1 775 ? -4.121 16.130 7.592 1.00 96.62 775 VAL A CA 1
ATOM 5811 C C . VAL A 1 775 ? -3.439 16.592 6.315 1.00 96.62 775 VAL A C 1
ATOM 5813 O O . VAL A 1 775 ? -3.504 17.771 5.964 1.00 96.62 775 VAL A O 1
ATOM 5816 N N . ALA A 1 776 ? -2.814 15.665 5.599 1.00 96.06 776 ALA A N 1
ATOM 5817 C CA . ALA A 1 776 ? -2.184 15.923 4.315 1.00 96.06 776 ALA A CA 1
ATOM 5818 C C . ALA A 1 776 ? -2.667 14.924 3.263 1.00 96.06 776 ALA A C 1
ATOM 5820 O O . ALA A 1 776 ? -2.705 13.716 3.504 1.00 96.06 776 ALA A O 1
ATOM 5821 N N . CYS A 1 777 ? -2.974 15.442 2.077 1.00 95.81 777 CYS A N 1
ATOM 5822 C CA . CYS A 1 777 ? -3.131 14.663 0.861 1.00 95.81 777 CYS A CA 1
ATOM 5823 C C . CYS A 1 777 ? -1.870 14.825 0.014 1.00 95.81 777 CYS A C 1
ATOM 5825 O O . CYS A 1 777 ? -1.487 15.937 -0.351 1.00 95.81 777 CYS A O 1
ATOM 5827 N N . LEU A 1 778 ? -1.210 13.711 -0.282 1.00 94.38 778 LEU A N 1
ATOM 5828 C CA . LEU A 1 778 ? 0.099 13.659 -0.917 1.00 94.38 778 LEU A CA 1
ATOM 5829 C C . LEU A 1 778 ? 0.019 12.960 -2.274 1.00 94.38 778 LEU A C 1
ATOM 5831 O O . LEU A 1 778 ? -0.667 11.949 -2.441 1.00 94.38 778 LEU A O 1
ATOM 5835 N N . SER A 1 779 ? 0.791 13.466 -3.229 1.00 90.31 779 SER A N 1
ATOM 5836 C CA . SER A 1 779 ? 1.051 12.814 -4.507 1.00 90.31 779 SER A CA 1
ATOM 5837 C C . SER A 1 779 ? 1.770 11.474 -4.277 1.00 90.31 779 SER A C 1
ATOM 5839 O O . SER A 1 779 ? 2.852 11.447 -3.679 1.00 90.31 779 SER A O 1
ATOM 5841 N N . PRO A 1 780 ? 1.239 10.345 -4.785 1.00 89.56 780 PRO A N 1
ATOM 5842 C CA . PRO A 1 780 ? 1.891 9.040 -4.672 1.00 89.56 780 PRO A CA 1
ATOM 5843 C C . PRO A 1 780 ? 3.271 8.986 -5.350 1.00 89.56 780 PRO A C 1
ATOM 5845 O O . PRO A 1 780 ? 4.126 8.179 -4.968 1.00 89.56 780 PRO A O 1
ATOM 5848 N N . ALA A 1 781 ? 3.494 9.824 -6.370 1.00 87.06 781 ALA A N 1
ATOM 5849 C CA . ALA A 1 781 ? 4.673 9.774 -7.229 1.00 87.06 781 ALA A CA 1
ATOM 5850 C C . ALA A 1 781 ? 5.937 10.318 -6.549 1.00 87.06 781 ALA A C 1
ATOM 5852 O O . ALA A 1 781 ? 6.986 9.671 -6.617 1.00 87.06 781 ALA A O 1
ATOM 5853 N N . ASP A 1 782 ? 5.816 11.467 -5.888 1.00 83.88 782 ASP A N 1
ATOM 5854 C CA . ASP A 1 782 ? 6.922 12.291 -5.380 1.00 83.88 782 ASP A CA 1
ATOM 5855 C C . ASP A 1 782 ? 6.685 12.836 -3.958 1.00 83.88 782 ASP A C 1
ATOM 5857 O O . ASP A 1 782 ? 7.534 13.535 -3.401 1.00 83.88 782 ASP A O 1
ATOM 5861 N N . GLY A 1 783 ? 5.535 12.529 -3.353 1.00 87.69 783 GLY A N 1
ATOM 5862 C CA . GLY A 1 783 ? 5.178 12.998 -2.022 1.00 87.69 783 GLY A CA 1
ATOM 5863 C C . GLY A 1 783 ? 4.922 14.498 -1.963 1.00 87.69 783 GLY A C 1
ATOM 5864 O O . GLY A 1 783 ? 5.003 15.068 -0.873 1.00 87.69 783 GLY A O 1
ATOM 5865 N N . LYS A 1 784 ? 4.682 15.168 -3.099 1.00 88.06 784 LYS A N 1
ATOM 5866 C CA . LYS A 1 784 ? 4.255 16.570 -3.120 1.00 88.06 784 LYS A CA 1
ATOM 5867 C C . LYS A 1 784 ? 2.921 16.707 -2.391 1.00 88.06 784 LYS A C 1
ATOM 5869 O O . LYS A 1 784 ? 2.034 15.871 -2.546 1.00 88.06 784 LYS A O 1
ATOM 5874 N N . VAL A 1 785 ? 2.796 17.749 -1.582 1.00 89.25 785 VAL A N 1
ATOM 5875 C CA . VAL A 1 785 ? 1.545 18.088 -0.906 1.00 89.25 785 VAL A CA 1
ATOM 5876 C C . VAL A 1 785 ? 0.568 18.621 -1.949 1.00 89.25 785 VAL A C 1
ATOM 5878 O O . VAL A 1 785 ? 0.875 19.594 -2.627 1.00 89.25 785 VAL A O 1
ATOM 5881 N N . LEU A 1 786 ? -0.579 17.962 -2.085 1.00 90.06 786 LEU A N 1
ATOM 5882 C CA . LEU A 1 786 ? -1.679 18.397 -2.950 1.00 90.06 786 LEU A CA 1
ATOM 5883 C C . LEU A 1 786 ? -2.600 19.361 -2.198 1.00 90.06 786 LEU A C 1
ATOM 5885 O O . LEU A 1 786 ? -3.030 20.376 -2.737 1.00 90.06 786 LEU A O 1
ATOM 5889 N N . TRP A 1 787 ? -2.868 19.045 -0.931 1.00 92.88 787 TRP A N 1
ATOM 5890 C CA . TRP A 1 787 ? -3.518 19.940 0.018 1.00 92.88 787 TRP A CA 1
ATOM 5891 C C . TRP A 1 787 ? -3.214 19.511 1.457 1.00 92.88 787 TRP A C 1
ATOM 5893 O O . TRP A 1 787 ? -2.908 18.343 1.724 1.00 92.88 787 TRP A O 1
ATOM 5903 N N . THR A 1 788 ? -3.346 20.450 2.395 1.00 93.38 788 THR A N 1
ATOM 5904 C CA . THR A 1 788 ? -3.339 20.190 3.843 1.00 93.38 788 THR A CA 1
ATOM 5905 C C . THR A 1 788 ? -4.571 20.771 4.527 1.00 93.38 788 THR A C 1
ATOM 5907 O O . THR A 1 788 ? -5.221 21.695 4.030 1.00 93.38 788 THR A O 1
ATOM 5910 N N . ARG A 1 789 ? -4.900 20.221 5.695 1.00 93.94 789 ARG A N 1
ATOM 5911 C CA . ARG A 1 789 ? -5.921 20.761 6.589 1.00 93.94 789 ARG A CA 1
ATOM 5912 C C . ARG A 1 789 ? -5.548 20.502 8.042 1.00 93.94 789 ARG A C 1
ATOM 5914 O O . ARG A 1 789 ? -5.365 19.358 8.437 1.00 93.94 789 ARG A O 1
ATOM 5921 N N . ASP A 1 790 ? -5.489 21.564 8.837 1.00 93.06 790 ASP A N 1
ATOM 5922 C CA . ASP A 1 790 ? -5.336 21.469 10.289 1.00 93.06 790 ASP A CA 1
ATOM 5923 C C . ASP A 1 790 ? -6.716 21.349 10.951 1.00 93.06 790 ASP A C 1
ATOM 5925 O O . ASP A 1 790 ? -7.531 22.273 10.872 1.00 93.06 790 ASP A O 1
ATOM 5929 N N . LEU A 1 791 ? -6.995 20.224 11.609 1.00 93.25 791 LEU A N 1
ATOM 5930 C CA . LEU A 1 791 ? -8.268 19.985 12.297 1.00 93.25 791 LEU A CA 1
ATOM 5931 C C . LEU A 1 791 ? -8.481 20.915 13.504 1.00 93.25 791 LEU A C 1
ATOM 5933 O O . LEU A 1 791 ? -9.625 21.205 13.864 1.00 93.25 791 LEU A O 1
ATOM 5937 N N . ARG A 1 792 ? -7.408 21.455 14.096 1.00 91.75 792 ARG A N 1
ATOM 5938 C CA . ARG A 1 792 ? -7.485 22.422 15.205 1.00 91.75 792 ARG A CA 1
ATOM 5939 C C . ARG A 1 792 ? -8.131 23.724 14.745 1.00 91.75 792 ARG A C 1
ATOM 5941 O O . ARG A 1 792 ? -8.924 24.306 15.479 1.00 91.75 792 ARG A O 1
ATOM 5948 N N . SER A 1 793 ? -7.874 24.134 13.498 1.00 87.31 793 SER A N 1
ATOM 5949 C CA . SER A 1 793 ? -8.479 25.338 12.903 1.00 87.31 793 SER A CA 1
ATOM 5950 C C . SER A 1 793 ? -10.008 25.260 12.809 1.00 87.31 793 SER A C 1
ATOM 5952 O O . SER A 1 793 ? -10.674 26.288 12.834 1.00 87.31 793 SER A O 1
ATOM 5954 N N . GLN A 1 794 ? -10.573 24.049 12.738 1.00 86.00 794 GLN A N 1
ATOM 5955 C CA . GLN A 1 794 ? -12.016 23.836 12.588 1.00 86.00 794 GLN A CA 1
ATOM 5956 C C . GLN A 1 794 ? -12.781 23.970 13.905 1.00 86.00 794 GLN A C 1
ATOM 5958 O O . GLN A 1 794 ? -13.988 24.183 13.905 1.00 86.00 794 GLN A O 1
ATOM 5963 N N . THR A 1 795 ? -12.093 23.802 15.035 1.00 88.69 795 THR A N 1
ATOM 5964 C CA . THR A 1 795 ? -12.740 23.707 16.350 1.00 88.69 795 THR A CA 1
ATOM 5965 C C . THR A 1 795 ? -12.168 24.672 17.383 1.00 88.69 795 THR A C 1
ATOM 5967 O O . THR A 1 795 ? -12.777 24.852 18.434 1.00 88.69 795 THR A O 1
ATOM 5970 N N . GLY A 1 796 ? -10.992 25.260 17.134 1.00 88.50 796 GLY A N 1
ATOM 5971 C CA . GLY A 1 796 ? -10.239 26.050 18.113 1.00 88.50 796 GLY A CA 1
ATOM 5972 C C . GLY A 1 796 ? -9.705 25.235 19.301 1.00 88.50 796 GLY A C 1
ATOM 5973 O O . GLY A 1 796 ? -9.175 25.811 20.253 1.00 88.50 796 GLY A O 1
ATOM 5974 N N . ARG A 1 797 ? -9.848 23.904 19.270 1.00 93.31 797 ARG A N 1
ATOM 5975 C CA . ARG A 1 797 ? -9.488 22.976 20.349 1.00 93.31 797 ARG A CA 1
ATOM 5976 C C . ARG A 1 797 ? -8.228 22.195 20.010 1.00 93.31 797 ARG A C 1
ATOM 5978 O O . ARG A 1 797 ? -7.830 22.097 18.850 1.00 93.31 797 ARG A O 1
ATOM 5985 N N . GLU A 1 798 ? -7.588 21.647 21.036 1.00 94.25 798 GLU A N 1
ATOM 5986 C CA . GLU A 1 798 ? -6.508 20.685 20.818 1.00 94.25 798 GLU A CA 1
ATOM 5987 C C . GLU A 1 798 ? -7.090 19.399 20.245 1.00 94.25 798 GLU A C 1
ATOM 5989 O O . GLU A 1 798 ? -8.154 18.958 20.679 1.00 94.25 798 GLU A O 1
ATOM 5994 N N . VAL A 1 799 ? -6.393 18.816 19.273 1.00 95.12 799 VAL A N 1
ATOM 5995 C CA . VAL A 1 799 ? -6.803 17.597 18.576 1.00 95.12 799 VAL A CA 1
ATOM 5996 C C . VAL A 1 799 ? -5.739 16.538 18.826 1.00 95.12 799 VAL A C 1
ATOM 5998 O O . VAL A 1 799 ? -4.554 16.816 18.643 1.00 95.12 799 VAL A O 1
ATOM 6001 N N . GLN A 1 800 ? -6.156 15.334 19.211 1.00 95.12 800 GLN A N 1
ATOM 6002 C CA . GLN A 1 800 ? -5.298 14.148 19.204 1.00 95.12 800 GLN A CA 1
ATOM 6003 C C . GLN A 1 800 ? -5.886 13.075 18.290 1.00 95.12 800 GLN A C 1
ATOM 6005 O O . GLN A 1 800 ? -7.089 12.810 18.339 1.00 95.12 800 GLN A O 1
ATOM 6010 N N . VAL A 1 801 ? -5.042 12.475 17.446 1.00 95.38 801 VAL A N 1
ATOM 6011 C CA . VAL A 1 801 ? -5.459 11.493 16.433 1.00 95.38 801 VAL A CA 1
ATOM 6012 C C . VAL A 1 801 ? -4.698 10.179 16.589 1.00 95.38 801 VAL A C 1
ATOM 6014 O O . VAL A 1 801 ? -3.470 10.144 16.532 1.00 95.38 801 VAL A O 1
ATOM 6017 N N . LEU A 1 802 ? -5.449 9.087 16.724 1.00 92.31 802 LEU A N 1
ATOM 6018 C CA . LEU A 1 802 ? -4.956 7.702 16.643 1.00 92.31 802 LEU A CA 1
ATOM 6019 C C . LEU A 1 802 ? -5.668 6.900 15.536 1.00 92.31 802 LEU A C 1
ATOM 6021 O O . LEU A 1 802 ? -5.147 5.899 15.051 1.00 92.31 802 LEU A O 1
ATOM 6025 N N . SER A 1 803 ? -6.825 7.384 15.076 1.00 94.88 803 SER A N 1
ATOM 6026 C CA . SER A 1 803 ? -7.586 6.803 13.971 1.00 94.88 803 SER A CA 1
ATOM 6027 C C . SER A 1 803 ? -6.833 6.946 12.650 1.00 94.88 803 SER A C 1
ATOM 6029 O O . SER A 1 803 ? -6.540 8.056 12.203 1.00 94.88 803 SER A O 1
ATOM 6031 N N . THR A 1 804 ? -6.634 5.829 11.951 1.00 95.56 804 THR A N 1
ATOM 6032 C CA . THR A 1 804 ? -6.195 5.839 10.549 1.00 95.56 804 THR A CA 1
ATOM 6033 C C . THR A 1 804 ? -7.264 6.524 9.688 1.00 95.56 804 THR A C 1
ATOM 6035 O O . THR A 1 804 ? -8.451 6.233 9.875 1.00 95.56 804 THR A O 1
ATOM 6038 N N . PRO A 1 805 ? -6.900 7.441 8.768 1.00 97.12 805 PRO A N 1
ATOM 6039 C CA . PRO A 1 805 ? -7.857 8.043 7.849 1.00 97.12 805 PRO A CA 1
ATOM 6040 C C . PRO A 1 805 ? -8.532 6.981 6.983 1.00 97.12 805 PRO A C 1
ATOM 6042 O O . PRO A 1 805 ? -7.867 6.093 6.456 1.00 97.12 805 PRO A O 1
ATOM 6045 N N . VAL A 1 806 ? -9.843 7.090 6.781 1.00 96.38 806 VAL A N 1
ATOM 6046 C CA . VAL A 1 806 ? -10.585 6.166 5.911 1.00 96.38 806 VAL A CA 1
ATOM 6047 C C . VAL A 1 806 ? -11.192 6.919 4.748 1.00 96.38 806 VAL A C 1
ATOM 6049 O O . VAL A 1 806 ? -12.015 7.809 4.940 1.00 96.38 806 VAL A O 1
ATOM 6052 N N . VAL A 1 807 ? -10.759 6.559 3.539 1.00 93.38 807 VAL A N 1
ATOM 6053 C CA . VAL A 1 807 ? -11.124 7.243 2.296 1.00 93.38 807 VAL A CA 1
ATOM 6054 C C . VAL A 1 807 ? -12.150 6.408 1.539 1.00 93.38 807 VAL A C 1
ATOM 6056 O O . VAL A 1 807 ? -11.911 5.240 1.237 1.00 93.38 807 VAL A O 1
ATOM 6059 N N . VAL A 1 808 ? -13.280 7.019 1.192 1.00 90.75 808 VAL A N 1
ATOM 6060 C CA . VAL A 1 808 ? -14.369 6.398 0.424 1.00 90.75 808 VAL A CA 1
ATOM 6061 C C . VAL A 1 808 ? -14.864 7.333 -0.679 1.00 90.75 808 VAL A C 1
ATOM 6063 O O . VAL A 1 808 ? -14.766 8.550 -0.552 1.00 90.75 808 VAL A O 1
ATOM 6066 N N . SER A 1 809 ? -15.427 6.785 -1.760 1.00 83.94 809 SER A N 1
ATOM 6067 C CA . SER A 1 809 ? -16.067 7.600 -2.808 1.00 83.94 809 SER A CA 1
ATOM 6068 C C . SER A 1 809 ? -17.355 8.232 -2.283 1.00 83.94 809 SER A C 1
ATOM 6070 O O . SER A 1 809 ? -18.208 7.513 -1.766 1.00 83.94 809 SER A O 1
ATOM 6072 N N . GLY A 1 810 ? -17.492 9.553 -2.412 1.00 72.62 810 GLY A N 1
ATOM 6073 C CA . GLY A 1 810 ? -18.621 10.340 -1.909 1.00 72.62 810 GLY A CA 1
ATOM 6074 C C . GLY A 1 810 ? -19.905 10.212 -2.734 1.00 72.62 810 GLY A C 1
ATOM 6075 O O . GLY A 1 810 ? -20.989 10.272 -2.168 1.00 72.62 810 GLY A O 1
ATOM 6076 N N . ASP A 1 811 ? -19.793 9.985 -4.041 1.00 68.44 811 ASP A N 1
ATOM 6077 C CA . ASP A 1 811 ? -20.901 10.043 -5.007 1.00 68.44 811 ASP A CA 1
ATOM 6078 C C . ASP A 1 811 ? -20.979 8.812 -5.934 1.00 68.44 811 ASP A C 1
ATOM 6080 O O . ASP A 1 811 ? -21.757 8.786 -6.885 1.00 68.44 811 ASP A O 1
ATOM 6084 N N . GLY A 1 812 ? -20.149 7.792 -5.698 1.00 62.47 812 GLY A N 1
ATOM 6085 C CA . GLY A 1 812 ? -20.055 6.596 -6.540 1.00 62.47 812 GLY A CA 1
ATOM 6086 C C . GLY A 1 812 ? -19.367 6.816 -7.895 1.00 62.47 812 GLY A C 1
ATOM 6087 O O . GLY A 1 812 ? -18.974 5.832 -8.521 1.00 62.47 812 GLY A O 1
ATOM 6088 N N . SER A 1 813 ? -19.164 8.069 -8.324 1.00 62.69 813 SER A N 1
ATOM 6089 C CA . SER A 1 813 ? -18.408 8.417 -9.536 1.00 62.69 813 SER A CA 1
ATOM 6090 C C . SER A 1 813 ? -16.895 8.313 -9.310 1.00 62.69 813 SER A C 1
ATOM 6092 O O . SER A 1 813 ? -16.125 8.096 -10.243 1.00 62.69 813 SER A O 1
ATOM 6094 N N . GLY A 1 814 ? -16.468 8.440 -8.048 1.00 65.31 814 GLY A N 1
ATOM 6095 C CA . GLY A 1 814 ? -15.058 8.446 -7.657 1.00 65.31 814 GLY A CA 1
ATOM 6096 C C . GLY A 1 814 ? -14.378 9.805 -7.831 1.00 65.31 814 GLY A C 1
ATOM 6097 O O . GLY A 1 814 ? -13.215 9.930 -7.452 1.00 65.31 814 GLY A O 1
ATOM 6098 N N . THR A 1 815 ? -15.095 10.809 -8.347 1.00 77.19 815 THR A N 1
ATOM 6099 C CA . THR A 1 815 ? -14.599 12.189 -8.457 1.00 77.19 815 THR A CA 1
ATOM 6100 C C . THR A 1 815 ? -14.606 12.874 -7.100 1.00 77.19 815 THR A C 1
ATOM 6102 O O . THR A 1 815 ? -13.638 13.545 -6.763 1.00 77.19 815 THR A O 1
ATOM 6105 N N . THR A 1 816 ? -15.639 12.635 -6.288 1.00 87.81 816 THR A N 1
ATOM 6106 C CA . THR A 1 816 ? -15.733 13.120 -4.908 1.00 87.81 816 THR A CA 1
ATOM 6107 C C . THR A 1 816 ? -15.309 12.031 -3.938 1.00 87.81 816 THR A C 1
ATOM 6109 O O . THR A 1 816 ? -15.687 10.861 -4.087 1.00 87.81 816 THR A O 1
ATOM 6112 N N . ARG A 1 817 ? -14.559 12.395 -2.897 1.00 90.50 817 ARG A N 1
ATOM 6113 C CA . ARG A 1 817 ? -14.192 11.477 -1.814 1.00 90.50 817 ARG A CA 1
ATOM 6114 C C . ARG A 1 817 ? -14.453 12.089 -0.457 1.00 90.50 817 ARG A C 1
ATOM 6116 O O . ARG A 1 817 ? -14.283 13.285 -0.255 1.00 90.50 817 ARG A O 1
ATOM 6123 N N . HIS A 1 818 ? -14.805 11.223 0.484 1.00 93.56 818 HIS A N 1
ATOM 6124 C CA . HIS A 1 818 ? -14.886 11.548 1.899 1.00 93.56 818 HIS A CA 1
ATOM 6125 C C . HIS A 1 818 ? -13.778 10.826 2.651 1.00 93.56 818 HIS A C 1
ATOM 6127 O O . HIS A 1 818 ? -13.598 9.619 2.489 1.00 93.56 818 HIS A O 1
ATOM 6133 N N . VAL A 1 819 ? -13.055 11.575 3.476 1.00 95.88 819 VAL A N 1
ATOM 6134 C CA . VAL A 1 819 ? -12.029 11.079 4.389 1.00 95.88 819 VAL A CA 1
ATOM 6135 C C . VAL A 1 819 ? -12.542 11.245 5.812 1.00 95.88 819 VAL A C 1
ATOM 6137 O O . VAL A 1 819 ? -12.821 12.365 6.242 1.00 95.88 819 VAL A O 1
ATOM 6140 N N . PHE A 1 820 ? -12.675 10.135 6.533 1.00 97.75 820 PHE A N 1
ATOM 6141 C CA . PHE A 1 820 ? -13.133 10.110 7.921 1.00 97.75 820 PHE A CA 1
ATOM 6142 C C . PHE A 1 820 ? -11.961 9.902 8.878 1.00 97.75 820 PHE A C 1
ATOM 6144 O O . PHE A 1 820 ? -11.125 9.027 8.642 1.00 97.75 820 PHE A O 1
ATOM 6151 N N . ILE A 1 821 ? -11.899 10.706 9.944 1.00 98.19 821 ILE A N 1
ATOM 6152 C CA . ILE A 1 821 ? -10.822 10.666 10.947 1.00 98.19 821 ILE A CA 1
ATOM 6153 C C . ILE A 1 821 ? -11.426 10.811 12.346 1.00 98.19 821 ILE A C 1
ATOM 6155 O O . ILE A 1 821 ? -12.014 11.848 12.663 1.00 98.19 821 ILE A O 1
ATOM 6159 N N . GLY A 1 822 ? -11.287 9.770 13.169 1.00 97.88 822 GLY A N 1
ATOM 6160 C CA . GLY A 1 822 ? -11.619 9.799 14.593 1.00 97.88 822 GLY A CA 1
ATOM 6161 C C . GLY A 1 822 ? -10.563 10.546 15.412 1.00 97.88 822 GLY A C 1
ATOM 6162 O O . GLY A 1 822 ? -9.378 10.544 15.077 1.00 97.88 822 GLY A O 1
ATOM 6163 N N . SER A 1 823 ? -10.990 11.228 16.470 1.00 97.50 823 SER A N 1
ATOM 6164 C CA . SER A 1 823 ? -10.115 12.077 17.277 1.00 97.50 823 SER A CA 1
ATOM 6165 C C . SER A 1 823 ? -10.638 12.302 18.696 1.00 97.50 823 SER A C 1
ATOM 6167 O O . SER A 1 823 ? -11.804 12.039 19.009 1.00 97.50 823 SER A O 1
ATOM 6169 N N . MET A 1 824 ? -9.752 12.827 19.539 1.00 97.19 824 MET A N 1
ATOM 6170 C CA . MET A 1 824 ? -10.073 13.487 20.800 1.00 97.19 824 MET A CA 1
ATOM 6171 C C . MET A 1 824 ? -9.965 14.996 20.619 1.00 97.19 824 MET A C 1
ATOM 6173 O O . MET A 1 824 ? -8.927 15.483 20.162 1.00 97.19 824 MET A O 1
ATOM 6177 N N . LEU A 1 825 ? -10.984 15.738 21.048 1.00 97.12 825 LEU A N 1
ATOM 6178 C CA . LEU A 1 825 ? -10.897 17.192 21.180 1.00 97.12 825 LEU A CA 1
ATOM 6179 C C . LEU A 1 825 ? -10.762 17.568 22.646 1.00 97.12 825 LEU A C 1
ATOM 6181 O O . LEU A 1 825 ? -11.576 17.139 23.456 1.00 97.12 825 LEU A O 1
ATOM 6185 N N . THR A 1 826 ? -9.774 18.397 22.979 1.00 96.31 826 THR A N 1
ATOM 6186 C CA . THR A 1 826 ? -9.591 18.927 24.338 1.00 96.31 826 THR A CA 1
ATOM 6187 C C . THR A 1 826 ? -9.803 20.435 24.351 1.00 96.31 826 THR A C 1
ATOM 6189 O O . THR A 1 826 ? -9.169 21.190 23.607 1.00 96.31 826 THR A O 1
ATOM 6192 N N . ASN A 1 827 ? -10.716 20.893 25.204 1.00 91.94 827 ASN A N 1
ATOM 6193 C CA . ASN A 1 827 ? -10.936 22.313 25.433 1.00 91.94 827 ASN A CA 1
ATOM 6194 C C . ASN A 1 827 ? -9.824 22.879 26.327 1.00 91.94 827 ASN A C 1
ATOM 6196 O O . ASN A 1 827 ? -9.641 22.443 27.461 1.00 91.94 827 ASN A O 1
ATOM 6200 N N . LYS A 1 828 ? -9.109 23.890 25.827 1.00 87.62 828 LYS A N 1
ATOM 6201 C CA . LYS A 1 828 ? -7.964 24.500 26.518 1.00 87.62 828 LYS A CA 1
ATOM 6202 C C . LYS A 1 828 ? -8.326 25.162 27.850 1.00 87.62 828 LYS A C 1
ATOM 6204 O O . LYS A 1 828 ? -7.482 25.237 28.734 1.00 87.62 828 LYS A O 1
ATOM 6209 N N . ASN A 1 829 ? -9.565 25.627 28.008 1.00 88.75 829 ASN A N 1
ATOM 6210 C CA . ASN A 1 829 ? -9.964 26.416 29.174 1.00 88.75 829 ASN A CA 1
ATOM 6211 C C . ASN A 1 829 ? -10.368 25.554 30.375 1.00 88.75 829 ASN A C 1
ATOM 6213 O O . ASN A 1 829 ? -10.238 25.996 31.512 1.00 88.75 829 ASN A O 1
ATOM 6217 N N . ASN A 1 830 ? -10.894 24.350 30.139 1.00 89.56 830 ASN A N 1
ATOM 6218 C CA . ASN A 1 830 ? -11.435 23.492 31.200 1.00 89.56 830 ASN A CA 1
ATOM 6219 C C . ASN A 1 830 ? -11.011 22.018 31.091 1.00 89.56 830 ASN A C 1
ATOM 6221 O O . ASN A 1 830 ? -11.520 21.191 31.842 1.00 89.56 830 ASN A O 1
ATOM 6225 N N . ALA A 1 831 ? -10.118 21.689 30.153 1.00 89.25 831 ALA A N 1
ATOM 6226 C CA . ALA A 1 831 ? -9.642 20.337 29.862 1.00 89.25 831 ALA A CA 1
ATOM 6227 C C . ALA A 1 831 ? -10.749 19.313 29.536 1.00 89.25 831 ALA A C 1
ATOM 6229 O O . ALA A 1 831 ? -10.498 18.107 29.569 1.00 89.25 831 ALA A O 1
ATOM 6230 N N . ALA A 1 832 ? -11.967 19.764 29.205 1.00 92.62 832 ALA A N 1
ATOM 6231 C CA . ALA A 1 832 ? -13.051 18.874 28.810 1.00 92.62 832 ALA A CA 1
ATOM 6232 C C . ALA A 1 832 ? -12.699 18.175 27.492 1.00 92.62 832 ALA A C 1
ATOM 6234 O O . ALA A 1 832 ? -12.258 18.825 26.538 1.00 92.62 832 ALA A O 1
ATOM 6235 N N . LYS A 1 833 ? -12.907 16.857 27.463 1.00 95.88 833 LYS A N 1
ATOM 6236 C CA . LYS A 1 833 ? -12.597 15.983 26.331 1.00 95.88 833 LYS A CA 1
ATOM 6237 C C . LYS A 1 833 ? -13.874 15.500 25.665 1.00 95.88 833 LYS A C 1
ATOM 6239 O O . LYS A 1 833 ? -14.818 15.144 26.367 1.00 95.88 833 LYS A O 1
ATOM 6244 N N . THR A 1 834 ? -13.878 15.452 24.340 1.00 97.19 834 THR A N 1
ATOM 6245 C CA . THR A 1 834 ? -15.015 14.965 23.551 1.00 97.19 834 THR A CA 1
ATOM 6246 C C . THR A 1 834 ? -14.540 14.087 22.400 1.00 97.19 834 THR A C 1
ATOM 6248 O O . THR A 1 834 ? -13.606 14.449 21.674 1.00 97.19 834 THR A O 1
ATOM 6251 N N . ALA A 1 835 ? -15.232 12.971 22.199 1.00 97.88 835 ALA A N 1
ATOM 6252 C CA . ALA A 1 835 ? -15.051 12.087 21.059 1.00 97.88 835 ALA A CA 1
ATOM 6253 C C . ALA A 1 835 ? -15.576 12.764 19.788 1.00 97.88 835 ALA A C 1
ATOM 6255 O O . ALA A 1 835 ? -16.727 13.206 19.750 1.00 97.88 835 ALA A O 1
ATOM 6256 N N . ALA A 1 836 ? -14.741 12.846 18.751 1.00 97.88 836 ALA A N 1
ATOM 6257 C CA . ALA A 1 836 ? -15.054 13.595 17.538 1.00 97.88 836 ALA A CA 1
ATOM 6258 C C . ALA A 1 836 ? -14.648 12.853 16.266 1.00 97.88 836 ALA A C 1
ATOM 6260 O O . ALA A 1 836 ? -13.530 12.344 16.157 1.00 97.88 836 ALA A O 1
ATOM 6261 N N . LEU A 1 837 ? -15.542 12.850 15.279 1.00 98.25 837 LEU A N 1
ATOM 6262 C CA . LEU A 1 837 ? -15.304 12.333 13.937 1.00 98.25 837 LEU A CA 1
ATOM 6263 C C . LEU A 1 837 ? -15.318 13.497 12.946 1.00 98.25 837 LEU A C 1
ATOM 6265 O O . LEU A 1 837 ? -16.323 14.197 12.800 1.00 98.25 837 LEU A O 1
ATOM 6269 N N . PHE A 1 838 ? -14.215 13.687 12.232 1.00 97.94 838 PHE A N 1
ATOM 6270 C CA . PHE A 1 838 ? -14.125 14.649 11.138 1.00 97.94 838 PHE A CA 1
ATOM 6271 C C . PHE A 1 838 ? -14.473 13.991 9.808 1.00 97.94 838 PHE A C 1
ATOM 6273 O O . PHE A 1 838 ? -14.130 12.830 9.576 1.00 97.94 838 PHE A O 1
ATOM 6280 N N . ARG A 1 839 ? -15.108 14.759 8.918 1.00 96.44 839 ARG A N 1
ATOM 6281 C CA . ARG A 1 839 ? -15.292 14.411 7.507 1.00 96.44 839 ARG A CA 1
ATOM 6282 C C . ARG A 1 839 ? -14.639 15.484 6.651 1.00 96.44 839 ARG A C 1
ATOM 6284 O O . ARG A 1 839 ? -15.025 16.650 6.712 1.00 96.44 839 ARG A O 1
ATOM 6291 N N . ILE A 1 840 ? -13.679 15.071 5.840 1.00 95.88 840 ILE A N 1
ATOM 6292 C CA . ILE A 1 840 ? -13.013 15.920 4.855 1.00 95.88 840 ILE A CA 1
ATOM 6293 C C . ILE A 1 840 ? -13.476 15.486 3.475 1.00 95.88 840 ILE A C 1
ATOM 6295 O O . ILE A 1 840 ? -13.577 14.292 3.203 1.00 95.88 840 ILE A O 1
ATOM 6299 N N . GLU A 1 841 ? -13.780 16.448 2.622 1.00 94.25 841 GLU A N 1
ATOM 6300 C CA . GLU A 1 841 ? -14.188 16.229 1.248 1.00 94.25 841 GLU A CA 1
ATOM 6301 C C . GLU A 1 841 ? -13.142 16.805 0.308 1.00 94.25 841 GLU A C 1
ATOM 6303 O O . GLU A 1 841 ? -12.736 17.961 0.436 1.00 94.25 841 GLU A O 1
ATOM 6308 N N . ASP A 1 842 ? -12.716 15.997 -0.652 1.00 92.94 842 ASP A N 1
ATOM 6309 C CA . ASP A 1 842 ? -11.917 16.468 -1.768 1.00 92.94 842 ASP A CA 1
ATOM 6310 C C . ASP A 1 842 ? -12.478 15.941 -3.090 1.00 92.94 842 ASP A C 1
ATOM 6312 O O . ASP A 1 842 ? -13.233 14.962 -3.133 1.00 92.94 842 ASP A O 1
ATOM 6316 N N . THR A 1 843 ? -12.119 16.621 -4.174 1.00 90.19 843 THR A N 1
ATOM 6317 C CA . THR A 1 843 ? -12.540 16.262 -5.526 1.00 90.19 843 THR A CA 1
ATOM 6318 C C . THR A 1 843 ? -11.351 16.127 -6.459 1.00 90.19 843 THR A C 1
ATOM 6320 O O . THR A 1 843 ? -10.307 16.749 -6.270 1.00 90.19 843 THR A O 1
ATOM 6323 N N . VAL A 1 844 ? -11.490 15.294 -7.480 1.00 81.69 844 VAL A N 1
ATOM 6324 C CA . VAL A 1 844 ? -10.586 15.253 -8.631 1.00 81.69 844 VAL A CA 1
ATOM 6325 C C . VAL A 1 844 ? -11.357 15.801 -9.820 1.00 81.69 844 VAL A C 1
ATOM 6327 O O . VAL A 1 844 ? -12.524 15.453 -9.987 1.00 81.69 844 VAL A O 1
ATOM 6330 N N . GLY A 1 845 ? -10.730 16.684 -10.602 1.00 67.25 845 GLY A N 1
ATOM 6331 C CA . GLY A 1 845 ? -11.335 17.180 -11.842 1.00 67.25 845 GLY A CA 1
ATOM 6332 C C . GLY A 1 845 ? -11.690 16.029 -12.789 1.00 67.25 845 GLY A C 1
ATOM 6333 O O . GLY A 1 845 ? -11.041 14.983 -12.732 1.00 67.25 845 GLY A O 1
ATOM 6334 N N . GLU A 1 846 ? -12.728 16.239 -13.605 1.00 48.88 846 GLU A N 1
ATOM 6335 C CA . GLU A 1 846 ? -13.187 15.278 -14.625 1.00 48.88 846 GLU A CA 1
ATOM 6336 C C . GLU A 1 846 ? -12.095 14.860 -15.616 1.00 48.88 846 GLU A C 1
ATOM 6338 O O . GLU A 1 846 ? -11.262 15.721 -15.997 1.00 48.88 846 GLU A O 1
#